Protein 5FGB (pdb70)

Organism: Hepatitis C virus genotype 1a (isolate H77) (NCBI:txid63746)

B-factor: mean 29.36, std 13.68, range [13.71, 126.88]

InterPro domains:
  IPR000745 Hepatitis C virus, Non-structural protein NS4a [PF01006] (1658-1711)
  IPR001490 Hepatitis C virus, Non-structural protein NS4b [PF01001] (1728-1921)
  IPR001650 Helicase, C-terminal domain-like [PS51194] (1361-1538)
  IPR001650 Helicase, C-terminal domain-like [SM00490] (1401-1495)
  IPR002166 RNA dependent RNA polymerase, hepatitis C virus [PF00998] (2423-2932)
  IPR002518 Hepatitis C virus, Non-structural protein NS2 [PF01538] (811-1005)
  IPR002518 Hepatitis C virus, Non-structural protein NS2 [PS51693] (899-1026)
  IPR002519 Hepatitis C virus, Envelope glycoprotein E1 [PF01539] (193-382)
  IPR002521 Hepatitis C virus, Core protein, C-terminal [PF01542] (116-190)
  IPR002522 Hepatitis C virus, Core protein, N-terminal [PF01543] (2-115)
  IPR002531 Hepatitis C virus, Non-structural protein E2/NS1 [PF01560] (386-729)
  IPR002868 Hepatitis C virus, Non-structural 5a protein [PF01506] (1974-1996)
  IPR004109 Hepatitis C virus, NS3 protease [PF02907] (1056-1203)
  IPR004109 Hepatitis C virus, NS3 protease [PS51822] (1027-1208)
  IPR007094 RNA-directed RNA polymerase, catalytic domain [PS50507] (2634-2752)
  IPR009003 Peptidase S1, PA clan [SSF50494] (1027-1212)
  IPR011492 Non-structural protein NS3-like, DEAD-box helicase, flavivirus [PF07652] (1294-1355)
  IPR013192 Hepatitis C virus, Non-structural 5a protein, domain 1a [PF08300] (2006-2067)
  IPR013193 Hepatitis C virus non-structural 5a, 1B domain [PF08301] (2068-2168)
  IPR014001 Helicase superfamily 1/2, ATP-binding domain [PS51192] (1217-1369)

GO terms:
  GO:0044164 host cell cytosol (C, IDA)
  GO:0044165 host cell endoplasmic reticulum (C, IDA)
  GO:0039502 symbiont-mediated suppression of host type I interferon-mediated signaling pathway (P, IDA)
  GO:1900102 negative regulation of endoplasmic reticulum unfolded protein response (P, IDA)
  GO:0005515 protein binding (F, IPI)
  GO:0042025 host cell nucleus (C, IDA)
  GO:0008233 peptidase activity (F, IDA)
  GO:0008236 serine-type peptidase activity (F, IDA)
  GO:0044220 host cell perinuclear region of cytoplasm (C, IDA)
  GO:0030430 host cell cytoplasm (C, IDA)
  GO:0008270 zinc ion binding (F, IDA)
  GO:0004252 serine-type endopeptidase activity (F, IDA)
  GO:0051047 positive regulation of secretion (P, IDA)
  GO:0039545 symbiont-mediated suppression of host cytoplasmic pattern recognition receptor signaling pathway via inhibition of MAVS activity (P, TAS)
  GO:0019082 viral protein processing (P, TAS)
  GO:0050689 negative regulation of defense response to virus by host (P, TAS)
  GO:0033644 host cell membrane (C, IMP)
  GO:0042025 host cell nucleus (C, IMP)
  GO:0044164 host cell cytosol (C, IMP)
  GO:0030430 host cell cytoplasm (C, IMP)

Nearest PDB structures (foldseek):
  5fgb-assembly2_B  TM=1.004E+00  e=1.137E-43  Homo sapiens
  5fgc-assembly1_B  TM=9.966E-01  e=1.529E-38  Homo sapiens
  6y1m-assembly1_L  TM=9.751E-01  e=1.215E-36  Homo sapiens
  7vyr-assembly2_B  TM=8.559E-01  e=3.034E-38  Homo sapiens
  7kzc-assembly2_D  TM=8.356E-01  e=2.134E-37  Homo sapiens

Radius of gyration: 28.82 Å; Cα contacts (8 Å, |Δi|>4): 2490; chains: 6; bounding box: 59×80×77 Å

CATH classification: 2.60.40.10 (+1 more: 2.60.40.10)

Sequence (862 aa):
SYELTQLPSLSVSLGQTASITCSGDNLGDKFVCCWYQQKPGQTPVLVMYEDTKRPSGIPERFAGSNSGNTATLTITGTQAMDEADYYCQTWDSSTDVVFGGGTKLTVLRTVAAPSVFIFPPSDEQLKSGTASVVCCLLNNFYPREAKVQWKVDNALQSGNSQESVTEQDSKDSTYSLSSTLTLSKADYEKHKVYACCEVTHQGLSSPVTKSFNRGESYELTQLPSLSVSSLGQTASITCSGDNLGDKFVCCWYQQKPGQTPVLVMYEDTKRPSGIPERFAGSNSGNTATLTITGTQAMDEADYYCQTWDSSTDVVFGGGTKLTVLRTVAAPSVFIFPPSDEQLKSGTASVVCCLLNNFYPREAKVQWKVDNALQSGNSQESVTEQDSKDSTYSLSSTLTLSKADYEKHKVYACCEVTHQGLSSPVTKSFNRGEVQLVQSGGGLVQPGGSLRLSCCAASGFTFSSYAMSSWWVRQAPGKGLEWVSAISGSGGSTYYADSVKGRFTISRDNSKNILYLQMNSLKAEDTATYYCCARAVVFYYSSKYFDYWSQGTLVTVSSASTKGPSVFPLAPGTAALGCCLVKDYFPEPVTVSWNSGALTSGVHTFPAVLQSSGLYSLSSVVTVPSSSSLGTQTYICCNVNHKPSNTKVDKKAEPKEVQLVQSGGGLVQPGGSLRRLSCCAASGFTFSSYAMSSWVRQAPGKGLEWVSAISGSGGSTYYADSVKGRFTISRDNSKNILYLQMNSLKAEDTATYYCCARAVVFSKYFDYWSQGTLVTVSSASTKGPSVFPLAPGGTAALGCCLVKDYFPEPVTVSWNSGALTSGVHTFPAVLQSSGLYSLSSVVTVPSSSSLGTQTYICCNVNHKPSNTKVDKKAEPNGSWHGSWH

Foldseek 3Di:
DWAKAWDAEDEEAAQAKDKTKIFGQCFLVWKKWKWWAAPPGDTDTQGTRFFDGDPPRDPQWGWHTDHGMIIIMGGNDALQRFTWMKMWTADPVPGIYIYPTYGYAYDDDFDFWDKDKDWADPVVLVVFKTKIKMKGPFGPDPDKDKWKAFQHHTDPPFKDKDKDQQDSHRRGIMMMMIGMDTSVVVVVTFKIWIWMDDPNDPHIDIDIGTPPD/DWAKAWDAEDEEAQQAKDKTKIFTDCFLVWKKWKWWAAPPGDTDTQGTRFFDGDPPRDPQWGWHRDDGMIIIMGGNDALLRFTWMKMWTADPVPGIYIYPTYGYAYDDDFDFWDKDKDWADPVVLVVFKTKIKMKTPFGPDPDKDKWKAFQHHTDPPFKDKDKDQQDSHRRGIMMMMIGMDTSVVVVVTFKIWIWMDDPNDPHIDIDIGTDD/DWAKAKDWAAEDAQQAKTKIKIAIDDDQQLQWKKFKWWAAVVGDIGTAKIAHSPSPDIDGDPVQPPFWDWGADSVRRMIMIIGGNDDQVPFTWMKMFTWDDPVVDIDTDDIYDTHTHGHHPDDFDAWDKAKAADCKGKIWIKTDFGDDDDKDKDKPVPPDDPQKDKDDWDQDPVRGTMTMIMGMDRPVCQVPDWIKMWMAGPNVRDIDIGTHHDD/DWAWAKDWAAEAAQQAKTKIKIAIDDDQQLQWKKFKWWAAVVGDIGTAKIAHSPFPDIGGDPVQPPFWDWGADSVRRMIMIIGGNDDQVPFTWMKMFTWDPVPIDTDDIYPTDTHGHHPDDFDAWDKAKAADQAKGKIWIKTDFGDDDDKDKDKPVPPDDPQKDKDDWDQDPVRGTMTMIMGMDGPVCQVPDWIKMWMAGVNVRDIDIGTHHD/DPDPD/DDPD

Structure (mmCIF, N/CA/C/O backbone):
data_5FGB
#
_entry.id   5FGB
#
_cell.length_a   49.810
_cell.length_b   149.430
_cell.length_c   67.950
_cell.angle_alpha   90.00
_cell.angle_beta   90.08
_cell.angle_gamma   90.00
#
_symmetry.space_group_name_H-M   'P 1 21 1'
#
loop_
_entity.id
_entity.type
_entity.pdbx_description
1 polymer 'Anti-HCV E2 Fab HC84-1 light chain'
2 polymer 'Anti-HCV E2 Fab HC84-1 heavy chain'
3 polymer 'Genome polyprotein'
4 non-polymer GLYCEROL
5 non-polymer 'SULFATE ION'
6 water water
#
loop_
_atom_site.group_PDB
_atom_site.id
_atom_site.type_symbol
_atom_site.label_atom_id
_atom_site.label_alt_id
_atom_site.label_comp_id
_atom_site.label_asym_id
_atom_site.label_entity_id
_atom_site.label_seq_id
_atom_site.pdbx_PDB_ins_code
_atom_site.Cartn_x
_atom_site.Cartn_y
_atom_site.Cartn_z
_atom_site.occupancy
_atom_site.B_iso_or_equiv
_atom_site.auth_seq_id
_atom_site.auth_comp_id
_atom_site.auth_asym_id
_atom_site.auth_atom_id
_atom_site.pdbx_PDB_model_num
ATOM 1 N N . SER A 1 3 ? -40.893 36.419 61.581 1.00 66.25 1 SER A N 1
ATOM 2 C CA . SER A 1 3 ? -40.610 35.638 60.388 1.00 62.58 1 SER A CA 1
ATOM 3 C C . SER A 1 3 ? -41.684 34.582 60.151 1.00 62.70 1 SER A C 1
ATOM 4 O O . SER A 1 3 ? -42.014 33.816 61.064 1.00 63.82 1 SER A O 1
ATOM 7 N N . TYR A 1 4 ? -42.227 34.546 58.921 1.00 54.21 2 TYR A N 1
ATOM 8 C CA . TYR A 1 4 ? -43.252 33.589 58.502 1.00 51.52 2 TYR A CA 1
ATOM 9 C C . TYR A 1 4 ? -42.681 32.170 58.480 1.00 53.92 2 TYR A C 1
ATOM 10 O O . TYR A 1 4 ? -41.578 31.948 57.967 1.00 52.75 2 TYR A O 1
ATOM 19 N N . GLU A 1 5 ? -43.447 31.212 59.010 1.00 49.61 3 GLU A N 1
ATOM 20 C CA . GLU A 1 5 ? -43.006 29.820 59.079 1.00 47.52 3 GLU A CA 1
ATOM 21 C C . GLU A 1 5 ? -43.987 28.836 58.456 1.00 45.70 3 GLU A C 1
ATOM 22 O O . GLU A 1 5 ? -45.200 28.984 58.617 1.00 45.24 3 GLU A O 1
ATOM 28 N N . LEU A 1 6 ? -43.445 27.826 57.751 1.00 38.67 4 LEU A N 1
ATOM 29 C CA . LEU A 1 6 ? -44.199 26.724 57.146 1.00 35.45 4 LEU A CA 1
ATOM 30 C C . LEU A 1 6 ? -43.942 25.479 57.977 1.00 38.99 4 LEU A C 1
ATOM 31 O O . LEU A 1 6 ? -42.787 25.172 58.280 1.00 38.65 4 LEU A O 1
ATOM 36 N N . THR A 1 7 ? -45.020 24.783 58.368 1.00 34.66 5 THR A N 1
ATOM 37 C CA . THR A 1 7 ? -44.946 23.603 59.211 1.00 34.37 5 THR A CA 1
ATOM 38 C C . THR A 1 7 ? -45.198 22.324 58.439 1.00 35.68 5 THR A C 1
ATOM 39 O O . THR A 1 7 ? -46.270 22.139 57.861 1.00 35.54 5 THR A O 1
ATOM 43 N N . GLN A 1 8 ? -44.218 21.423 58.472 1.00 30.31 6 GLN A N 1
ATOM 44 C CA . GLN A 1 8 ? -44.351 20.095 57.892 1.00 28.64 6 GLN A CA 1
ATOM 45 C C . GLN A 1 8 ? -43.988 19.092 58.978 1.00 30.71 6 GLN A C 1
ATOM 46 O O . GLN A 1 8 ? -43.064 19.351 59.755 1.00 29.62 6 GLN A O 1
ATOM 52 N N . LEU A 1 9 ? -44.646 17.927 58.990 1.00 27.89 7 LEU A N 1
ATOM 53 C CA . LEU A 1 9 ? -44.258 16.871 59.929 1.00 28.57 7 LEU A CA 1
ATOM 54 C C . LEU A 1 9 ? -42.957 16.272 59.397 1.00 30.96 7 LEU A C 1
ATOM 55 O O . LEU A 1 9 ? -42.809 16.147 58.177 1.00 28.12 7 LEU A O 1
ATOM 60 N N . PRO A 1 10 ? -41.969 15.963 60.255 1.00 29.57 8 PRO A N 1
ATOM 61 C CA . PRO A 1 10 ? -40.690 15.444 59.721 1.00 28.42 8 PRO A CA 1
ATOM 62 C C . PRO A 1 10 ? -40.788 14.077 59.043 1.00 28.53 8 PRO A C 1
ATOM 63 O O . PRO A 1 10 ? -39.947 13.762 58.194 1.00 26.74 8 PRO A O 1
ATOM 67 N N . SER A 1 11 ? -41.797 13.254 59.419 1.00 24.51 9 SER A N 1
ATOM 68 C CA . SER A 1 11 ? -41.898 11.928 58.833 1.00 24.17 9 SER A CA 1
ATOM 69 C C . SER A 1 11 ? -43.334 11.508 58.595 1.00 28.38 9 SER A C 1
ATOM 70 O O . SER A 1 11 ? -44.241 11.869 59.355 1.00 26.90 9 SER A O 1
ATOM 73 N N . LEU A 1 12 ? -43.523 10.704 57.547 1.00 23.60 10 LEU A N 1
ATOM 74 C CA . LEU A 1 12 ? -44.807 10.125 57.191 1.00 23.39 10 LEU A CA 1
ATOM 75 C C . LEU A 1 12 ? -44.531 8.739 56.645 1.00 25.79 10 LEU A C 1
ATOM 76 O O . LEU A 1 12 ? -43.647 8.589 55.787 1.00 23.40 10 LEU A O 1
ATOM 81 N N . SER A 1 13 ? -45.292 7.742 57.123 1.00 22.77 11 SER A N 1
ATOM 82 C CA . SER A 1 13 ? -45.200 6.352 56.683 1.00 23.58 11 SER A CA 1
ATOM 83 C C . SER A 1 13 ? -46.459 5.976 55.935 1.00 30.33 11 SER A C 1
ATOM 84 O O . SER A 1 13 ? -47.571 6.278 56.398 1.00 33.33 11 SER A O 1
ATOM 87 N N . VAL A 1 14 ? -46.301 5.291 54.797 1.00 24.14 12 VAL A N 1
ATOM 88 C CA . VAL A 1 14 ? -47.435 4.859 53.961 1.00 25.52 12 VAL A CA 1
ATOM 89 C C . VAL A 1 14 ? -47.207 3.426 53.480 1.00 26.35 12 VAL A C 1
ATOM 90 O O . VAL A 1 14 ? -46.087 3.078 53.128 1.00 24.38 12 VAL A O 1
ATOM 94 N N . SER A 1 15 ? -48.260 2.586 53.454 1.00 23.63 13 SER A N 1
ATOM 95 C CA . SER A 1 15 ? -48.102 1.230 52.904 1.00 21.60 13 SER A CA 1
ATOM 96 C C . SER A 1 15 ? -47.905 1.334 51.401 1.00 24.41 13 SER A C 1
ATOM 97 O O . SER A 1 15 ? -48.451 2.226 50.759 1.00 22.87 13 SER A O 1
ATOM 100 N N . LEU A 1 16 ? -47.132 0.414 50.836 1.00 25.23 14 LEU A N 1
ATOM 101 C CA . LEU A 1 16 ? -46.935 0.339 49.396 1.00 27.38 14 LEU A CA 1
ATOM 102 C C . LEU A 1 16 ? -48.334 0.226 48.730 1.00 30.90 14 LEU A C 1
ATOM 103 O O . LEU A 1 16 ? -49.200 -0.547 49.195 1.00 27.60 14 LEU A O 1
ATOM 108 N N . GLY A 1 17 ? -48.536 1.036 47.695 1.00 27.95 15 GLY A N 1
ATOM 109 C CA . GLY A 1 17 ? -49.772 1.083 46.931 1.00 29.67 15 GLY A CA 1
ATOM 110 C C . GLY A 1 17 ? -50.849 1.949 47.552 1.00 32.96 15 GLY A C 1
ATOM 111 O O . GLY A 1 17 ? -51.914 2.124 46.948 1.00 34.68 15 GLY A O 1
ATOM 112 N N . GLN A 1 18 ? -50.569 2.550 48.735 1.00 27.34 16 GLN A N 1
ATOM 113 C CA . GLN A 1 18 ? -51.544 3.405 49.405 1.00 25.88 16 GLN A CA 1
ATOM 114 C C . GLN A 1 18 ? -51.374 4.917 49.171 1.00 26.50 16 GLN A C 1
ATOM 115 O O . GLN A 1 18 ? -50.464 5.322 48.447 1.00 25.61 16 GLN A O 1
ATOM 121 N N . THR A 1 19 ? -52.290 5.748 49.741 1.00 22.44 17 THR A N 1
ATOM 122 C CA . THR A 1 19 ? -52.258 7.195 49.519 1.00 21.08 17 THR A CA 1
ATOM 123 C C . THR A 1 19 ? -51.479 7.902 50.611 1.00 26.68 17 THR A C 1
ATOM 124 O O . THR A 1 19 ? -51.769 7.715 51.799 1.00 28.07 17 THR A O 1
ATOM 128 N N . ALA A 1 20 ? -50.542 8.756 50.207 1.00 22.01 18 ALA A N 1
ATOM 129 C CA . ALA A 1 20 ? -49.787 9.565 51.147 1.00 21.55 18 ALA A CA 1
ATOM 130 C C . ALA A 1 20 ? -50.357 10.958 51.041 1.00 25.95 18 ALA A C 1
ATOM 131 O O . ALA A 1 20 ? -50.543 11.423 49.925 1.00 25.58 18 ALA A O 1
ATOM 133 N N . SER A 1 21 ? -50.631 11.631 52.174 1.00 22.89 19 SER A N 1
ATOM 134 C CA . SER A 1 21 ? -51.092 13.019 52.172 1.00 22.90 19 SER A CA 1
ATOM 135 C C . SER A 1 21 ? -50.075 13.833 52.962 1.00 28.02 19 SER A C 1
ATOM 136 O O . SER A 1 21 ? -50.049 13.766 54.195 1.00 27.83 19 SER A O 1
ATOM 139 N N . ILE A 1 22 ? -49.205 14.536 52.250 1.00 24.11 20 ILE A N 1
ATOM 140 C CA . ILE A 1 22 ? -48.149 15.331 52.872 1.00 24.27 20 ILE A CA 1
ATOM 141 C C . ILE A 1 22 ? -48.681 16.725 53.059 1.00 26.80 20 ILE A C 1
ATOM 142 O O . ILE A 1 22 ? -49.039 17.387 52.085 1.00 25.04 20 ILE A O 1
ATOM 147 N N . THR A 1 23 ? -48.705 17.183 54.306 1.00 23.77 21 THR A N 1
ATOM 148 C CA . THR A 1 23 ? -49.264 18.489 54.633 1.00 25.10 21 THR A CA 1
ATOM 149 C C . THR A 1 23 ? -48.208 19.542 54.902 1.00 30.45 21 THR A C 1
ATOM 150 O O . THR A 1 23 ? -47.089 19.247 55.334 1.00 30.11 21 THR A O 1
ATOM 154 N N . CYS A 1 24 ? -48.597 20.765 54.637 1.00 27.43 22 CYS A N 1
ATOM 155 C CA . CYS A 1 24 ? -47.797 21.957 54.815 1.00 28.63 22 CYS A CA 1
ATOM 156 C C . CYS A 1 24 ? -48.759 22.994 55.356 1.00 33.87 22 CYS A C 1
ATOM 157 O O . CYS A 1 24 ? -49.719 23.346 54.678 1.00 34.95 22 CYS A O 1
ATOM 160 N N . SER A 1 25 ? -48.528 23.462 56.572 1.00 32.39 23 SER A N 1
ATOM 161 C CA . SER A 1 25 ? -49.420 24.457 57.155 1.00 35.72 23 SER A CA 1
ATOM 162 C C . SER A 1 25 ? -48.763 25.792 57.402 1.00 42.36 23 SER A C 1
ATOM 163 O O . SER A 1 25 ? -47.562 25.890 57.644 1.00 40.98 23 SER A O 1
ATOM 166 N N . GLY A 1 26 ? -49.584 26.819 57.321 1.00 42.62 24 GLY A N 1
ATOM 167 C CA . GLY A 1 26 ? -49.180 28.198 57.487 1.00 43.62 24 GLY A CA 1
ATOM 168 C C . GLY A 1 26 ? -50.441 29.015 57.621 1.00 52.37 24 GLY A C 1
ATOM 169 O O . GLY A 1 26 ? -51.489 28.630 57.094 1.00 51.64 24 GLY A O 1
ATOM 170 N N . ASP A 1 27 ? -50.353 30.118 58.348 1.00 54.17 25 ASP A N 1
ATOM 171 C CA . ASP A 1 27 ? -51.498 30.988 58.597 1.00 58.05 25 ASP A CA 1
ATOM 172 C C . ASP A 1 27 ? -52.265 31.389 57.329 1.00 63.78 25 ASP A C 1
ATOM 173 O O . ASP A 1 27 ? -53.406 30.957 57.145 1.00 64.04 25 ASP A O 1
ATOM 178 N N . ASN A 1 28 ? -51.609 32.126 56.441 1.00 61.13 26 ASN A N 1
ATOM 179 C CA . ASN A 1 28 ? -52.227 32.597 55.206 1.00 62.14 26 ASN A CA 1
ATOM 180 C C . ASN A 1 28 ? -52.071 31.631 54.046 1.00 63.64 26 ASN A C 1
ATOM 181 O O . ASN A 1 28 ? -52.206 32.044 52.893 1.00 65.02 26 ASN A O 1
ATOM 186 N N . LEU A 1 29 ? -51.779 30.334 54.327 1.00 56.57 27 LEU A N 1
ATOM 187 C CA . LEU A 1 29 ? -51.495 29.341 53.287 1.00 51.46 27 LEU A CA 1
ATOM 188 C C . LEU A 1 29 ? -52.422 29.248 52.091 1.00 53.86 27 LEU A C 1
ATOM 189 O O . LEU A 1 29 ? -51.944 29.369 50.958 1.00 50.86 27 LEU A O 1
ATOM 194 N N . GLY A 1 30 ? -53.723 29.111 52.338 1.00 50.50 28 GLY A N 1
ATOM 195 C CA . GLY A 1 30 ? -54.721 29.095 51.272 1.00 51.76 28 GLY A CA 1
ATOM 196 C C . GLY A 1 30 ? -54.739 30.359 50.421 1.00 56.54 28 GLY A C 1
ATOM 197 O O . GLY A 1 30 ? -55.180 30.309 49.271 1.00 58.64 28 GLY A O 1
ATOM 198 N N . ASP A 1 31 ? -54.253 31.496 50.969 1.00 52.12 29 ASP A N 1
ATOM 199 C CA . ASP A 1 31 ? -54.172 32.808 50.294 1.00 52.00 29 ASP A CA 1
ATOM 200 C C . ASP A 1 31 ? -52.872 32.991 49.473 1.00 52.94 29 ASP A C 1
ATOM 201 O O . ASP A 1 31 ? -52.738 33.989 48.749 1.00 53.23 29 ASP A O 1
ATOM 206 N N . LYS A 1 32 ? -51.927 32.034 49.596 1.00 43.56 30 LYS A N 1
ATOM 207 C CA . LYS A 1 32 ? -50.605 32.046 48.939 1.00 40.74 30 LYS A CA 1
ATOM 208 C C . LYS A 1 32 ? -50.491 30.934 47.903 1.00 41.72 30 LYS A C 1
ATOM 209 O O . LYS A 1 32 ? -51.294 30.001 47.919 1.00 41.54 30 LYS A O 1
ATOM 215 N N . PHE A 1 33 ? -49.462 30.996 47.031 1.00 36.33 31 PHE A N 1
ATOM 216 C CA . PHE A 1 33 ? -49.224 29.934 46.056 1.00 34.91 31 PHE A CA 1
ATOM 217 C C . PHE A 1 33 ? -48.131 29.033 46.609 1.00 34.01 31 PHE A C 1
ATOM 218 O O . PHE A 1 33 ? -47.069 29.519 47.025 1.00 33.08 31 PHE A O 1
ATOM 226 N N . VAL A 1 34 ? -48.388 27.719 46.606 1.00 29.24 32 VAL A N 1
ATOM 227 C CA . VAL A 1 34 ? -47.454 26.735 47.170 1.00 26.46 32 VAL A CA 1
ATOM 228 C C . VAL A 1 34 ? -46.909 25.816 46.098 1.00 27.70 32 VAL A C 1
ATOM 229 O O . VAL A 1 34 ? -47.635 25.420 45.195 1.00 26.96 32 VAL A O 1
ATOM 233 N N . CYS A 1 35 ? -45.629 25.470 46.208 1.00 24.38 33 CYS A N 1
ATOM 234 C CA A CYS A 1 35 ? -45.038 24.510 45.292 0.50 20.30 33 CYS A CA 1
ATOM 235 C CA B CYS A 1 35 ? -44.968 24.530 45.310 0.50 26.07 33 CYS A CA 1
ATOM 236 C C . CYS A 1 35 ? -44.376 23.412 46.111 0.50 23.21 33 CYS A C 1
ATOM 237 O O . CYS A 1 35 ? -44.188 23.578 47.309 1.00 21.82 33 CYS A O 1
ATOM 242 N N . TRP A 1 36 ? -44.083 22.280 45.472 1.00 19.88 34 TRP A N 1
ATOM 243 C CA . TRP A 1 36 ? -43.504 21.132 46.153 1.00 19.35 34 TRP A CA 1
ATOM 244 C C . TRP A 1 36 ? -42.292 20.616 45.430 1.00 21.02 34 TRP A C 1
ATOM 245 O O . TRP A 1 36 ? -42.293 20.513 44.197 1.00 21.05 34 TRP A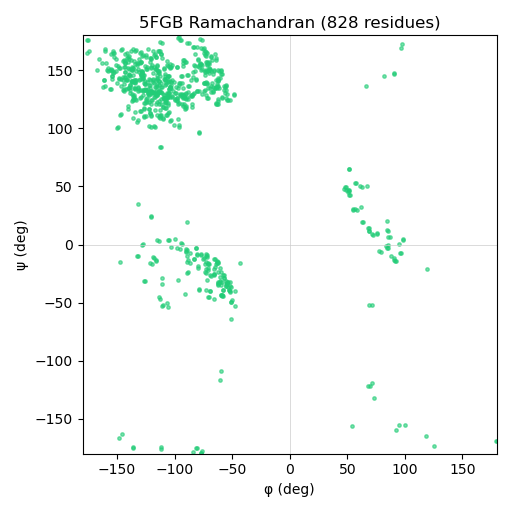 O 1
ATOM 256 N N . TYR A 1 37 ? -41.298 20.183 46.206 1.00 17.83 35 TYR A N 1
ATOM 257 C CA . TYR A 1 37 ? -40.087 19.575 45.664 1.00 17.23 35 TYR A CA 1
ATOM 258 C C . TYR A 1 37 ? -39.932 18.193 46.243 1.00 21.18 35 TYR A C 1
ATOM 259 O O . TYR A 1 37 ? -40.134 18.015 47.441 1.00 22.07 35 TYR A O 1
ATOM 268 N N . GLN A 1 38 ? -39.466 17.255 45.415 1.00 18.59 36 GLN A N 1
ATOM 269 C CA . GLN A 1 38 ? -39.108 15.902 45.837 1.00 17.12 36 GLN A CA 1
ATOM 270 C C . GLN A 1 38 ? -37.573 15.838 45.830 1.00 20.78 36 GLN A C 1
ATOM 271 O O . GLN A 1 38 ? -36.950 16.155 44.817 1.00 19.92 36 GLN A O 1
ATOM 277 N N . GLN A 1 39 ? -36.973 15.394 46.938 1.00 18.99 37 GLN A N 1
ATOM 278 C CA . GLN A 1 39 ? -35.522 15.241 46.993 1.00 18.54 37 GLN A CA 1
ATOM 279 C C . GLN A 1 39 ? -35.177 13.834 47.443 1.00 22.44 37 GLN A C 1
ATOM 280 O O . GLN A 1 39 ? -35.382 13.482 48.605 1.00 20.88 37 GLN A O 1
ATOM 286 N N . LYS A 1 40 ? -34.646 13.038 46.527 1.00 23.12 38 LYS A N 1
ATOM 287 C CA . LYS A 1 40 ? -34.175 11.694 46.847 1.00 24.43 38 LYS A CA 1
ATOM 288 C C . LYS A 1 40 ? -32.819 11.821 47.531 1.00 29.61 38 LYS A C 1
ATOM 289 O O . LYS A 1 40 ? -32.117 12.826 47.325 1.00 26.47 38 LYS A O 1
ATOM 295 N N . PRO A 1 41 ? -32.442 10.816 48.366 1.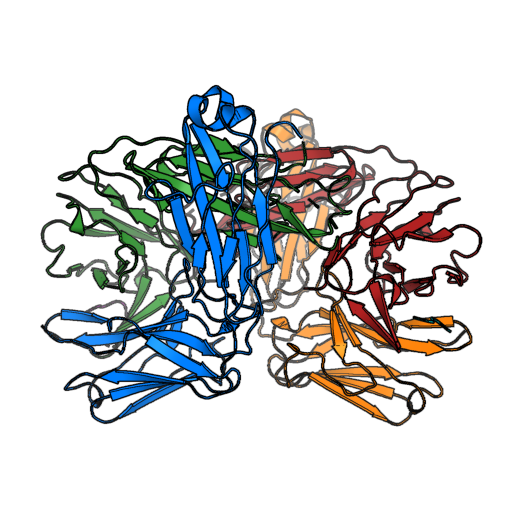00 30.23 39 PRO A N 1
ATOM 296 C CA . PRO A 1 41 ? -31.190 10.907 49.129 1.00 31.01 39 PRO A CA 1
ATOM 297 C C . PRO A 1 41 ? -29.948 11.169 48.281 1.00 34.24 39 PRO A C 1
ATOM 298 O O . PRO A 1 41 ? -29.708 10.471 47.292 1.00 34.34 39 PRO A O 1
ATOM 302 N N . GLY A 1 42 ? -29.235 12.237 48.622 1.00 31.38 40 GLY A N 1
ATOM 303 C CA . GLY A 1 42 ? -28.028 12.649 47.912 1.00 31.37 40 GLY A CA 1
ATOM 304 C C . GLY A 1 42 ? -28.264 13.173 46.504 1.00 34.59 40 GLY A C 1
ATOM 305 O O . GLY A 1 42 ? -27.307 13.317 45.736 1.00 37.24 40 GLY A O 1
ATOM 306 N N . GLN A 1 43 ? -29.530 13.493 46.153 1.00 26.57 41 GLN A N 1
ATOM 307 C CA . GLN A 1 43 ? -29.851 13.980 44.815 1.00 24.62 41 GLN A CA 1
ATOM 308 C C . GLN A 1 43 ? -30.343 15.436 44.834 1.00 25.38 41 GLN A C 1
ATOM 309 O O . GLN A 1 43 ? -30.688 15.981 45.881 1.00 23.84 41 GLN A O 1
ATOM 315 N N . THR A 1 44 ? -30.393 16.045 43.653 1.00 20.44 42 THR A N 1
ATOM 316 C CA . THR A 1 44 ? -30.880 17.407 43.469 1.00 19.65 42 THR A CA 1
ATOM 317 C C . THR A 1 44 ? -32.421 17.441 43.659 1.00 21.70 42 THR A C 1
ATOM 318 O O . THR A 1 44 ? -33.107 16.531 43.151 1.00 21.08 42 THR A O 1
ATOM 322 N N . PRO A 1 45 ? -32.996 18.468 44.330 1.00 18.15 43 PRO A N 1
ATOM 323 C CA . PRO A 1 45 ? -34.460 18.534 44.409 1.00 17.66 43 PRO A CA 1
ATOM 324 C C . PRO A 1 45 ? -35.097 18.681 43.029 1.00 18.88 43 PRO A C 1
ATOM 325 O O . PRO A 1 45 ? -34.498 19.251 42.110 1.00 19.79 43 PRO A O 1
ATOM 329 N N . VAL A 1 46 ? -36.319 18.142 42.889 1.00 17.24 44 VAL A N 1
ATOM 330 C CA . VAL A 1 46 ? -37.063 18.177 41.628 1.00 18.38 44 VAL A CA 1
ATOM 331 C C . VAL A 1 46 ? -38.429 18.814 41.921 1.00 19.96 44 VAL A C 1
ATOM 332 O O . VAL A 1 46 ? -39.103 18.403 42.864 1.00 19.59 44 VAL A O 1
ATOM 336 N N . LEU A 1 47 ? -38.852 19.767 41.086 1.00 18.38 45 LEU A N 1
ATOM 337 C CA . LEU A 1 47 ? -40.171 20.374 41.239 1.00 18.38 45 LEU A CA 1
ATOM 338 C C . LEU A 1 47 ? -41.238 19.332 40.843 1.00 23.27 45 LEU A C 1
ATOM 339 O O . LEU A 1 47 ? -41.200 18.786 39.737 1.00 22.54 45 LEU A O 1
ATOM 344 N N . VAL A 1 48 ? -42.190 19.078 41.734 1.00 21.51 46 VAL A N 1
ATOM 345 C CA . VAL A 1 48 ? -43.242 18.099 41.410 1.00 20.23 46 VAL A CA 1
ATOM 346 C C . VAL A 1 48 ? -44.630 18.722 41.338 1.00 24.23 46 VAL A C 1
ATOM 347 O O . VAL A 1 48 ? -45.558 18.051 40.879 1.00 23.71 46 VAL A O 1
ATOM 351 N N . MET A 1 49 ? -44.798 19.969 41.844 1.00 20.02 47 MET A N 1
ATOM 352 C CA . MET A 1 49 ? -46.102 20.628 41.887 1.00 20.97 47 MET A CA 1
ATOM 353 C C . MET A 1 49 ? -45.858 22.115 42.049 1.00 25.15 47 MET A C 1
ATOM 354 O O . MET A 1 49 ? -44.972 22.496 42.821 1.00 24.15 47 MET A O 1
ATOM 359 N N . TYR A 1 50 ? -46.584 22.948 41.303 1.00 24.90 48 TYR A N 1
ATOM 360 C CA . TYR A 1 50 ? -46.435 24.400 41.433 1.00 25.30 48 TYR A CA 1
ATOM 361 C C . TYR A 1 50 ? -47.795 25.073 41.366 1.00 29.37 48 TYR A C 1
ATOM 362 O O . TYR A 1 50 ? -48.758 24.460 40.888 1.00 30.58 48 TYR A O 1
ATOM 371 N N . GLU A 1 51 ? -47.889 26.320 41.885 1.00 26.57 49 GLU A N 1
ATOM 372 C CA . GLU A 1 51 ? -49.125 27.104 41.905 1.00 29.00 49 GLU A CA 1
ATOM 373 C C . GLU A 1 51 ? -50.281 26.259 42.490 1.00 32.91 49 GLU A C 1
ATOM 374 O O . GLU A 1 51 ? -51.375 26.189 41.923 1.00 32.77 49 GLU A O 1
ATOM 380 N N . ASP A 1 52 ? -49.964 25.577 43.613 1.00 29.35 50 ASP A N 1
ATOM 381 C CA . ASP A 1 52 ? -50.825 24.678 44.391 1.00 30.05 50 ASP A CA 1
ATOM 382 C C . ASP A 1 52 ? -51.131 23.345 43.724 1.00 33.09 50 ASP A C 1
ATOM 383 O O . ASP A 1 52 ? -51.032 22.321 44.381 1.00 32.97 50 ASP A O 1
ATOM 388 N N . THR A 1 53 ? -51.610 23.364 42.457 1.00 29.96 51 THR A N 1
ATOM 389 C CA . THR A 1 53 ? -52.185 22.185 41.801 1.00 31.82 51 THR A CA 1
ATOM 390 C C . THR A 1 53 ? -51.623 21.797 40.439 1.00 35.89 51 THR A C 1
ATOM 391 O O . THR A 1 53 ? -52.106 20.825 39.848 1.00 35.80 51 THR A O 1
ATOM 395 N N . LYS A 1 54 ? -50.631 22.539 39.930 1.00 31.44 52 LYS A N 1
ATOM 396 C CA . LYS A 1 54 ? -50.119 22.267 38.590 1.00 31.48 52 LYS A CA 1
ATOM 397 C C . LYS A 1 54 ? -48.934 21.307 38.583 1.00 33.32 52 LYS A C 1
ATOM 398 O O . LYS A 1 54 ? -47.945 21.540 39.269 1.00 29.57 52 LYS A O 1
ATOM 404 N N . ARG A 1 55 ? -49.030 20.245 37.784 1.00 32.29 53 ARG A N 1
ATOM 405 C CA . ARG A 1 55 ? -47.944 19.279 37.661 1.00 31.33 53 ARG A CA 1
ATOM 406 C C . ARG A 1 55 ? -47.041 19.647 36.503 1.00 36.49 53 ARG A C 1
ATOM 407 O O . ARG A 1 55 ? -47.529 19.748 35.364 1.00 37.40 53 ARG A O 1
ATOM 415 N N . PRO A 1 56 ? -45.713 19.728 36.731 1.00 31.85 54 PRO A N 1
ATOM 416 C CA . PRO A 1 56 ? -44.789 19.899 35.609 1.00 32.63 54 PRO A CA 1
ATOM 417 C C . PRO A 1 56 ? -44.873 18.662 34.708 1.00 38.44 54 PRO A C 1
ATOM 418 O O . PRO A 1 56 ? -45.326 17.591 35.150 1.00 33.98 54 PRO A O 1
ATOM 422 N N . SER A 1 57 ? -44.454 18.805 33.441 1.00 39.83 55 SER A N 1
ATOM 423 C CA . SER A 1 57 ? -44.436 17.694 32.487 1.00 42.02 55 SER A CA 1
ATOM 424 C C . SER A 1 57 ? -43.478 16.617 33.000 1.00 43.95 55 SER A C 1
ATOM 425 O O . SER A 1 57 ? -42.456 16.938 33.605 1.00 42.37 55 SER A O 1
ATOM 428 N N . GLY A 1 58 ? -43.851 15.360 32.822 1.00 41.99 56 GLY A N 1
ATOM 429 C CA . GLY A 1 58 ? -43.037 14.246 33.291 1.00 41.28 56 GLY A CA 1
ATOM 430 C C . GLY A 1 58 ? -43.358 13.771 34.701 1.00 41.97 56 GLY A C 1
ATOM 431 O O . GLY A 1 58 ? -42.892 12.700 35.099 1.00 42.74 56 GLY A O 1
ATOM 432 N N . ILE A 1 59 ? -44.141 14.558 35.476 1.00 32.94 57 ILE A N 1
ATOM 433 C CA . ILE A 1 59 ? -44.530 14.160 36.839 1.00 29.57 57 ILE A CA 1
ATOM 434 C C . ILE A 1 59 ? -45.771 13.269 36.747 1.00 33.62 57 ILE A C 1
ATOM 435 O O . ILE A 1 59 ? -46.740 13.680 36.112 1.00 34.03 57 ILE A O 1
ATOM 440 N N . PRO A 1 60 ? -45.770 12.064 37.373 1.00 31.54 58 PRO A N 1
ATOM 441 C CA . PRO A 1 60 ? -46.945 11.164 37.245 1.00 32.99 58 PRO A CA 1
ATOM 442 C C . PRO A 1 60 ? -48.245 11.773 37.756 1.00 36.52 58 PRO A C 1
ATOM 443 O O . PRO A 1 60 ? -48.235 12.546 38.720 1.00 34.37 58 PRO A O 1
ATOM 447 N N . GLU A 1 61 ? -49.374 11.360 37.154 1.00 34.11 59 GLU A N 1
ATOM 448 C CA . GLU A 1 61 ? -50.714 11.786 37.550 1.00 34.25 59 GLU A CA 1
ATOM 449 C C . GLU A 1 61 ? -51.056 11.352 38.976 1.00 35.51 59 GLU A C 1
ATOM 450 O O . GLU A 1 61 ? -51.984 11.901 39.569 1.00 37.73 59 GLU A O 1
ATOM 456 N N . ARG A 1 62 ? -50.275 10.415 39.554 1.00 28.64 60 ARG A N 1
ATOM 457 C CA . ARG A 1 62 ? -50.475 9.941 40.928 1.00 26.43 60 ARG A CA 1
ATOM 458 C C . ARG A 1 62 ? -50.212 11.060 41.929 1.00 28.11 60 ARG A C 1
ATOM 459 O O . ARG A 1 62 ? -50.657 10.967 43.073 1.00 27.85 60 ARG A O 1
ATOM 467 N N . PHE A 1 63 ? -49.457 12.104 41.515 1.00 24.27 61 PHE A N 1
ATOM 468 C CA . PHE A 1 63 ? -49.193 13.267 42.346 1.00 22.24 61 PHE A CA 1
ATOM 469 C C . PHE A 1 63 ? -50.303 14.295 42.136 1.00 29.14 61 PHE A C 1
ATOM 470 O O . PHE A 1 63 ? -50.633 14.626 40.987 1.00 29.36 61 PHE A O 1
ATOM 478 N N . ALA A 1 64 ? -50.872 14.815 43.235 1.00 26.09 62 ALA A N 1
ATOM 479 C CA . ALA A 1 64 ? -51.925 15.843 43.136 1.00 26.86 62 ALA A CA 1
ATOM 480 C C . ALA A 1 64 ? -51.749 16.849 44.238 1.00 31.23 62 ALA A C 1
ATOM 481 O O . ALA A 1 64 ? -51.380 16.494 45.357 1.00 31.07 62 ALA A O 1
ATOM 483 N N . GLY A 1 65 ? -51.987 18.104 43.920 1.00 28.71 63 GLY A N 1
ATOM 484 C CA . GLY A 1 65 ? -51.853 19.158 44.909 1.00 28.58 63 GLY A CA 1
ATOM 485 C C . GLY A 1 65 ? -53.162 19.838 45.223 1.00 33.30 63 GLY A C 1
ATOM 486 O O . GLY A 1 65 ? -54.085 19.837 44.415 1.00 35.15 63 GLY A O 1
ATOM 487 N N . SER A 1 66 ? -53.267 20.379 46.412 1.00 29.85 64 SER A N 1
ATOM 488 C CA . SER A 1 66 ? -54.393 21.197 46.820 1.00 30.84 64 SER A CA 1
ATOM 489 C C . SER A 1 66 ? -53.906 22.221 47.831 1.00 36.06 64 SER A C 1
ATOM 490 O O . SER A 1 66 ? -52.863 22.031 48.461 1.00 33.97 64 SER A O 1
ATOM 493 N N . ASN A 1 67 ? -54.603 23.345 47.916 1.00 35.86 65 ASN A N 1
ATOM 494 C CA . ASN A 1 67 ? -54.271 24.382 48.878 1.00 37.39 65 ASN A CA 1
ATOM 495 C C . ASN A 1 67 ? -55.565 25.053 49.201 1.00 43.99 65 ASN A C 1
ATOM 496 O O . ASN A 1 67 ? -56.101 25.799 48.391 1.00 45.05 65 ASN A O 1
ATOM 501 N N . SER A 1 68 ? -56.129 24.675 50.333 1.00 41.29 66 SER A N 1
ATOM 502 C CA . SER A 1 68 ? -57.413 25.184 50.790 1.00 45.25 66 SER A CA 1
ATOM 503 C C . SER A 1 68 ? -57.276 25.430 52.271 1.00 54.51 66 SER A C 1
ATOM 504 O O . SER A 1 68 ? -56.671 24.618 52.973 1.00 54.39 66 SER A O 1
ATOM 507 N N . GLY A 1 69 ? -57.805 26.550 52.731 1.00 55.14 67 GLY A N 1
ATOM 508 C CA . GLY A 1 69 ? -57.759 26.919 54.139 1.00 56.76 67 GLY A CA 1
ATOM 509 C C . GLY A 1 69 ? -56.372 27.252 54.656 1.00 58.27 67 GLY A C 1
ATOM 510 O O . GLY A 1 69 ? -55.715 28.154 54.140 1.00 56.25 67 GLY A O 1
ATOM 511 N N . ASN A 1 70 ? -55.917 26.515 55.683 1.00 54.41 68 ASN A N 1
ATOM 512 C CA . ASN A 1 70 ? -54.638 26.771 56.361 1.00 53.05 68 ASN A CA 1
ATOM 513 C C . ASN A 1 70 ? -53.543 25.784 55.944 1.00 50.82 68 ASN A C 1
ATOM 514 O O . ASN A 1 70 ? -52.407 25.864 56.411 1.00 48.82 68 ASN A O 1
ATOM 519 N N . THR A 1 71 ? -53.895 24.833 55.094 1.00 44.40 69 THR A N 1
ATOM 520 C CA . THR A 1 71 ? -52.982 23.779 54.725 1.00 40.68 69 THR A CA 1
ATOM 521 C C . THR A 1 71 ? -52.925 23.525 53.227 1.00 41.46 69 THR A C 1
ATOM 522 O O . THR A 1 71 ? -53.941 23.543 52.524 1.00 43.40 69 THR A O 1
ATOM 526 N N . ALA A 1 72 ? -51.721 23.248 52.755 1.00 32.72 70 ALA A N 1
ATOM 527 C CA . ALA A 1 72 ? -51.459 22.824 51.402 1.00 31.23 70 ALA A CA 1
ATOM 528 C C . ALA A 1 72 ? -51.148 21.335 51.535 1.00 30.74 70 ALA A C 1
ATOM 529 O O . ALA A 1 72 ? -50.478 20.923 52.492 1.00 28.24 70 ALA A O 1
ATOM 531 N N . THR A 1 73 ? -51.644 20.519 50.608 1.00 25.50 71 THR A N 1
ATOM 532 C CA . THR A 1 73 ? -51.430 19.076 50.696 1.00 24.64 71 THR A CA 1
ATOM 533 C C . THR A 1 73 ? -50.953 18.523 49.375 1.00 26.61 71 THR A C 1
ATOM 534 O O . THR A 1 73 ? -51.522 18.847 48.335 1.00 28.43 71 THR A O 1
ATOM 538 N N . LEU A 1 74 ? -49.943 17.673 49.412 1.00 23.29 72 LEU A N 1
ATOM 539 C CA . LEU A 1 74 ? -49.495 16.954 48.243 1.00 21.34 72 LEU A CA 1
ATOM 540 C C . LEU A 1 74 ? -49.959 15.526 48.476 1.00 25.06 72 LEU A C 1
ATOM 541 O O . LEU A 1 74 ? -49.545 14.903 49.471 1.00 24.61 72 LEU A O 1
ATOM 546 N N . THR A 1 75 ? -50.832 15.011 47.605 1.00 23.11 73 THR A N 1
ATOM 547 C CA . THR A 1 75 ? -51.224 13.612 47.774 1.00 21.81 73 THR A CA 1
ATOM 548 C C . THR A 1 75 ? -50.537 12.771 46.724 1.00 26.68 73 THR A C 1
ATOM 549 O O . THR A 1 75 ? -50.345 13.227 45.595 1.00 26.63 73 THR A O 1
ATOM 553 N N . ILE A 1 76 ? -50.174 11.549 47.092 1.00 23.96 74 ILE A N 1
ATOM 554 C CA . ILE A 1 76 ? -49.552 10.585 46.190 1.00 21.82 74 ILE A CA 1
ATOM 555 C C . ILE A 1 76 ? -50.373 9.306 46.271 1.00 25.15 74 ILE A C 1
ATOM 556 O O . ILE A 1 76 ? -50.453 8.714 47.347 1.00 24.45 74 ILE A O 1
ATOM 561 N N . THR A 1 77 ? -50.996 8.882 45.163 1.00 23.35 75 THR A N 1
ATOM 562 C CA . THR A 1 77 ? -51.771 7.639 45.142 1.00 23.31 75 THR A CA 1
ATOM 563 C C . THR A 1 77 ? -50.874 6.485 44.691 1.00 28.39 75 THR A C 1
ATOM 564 O O . THR A 1 77 ? -49.885 6.724 43.984 1.00 28.49 75 THR A O 1
ATOM 568 N N . GLY A 1 78 ? -51.247 5.260 45.065 1.00 26.59 76 GLY A N 1
ATOM 569 C CA . GLY A 1 78 ? -50.498 4.057 44.701 1.00 25.10 76 GLY A CA 1
ATOM 570 C C . GLY A 1 78 ? -49.020 4.217 44.968 1.00 28.11 76 GLY A C 1
ATOM 571 O O . GLY A 1 78 ? -48.213 3.955 44.074 1.00 27.78 76 GLY A O 1
ATOM 572 N N . THR A 1 79 ? -48.658 4.675 46.205 1.00 24.27 77 THR A N 1
ATOM 573 C CA . THR A 1 79 ? -47.283 4.975 46.584 1.00 22.81 77 THR A CA 1
ATOM 574 C C . THR A 1 79 ? -46.346 3.829 46.201 1.00 27.76 77 THR A C 1
ATOM 575 O O . THR A 1 79 ? -46.631 2.658 46.487 1.00 26.79 77 THR A O 1
ATOM 579 N N . GLN A 1 80 ? -45.254 4.190 45.502 1.00 23.93 78 GLN A N 1
ATOM 580 C CA . GLN A 1 80 ? -44.280 3.213 45.028 1.00 23.68 78 GLN A CA 1
ATOM 581 C C . GLN A 1 80 ? -42.957 3.401 45.784 1.00 24.73 78 GLN A C 1
ATOM 582 O O . GLN A 1 80 ? -42.699 4.456 46.378 1.00 23.32 78 GLN A O 1
ATOM 588 N N . ALA A 1 81 ? -42.084 2.391 45.709 1.00 22.41 79 ALA A N 1
ATOM 589 C CA . ALA A 1 81 ? -40.747 2.536 46.320 1.00 22.32 79 ALA A CA 1
ATOM 590 C C . ALA A 1 81 ? -40.016 3.744 45.681 1.00 22.67 79 ALA A C 1
ATOM 591 O O . ALA A 1 81 ? -39.237 4.441 46.350 1.00 21.54 79 ALA A O 1
ATOM 593 N N . MET A 1 82 ? -40.283 4.010 44.380 1.00 22.72 80 MET A N 1
ATOM 594 C CA . MET A 1 82 ? -39.666 5.146 43.675 1.00 25.52 80 MET A CA 1
ATOM 595 C C . MET A 1 82 ? -40.085 6.532 44.220 1.00 25.94 80 MET A C 1
ATOM 596 O O . MET A 1 82 ? -39.474 7.540 43.860 1.00 24.83 80 MET A O 1
ATOM 601 N N . ASP A 1 83 ? -41.133 6.576 45.068 1.00 21.54 81 ASP A N 1
ATOM 602 C CA . ASP A 1 83 ? -41.616 7.819 45.681 1.00 20.87 81 ASP A CA 1
ATOM 603 C C . ASP A 1 83 ? -40.924 8.102 47.031 1.00 23.11 81 ASP A C 1
ATOM 604 O O . ASP A 1 83 ? -41.194 9.130 47.655 1.00 22.37 81 ASP A O 1
ATOM 609 N N . GLU A 1 84 ? -40.088 7.155 47.507 1.00 20.19 82 GLU A N 1
ATOM 610 C CA . GLU A 1 84 ? -39.391 7.362 48.776 1.00 19.44 82 GLU A CA 1
ATOM 611 C C . GLU A 1 84 ? -38.469 8.544 48.591 1.00 22.36 82 GLU A C 1
ATOM 612 O O . GLU A 1 84 ? -37.609 8.530 47.701 1.00 22.48 82 GLU A O 1
ATOM 618 N N . ALA A 1 85 ? -38.673 9.584 49.407 1.00 19.02 83 ALA A N 1
ATOM 619 C CA . ALA A 1 85 ? -37.897 10.820 49.297 1.00 18.53 83 ALA A CA 1
ATOM 620 C C . ALA A 1 85 ? -38.256 11.761 50.416 1.00 22.06 83 ALA A C 1
ATOM 621 O O . ALA A 1 85 ? -39.191 11.504 51.182 1.00 21.91 83 ALA A O 1
ATOM 623 N N . ASP A 1 86 ? -37.551 12.897 50.479 1.00 18.72 84 ASP A N 1
ATOM 624 C CA . ASP A 1 86 ? -37.946 13.994 51.353 1.00 18.46 84 ASP A CA 1
ATOM 625 C C . ASP A 1 86 ? -38.726 14.973 50.471 1.00 23.45 84 ASP A C 1
ATOM 626 O O . ASP A 1 86 ? -38.314 15.245 49.334 1.00 23.29 84 ASP A O 1
ATOM 631 N N . TYR A 1 87 ? -39.867 15.454 50.969 1.00 17.61 85 TYR A N 1
ATOM 632 C CA . TYR A 1 87 ? -40.736 16.390 50.244 1.00 17.51 85 TYR A CA 1
ATOM 633 C C . TYR A 1 87 ? -40.767 17.711 50.965 1.00 21.22 85 TYR A C 1
ATOM 634 O O . TYR A 1 87 ? -41.049 17.752 52.165 1.00 21.40 85 TYR A O 1
ATOM 643 N N . TYR A 1 88 ? -40.542 18.799 50.225 1.00 17.78 86 TYR A N 1
ATOM 644 C CA . TYR A 1 88 ? -40.530 20.138 50.785 1.00 18.00 86 TYR A CA 1
ATOM 645 C C . TYR A 1 88 ? -41.589 21.002 50.127 1.00 21.89 86 TYR A C 1
ATOM 646 O O . TYR A 1 88 ? -41.641 21.054 48.905 1.00 20.21 86 TYR A O 1
ATOM 655 N N . CYS A 1 89 ? -42.382 21.707 50.931 1.00 20.48 87 CYS A N 1
ATOM 656 C CA . CYS A 1 89 ? -43.301 22.712 50.393 1.00 21.69 87 CYS A CA 1
ATOM 657 C C . CYS A 1 89 ? -42.555 24.043 50.407 1.00 24.47 87 CYS A C 1
ATOM 658 O O . CYS A 1 89 ? -41.601 24.222 51.177 1.00 22.41 87 CYS A O 1
ATOM 661 N N . GLN A 1 90 ? -43.004 24.995 49.582 1.00 22.01 88 GLN A N 1
ATOM 662 C CA . GLN A 1 90 ? -42.333 26.276 49.528 1.00 20.11 88 GLN A CA 1
ATOM 663 C C . GLN A 1 90 ? -43.309 27.347 49.072 1.00 25.73 88 GLN A C 1
ATOM 664 O O . GLN A 1 90 ? -44.148 27.097 48.208 1.00 25.04 88 GLN A O 1
ATOM 670 N N . THR A 1 91 ? -43.189 28.533 49.643 1.00 23.42 89 THR A N 1
ATOM 671 C CA . THR A 1 91 ? -44.030 29.659 49.240 1.00 23.62 89 THR A CA 1
ATOM 672 C C . THR A 1 91 ? -43.227 30.958 49.352 1.00 27.55 89 THR A C 1
ATOM 673 O O . THR A 1 91 ? -41.983 30.928 49.387 1.00 26.03 89 THR A O 1
ATOM 677 N N . TRP A 1 92 ? -43.941 32.091 49.361 1.00 28.10 90 TRP A N 1
ATOM 678 C CA . TRP A 1 92 ? -43.328 33.392 49.509 1.00 30.98 90 TRP A CA 1
ATOM 679 C C . TRP A 1 92 ? -44.084 34.172 50.592 1.00 35.88 90 TRP A C 1
ATOM 680 O O . TRP A 1 92 ? -45.302 34.063 50.702 1.00 36.37 90 TRP A O 1
ATOM 691 N N . ASP A 1 93 ? -43.366 35.037 51.321 1.00 35.37 91 ASP A N 1
ATOM 692 C CA . ASP A 1 93 ? -43.965 35.965 52.288 1.00 37.15 91 ASP A CA 1
ATOM 693 C C . ASP A 1 93 ? -43.071 37.189 52.362 1.00 41.22 91 ASP A C 1
ATOM 694 O O . ASP A 1 93 ? -41.866 37.076 52.156 1.00 40.61 91 ASP A O 1
ATOM 699 N N . SER A 1 94 ? -43.644 38.358 52.635 1.00 39.95 92 SER A N 1
ATOM 700 C CA . SER A 1 94 ? -42.882 39.603 52.722 1.00 40.88 92 SER A CA 1
ATOM 701 C C . SER A 1 94 ? -41.805 39.567 53.810 1.00 45.89 92 SER A C 1
ATOM 702 O O . SER A 1 94 ? -40.755 40.172 53.634 1.00 45.88 92 SER A O 1
ATOM 705 N N . SER A 1 95 ? -42.054 38.831 54.920 1.00 44.38 93 SER A N 1
ATOM 706 C CA . SER A 1 95 ? -41.127 38.764 56.057 1.00 45.52 93 SER A CA 1
ATOM 707 C C . SER A 1 95 ? -39.852 37.932 55.834 1.00 47.91 93 SER A C 1
ATOM 708 O O . SER A 1 95 ? -38.857 38.150 56.530 1.00 49.48 93 SER A O 1
ATOM 711 N N . THR A 1 96 ? -39.879 36.977 54.897 1.00 41.45 94 THR A N 1
ATOM 712 C CA . THR A 1 96 ? -38.729 36.089 54.662 1.00 39.73 94 THR A CA 1
ATOM 713 C C . THR A 1 96 ? -38.322 35.941 53.188 1.00 39.45 94 THR A C 1
ATOM 714 O O . THR A 1 96 ? -37.289 35.322 52.912 1.00 37.98 94 THR A O 1
ATOM 718 N N . ASP A 1 97 ? -39.155 36.453 52.252 1.00 34.16 95 ASP A N 1
ATOM 719 C CA . ASP A 1 97 ? -39.040 36.260 50.798 1.00 31.65 95 ASP A CA 1
ATOM 720 C C . ASP A 1 97 ? -39.390 34.749 50.569 1.00 33.48 95 ASP A C 1
ATOM 721 O O . ASP A 1 97 ? -40.461 34.310 51.023 1.00 35.12 95 ASP A O 1
ATOM 726 N N . VAL A 1 98 ? -38.491 33.933 49.981 1.00 25.96 96 VAL A N 1
ATOM 727 C CA . VAL A 1 98 ? -38.788 32.508 49.783 1.00 24.26 96 VAL A CA 1
ATOM 728 C C . VAL A 1 98 ? -38.641 31.765 51.113 1.00 28.48 96 VAL A C 1
ATOM 729 O O . VAL A 1 98 ? -37.606 31.884 51.775 1.00 27.96 96 VAL A O 1
ATOM 733 N N . VAL A 1 99 ? -39.677 30.982 51.475 1.00 24.60 97 VAL A N 1
ATOM 734 C CA . VAL A 1 99 ? -39.711 30.193 52.699 1.00 25.47 97 VAL A CA 1
ATOM 735 C C . VAL A 1 99 ? -40.034 28.749 52.360 1.00 25.67 97 VAL A C 1
ATOM 736 O O . VAL A 1 99 ? -40.946 28.494 51.572 1.00 24.28 97 VAL A O 1
ATOM 740 N N . PHE A 1 100 ? -39.268 27.809 52.940 1.00 21.83 98 PHE A N 1
ATOM 741 C CA . PHE A 1 100 ? -39.481 26.382 52.771 1.00 19.77 98 PHE A CA 1
ATOM 742 C C . PHE A 1 100 ? -40.004 25.795 54.062 1.00 23.88 98 PHE A C 1
ATOM 743 O O . PHE A 1 100 ? -39.632 26.254 55.144 1.00 25.03 98 PHE A O 1
ATOM 751 N N . GLY A 1 101 ? -40.770 24.715 53.945 1.00 22.46 99 GLY A N 1
ATOM 752 C CA . GLY A 1 101 ? -41.163 23.910 55.091 1.00 21.92 99 GLY A CA 1
ATOM 753 C C . GLY A 1 101 ? -39.935 23.098 55.483 1.00 24.14 99 GLY A C 1
ATOM 754 O O . GLY A 1 101 ? -38.961 23.040 54.719 1.00 23.33 99 GLY A O 1
ATOM 755 N N . GLY A 1 102 ? -39.977 22.457 56.651 1.00 23.32 100 GLY A N 1
ATOM 756 C CA . GLY A 1 102 ? -38.839 21.681 57.148 1.00 23.04 100 GLY A CA 1
ATOM 757 C C . GLY A 1 102 ? -38.566 20.374 56.428 1.00 25.51 100 GLY A C 1
ATOM 758 O O . GLY A 1 102 ? -37.537 19.736 56.685 1.00 25.37 100 GLY A O 1
ATOM 759 N N . GLY A 1 103 ? -39.503 19.957 55.570 1.00 20.75 101 GLY A N 1
ATOM 760 C CA . GLY A 1 103 ? -39.419 18.711 54.816 1.00 20.49 101 GLY A CA 1
ATOM 761 C C . GLY A 1 103 ? -40.057 17.543 55.546 1.00 25.82 101 GLY A C 1
ATOM 762 O O . GLY A 1 103 ? -40.096 17.520 56.778 1.00 26.37 101 GLY A O 1
ATOM 763 N N . THR A 1 104 ? -40.634 16.621 54.780 1.00 21.06 102 THR A N 1
ATOM 764 C CA . THR A 1 104 ? -41.254 15.395 55.303 1.00 21.43 102 THR A CA 1
ATOM 765 C C . THR A 1 104 ? -40.606 14.215 54.587 1.00 23.36 102 THR A C 1
ATOM 766 O O . THR A 1 104 ? -40.651 14.143 53.351 1.00 21.28 102 THR A O 1
ATOM 770 N N . LYS A 1 105 ? -40.032 13.291 55.360 1.00 20.17 103 LYS A N 1
ATOM 771 C CA . LYS A 1 105 ? -39.447 12.069 54.813 1.00 19.80 103 LYS A CA 1
ATOM 772 C C . LYS A 1 105 ? -40.557 11.035 54.646 1.00 23.44 103 LYS A C 1
ATOM 773 O O . LYS A 1 105 ? -41.201 10.646 55.637 1.00 22.82 103 LYS A O 1
ATOM 779 N N . LEU A 1 106 ? -40.791 10.604 53.407 1.00 20.09 104 LEU A N 1
ATOM 780 C CA . LEU A 1 106 ? -41.799 9.587 53.130 1.00 20.32 104 LEU A CA 1
ATOM 781 C C . LEU A 1 106 ? -41.145 8.206 53.209 1.00 23.41 104 LEU A C 1
ATOM 782 O O . LEU A 1 106 ? -40.280 7.893 52.383 1.00 22.53 104 LEU A O 1
ATOM 787 N N . THR A 1 107 ? -41.611 7.378 54.163 1.00 18.63 105 THR A N 1
ATOM 788 C CA . THR A 1 107 ? -41.177 5.983 54.328 1.00 18.64 105 THR A CA 1
ATOM 789 C C . THR A 1 107 ? -42.269 5.077 53.785 1.00 21.81 105 THR A C 1
ATOM 790 O O . THR A 1 107 ? -43.456 5.287 54.086 1.00 22.04 105 THR A O 1
ATOM 794 N N . VAL A 1 108 ? -41.873 4.051 53.003 1.00 21.06 106 VAL A N 1
ATOM 795 C CA . VAL A 1 108 ? -42.832 3.087 52.458 1.00 23.30 106 VAL A CA 1
ATOM 796 C C . VAL A 1 108 ? -42.796 1.838 53.338 1.00 27.05 106 VAL A C 1
ATOM 797 O O . VAL A 1 108 ? -41.730 1.250 53.570 1.00 26.11 106 VAL A O 1
ATOM 801 N N . LEU A 1 109 ? -43.963 1.445 53.858 1.00 25.02 107 LEU A N 1
ATOM 802 C CA . LEU A 1 109 ? -44.106 0.271 54.715 1.00 24.83 107 LEU A CA 1
ATOM 803 C C . LEU A 1 109 ? -44.272 -0.971 53.838 1.00 28.61 107 LEU A C 1
ATOM 804 O O . LEU A 1 109 ? -45.116 -0.994 52.932 1.00 28.86 107 LEU A O 1
ATOM 809 N N . ARG A 1 110 ? -43.459 -2.000 54.111 1.00 27.63 108 ARG A N 1
ATOM 810 C CA . ARG A 1 110 ? -43.482 -3.258 53.374 1.00 27.33 108 ARG A CA 1
ATOM 811 C C . ARG A 1 110 ? -43.397 -4.447 54.349 1.00 29.08 108 ARG A C 1
ATOM 812 O O . ARG A 1 110 ? -43.408 -4.250 55.565 1.00 27.71 108 ARG A O 1
ATOM 820 N N . THR A 1 111 ? -43.293 -5.669 53.820 1.00 25.69 109 THR A N 1
ATOM 821 C CA . THR A 1 111 ? -43.189 -6.853 54.668 1.00 25.17 109 THR A CA 1
ATOM 822 C C . THR A 1 111 ? -41.820 -6.936 55.324 1.00 26.93 109 THR A C 1
ATOM 823 O O . THR A 1 111 ? -40.839 -6.376 54.811 1.00 25.09 109 THR A O 1
ATOM 827 N N . VAL A 1 112 ? -41.735 -7.655 56.442 1.00 24.45 110 VAL A N 1
ATOM 828 C CA . VAL A 1 112 ? -40.450 -7.864 57.144 1.00 24.02 110 VAL A CA 1
ATOM 829 C C . VAL A 1 112 ? -39.490 -8.637 56.218 1.00 25.94 110 VAL A C 1
ATOM 830 O O . VAL A 1 112 ? -39.919 -9.573 55.531 1.00 25.51 110 VAL A O 1
ATOM 834 N N . ALA A 1 113 ? -38.209 -8.210 56.163 1.00 22.55 111 ALA A N 1
ATOM 835 C CA . ALA A 1 113 ? -37.206 -8.912 55.374 1.00 23.40 111 ALA A CA 1
ATOM 836 C C . ALA A 1 113 ? -35.973 -9.023 56.264 1.00 24.91 111 ALA A C 1
ATOM 837 O O . ALA A 1 113 ? -35.503 -8.009 56.803 1.00 21.26 111 ALA A O 1
ATOM 839 N N . ALA A 1 114 ? -35.468 -10.251 56.455 1.00 22.24 112 ALA A N 1
ATOM 840 C CA . ALA A 1 114 ? -34.280 -10.454 57.271 1.00 21.49 112 ALA A CA 1
ATOM 841 C C . ALA A 1 114 ? -33.042 -9.972 56.519 1.00 23.82 112 ALA A C 1
ATOM 842 O O . ALA A 1 114 ? -32.989 -10.085 55.299 1.00 23.75 112 ALA A O 1
ATOM 844 N N . PRO A 1 115 ? -32.019 -9.495 57.235 1.00 20.83 113 PRO A N 1
ATOM 845 C CA . PRO A 1 115 ? -30.783 -9.107 56.539 1.00 20.42 113 PRO A CA 1
ATOM 846 C C . PRO A 1 115 ? -29.952 -10.317 56.119 1.00 23.48 113 PRO A C 1
ATOM 847 O O . PRO A 1 115 ? -29.980 -11.377 56.771 1.00 23.86 113 PRO A O 1
ATOM 851 N N . SER A 1 116 ? -29.206 -10.145 55.028 1.00 19.79 114 SER A N 1
ATOM 852 C CA . SER A 1 116 ? -28.134 -11.071 54.627 1.00 18.46 114 SER A CA 1
ATOM 853 C C . SER A 1 116 ? -26.890 -10.449 55.272 1.00 21.56 114 SER A C 1
ATOM 854 O O . SER A 1 116 ? -26.626 -9.254 55.058 1.00 21.34 114 SER A O 1
ATOM 857 N N . VAL A 1 117 ? -26.136 -11.242 56.072 1.00 16.84 115 VAL A N 1
ATOM 858 C CA . VAL A 1 117 ? -25.007 -10.707 56.834 1.00 15.93 115 VAL A CA 1
ATOM 859 C C . VAL A 1 117 ? -23.683 -11.164 56.229 1.00 20.02 115 VAL A C 1
ATOM 860 O O . VAL A 1 117 ? -23.526 -12.338 55.865 1.00 19.62 115 VAL A O 1
ATOM 864 N N . PHE A 1 118 ? -22.713 -10.233 56.155 1.00 16.79 116 PHE A N 1
ATOM 865 C CA . PHE A 1 118 ? -21.396 -10.524 55.602 1.00 17.21 116 PHE A CA 1
ATOM 866 C C . PHE A 1 118 ? -20.352 -9.865 56.483 1.00 18.38 116 PHE A C 1
ATOM 867 O O . PHE A 1 118 ? -20.552 -8.728 56.942 1.00 18.49 116 PHE A O 1
ATOM 875 N N . ILE A 1 119 ? -19.237 -10.565 56.707 1.00 16.61 117 ILE A N 1
ATOM 876 C CA . ILE A 1 119 ? -18.154 -9.998 57.487 1.00 16.02 117 ILE A CA 1
ATOM 877 C C . ILE A 1 119 ? -16.903 -9.906 56.607 1.00 17.89 117 ILE A C 1
ATOM 878 O O . ILE A 1 119 ? -16.631 -10.817 55.799 1.00 18.54 117 ILE A O 1
ATOM 883 N N . PHE A 1 120 ? -16.142 -8.828 56.780 1.00 16.37 118 PHE A N 1
ATOM 884 C CA . PHE A 1 120 ? -14.944 -8.613 55.991 1.00 16.46 118 PHE A CA 1
ATOM 885 C C . PHE A 1 120 ? -13.736 -8.402 56.893 1.00 18.50 118 PHE A C 1
ATOM 886 O O . PHE A 1 120 ? -13.729 -7.480 57.707 1.00 17.60 118 PHE A O 1
ATOM 894 N N . PRO A 1 121 ? -12.661 -9.201 56.717 1.00 17.93 119 PRO A N 1
ATOM 895 C CA . PRO A 1 121 ? -11.460 -8.952 57.503 1.00 16.92 119 PRO A CA 1
ATOM 896 C C . PRO A 1 121 ? -10.750 -7.672 57.019 1.00 18.59 119 PRO A C 1
ATOM 897 O O . PRO A 1 121 ? -10.986 -7.210 55.878 1.00 18.87 119 PRO A O 1
ATOM 901 N N . PRO A 1 122 ? -9.815 -7.148 57.826 1.00 17.98 120 PRO A N 1
ATOM 902 C CA . PRO A 1 122 ? -8.995 -6.013 57.347 1.00 17.99 120 PRO A CA 1
ATOM 903 C C . PRO A 1 122 ? -8.042 -6.493 56.255 1.00 21.50 120 PRO A C 1
ATOM 904 O O . PRO A 1 122 ? -7.611 -7.663 56.245 1.00 21.32 120 PRO A O 1
ATOM 908 N N . SER A 1 123 ? -7.695 -5.586 55.346 1.00 18.98 121 SER A N 1
ATOM 909 C CA . SER A 1 123 ? -6.747 -5.909 54.284 1.00 18.72 121 SER A CA 1
ATOM 910 C C . SER A 1 123 ? -5.288 -5.859 54.814 1.00 23.95 121 SER A C 1
ATOM 911 O O . SER A 1 123 ? -4.985 -5.113 55.757 1.00 22.00 121 SER A O 1
ATOM 914 N N . ASP A 1 124 ? -4.389 -6.619 54.182 1.00 23.36 122 ASP A N 1
ATOM 915 C CA . ASP A 1 124 ? -2.980 -6.592 54.547 1.00 25.10 122 ASP A CA 1
ATOM 916 C C . ASP A 1 124 ? -2.385 -5.187 54.314 1.00 27.64 122 ASP A C 1
ATOM 917 O O . ASP A 1 124 ? -1.571 -4.728 55.111 1.00 27.76 122 ASP A O 1
ATOM 922 N N . GLU A 1 125 ? -2.855 -4.490 53.266 1.00 25.37 123 GLU A N 1
ATOM 923 C CA . GLU A 1 125 ? -2.425 -3.107 52.950 1.00 25.92 123 GLU A CA 1
ATOM 924 C C . GLU A 1 125 ? -2.719 -2.176 54.140 1.00 26.01 123 GLU A C 1
ATOM 925 O O . GLU A 1 125 ? -1.878 -1.366 54.505 1.00 27.63 123 GLU A O 1
ATOM 931 N N . GLN A 1 126 ? -3.912 -2.294 54.740 1.00 21.30 124 GLN A N 1
ATOM 932 C CA . GLN A 1 126 ? -4.238 -1.466 55.899 1.00 19.69 124 GLN A CA 1
ATOM 933 C C . GLN A 1 126 ? -3.425 -1.889 57.130 1.00 23.49 124 GLN A C 1
ATOM 934 O O . GLN A 1 126 ? -2.917 -1.030 57.847 1.00 24.31 124 GLN A O 1
ATOM 940 N N . LEU A 1 127 ? -3.339 -3.196 57.388 1.00 21.22 125 LEU A N 1
ATOM 941 C CA . LEU A 1 127 ? -2.629 -3.695 58.578 1.00 22.81 125 LEU A CA 1
ATOM 942 C C . LEU A 1 127 ? -1.223 -3.150 58.707 1.00 25.96 125 LEU A C 1
ATOM 943 O O . LEU A 1 127 ? -0.815 -2.793 59.816 1.00 25.64 125 LEU A O 1
ATOM 948 N N . LYS A 1 128 ? -0.501 -3.035 57.581 1.00 23.19 126 LYS A N 1
ATOM 949 C CA . LYS A 1 128 ? 0.869 -2.504 57.633 1.00 25.90 126 LYS A CA 1
ATOM 950 C C . LYS A 1 128 ? 0.973 -1.098 58.266 1.00 31.87 126 LYS A C 1
ATOM 951 O O . LYS A 1 128 ? 1.995 -0.800 58.892 1.00 32.44 126 LYS A O 1
ATOM 957 N N . SER A 1 129 ? -0.098 -0.265 58.151 1.00 28.17 127 SER A N 1
ATOM 958 C CA . SER A 1 129 ? -0.139 1.094 58.704 1.00 29.81 127 SER A CA 1
ATOM 959 C C . SER A 1 129 ? -0.474 1.194 60.198 1.00 33.42 127 SER A C 1
ATOM 960 O O . SER A 1 129 ? -0.469 2.298 60.736 1.00 34.84 127 SER A O 1
ATOM 963 N N . GLY A 1 130 ? -0.750 0.057 60.846 1.00 27.34 128 GLY A N 1
ATOM 964 C CA . GLY A 1 130 ? -0.967 -0.003 62.289 1.00 27.83 128 GLY A CA 1
ATOM 965 C C . GLY A 1 130 ? -2.405 -0.014 62.774 1.00 28.79 128 GLY A C 1
ATOM 966 O O . GLY A 1 130 ? -2.641 0.011 63.989 1.00 27.47 128 GLY A O 1
ATOM 967 N N . THR A 1 131 ? -3.371 -0.063 61.848 1.00 23.55 129 THR A N 1
ATOM 968 C CA . THR A 1 131 ? -4.808 -0.086 62.178 1.00 22.10 129 THR A CA 1
ATOM 969 C C . THR A 1 131 ? -5.509 -1.230 61.460 1.00 25.07 129 THR A C 1
ATOM 970 O O . THR A 1 131 ? -5.137 -1.573 60.327 1.00 25.17 129 THR A O 1
ATOM 974 N N . ALA A 1 132 ? -6.525 -1.826 62.114 1.00 20.60 130 ALA A N 1
ATOM 975 C CA . ALA A 1 132 ? -7.341 -2.859 61.497 1.00 20.62 130 ALA A CA 1
ATOM 976 C C . ALA A 1 132 ? -8.787 -2.364 61.479 1.00 22.99 130 ALA A C 1
ATOM 977 O O . ALA A 1 132 ? -9.319 -2.061 62.539 1.00 23.48 130 ALA A O 1
ATOM 979 N N . SER A 1 133 ? -9.428 -2.331 60.297 1.00 17.73 131 SER A N 1
ATOM 980 C CA . SER A 1 133 ? -10.855 -2.045 60.227 1.00 15.71 131 SER A CA 1
ATOM 981 C C . SER A 1 133 ? -11.515 -3.382 59.855 1.00 18.03 131 SER A C 1
ATOM 982 O O . SER A 1 133 ? -11.196 -3.977 58.806 1.00 18.50 131 SER A O 1
ATOM 985 N N . VAL A 1 134 ? -12.462 -3.821 60.676 1.00 15.40 132 VAL A N 1
ATOM 986 C CA . VAL A 1 134 ? -13.231 -5.047 60.422 1.00 15.06 132 VAL A CA 1
ATOM 987 C C . VAL A 1 134 ? -14.643 -4.551 60.084 1.00 18.82 132 VAL A C 1
ATOM 988 O O . VAL A 1 134 ? -15.177 -3.720 60.811 1.00 17.93 132 VAL A O 1
ATOM 992 N N . VAL A 1 135 ? -15.236 -5.024 58.961 1.00 15.47 133 VAL A N 1
ATOM 993 C CA . VAL A 1 135 ? -16.530 -4.488 58.540 1.00 14.45 133 VAL A CA 1
ATOM 994 C C . VAL A 1 135 ? -17.596 -5.566 58.519 1.00 17.65 133 VAL A C 1
ATOM 995 O O . VAL A 1 135 ? -17.321 -6.693 58.095 1.00 17.09 133 VAL A O 1
ATOM 999 N N . CYS A 1 136 ? -18.801 -5.206 58.971 1.00 15.19 134 CYS A N 1
ATOM 1000 C CA A CYS A 1 136 ? -19.963 -6.102 58.988 0.50 15.89 134 CYS A CA 1
ATOM 1001 C CA B CYS A 1 136 ? -19.949 -6.089 58.927 0.49 17.09 134 CYS A CA 1
ATOM 1002 C C . CYS A 1 136 ? -21.029 -5.404 58.135 1.00 20.82 134 CYS A C 1
ATOM 1003 O O . CYS A 1 136 ? -21.345 -4.214 58.397 1.00 19.54 134 CYS A O 1
ATOM 1008 N N . LEU A 1 137 ? -21.569 -6.119 57.131 1.00 16.72 135 LEU A N 1
ATOM 1009 C CA . LEU A 1 137 ? -22.628 -5.592 56.268 1.00 15.29 135 LEU A CA 1
ATOM 1010 C C . LEU A 1 137 ? -23.912 -6.367 56.560 1.00 18.35 135 LEU A C 1
ATOM 1011 O O . LEU A 1 137 ? -23.898 -7.601 56.560 1.00 17.24 135 LEU A O 1
ATOM 1016 N N . LEU A 1 138 ? -25.014 -5.642 56.772 1.00 15.72 136 LEU A N 1
ATOM 1017 C CA . LEU A 1 138 ? -26.367 -6.208 56.941 1.00 16.61 136 LEU A CA 1
ATOM 1018 C C . LEU A 1 138 ? -27.078 -5.716 55.698 1.00 18.75 136 LEU A C 1
ATOM 1019 O O . LEU A 1 138 ? -27.302 -4.506 55.542 1.00 17.40 136 LEU A O 1
ATOM 1024 N N . ASN A 1 139 ? -27.372 -6.632 54.763 1.00 17.26 137 ASN A N 1
ATOM 1025 C CA . ASN A 1 139 ? -27.912 -6.214 53.477 1.00 17.05 137 ASN A CA 1
ATOM 1026 C C . ASN A 1 139 ? -29.387 -6.451 53.287 1.00 20.94 137 ASN A C 1
ATOM 1027 O O . ASN A 1 139 ? -29.878 -7.541 53.578 1.00 19.26 137 ASN A O 1
ATOM 1032 N N . ASN A 1 140 ? -30.090 -5.426 52.758 1.00 19.43 138 ASN A N 1
ATOM 1033 C CA . ASN A 1 140 ? -31.486 -5.479 52.333 1.00 18.92 138 ASN A CA 1
ATOM 1034 C C . ASN A 1 140 ? -32.465 -6.037 53.350 1.00 22.25 138 ASN A C 1
ATOM 1035 O O . ASN A 1 140 ? -33.047 -7.101 53.109 1.00 21.26 138 ASN A O 1
ATOM 1040 N N . PHE A 1 141 ? -32.630 -5.324 54.479 1.00 18.87 139 PHE A N 1
ATOM 1041 C CA . PHE A 1 141 ? -33.554 -5.746 55.540 1.00 18.03 139 PHE A CA 1
ATOM 1042 C C . PHE A 1 141 ? -34.664 -4.731 55.776 1.00 19.77 139 PHE A C 1
ATOM 1043 O O . PHE A 1 141 ? -34.576 -3.577 55.357 1.00 19.85 139 PHE A O 1
ATOM 1051 N N . TYR A 1 142 ? -35.720 -5.174 56.448 1.00 18.55 140 TYR A N 1
ATOM 1052 C CA . TYR A 1 142 ? -36.840 -4.288 56.765 1.00 19.42 140 TYR A CA 1
ATOM 1053 C C . TYR A 1 142 ? -37.540 -4.873 58.001 1.00 22.42 140 TYR A C 1
ATOM 1054 O O . TYR A 1 142 ? -37.790 -6.079 57.989 1.00 23.05 140 TYR A O 1
ATOM 1063 N N . PRO A 1 143 ? -37.894 -4.074 59.053 1.00 22.30 141 PRO A N 1
ATOM 1064 C CA . PRO A 1 143 ? -37.757 -2.611 59.179 1.00 22.99 141 PRO A CA 1
ATOM 1065 C C . PRO A 1 143 ? -36.321 -2.174 59.489 1.00 25.21 141 PRO A C 1
ATOM 1066 O O . PRO A 1 143 ? -35.432 -3.011 59.586 1.00 23.98 141 PRO A O 1
ATOM 1070 N N . ARG A 1 144 ? -36.109 -0.879 59.630 1.00 22.27 142 ARG A N 1
ATOM 1071 C CA . ARG A 1 144 ? -34.789 -0.280 59.865 1.00 20.94 142 ARG A CA 1
ATOM 1072 C C . ARG A 1 144 ? -34.115 -0.725 61.177 1.00 24.56 142 ARG A C 1
ATOM 1073 O O . ARG A 1 144 ? -32.880 -0.768 61.224 1.00 23.85 142 ARG A O 1
ATOM 1081 N N . GLU A 1 145 ? -34.902 -0.990 62.244 1.00 26.12 143 GLU A N 1
ATOM 1082 C CA . GLU A 1 145 ? -34.302 -1.361 63.540 1.00 25.93 143 GLU A CA 1
ATOM 1083 C C . GLU A 1 145 ? -33.508 -2.660 63.449 1.00 27.23 143 GLU A C 1
ATOM 1084 O O . GLU A 1 145 ? -34.024 -3.687 63.010 1.00 25.33 143 GLU A O 1
ATOM 1090 N N . ALA A 1 146 ? -32.238 -2.592 63.830 1.00 24.67 144 ALA A N 1
ATOM 1091 C CA . ALA A 1 146 ? -31.347 -3.742 63.809 1.00 24.84 144 ALA A CA 1
ATOM 1092 C C . ALA A 1 146 ? -30.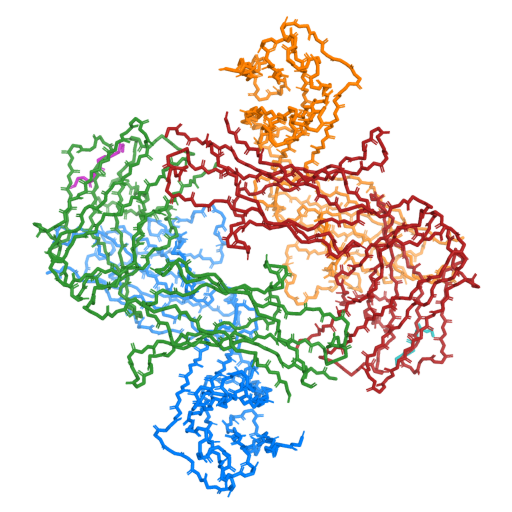257 -3.512 64.839 1.00 28.92 144 ALA A C 1
ATOM 1093 O O . ALA A 1 146 ? -29.903 -2.366 65.134 1.00 29.29 144 ALA A O 1
ATOM 1095 N N . LYS A 1 147 ? -29.746 -4.587 65.400 1.00 26.27 145 LYS A N 1
ATOM 1096 C CA . LYS A 1 147 ? -28.684 -4.459 66.389 1.00 25.28 145 LYS A CA 1
ATOM 1097 C C . LYS A 1 147 ? -27.472 -5.254 65.936 1.00 27.77 145 LYS A C 1
ATOM 1098 O O . LYS A 1 147 ? -27.602 -6.414 65.554 1.00 26.00 145 LYS A O 1
ATOM 1104 N N . VAL A 1 148 ? -26.296 -4.604 65.958 1.00 22.49 146 VAL A N 1
ATOM 1105 C CA . VAL A 1 148 ? -25.038 -5.248 65.613 1.00 23.11 146 VAL A CA 1
ATOM 1106 C C . VAL A 1 148 ? -24.177 -5.273 66.868 1.00 25.22 146 VAL A C 1
ATOM 1107 O O . VAL A 1 148 ? -23.986 -4.221 67.490 1.00 24.71 146 VAL A O 1
ATOM 1111 N N . GLN A 1 149 ? -23.648 -6.453 67.224 1.00 21.59 147 GLN A N 1
ATOM 1112 C CA . GLN A 1 149 ? -22.724 -6.593 68.356 1.00 21.77 147 GLN A CA 1
ATOM 1113 C C . GLN A 1 149 ? -21.419 -7.208 67.843 1.00 23.39 147 GLN A C 1
ATOM 1114 O O . GLN A 1 149 ? -21.467 -8.201 67.122 1.00 24.19 147 GLN A O 1
ATOM 1120 N N . TRP A 1 150 ? -20.273 -6.590 68.156 1.00 18.73 148 TRP A N 1
ATOM 1121 C CA . TRP A 1 150 ? -18.976 -7.115 67.753 1.00 18.28 148 TRP A CA 1
ATOM 1122 C C . TRP A 1 150 ? -18.426 -7.925 68.901 1.00 21.52 148 TRP A C 1
ATOM 1123 O O . TRP A 1 150 ? -18.498 -7.492 70.050 1.00 20.63 148 TRP A O 1
ATOM 1134 N N . LYS A 1 151 ? -17.829 -9.068 68.583 1.00 18.19 149 LYS A N 1
ATOM 1135 C CA . LYS A 1 151 ? -17.187 -9.954 69.573 1.00 19.48 149 LYS A CA 1
ATOM 1136 C C . LYS A 1 151 ? -15.805 -10.305 69.048 1.00 24.02 149 LYS A C 1
ATOM 1137 O O . LYS A 1 151 ? -15.664 -10.633 67.863 1.00 23.55 149 LYS A O 1
ATOM 1143 N N . VAL A 1 152 ? -14.784 -10.195 69.910 1.00 21.06 150 VAL A N 1
ATOM 1144 C CA . VAL A 1 152 ? -13.395 -10.526 69.555 1.00 21.29 150 VAL A CA 1
ATOM 1145 C C . VAL A 1 152 ? -12.993 -11.608 70.554 1.00 26.37 150 VAL A C 1
ATOM 1146 O O . VAL A 1 152 ? -12.978 -11.327 71.759 1.00 23.88 150 VAL A O 1
ATOM 1150 N N . ASP A 1 153 ? -12.758 -12.863 70.077 1.00 25.32 151 ASP A N 1
ATOM 1151 C CA . ASP A 1 153 ? -12.512 -14.030 70.944 1.00 25.88 151 ASP A CA 1
ATOM 1152 C C . ASP A 1 153 ? -13.632 -14.145 71.995 1.00 29.84 151 ASP A C 1
ATOM 1153 O O . ASP A 1 153 ? -13.379 -14.377 73.184 1.00 30.26 151 ASP A O 1
ATOM 1158 N N . ASN A 1 154 ? -14.877 -13.929 71.539 1.00 25.81 152 ASN A N 1
ATOM 1159 C CA . ASN A 1 154 ? -16.101 -13.994 72.337 1.00 26.29 152 ASN A CA 1
ATOM 1160 C C . ASN A 1 154 ? -16.253 -12.870 73.385 1.00 30.12 152 ASN A C 1
ATOM 1161 O O . ASN A 1 154 ? -17.123 -12.966 74.249 1.00 30.27 152 ASN A O 1
ATOM 1166 N N . ALA A 1 155 ? -15.406 -11.807 73.316 1.00 26.21 153 ALA A N 1
ATOM 1167 C CA . ALA A 1 155 ? -15.526 -10.683 74.247 1.00 25.48 153 ALA A CA 1
ATOM 1168 C C . ALA A 1 155 ? -16.298 -9.569 73.553 1.00 26.52 153 ALA A C 1
ATOM 1169 O O . ALA A 1 155 ? -15.903 -9.131 72.462 1.00 23.26 153 ALA A O 1
ATOM 1171 N N . LEU A 1 156 ? -17.411 -9.137 74.162 1.00 25.00 154 LEU A N 1
ATOM 1172 C CA . LEU A 1 156 ? -18.224 -8.059 73.594 1.00 24.80 154 LEU A CA 1
ATOM 1173 C C . LEU A 1 156 ? -17.402 -6.765 73.509 1.00 25.79 154 LEU A C 1
ATOM 1174 O O . LEU A 1 156 ? -16.644 -6.449 74.428 1.00 25.63 154 LEU A O 1
ATOM 1179 N N . GLN A 1 157 ? -17.491 -6.077 72.359 1.00 21.51 155 GLN A N 1
ATOM 1180 C CA . 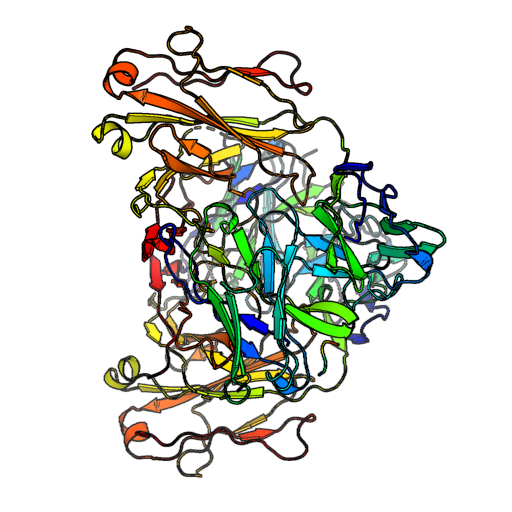GLN A 1 157 ? -16.757 -4.824 72.145 1.00 19.94 155 GLN A CA 1
ATOM 1181 C C . GLN A 1 157 ? -17.670 -3.638 72.415 1.00 22.72 155 GLN A C 1
ATOM 1182 O O . GLN A 1 157 ? -18.875 -3.714 72.190 1.00 21.04 155 GLN A O 1
ATOM 1188 N N . SER A 1 158 ? -17.076 -2.503 72.811 1.00 19.48 156 SER A N 1
ATOM 1189 C CA . SER A 1 158 ? -17.824 -1.252 72.994 1.00 18.72 156 SER A CA 1
ATOM 1190 C C . SER A 1 158 ? -16.875 -0.076 72.782 1.00 21.20 156 SER A C 1
ATOM 1191 O O . SER A 1 158 ? -15.679 -0.197 73.064 1.00 20.90 156 SER A O 1
ATOM 1194 N N . GLY A 1 159 ? -17.403 1.023 72.250 1.00 18.87 157 GLY A N 1
ATOM 1195 C CA . GLY A 1 159 ? -16.625 2.243 72.050 1.00 19.82 157 GLY A CA 1
ATOM 1196 C C . GLY A 1 159 ? -15.713 2.284 70.841 1.00 23.17 157 GLY A C 1
ATOM 1197 O O . GLY A 1 159 ? -15.141 3.338 70.539 1.00 21.71 157 GLY A O 1
ATOM 1198 N N . ASN A 1 160 ? -15.584 1.156 70.128 1.00 19.10 158 ASN A N 1
ATOM 1199 C CA . ASN A 1 160 ? -14.687 1.070 68.965 1.00 17.51 158 ASN A CA 1
ATOM 1200 C C . ASN A 1 160 ? -15.409 0.720 67.699 1.00 19.93 158 ASN A C 1
ATOM 1201 O O . ASN A 1 160 ? -14.771 0.219 66.783 1.00 17.28 158 ASN A O 1
ATOM 1206 N N . SER A 1 161 ? -16.743 1.010 67.604 1.00 17.93 159 SER A N 1
ATOM 1207 C CA . SER A 1 161 ? -17.454 0.729 66.361 1.00 16.35 159 SER A CA 1
ATOM 1208 C C . SER A 1 161 ? -18.301 1.926 65.966 1.00 18.77 159 SER A C 1
ATOM 1209 O O . SER A 1 161 ? -18.739 2.710 66.828 1.00 19.90 159 SER A O 1
ATOM 1212 N N . GLN A 1 162 ? -18.490 2.102 64.640 1.00 15.20 160 GLN A N 1
ATOM 1213 C CA . GLN A 1 162 ? -19.392 3.117 64.138 1.00 15.42 160 GLN A CA 1
ATOM 1214 C C . GLN A 1 162 ? -20.205 2.504 63.032 1.00 18.40 160 GLN A C 1
ATOM 1215 O O . GLN A 1 162 ? -19.743 1.562 62.400 1.00 18.11 160 GLN A O 1
ATOM 1221 N N . GLU A 1 163 ? -21.418 3.007 62.821 1.00 17.59 161 GLU A N 1
ATOM 1222 C CA . GLU A 1 163 ? -22.212 2.432 61.740 1.00 16.55 161 GLU A CA 1
ATOM 1223 C C . GLU A 1 163 ? -22.965 3.492 61.004 1.00 19.24 161 GLU A C 1
ATOM 1224 O O . GLU A 1 163 ? -23.160 4.596 61.514 1.00 18.74 161 GLU A O 1
ATOM 1230 N N . SER A 1 164 ? -23.392 3.147 59.798 1.00 15.72 162 SER A N 1
ATOM 1231 C CA . SER A 1 164 ? -24.315 3.986 59.053 1.00 16.07 162 SER A CA 1
ATOM 1232 C C . SER A 1 164 ? -25.286 3.126 58.284 1.00 17.61 162 SER A C 1
ATOM 1233 O O . SER A 1 164 ? -25.026 1.939 58.014 1.00 16.01 162 SER A O 1
ATOM 1236 N N . VAL A 1 165 ? -26.438 3.724 57.986 1.00 17.62 163 VAL A N 1
ATOM 1237 C CA . VAL A 1 165 ? -27.554 3.012 57.353 1.00 16.17 163 VAL A CA 1
ATOM 1238 C C . VAL A 1 165 ? -27.945 3.762 56.106 1.00 19.69 163 VAL A C 1
ATOM 1239 O O . VAL A 1 165 ? -28.015 5.001 56.127 1.00 20.13 163 VAL A O 1
ATOM 1243 N N . THR A 1 166 ? -28.230 3.029 55.006 1.00 16.78 164 THR A N 1
ATOM 1244 C CA . THR A 1 166 ? -28.691 3.714 53.795 1.00 17.37 164 THR A CA 1
ATOM 1245 C C . THR A 1 166 ? -30.124 4.167 53.989 1.00 22.05 164 THR A C 1
ATOM 1246 O O . THR A 1 166 ? -30.834 3.705 54.897 1.00 19.43 164 THR A O 1
ATOM 1250 N N . GLU A 1 167 ? -30.584 5.038 53.092 1.00 19.53 165 GLU A N 1
ATOM 1251 C CA . GLU A 1 167 ? -31.977 5.391 53.114 1.00 20.26 165 GLU A CA 1
ATOM 1252 C C . GLU A 1 167 ? -32.704 4.229 52.393 1.00 20.76 165 GLU A C 1
ATOM 1253 O O . GLU A 1 167 ? -32.053 3.341 51.827 1.00 19.63 165 GLU A O 1
ATOM 1259 N N . GLN A 1 168 ? -34.029 4.199 52.439 1.00 20.09 166 GLN A N 1
ATOM 1260 C CA . GLN A 1 168 ? -34.771 3.122 51.837 1.00 19.04 166 GLN A CA 1
ATOM 1261 C C . GLN A 1 168 ? -34.455 2.913 50.377 1.00 22.42 166 GLN A C 1
ATOM 1262 O O . GLN A 1 168 ? -34.387 3.887 49.623 1.00 21.36 166 GLN A O 1
ATOM 1268 N N . ASP A 1 169 ? -34.288 1.661 49.971 1.00 19.62 167 ASP A N 1
ATOM 1269 C CA . ASP A 1 169 ? -33.992 1.317 48.582 1.00 20.91 167 ASP A CA 1
ATOM 1270 C C . ASP A 1 169 ? -35.126 1.727 47.652 1.00 25.94 167 ASP A C 1
ATOM 1271 O O . ASP A 1 169 ? -36.291 1.477 47.951 1.00 23.23 167 ASP A O 1
ATOM 1276 N N . SER A 1 170 ? -34.778 2.319 46.496 1.00 25.37 168 SER A N 1
ATOM 1277 C CA . SER A 1 170 ? -35.750 2.838 45.523 1.00 26.19 168 SER A CA 1
ATOM 1278 C C . SER A 1 170 ? -36.500 1.749 44.738 1.00 30.63 168 SER A C 1
ATOM 1279 O O . SER A 1 170 ? -37.451 2.060 44.007 1.00 30.81 168 SER A O 1
ATOM 1282 N N . LYS A 1 171 ? -36.076 0.477 44.887 1.00 28.08 169 LYS A N 1
ATOM 1283 C CA . LYS A 1 171 ? -36.714 -0.641 44.192 1.00 28.94 169 LYS A CA 1
ATOM 1284 C C . LYS A 1 171 ? -37.431 -1.587 45.147 1.00 29.09 169 LYS A C 1
ATOM 1285 O O . LYS A 1 171 ? -38.558 -1.961 44.869 1.00 28.32 169 LYS A O 1
ATOM 1291 N N . ASP A 1 172 ? -36.777 -1.986 46.261 1.00 25.40 170 ASP A N 1
ATOM 1292 C CA . ASP A 1 172 ? -37.377 -2.963 47.189 1.00 23.74 170 ASP A CA 1
ATOM 1293 C C . ASP A 1 172 ? -37.741 -2.444 48.603 1.00 23.71 170 ASP A C 1
ATOM 1294 O O . ASP A 1 172 ? -38.133 -3.239 49.458 1.00 22.94 170 ASP A O 1
ATOM 1299 N N . SER A 1 173 ? -37.539 -1.139 48.861 1.00 20.38 171 SER A N 1
ATOM 1300 C CA . SER A 1 173 ? -37.907 -0.502 50.126 1.00 20.00 171 SER A CA 1
ATOM 1301 C C . SER A 1 173 ? -37.172 -1.026 51.352 1.00 21.94 171 SER A C 1
ATOM 1302 O O . SER A 1 173 ? -37.639 -0.817 52.477 1.00 22.72 171 SER A O 1
ATOM 1305 N N . THR A 1 174 ? -36.026 -1.695 51.157 1.00 17.72 172 THR A N 1
ATOM 1306 C CA . THR A 1 174 ? -35.266 -2.186 52.293 1.00 17.76 172 THR A CA 1
ATOM 1307 C C . THR A 1 174 ? -34.180 -1.181 52.696 1.00 20.23 172 THR A C 1
ATOM 1308 O O . THR A 1 174 ? -33.923 -0.197 51.999 1.00 20.96 172 THR A O 1
ATOM 1312 N N . TYR A 1 175 ? -33.476 -1.499 53.772 1.00 17.66 173 TYR A N 1
ATOM 1313 C CA . TYR A 1 175 ? -32.338 -0.715 54.259 1.00 16.72 173 TYR A CA 1
ATOM 1314 C C . TYR A 1 175 ? -31.119 -1.631 54.268 1.00 19.66 173 TYR A C 1
ATOM 1315 O O . TYR A 1 175 ? -31.256 -2.870 54.267 1.00 18.74 173 TYR A O 1
ATOM 1324 N N . SER A 1 176 ? -29.923 -1.030 54.278 1.00 16.07 174 SER A N 1
ATOM 1325 C CA . SER A 1 176 ? -28.693 -1.795 54.483 1.00 15.61 174 SER A CA 1
ATOM 1326 C C . SER A 1 176 ? -27.890 -1.046 55.543 1.00 17.82 174 SER A C 1
ATOM 1327 O O . SER A 1 176 ? -28.078 0.170 55.713 1.00 16.11 174 SER A O 1
ATOM 1330 N N . LEU A 1 177 ? -27.009 -1.749 56.245 1.00 15.89 175 LEU A N 1
ATOM 1331 C CA . LEU A 1 177 ? -26.238 -1.156 57.344 1.00 15.75 175 LEU A CA 1
ATOM 1332 C C . LEU A 1 177 ? -24.816 -1.649 57.272 1.00 17.11 175 LEU A C 1
ATOM 1333 O O . LEU A 1 177 ? -24.592 -2.821 56.971 1.00 16.01 175 LEU A O 1
ATOM 1338 N N . SER A 1 178 ? -23.865 -0.733 57.449 1.00 14.04 176 SER A N 1
ATOM 1339 C CA . SER A 1 178 ? -22.449 -1.090 57.475 1.00 13.72 176 SER A CA 1
ATOM 1340 C C . SER A 1 178 ? -21.927 -0.664 58.845 1.00 18.87 176 SER A C 1
ATOM 1341 O O . SER A 1 178 ? -22.147 0.489 59.261 1.00 17.78 176 SER A O 1
ATOM 1344 N N . SER A 1 179 ? -21.219 -1.573 59.527 1.00 16.08 177 SER A N 1
ATOM 1345 C CA . SER A 1 179 ? -20.609 -1.299 60.845 1.00 15.62 177 SER A CA 1
ATOM 1346 C C . SER A 1 179 ? -19.116 -1.566 60.724 1.00 17.85 177 SER A C 1
ATOM 1347 O O . SER A 1 179 ? -18.719 -2.596 60.147 1.00 18.44 177 SER A O 1
ATOM 1350 N N . THR A 1 180 ? -18.303 -0.648 61.239 1.00 14.87 178 THR A N 1
ATOM 1351 C CA . THR A 1 180 ? -16.845 -0.833 61.209 1.00 13.71 178 THR A CA 1
ATOM 1352 C C . THR A 1 180 ? -16.333 -0.911 62.642 1.00 17.43 178 THR A C 1
ATOM 1353 O O . THR A 1 180 ? -16.566 0.001 63.424 1.00 16.48 178 THR A O 1
ATOM 1357 N N . LEU A 1 181 ? -15.594 -1.963 62.947 1.00 14.81 179 LEU A N 1
ATOM 1358 C CA . LEU A 1 181 ? -14.903 -2.134 64.225 1.00 15.52 179 LEU A CA 1
ATOM 1359 C C . LEU A 1 181 ? -13.466 -1.703 63.968 1.00 20.44 179 LEU A C 1
ATOM 1360 O O . LEU A 1 181 ? -12.839 -2.202 63.020 1.00 18.64 179 LEU A O 1
ATOM 1365 N N . THR A 1 182 ? -12.934 -0.759 64.780 1.00 17.68 180 THR A N 1
ATOM 1366 C CA . THR A 1 182 ? -11.558 -0.308 64.592 1.00 17.50 180 THR A CA 1
ATOM 1367 C C . THR A 1 182 ? -10.692 -0.811 65.709 1.00 22.21 180 THR A C 1
ATOM 1368 O O . THR A 1 182 ? -11.015 -0.578 66.876 1.00 21.06 180 THR A O 1
ATOM 1372 N N . LEU A 1 183 ? -9.576 -1.512 65.367 1.00 21.12 181 LEU A N 1
ATOM 1373 C CA . LEU A 1 183 ? -8.621 -2.000 66.366 1.00 21.48 181 LEU A CA 1
ATOM 1374 C C . LEU A 1 183 ? -7.237 -1.580 65.959 1.00 22.86 181 LEU A C 1
ATOM 1375 O O . LEU A 1 183 ? -6.986 -1.389 64.777 1.00 20.89 181 LEU A O 1
ATOM 1380 N N . SER A 1 184 ? -6.306 -1.500 66.908 1.00 22.12 182 SER A N 1
ATOM 1381 C CA . SER A 1 184 ? -4.907 -1.278 66.530 1.00 22.78 182 SER A CA 1
ATOM 1382 C C . SER A 1 184 ? -4.431 -2.605 65.896 1.00 24.51 182 SER A C 1
ATOM 1383 O O . SER A 1 184 ? -5.009 -3.654 66.189 1.00 22.32 182 SER A O 1
ATOM 1386 N N . LYS A 1 185 ? -3.404 -2.567 65.017 1.00 24.19 183 LYS A N 1
ATOM 1387 C CA . LYS A 1 185 ? -2.856 -3.806 64.452 1.00 24.47 183 LYS A CA 1
ATOM 1388 C C . LYS A 1 185 ? -2.373 -4.711 65.617 1.00 28.44 183 LYS A C 1
ATOM 1389 O O . LYS A 1 185 ? -2.571 -5.923 65.547 1.00 27.60 183 LYS A O 1
ATOM 1395 N N . ALA A 1 186 ? -1.758 -4.135 66.678 1.00 28.42 184 ALA A N 1
ATOM 1396 C CA . ALA A 1 186 ? -1.263 -4.942 67.807 1.00 29.56 184 ALA A CA 1
ATOM 1397 C C . ALA A 1 186 ? -2.400 -5.718 68.477 1.00 31.71 184 ALA A C 1
ATOM 1398 O O . ALA A 1 186 ? -2.244 -6.907 68.736 1.00 32.22 184 ALA A O 1
ATOM 1400 N N . ASP A 1 187 ? -3.562 -5.064 68.691 1.00 27.99 185 ASP A N 1
ATOM 1401 C CA . ASP A 1 187 ? -4.711 -5.735 69.297 1.00 27.12 185 ASP A CA 1
ATOM 1402 C C . ASP A 1 187 ? -5.287 -6.765 68.335 1.00 28.92 185 ASP A C 1
ATOM 1403 O O . ASP A 1 187 ? -5.613 -7.869 68.751 1.00 29.15 185 ASP A O 1
ATOM 1408 N N . TYR A 1 188 ? -5.351 -6.439 67.031 1.00 25.59 186 TYR A N 1
ATOM 1409 C CA . TYR A 1 188 ? -5.870 -7.374 66.031 1.00 24.70 186 TYR A CA 1
ATOM 1410 C C . TYR A 1 188 ? -5.048 -8.678 66.017 1.00 29.43 186 TYR A C 1
ATOM 1411 O O . TYR A 1 188 ? -5.606 -9.777 65.987 1.00 27.73 186 TYR A O 1
ATOM 1420 N N . GLU A 1 189 ? -3.717 -8.537 66.061 1.00 26.92 187 GLU A N 1
ATOM 1421 C CA . GLU A 1 189 ? -2.801 -9.678 66.035 1.00 27.84 187 GLU A CA 1
ATOM 1422 C C . GLU A 1 189 ? -2.815 -10.532 67.318 1.00 32.81 187 GLU A C 1
ATOM 1423 O O . GLU A 1 189 ? -2.363 -11.678 67.289 1.00 32.85 187 GLU A O 1
ATOM 1429 N N . LYS A 1 190 ? -3.356 -9.990 68.425 1.00 30.69 188 LYS A N 1
ATOM 1430 C CA . LYS A 1 190 ? -3.442 -10.668 69.735 1.00 33.36 188 LYS A CA 1
ATOM 1431 C C . LYS A 1 190 ? -4.661 -11.593 69.839 1.00 35.23 188 LYS A C 1
ATOM 1432 O O . LYS A 1 190 ? -4.778 -12.352 70.813 1.00 35.29 188 LYS A O 1
ATOM 1438 N N . HIS A 1 191 ? -5.601 -11.490 68.883 1.00 29.06 189 HIS A N 1
ATOM 1439 C CA . HIS A 1 191 ? -6.824 -12.283 68.947 1.00 27.39 189 HIS A CA 1
ATOM 1440 C C . HIS A 1 191 ? -7.061 -13.119 67.690 1.00 30.43 189 HIS A C 1
ATOM 1441 O O . HIS A 1 191 ? -6.477 -12.840 66.640 1.00 28.74 189 HIS A O 1
ATOM 1448 N N . LYS A 1 192 ? -7.935 -14.123 67.792 1.00 26.35 190 LYS A N 1
ATOM 1449 C CA . LYS A 1 192 ? -8.180 -15.047 66.695 1.00 26.55 190 LYS A CA 1
ATOM 1450 C C . LYS A 1 192 ? -9.549 -14.932 66.036 1.00 28.27 190 LYS A C 1
ATOM 1451 O O . LYS A 1 192 ? -9.625 -14.825 64.806 1.00 27.56 190 LYS A O 1
ATOM 1457 N N . VAL A 1 193 ? -10.625 -14.987 66.836 1.00 22.79 191 VAL A N 1
ATOM 1458 C CA . VAL A 1 193 ? -11.993 -15.037 66.315 1.00 21.16 191 VAL A CA 1
ATOM 1459 C C . VAL A 1 193 ? -12.650 -13.670 66.274 1.00 24.92 191 VAL A C 1
ATOM 1460 O O . VAL A 1 193 ? -12.788 -13.030 67.311 1.00 25.00 191 VAL A O 1
ATOM 1464 N N . TYR A 1 194 ? -13.080 -13.249 65.070 1.00 19.40 192 TYR A N 1
ATOM 1465 C CA . TYR A 1 194 ? -13.727 -11.958 64.852 1.00 19.71 192 TYR A CA 1
ATOM 1466 C C . TYR A 1 194 ? -15.139 -12.216 64.421 1.00 22.04 192 TYR A C 1
ATOM 1467 O O . TYR A 1 194 ? -15.361 -12.902 63.427 1.00 21.62 192 TYR A O 1
ATOM 1476 N N . ALA A 1 195 ? -16.101 -11.674 65.153 1.00 18.67 193 ALA A N 1
ATOM 1477 C CA . ALA A 1 195 ? -17.484 -11.977 64.840 1.00 19.17 193 ALA A CA 1
ATOM 1478 C C . ALA A 1 195 ? -18.404 -10.784 64.949 1.00 22.29 193 ALA A C 1
ATOM 1479 O O . ALA A 1 195 ? -18.228 -9.957 65.845 1.00 21.21 193 ALA A O 1
ATOM 1481 N N . CYS A 1 196 ? -19.415 -10.754 64.068 1.00 18.98 194 CYS A N 1
ATOM 1482 C CA A CYS A 1 196 ? -20.477 -9.776 64.222 0.50 18.84 194 CYS A CA 1
ATOM 1483 C CA B CYS A 1 196 ? -20.481 -9.767 64.014 0.49 17.97 194 CYS A CA 1
ATOM 1484 C C . CYS A 1 196 ? -21.786 -10.521 64.359 1.00 22.48 194 CYS A C 1
ATOM 1485 O O . CYS A 1 196 ? -22.081 -11.459 63.628 1.00 22.95 194 CYS A O 1
ATOM 1490 N N . GLU A 1 197 ? -22.511 -10.169 65.430 1.00 19.02 195 GLU A N 1
ATOM 1491 C CA . GLU A 1 197 ? -23.779 -10.834 65.806 1.00 19.61 195 GLU A CA 1
ATOM 1492 C C . GLU A 1 197 ? -24.922 -9.868 65.530 1.00 22.07 195 GLU A C 1
ATOM 1493 O O . GLU A 1 197 ? -24.897 -8.720 65.985 1.00 21.39 195 GLU A O 1
ATOM 1499 N N . VAL A 1 198 ? -25.895 -10.333 64.761 1.00 18.95 196 VAL A N 1
ATOM 1500 C CA . VAL A 1 198 ? -26.987 -9.482 64.280 1.00 19.02 196 VAL A CA 1
ATOM 1501 C C . VAL A 1 198 ? -28.326 -9.958 64.833 1.00 24.10 196 VAL A C 1
ATOM 1502 O O . VAL A 1 198 ? -28.638 -11.142 64.730 1.00 23.20 196 VAL A O 1
ATOM 1506 N N . THR A 1 199 ? -29.113 -9.016 65.381 1.00 22.34 197 THR A N 1
ATOM 1507 C CA . THR A 1 199 ? -30.472 -9.201 65.897 1.00 23.58 197 THR A CA 1
ATOM 1508 C C . THR A 1 199 ? -31.409 -8.345 65.034 1.00 26.34 197 THR A C 1
ATOM 1509 O O . THR A 1 199 ? -31.128 -7.170 64.773 1.00 25.44 197 THR A O 1
ATOM 1513 N N . HIS A 1 200 ? -32.485 -8.949 64.543 1.00 24.12 198 HIS A N 1
ATOM 1514 C CA . HIS A 1 200 ? -33.458 -8.246 63.693 1.00 22.84 198 HIS A CA 1
ATOM 1515 C C . HIS A 1 200 ? -34.768 -9.011 63.765 1.00 28.58 198 HIS A C 1
ATOM 1516 O O . HIS A 1 200 ? -34.750 -10.237 63.912 1.00 29.52 198 HIS A O 1
ATOM 1523 N N . GLN A 1 201 ? -35.898 -8.301 63.630 1.00 26.63 199 GLN A N 1
ATOM 1524 C CA . GLN A 1 201 ? -37.238 -8.899 63.666 1.00 28.98 199 GLN A CA 1
ATOM 1525 C C . GLN A 1 201 ? -37.410 -10.083 62.693 1.00 33.90 199 GLN A C 1
ATOM 1526 O O . GLN A 1 201 ? -38.189 -10.990 62.975 1.00 36.42 199 GLN A O 1
ATOM 1532 N N . GLY A 1 202 ? -36.721 -10.035 61.545 1.00 30.22 200 GLY A N 1
ATOM 1533 C CA . GLY A 1 202 ? -36.832 -11.065 60.511 1.00 30.68 200 GLY A CA 1
ATOM 1534 C C . GLY A 1 202 ? -36.085 -12.344 60.812 1.00 33.15 200 GLY A C 1
ATOM 1535 O O . GLY A 1 202 ? -36.256 -13.331 60.096 1.00 33.81 200 GLY A O 1
ATOM 1536 N N . LEU A 1 203 ? -35.270 -12.333 61.890 1.00 27.38 201 LEU A N 1
ATOM 1537 C CA . LEU A 1 203 ? -34.463 -13.472 62.343 1.00 29.16 201 LEU A CA 1
ATOM 1538 C C . LEU A 1 203 ? -35.078 -14.059 63.613 1.00 36.97 201 LEU A C 1
ATOM 1539 O O . LEU A 1 203 ? -35.304 -13.331 64.583 1.00 38.38 201 LEU A O 1
ATOM 1544 N N . SER A 1 204 ? -35.342 -15.369 63.614 1.00 36.73 202 SER A N 1
ATOM 1545 C CA . SER A 1 204 ? -35.921 -16.043 64.782 1.00 38.64 202 SER A CA 1
ATOM 1546 C C . SER A 1 204 ? -34.916 -16.112 65.953 1.00 41.55 202 SER A C 1
ATOM 1547 O O . SER A 1 204 ? -35.317 -16.150 67.116 1.00 42.41 202 SER A O 1
ATOM 1550 N N . SER A 1 205 ? -33.614 -16.098 65.630 1.00 35.41 203 SER A N 1
ATOM 1551 C CA . SER A 1 205 ? -32.492 -16.121 66.578 1.00 34.69 203 SER A CA 1
ATOM 1552 C C . SER A 1 205 ? -31.390 -15.223 66.000 1.00 34.83 203 SER A C 1
ATOM 1553 O O . SER A 1 205 ? -31.295 -15.131 64.776 1.00 31.31 203 SER A O 1
ATOM 1556 N N . PRO A 1 206 ? -30.508 -14.600 66.819 1.00 33.22 204 PRO A N 1
ATOM 1557 C CA . PRO A 1 206 ? -29.431 -13.775 66.230 1.00 30.43 204 PRO A CA 1
ATOM 1558 C C . PRO A 1 206 ? -28.517 -14.569 65.294 1.00 33.24 204 PRO A C 1
ATOM 1559 O O . PRO A 1 206 ? -28.299 -15.769 65.496 1.00 33.89 204 PRO A O 1
ATOM 1563 N N . VAL A 1 207 ? -28.021 -13.907 64.248 1.00 27.99 205 VAL A N 1
ATOM 1564 C CA . VAL A 1 207 ? -27.143 -14.535 63.266 1.00 26.79 205 VAL A CA 1
ATOM 1565 C C . VAL A 1 207 ? -25.725 -14.036 63.535 1.00 27.49 205 VAL A C 1
ATOM 1566 O O . VAL A 1 207 ? -25.527 -12.819 63.634 1.00 25.50 205 VAL A O 1
ATOM 1570 N N . THR A 1 208 ? -24.752 -14.955 63.627 1.00 23.95 206 THR A N 1
ATOM 1571 C CA . THR A 1 208 ? -23.343 -14.553 63.797 1.00 22.40 206 THR A CA 1
ATOM 1572 C C . THR A 1 208 ? -22.551 -14.947 62.552 1.00 26.11 206 THR A C 1
ATOM 1573 O O . THR A 1 208 ? -22.650 -16.100 62.112 1.00 26.41 206 THR A O 1
ATOM 1577 N N . LYS A 1 209 ? -21.763 -14.006 62.004 1.00 21.87 207 LYS A N 1
ATOM 1578 C CA . LYS A 1 209 ? -20.831 -14.275 60.918 1.00 20.88 207 LYS A CA 1
ATOM 1579 C C . LYS A 1 209 ? -19.458 -14.000 61.479 1.00 23.82 207 LYS A C 1
ATOM 1580 O O . LYS A 1 209 ? -19.242 -13.018 62.187 1.00 22.55 207 LYS A O 1
ATOM 1586 N N . SER A 1 210 ? -18.530 -14.884 61.197 1.00 21.73 208 SER A N 1
ATOM 1587 C CA . SER A 1 210 ? -17.202 -14.727 61.762 1.00 21.96 208 SER A CA 1
ATOM 1588 C C . SER A 1 210 ? -16.122 -15.212 60.839 1.00 24.39 208 SER A C 1
ATOM 1589 O O . SER A 1 210 ? -16.397 -15.930 59.875 1.00 24.28 208 SER A O 1
ATOM 1592 N N . PHE A 1 211 ? -14.881 -14.857 61.170 1.00 22.08 209 PHE A N 1
ATOM 1593 C CA . PHE A 1 211 ? -13.691 -15.385 60.524 1.00 22.40 209 PHE A CA 1
ATOM 1594 C C . PHE A 1 211 ? -12.609 -15.535 61.595 1.00 24.82 209 PHE A C 1
ATOM 1595 O O . PHE A 1 211 ? -12.669 -14.891 62.648 1.00 23.14 209 PHE A O 1
ATOM 1603 N N . ASN A 1 212 ? -11.623 -16.381 61.311 1.00 23.19 210 ASN A N 1
ATOM 1604 C CA . ASN A 1 212 ? -10.468 -16.567 62.184 1.00 24.07 210 ASN A CA 1
ATOM 1605 C C . ASN A 1 212 ? -9.294 -15.868 61.504 1.00 29.25 210 ASN A C 1
ATOM 1606 O O . ASN A 1 212 ? -9.024 -16.131 60.322 1.00 30.48 210 ASN A O 1
ATOM 1611 N N . ARG A 1 213 ? -8.602 -14.973 62.228 1.00 24.83 211 ARG A N 1
ATOM 1612 C CA . ARG A 1 213 ? -7.442 -14.271 61.679 1.00 27.30 211 ARG A CA 1
ATOM 1613 C C . ARG A 1 213 ? -6.397 -15.316 61.259 1.00 35.90 211 ARG A C 1
ATOM 1614 O O . ARG A 1 213 ? -6.090 -16.195 62.050 1.00 34.79 211 ARG A O 1
ATOM 1622 N N . GLY A 1 214 ? -5.945 -15.248 60.007 1.00 38.77 212 GLY A N 1
ATOM 1623 C CA . GLY A 1 214 ? -4.936 -16.162 59.470 1.00 42.53 212 GLY A CA 1
ATOM 1624 C C . GLY A 1 214 ? -5.453 -17.488 58.948 1.00 50.17 212 GLY A C 1
ATOM 1625 O O . GLY A 1 214 ? -4.665 -18.434 58.789 1.00 53.10 212 GLY A O 1
ATOM 1626 N N . GLU A 1 215 ? -6.759 -17.565 58.620 1.00 45.28 213 GLU A N 1
ATOM 1627 C CA . GLU A 1 215 ? -7.384 -18.776 58.081 1.00 63.58 213 GLU A CA 1
ATOM 1628 C C . GLU A 1 215 ? -8.152 -18.478 56.799 1.00 106.29 213 GLU A C 1
ATOM 1629 O O . GLU A 1 215 ? -7.546 -18.107 55.795 1.00 76.33 213 GLU A O 1
ATOM 1635 N N . SER B 1 3 ? -41.088 -26.025 9.971 1.00 74.65 1 SER B N 1
ATOM 1636 C CA . SER B 1 3 ? -40.706 -25.265 11.160 1.00 71.10 1 SER B CA 1
ATOM 1637 C C . SER B 1 3 ? -41.738 -24.172 11.456 1.00 71.24 1 SER B C 1
ATOM 1638 O O . SER B 1 3 ? -42.099 -23.403 10.559 1.00 71.63 1 SER B O 1
ATOM 1641 N N . TYR B 1 4 ? -42.211 -24.114 12.713 1.00 63.35 2 TYR B N 1
ATOM 1642 C CA . TYR B 1 4 ? -43.211 -23.156 13.182 1.00 60.00 2 TYR B CA 1
ATOM 1643 C C . TYR B 1 4 ? -42.648 -21.725 13.206 1.00 61.28 2 TYR B C 1
ATOM 1644 O O . TYR B 1 4 ? -41.563 -21.500 13.750 1.00 60.04 2 TYR B O 1
ATOM 1653 N N . GLU B 1 5 ? -43.399 -20.768 12.628 1.00 55.63 3 GLU B N 1
ATOM 1654 C CA . GLU B 1 5 ? -42.977 -19.373 12.528 1.00 52.85 3 GLU B CA 1
ATOM 1655 C C . GLU B 1 5 ? -43.964 -18.384 13.134 1.00 48.84 3 GLU B C 1
ATOM 1656 O O . GLU B 1 5 ? -45.185 -18.526 12.955 1.00 47.41 3 GLU B O 1
ATOM 1662 N N . LEU B 1 6 ? -43.417 -17.364 13.834 1.00 38.71 4 LEU B N 1
ATOM 1663 C CA . LEU B 1 6 ? -44.169 -16.260 14.427 1.00 35.33 4 LEU B CA 1
ATOM 1664 C C . LEU B 1 6 ? -43.928 -15.018 13.586 1.00 38.24 4 LEU B C 1
ATOM 1665 O O . LEU B 1 6 ? -42.774 -14.707 13.270 1.00 37.27 4 LEU B O 1
ATOM 1670 N N . THR B 1 7 ? -45.013 -14.322 13.212 1.00 32.67 5 THR B N 1
ATOM 1671 C CA . THR B 1 7 ? -44.935 -13.148 12.355 1.00 31.89 5 THR B CA 1
ATOM 1672 C C . THR B 1 7 ? -45.185 -11.854 13.100 1.00 32.88 5 THR B C 1
ATOM 1673 O O . THR B 1 7 ? -46.254 -11.659 13.679 1.00 32.89 5 THR B O 1
ATOM 1677 N N . GLN B 1 8 ? -44.215 -10.947 13.042 1.00 27.44 6 GLN B N 1
ATOM 1678 C CA . GLN B 1 8 ? -44.358 -9.615 13.620 1.00 25.59 6 GLN B CA 1
ATOM 1679 C C . GLN B 1 8 ? -44.006 -8.609 12.531 1.00 29.93 6 GLN B C 1
ATOM 1680 O O . GLN B 1 8 ? -43.090 -8.866 11.751 1.00 29.31 6 GLN B O 1
ATOM 1686 N N . LEU B 1 9 ? -44.663 -7.445 12.522 1.00 27.75 7 LEU B N 1
ATOM 1687 C CA . LEU B 1 9 ? -44.294 -6.385 11.577 1.00 27.79 7 LEU B CA 1
ATOM 1688 C C . LEU B 1 9 ? -42.991 -5.780 12.102 1.00 29.33 7 LEU B C 1
ATOM 1689 O O . LEU B 1 9 ? -42.841 -5.646 13.317 1.00 26.48 7 LEU B O 1
ATOM 1694 N N . PRO B 1 10 ? -42.017 -5.465 11.234 1.00 28.76 8 PRO B N 1
ATOM 1695 C CA . PRO B 1 10 ? -40.734 -4.950 11.756 1.00 28.26 8 PRO B CA 1
ATOM 1696 C C . PRO B 1 10 ? -40.822 -3.584 12.433 1.00 28.36 8 PRO B C 1
ATOM 1697 O O . PRO B 1 10 ? -39.987 -3.282 13.293 1.00 26.35 8 PRO B O 1
ATOM 1701 N N . SER B 1 11 ? -41.817 -2.766 12.061 1.00 25.49 9 SER B N 1
ATOM 1702 C CA . SER B 1 11 ? -41.925 -1.434 12.649 1.00 24.73 9 SER B CA 1
ATOM 1703 C C . SER B 1 11 ? -43.347 -1.009 12.887 1.00 28.58 9 SER B C 1
ATOM 1704 O O . SER B 1 11 ? -44.256 -1.347 12.115 1.00 28.36 9 SER B O 1
ATOM 1707 N N . LEU B 1 12 ? -43.524 -0.204 13.940 1.00 23.09 10 LEU B N 1
ATOM 1708 C CA . LEU B 1 12 ? -44.798 0.388 14.291 1.00 23.13 10 LEU B CA 1
ATOM 1709 C C . LEU B 1 12 ? -44.509 1.779 14.828 1.00 26.12 10 LEU B C 1
ATOM 1710 O O . LEU B 1 12 ? -43.641 1.924 15.696 1.00 24.26 10 LEU B O 1
ATOM 1715 N N . SER B 1 13 ? -45.264 2.783 14.331 1.00 23.84 11 SER B N 1
ATOM 1716 C CA . SER B 1 13 ? -45.166 4.167 14.770 1.00 23.06 11 SER B CA 1
ATOM 1717 C C . SER B 1 13 ? -46.433 4.551 15.525 1.00 28.82 11 SER B C 1
ATOM 1718 O O . SER B 1 13 ? -47.545 4.225 15.080 1.00 30.31 11 SER B O 1
ATOM 1721 N N . VAL B 1 14 ? -46.269 5.228 16.666 1.00 21.96 12 VAL B N 1
ATOM 1722 C CA . VAL B 1 14 ? -47.410 5.662 17.500 1.00 23.80 12 VAL B CA 1
ATOM 1723 C C . VAL B 1 14 ? -47.181 7.097 17.980 1.00 24.73 12 VAL B C 1
ATOM 1724 O O . VAL B 1 14 ? -46.066 7.437 18.333 1.00 23.45 12 VAL B O 1
ATOM 1728 N N . SER B 1 15 ? -48.232 7.928 18.013 1.00 22.44 13 SER B N 1
ATOM 1729 C CA A SER B 1 15 ? -48.056 9.288 18.538 0.50 21.84 13 SER B CA 1
ATOM 1730 C CA B SER B 1 15 ? -48.133 9.283 18.527 0.50 21.80 13 SER B CA 1
ATOM 1731 C C . SER B 1 15 ? -47.887 9.219 20.040 1.00 25.06 13 SER B C 1
ATOM 1732 O O . SER B 1 15 ? -48.431 8.332 20.707 1.00 22.72 13 SER B O 1
ATOM 1737 N N . LEU B 1 16 ? -47.115 10.153 20.590 1.00 25.20 14 LEU B N 1
ATOM 1738 C CA . LEU B 1 16 ? -46.893 10.218 22.030 1.00 26.81 14 LEU B CA 1
ATOM 1739 C C . LEU B 1 16 ? -48.274 10.343 22.721 1.00 30.36 14 LEU B C 1
ATOM 1740 O O . LEU B 1 16 ? -49.143 11.110 22.258 1.00 29.42 14 LEU B O 1
ATOM 1745 N N . GLY B 1 17 ? -48.473 9.528 23.757 1.00 26.09 15 GLY B N 1
ATOM 1746 C CA . GLY B 1 17 ? -49.708 9.501 24.530 1.00 27.64 15 GLY B CA 1
ATOM 1747 C C . GLY B 1 17 ? -50.796 8.634 23.931 1.00 29.63 15 GLY B C 1
ATOM 1748 O O . GLY B 1 17 ? -51.851 8.461 24.554 1.00 32.08 15 GLY B O 1
ATOM 1749 N N . GLN B 1 18 ? -50.542 8.038 22.741 1.00 23.76 16 GLN B N 1
ATOM 1750 C CA . GLN B 1 18 ? -51.507 7.167 22.075 1.00 23.38 16 GLN B CA 1
ATOM 1751 C C . GLN B 1 18 ? -51.342 5.658 22.310 1.00 25.09 16 GLN B C 1
ATOM 1752 O O . GLN B 1 18 ? -50.437 5.256 23.039 1.00 22.75 16 GLN B O 1
ATOM 1758 N N . THR B 1 19 ? -52.243 4.829 21.735 1.00 22.11 17 THR B N 1
ATOM 1759 C CA . THR B 1 19 ? -52.223 3.375 21.964 1.00 20.63 17 THR B CA 1
ATOM 1760 C C . THR B 1 19 ? -51.459 2.649 20.875 1.00 24.38 17 THR B C 1
ATOM 1761 O O . THR B 1 19 ? -51.762 2.822 19.681 1.00 23.20 17 THR B O 1
ATOM 1765 N N . ALA B 1 20 ? -50.508 1.808 21.281 1.00 21.75 18 ALA B N 1
ATOM 1766 C CA . ALA B 1 20 ? -49.759 0.989 20.341 1.00 22.39 18 ALA B CA 1
ATOM 1767 C C . ALA B 1 20 ? -50.323 -0.407 20.452 1.00 24.13 18 ALA B C 1
ATOM 1768 O O . ALA B 1 20 ? -50.519 -0.866 21.566 1.00 24.48 18 ALA B O 1
ATOM 1770 N N . SER B 1 21 ? -50.575 -1.081 19.325 1.00 20.64 19 SER B N 1
ATOM 1771 C CA . SER B 1 21 ? -51.049 -2.473 19.338 1.00 20.37 19 SER B CA 1
ATOM 1772 C C . SER B 1 21 ? -50.043 -3.296 18.536 1.00 25.24 19 SER B C 1
ATOM 1773 O O . SER B 1 21 ? -50.032 -3.238 17.304 1.00 24.88 19 SER B O 1
ATOM 1776 N N . ILE B 1 22 ? -49.180 -4.009 19.246 1.00 22.33 20 ILE B N 1
ATOM 1777 C CA . ILE B 1 22 ? -48.131 -4.809 18.620 1.00 21.24 20 ILE B CA 1
ATOM 1778 C C . ILE B 1 22 ? -48.664 -6.214 18.447 1.00 25.25 20 ILE B C 1
ATOM 1779 O O . ILE B 1 22 ? -49.020 -6.859 19.423 1.00 23.91 20 ILE B O 1
ATOM 1784 N N . THR B 1 23 ? -48.704 -6.682 17.207 1.00 22.82 21 THR B N 1
ATOM 1785 C CA . THR B 1 23 ? -49.268 -7.987 16.890 1.00 23.41 21 THR B CA 1
ATOM 1786 C C . THR B 1 23 ? -48.210 -9.050 16.622 1.00 27.73 21 THR B C 1
ATOM 1787 O O . THR B 1 23 ? -47.102 -8.758 16.181 1.00 25.71 21 THR B O 1
ATOM 1791 N N . CYS B 1 24 ? -48.591 -10.283 16.895 1.00 25.93 22 CYS B N 1
ATOM 1792 C CA . CYS B 1 24 ? -47.781 -11.468 16.708 1.00 27.75 22 CYS B CA 1
ATOM 1793 C C . CYS B 1 24 ? -48.746 -12.543 16.180 1.00 32.82 22 CYS B C 1
ATOM 1794 O O . CYS B 1 24 ? -49.736 -12.840 16.851 1.00 33.66 22 CYS B O 1
ATOM 1797 N N . SER B 1 25 ? -48.503 -13.079 14.971 1.00 30.97 23 SER B N 1
ATOM 1798 C CA . SER B 1 25 ? -49.394 -14.097 14.407 1.00 33.58 23 SER B CA 1
ATOM 1799 C C . SER B 1 25 ? -48.694 -15.418 14.156 1.00 38.68 23 SER B C 1
ATOM 1800 O O . SER B 1 25 ? -47.505 -15.449 13.853 1.00 36.82 23 SER B O 1
ATOM 1803 N N . GLY B 1 26 ? -49.446 -16.501 14.301 1.00 38.99 24 GLY B N 1
ATOM 1804 C CA . GLY B 1 26 ? -48.951 -17.851 14.102 1.00 40.62 24 GLY B CA 1
ATOM 1805 C C . GLY B 1 26 ? -50.104 -18.828 14.004 1.00 48.77 24 GLY B C 1
ATOM 1806 O O . GLY B 1 26 ? -51.215 -18.523 14.444 1.00 46.64 24 GLY B O 1
ATOM 1807 N N . ASP B 1 27 ? -49.841 -19.998 13.423 1.00 51.83 25 ASP B N 1
ATOM 1808 C CA . ASP B 1 27 ? -50.839 -21.064 13.263 1.00 56.22 25 ASP B CA 1
ATOM 1809 C C . ASP B 1 27 ? -51.101 -21.711 14.628 1.00 63.32 25 ASP B C 1
ATOM 1810 O O . ASP B 1 27 ? -50.145 -22.045 15.325 1.00 60.30 25 ASP B O 1
ATOM 1815 N N . ASN B 1 28 ? -52.379 -21.822 15.023 1.00 65.55 26 ASN B N 1
ATOM 1816 C CA . ASN B 1 28 ? -52.780 -22.426 16.300 1.00 67.00 26 ASN B CA 1
ATOM 1817 C C . ASN B 1 28 ? -52.208 -21.657 17.496 1.00 68.01 26 ASN B C 1
ATOM 1818 O O . ASN B 1 28 ? -51.897 -22.236 18.543 1.00 68.25 26 ASN B O 1
ATOM 1823 N N . LEU B 1 29 ? -52.066 -20.316 17.337 1.00 61.29 27 LEU B N 1
ATOM 1824 C CA . LEU B 1 29 ? -51.489 -19.403 18.343 1.00 57.43 27 LEU B CA 1
ATOM 1825 C C . LEU B 1 29 ? -52.386 -19.145 19.542 1.00 61.56 27 LEU B C 1
ATOM 1826 O O . LEU B 1 29 ? -51.898 -19.080 20.671 1.00 59.01 27 LEU B O 1
ATOM 1831 N N . GLY B 1 30 ? -53.687 -19.009 19.290 1.00 60.17 28 GLY B N 1
ATOM 1832 C CA . GLY B 1 30 ? -54.683 -18.826 20.342 1.00 60.03 28 GLY B CA 1
ATOM 1833 C C . GLY B 1 30 ? -54.719 -20.002 21.301 1.00 61.54 28 GLY B C 1
ATOM 1834 O O . GLY B 1 30 ? -55.184 -19.858 22.434 1.00 62.10 28 GLY B O 1
ATOM 1835 N N . ASP B 1 31 ? -54.191 -21.162 20.854 1.00 56.11 29 ASP B N 1
ATOM 1836 C CA . ASP B 1 31 ? -54.088 -22.419 21.600 1.00 55.80 29 ASP B CA 1
ATOM 1837 C C . ASP B 1 31 ? -52.766 -22.536 22.404 1.00 55.83 29 ASP B C 1
ATOM 1838 O O . ASP B 1 31 ? -52.616 -23.461 23.205 1.00 56.37 29 ASP B O 1
ATOM 1843 N N . LYS B 1 32 ? -51.812 -21.613 22.168 1.00 46.93 30 LYS B N 1
ATOM 1844 C CA . LYS B 1 32 ? -50.502 -21.598 22.846 1.00 44.30 30 LYS B CA 1
ATOM 1845 C C . LYS B 1 32 ? -50.428 -20.396 23.779 1.00 44.61 30 LYS B C 1
ATOM 1846 O O . LYS B 1 32 ? -51.167 -19.426 23.589 1.00 45.42 30 LYS B O 1
ATOM 1852 N N . PHE B 1 33 ? -49.513 -20.431 24.758 1.00 37.16 31 PHE B N 1
ATOM 1853 C CA . PHE B 1 33 ? -49.294 -19.285 25.633 1.00 33.94 31 PHE B CA 1
ATOM 1854 C C . PHE B 1 33 ? -48.183 -18.451 25.014 1.00 33.89 31 PHE B C 1
ATOM 1855 O O . PHE B 1 33 ? -47.173 -18.989 24.557 1.00 34.03 31 PHE B O 1
ATOM 1863 N N . VAL B 1 34 ? -48.396 -17.141 24.966 1.00 27.64 32 VAL B N 1
ATOM 1864 C CA . VAL B 1 34 ? -47.433 -16.205 24.373 1.00 25.36 32 VAL B CA 1
ATOM 1865 C C . VAL B 1 34 ? -46.893 -15.275 25.436 1.00 27.49 32 VAL B C 1
ATOM 1866 O O . VAL B 1 34 ? -47.620 -14.852 26.331 1.00 27.48 32 VAL B O 1
ATOM 1870 N N . CYS B 1 35 ? -45.611 -14.944 25.328 1.00 23.84 33 CYS B N 1
ATOM 1871 C CA A CYS B 1 35 ? -45.021 -13.978 26.235 0.50 20.76 33 CYS B CA 1
ATOM 1872 C CA B CYS B 1 35 ? -44.951 -13.998 26.216 0.50 24.76 33 CYS B CA 1
ATOM 1873 C C . CYS B 1 35 ? -44.351 -12.887 25.407 1.00 25.38 33 CYS B C 1
ATOM 1874 O O . CYS B 1 35 ? -44.144 -13.061 24.205 1.00 24.62 33 CYS B O 1
ATOM 1879 N N . TRP B 1 36 ? -44.075 -11.750 26.041 1.00 20.90 34 TRP B N 1
ATOM 1880 C CA . TRP B 1 36 ? -43.489 -10.607 25.356 1.00 19.80 34 TRP B CA 1
ATOM 1881 C C . TRP B 1 36 ? -42.277 -10.096 26.077 1.00 21.60 34 TRP B C 1
ATOM 1882 O O . TRP B 1 36 ? -42.272 -9.991 27.311 1.00 20.60 34 TRP B O 1
ATOM 1893 N N . TYR B 1 37 ? -41.281 -9.676 25.290 1.00 18.37 35 TYR B N 1
ATOM 1894 C CA . TYR B 1 37 ? -40.073 -9.069 25.834 1.00 17.66 35 TYR B CA 1
ATOM 1895 C C . TYR B 1 37 ? -39.911 -7.680 25.247 1.00 21.37 35 TYR B C 1
ATOM 1896 O O . TYR B 1 37 ? -40.120 -7.500 24.040 1.00 21.19 35 TYR B O 1
ATOM 1905 N N . GLN B 1 38 ? -39.452 -6.744 26.068 1.00 17.68 36 GLN B N 1
ATOM 1906 C CA . GLN B 1 38 ? -39.092 -5.390 25.646 1.00 17.22 36 GLN B CA 1
ATOM 1907 C C . GLN B 1 38 ? -37.558 -5.322 25.652 1.00 20.86 36 GLN B C 1
ATOM 1908 O O . GLN B 1 38 ? -36.928 -5.660 26.660 1.00 19.66 36 GLN B O 1
ATOM 1914 N N . GLN B 1 39 ? -36.960 -4.885 24.539 1.00 18.01 37 GLN B N 1
ATOM 1915 C CA . GLN B 1 39 ? -35.512 -4.743 24.488 1.00 18.47 37 GLN B CA 1
ATOM 1916 C C . GLN B 1 39 ? -35.168 -3.322 24.033 1.00 20.75 37 GLN B C 1
ATOM 1917 O O . GLN B 1 39 ? -35.387 -2.970 22.876 1.00 20.09 37 GLN B O 1
ATOM 1923 N N . LYS B 1 40 ? -34.636 -2.535 24.947 1.00 21.31 38 LYS B N 1
ATOM 1924 C CA . LYS B 1 40 ? -34.159 -1.195 24.624 1.00 23.08 38 LYS B CA 1
ATOM 1925 C C . LYS B 1 40 ? -32.813 -1.317 23.934 1.00 28.55 38 LYS B C 1
ATOM 1926 O O . LYS B 1 40 ? -32.103 -2.324 24.129 1.00 25.32 38 LYS B O 1
ATOM 1932 N N . PRO B 1 41 ? -32.434 -0.304 23.109 1.00 29.42 39 PRO B N 1
ATOM 1933 C CA . PRO B 1 41 ? -31.169 -0.390 22.355 1.00 30.27 39 PRO B CA 1
ATOM 1934 C C . PRO B 1 41 ? -29.932 -0.635 23.212 1.00 33.90 39 PRO B C 1
ATOM 1935 O O . PRO B 1 41 ? -29.715 0.058 24.204 1.00 32.91 39 PRO B O 1
ATOM 1939 N N . GLY B 1 42 ? -29.192 -1.679 22.862 1.00 30.93 40 GLY B N 1
ATOM 1940 C CA . GLY B 1 42 ? -27.998 -2.116 23.577 1.00 30.42 40 GLY B CA 1
ATOM 1941 C C . GLY B 1 42 ? -28.255 -2.670 24.972 1.00 33.19 40 GLY B C 1
ATOM 1942 O O . GLY B 1 42 ? -27.315 -2.818 25.757 1.00 35.55 40 GLY B O 1
ATOM 1943 N N . GLN B 1 43 ? -29.525 -2.977 25.308 1.00 26.33 41 GLN B N 1
ATOM 1944 C CA . GLN B 1 43 ? -29.852 -3.482 26.641 1.00 24.20 41 GLN B CA 1
ATOM 1945 C C . GLN B 1 43 ? -30.339 -4.942 26.611 1.00 26.07 41 GLN B C 1
ATOM 1946 O O . GLN B 1 43 ? -30.646 -5.497 25.559 1.00 24.28 41 GLN B O 1
ATOM 1952 N N . THR B 1 44 ? -30.388 -5.555 27.783 1.00 22.34 42 THR B N 1
ATOM 1953 C CA . THR B 1 44 ? -30.868 -6.916 27.980 1.00 20.39 42 THR B CA 1
ATOM 1954 C C . THR B 1 44 ? -32.405 -6.953 27.793 1.00 22.39 42 THR B C 1
ATOM 1955 O O . THR B 1 44 ? -33.093 -6.058 28.299 1.00 22.26 42 THR B O 1
ATOM 1959 N N . PRO B 1 45 ? -32.978 -7.973 27.119 1.00 20.84 43 PRO B N 1
ATOM 1960 C CA . PRO B 1 45 ? -34.443 -8.044 27.046 1.00 20.17 43 PRO B CA 1
ATOM 1961 C C . PRO B 1 45 ? -35.071 -8.187 28.435 1.00 22.11 43 PRO B C 1
ATOM 1962 O O . PRO B 1 45 ? -34.469 -8.783 29.347 1.00 22.34 43 PRO B O 1
ATOM 1966 N N . VAL B 1 46 ? -36.297 -7.637 28.579 1.00 19.90 44 VAL B N 1
ATOM 1967 C CA . VAL B 1 46 ? -37.028 -7.659 29.839 1.00 20.98 44 VAL B CA 1
ATOM 1968 C C . VAL B 1 46 ? -38.394 -8.295 29.564 1.00 19.91 44 VAL B C 1
ATOM 1969 O O . VAL B 1 46 ? -39.069 -7.891 28.624 1.00 21.07 44 VAL B O 1
ATOM 1973 N N . LEU B 1 47 ? -38.811 -9.242 30.417 1.00 17.54 45 LEU B N 1
ATOM 1974 C CA . LEU B 1 47 ? -40.125 -9.851 30.258 1.00 18.27 45 LEU B CA 1
ATOM 1975 C C . LEU B 1 47 ? -41.189 -8.810 30.659 1.00 23.05 45 LEU B C 1
ATOM 1976 O O . LEU B 1 47 ? -41.135 -8.271 31.768 1.00 23.56 45 LEU B O 1
ATOM 1981 N N . VAL B 1 48 ? -42.151 -8.545 29.770 1.00 21.03 46 VAL B N 1
ATOM 1982 C CA . VAL B 1 48 ? -43.202 -7.568 30.095 1.00 20.37 46 VAL B CA 1
ATOM 1983 C C . VAL B 1 48 ? -44.591 -8.175 30.170 1.00 24.23 46 VAL B C 1
ATOM 1984 O O . VAL B 1 48 ? -45.518 -7.495 30.634 1.00 23.73 46 VAL B O 1
ATOM 1988 N N . MET B 1 49 ? -44.758 -9.437 29.679 1.00 20.78 47 MET B N 1
ATOM 1989 C CA . MET B 1 49 ? -46.069 -10.092 29.632 1.00 20.84 47 MET B CA 1
ATOM 1990 C C . MET B 1 49 ? -45.836 -11.567 29.469 1.00 24.30 47 MET B C 1
ATOM 1991 O O . MET B 1 49 ? -44.950 -11.950 28.707 1.00 23.30 47 MET B O 1
ATOM 1996 N N . TYR B 1 50 ? -46.557 -12.395 30.221 1.00 22.77 48 TYR B N 1
ATOM 1997 C CA . TYR B 1 50 ? -46.412 -13.848 30.100 1.00 23.26 48 TYR B CA 1
ATOM 1998 C C . TYR B 1 50 ? -47.775 -14.516 30.181 1.00 27.53 48 TYR B C 1
ATOM 1999 O O . TYR B 1 50 ? -48.733 -13.892 30.655 1.00 28.98 48 TYR B O 1
ATOM 2008 N N . GLU B 1 51 ? -47.878 -15.784 29.723 1.00 24.68 49 GLU B N 1
ATOM 2009 C CA . GLU B 1 51 ? -49.147 -16.520 29.707 1.00 26.35 49 GLU B CA 1
ATOM 2010 C C . GLU B 1 51 ? -50.267 -15.640 29.114 1.00 31.30 49 GLU B C 1
ATOM 2011 O O . GLU B 1 51 ? -51.352 -15.493 29.691 1.00 31.05 49 GLU B O 1
ATOM 2017 N N . ASP B 1 52 ? -49.953 -15.018 27.955 1.00 28.32 50 ASP B N 1
ATOM 2018 C CA . ASP B 1 52 ? -50.820 -14.116 27.183 1.00 28.57 50 ASP B CA 1
ATOM 2019 C C . ASP B 1 52 ? -51.114 -12.762 27.825 1.00 30.79 50 ASP B C 1
ATOM 2020 O O . ASP B 1 52 ? -51.009 -11.746 27.145 1.00 30.36 50 ASP B O 1
ATOM 2025 N N . THR B 1 53 ? -51.571 -12.762 29.092 1.00 27.47 51 THR B N 1
ATOM 2026 C CA . THR B 1 53 ? -52.140 -11.579 29.740 1.00 28.34 51 THR B CA 1
ATOM 2027 C C . THR B 1 53 ? -51.570 -11.194 31.100 1.00 32.50 51 THR B C 1
ATOM 2028 O O . THR B 1 53 ? -52.056 -10.223 31.693 1.00 31.62 51 THR B O 1
ATOM 2032 N N . LYS B 1 54 ? -50.593 -11.953 31.621 1.00 29.64 52 LYS B N 1
ATOM 2033 C CA . LYS B 1 54 ? -50.071 -11.680 32.960 1.00 29.59 52 LYS B CA 1
ATOM 2034 C C . LYS B 1 54 ? -48.885 -10.729 32.961 1.00 30.90 52 LYS B C 1
ATOM 2035 O O . LYS B 1 54 ? -47.901 -10.967 32.267 1.00 27.79 52 LYS B O 1
ATOM 2041 N N . ARG B 1 55 ? -48.982 -9.654 33.750 1.00 29.08 53 ARG B N 1
ATOM 2042 C CA . ARG B 1 55 ? -47.901 -8.688 33.869 1.00 29.67 53 ARG B CA 1
ATOM 2043 C C . ARG B 1 55 ? -46.988 -9.054 35.019 1.00 36.40 53 ARG B C 1
ATOM 2044 O O . ARG B 1 55 ? -47.462 -9.137 36.156 1.00 38.77 53 ARG B O 1
ATOM 2052 N N . PRO B 1 56 ? -45.658 -9.141 34.781 1.00 31.79 54 PRO B N 1
ATOM 2053 C CA . PRO B 1 56 ? -44.727 -9.317 35.900 1.00 32.33 54 PRO B CA 1
ATOM 2054 C C . PRO B 1 56 ? -44.794 -8.075 36.793 1.00 37.98 54 PRO B C 1
ATOM 2055 O O . PRO B 1 56 ? -45.254 -7.009 36.351 1.00 33.73 54 PRO B O 1
ATOM 2059 N N . SER B 1 57 ? -44.337 -8.214 38.054 1.00 38.77 55 SER B N 1
ATOM 2060 C CA . SER B 1 57 ? -44.291 -7.098 38.998 1.00 40.05 55 SER B CA 1
ATOM 2061 C C . SER B 1 57 ? -43.350 -6.025 38.452 1.00 42.45 55 SER B C 1
ATOM 2062 O O . SER B 1 57 ? -42.336 -6.355 37.834 1.00 40.15 55 SER B O 1
ATOM 2065 N N . GLY B 1 58 ? -43.723 -4.764 38.630 1.00 39.77 56 GLY B N 1
ATOM 2066 C CA . GLY B 1 58 ? -42.932 -3.640 38.146 1.00 38.63 56 GLY B CA 1
ATOM 2067 C C . GLY B 1 58 ? -43.276 -3.182 36.740 1.00 38.98 56 GLY B C 1
ATOM 2068 O O . GLY B 1 58 ? -42.811 -2.121 36.315 1.00 39.43 56 GLY B O 1
ATOM 2069 N N . ILE B 1 59 ? -44.075 -3.968 35.997 1.00 31.25 57 ILE B N 1
ATOM 2070 C CA . ILE B 1 59 ? -44.481 -3.584 34.635 1.00 28.46 57 ILE B CA 1
ATOM 2071 C C . ILE B 1 59 ? -45.715 -2.686 34.731 1.00 33.54 57 ILE B C 1
ATOM 2072 O O . ILE B 1 59 ? -46.682 -3.087 35.374 1.00 33.50 57 ILE B O 1
ATOM 2077 N N . PRO B 1 60 ? -45.715 -1.483 34.100 1.00 31.57 58 PRO B N 1
ATOM 2078 C CA . PRO B 1 60 ? -46.884 -0.582 34.225 1.00 32.36 58 PRO B CA 1
ATOM 2079 C C . PRO B 1 60 ? -48.194 -1.180 33.730 1.00 34.17 58 PRO B C 1
ATOM 2080 O O . PRO B 1 60 ? -48.198 -1.955 32.774 1.00 31.73 58 PRO B O 1
ATOM 2084 N N . GLU B 1 61 ? -49.314 -0.758 34.337 1.00 31.93 59 GLU B N 1
ATOM 2085 C CA . GLU B 1 61 ? -50.663 -1.178 33.952 1.00 31.88 59 GLU B CA 1
ATOM 2086 C C . GLU B 1 61 ? -51.017 -0.739 32.524 1.00 32.51 59 GLU B C 1
ATOM 2087 O O . GLU B 1 61 ? -51.947 -1.275 31.934 1.00 34.65 59 GLU B O 1
ATOM 2093 N N . ARG B 1 62 ? -50.239 0.189 31.946 1.00 27.23 60 ARG B N 1
ATOM 2094 C CA . ARG B 1 62 ? -50.430 0.648 30.560 1.00 25.23 60 ARG B CA 1
ATOM 2095 C C . ARG B 1 62 ? -50.166 -0.474 29.563 1.00 26.00 60 ARG B C 1
ATOM 2096 O O . ARG B 1 62 ? -50.604 -0.385 28.413 1.00 24.49 60 ARG B O 1
ATOM 2104 N N . PHE B 1 63 ? -49.439 -1.526 29.994 1.00 23.47 61 PHE B N 1
ATOM 2105 C CA . PHE B 1 63 ? -49.170 -2.692 29.163 1.00 22.56 61 PHE B CA 1
ATOM 2106 C C . PHE B 1 63 ? -50.278 -3.714 29.376 1.00 27.05 61 PHE B C 1
ATOM 2107 O O . PHE B 1 63 ? -50.600 -4.055 30.527 1.00 27.85 61 PHE B O 1
ATOM 2115 N N . ALA B 1 64 ? -50.847 -4.230 28.284 1.00 22.85 62 ALA B N 1
ATOM 2116 C CA . ALA B 1 64 ? -51.887 -5.264 28.391 1.00 24.06 62 ALA B CA 1
ATOM 2117 C C . ALA B 1 64 ? -51.709 -6.281 27.292 1.00 28.48 62 ALA B C 1
ATOM 2118 O O . ALA B 1 64 ? -51.341 -5.942 26.170 1.00 29.04 62 ALA B O 1
ATOM 2120 N N . GLY B 1 65 ? -51.959 -7.528 27.622 1.00 26.23 63 GLY B N 1
ATOM 2121 C CA . GLY B 1 65 ? -51.837 -8.581 26.632 1.00 26.16 63 GLY B CA 1
ATOM 2122 C C . GLY B 1 65 ? -53.148 -9.253 26.321 1.00 30.46 63 GLY B C 1
ATOM 2123 O O . GLY B 1 65 ? -54.084 -9.239 27.127 1.00 32.32 63 GLY B O 1
ATOM 2124 N N . SER B 1 66 ? -53.245 -9.812 25.135 1.00 27.28 64 SER B N 1
ATOM 2125 C CA . SER B 1 66 ? -54.397 -10.610 24.734 1.00 29.12 64 SER B CA 1
ATOM 2126 C C . SER B 1 66 ? -53.909 -11.631 23.725 1.00 33.56 64 SER B C 1
ATOM 2127 O O . SER B 1 66 ? -52.846 -11.454 23.114 1.00 30.51 64 SER B O 1
ATOM 2130 N N . ASN B 1 67 ? -54.618 -12.739 23.639 1.00 32.34 65 ASN B N 1
ATOM 2131 C CA . ASN B 1 67 ? -54.316 -13.803 22.695 1.00 33.50 65 ASN B CA 1
ATOM 2132 C C . ASN B 1 67 ? -55.637 -14.422 22.379 1.00 39.53 65 ASN B C 1
ATOM 2133 O O . ASN B 1 67 ? -56.243 -15.090 23.213 1.00 39.55 65 ASN B O 1
ATOM 2138 N N . SER B 1 68 ? -56.157 -14.053 21.222 1.00 38.03 66 SER B N 1
ATOM 2139 C CA . SER B 1 68 ? -57.472 -14.465 20.760 1.00 42.87 66 SER B CA 1
ATOM 2140 C C . SER B 1 68 ? -57.373 -14.667 19.268 1.00 50.80 66 SER B C 1
ATOM 2141 O O . SER B 1 68 ? -56.745 -13.860 18.577 1.00 50.84 66 SER B O 1
ATOM 2144 N N . GLY B 1 69 ? -57.920 -15.773 18.792 1.00 50.46 67 GLY B N 1
ATOM 2145 C CA . GLY B 1 69 ? -57.843 -16.111 17.383 1.00 51.53 67 GLY B CA 1
ATOM 2146 C C . GLY B 1 69 ? -56.458 -16.568 16.967 1.00 54.17 67 GLY B C 1
ATOM 2147 O O . GLY B 1 69 ? -55.849 -17.417 17.626 1.00 52.50 67 GLY B O 1
ATOM 2148 N N . ASN B 1 70 ? -55.957 -16.008 15.861 1.00 50.87 68 ASN B N 1
ATOM 2149 C CA . ASN B 1 70 ? -54.667 -16.387 15.273 1.00 50.75 68 ASN B CA 1
ATOM 2150 C C . ASN B 1 70 ? -53.558 -15.380 15.656 1.00 49.08 68 ASN B C 1
ATOM 2151 O O . ASN B 1 70 ? -52.436 -15.486 15.172 1.00 47.53 68 ASN B O 1
ATOM 2156 N N . THR B 1 71 ? -53.879 -14.396 16.514 1.00 42.50 69 THR B N 1
ATOM 2157 C CA . THR B 1 71 ? -52.952 -13.333 16.861 1.00 38.28 69 THR B CA 1
ATOM 2158 C C . THR B 1 71 ? -52.909 -13.034 18.352 1.00 38.82 69 THR B C 1
ATOM 2159 O O . THR B 1 71 ? -53.936 -12.993 19.035 1.00 40.66 69 THR B O 1
ATOM 2163 N N . ALA B 1 72 ? -51.714 -12.756 18.830 1.00 29.93 70 ALA B N 1
ATOM 2164 C CA . ALA B 1 72 ? -51.461 -12.308 20.176 1.00 27.97 70 ALA B CA 1
ATOM 2165 C C . ALA B 1 72 ? -51.150 -10.812 20.015 1.00 28.29 70 ALA B C 1
ATOM 2166 O O . ALA B 1 72 ? -50.474 -10.414 19.055 1.00 26.28 70 ALA B O 1
ATOM 2168 N N . THR B 1 73 ? -51.639 -9.980 20.935 1.00 24.66 71 THR B N 1
ATOM 2169 C CA . THR B 1 73 ? -51.418 -8.537 20.838 1.00 22.44 71 THR B CA 1
ATOM 2170 C C . THR B 1 73 ? -50.936 -7.981 22.147 1.00 25.28 71 THR B C 1
ATOM 2171 O O . THR B 1 73 ? -51.501 -8.292 23.193 1.00 27.75 71 THR B O 1
ATOM 2175 N N . LEU B 1 74 ? -49.923 -7.120 22.092 1.00 20.44 72 LEU B N 1
ATOM 2176 C CA . LEU B 1 74 ? -49.475 -6.402 23.266 1.00 18.98 72 LEU B CA 1
ATOM 2177 C C . LEU B 1 74 ? -49.928 -4.974 23.036 1.00 23.17 72 LEU B C 1
ATOM 2178 O O . LEU B 1 74 ? -49.517 -4.366 22.035 1.00 22.82 72 LEU B O 1
ATOM 2183 N N . THR B 1 75 ? -50.805 -4.449 23.905 1.00 20.57 73 THR B N 1
ATOM 2184 C CA . THR B 1 75 ? -51.184 -3.046 23.730 1.00 19.34 73 THR B CA 1
ATOM 2185 C C . THR B 1 75 ? -50.510 -2.205 24.779 1.00 23.82 73 THR B C 1
ATOM 2186 O O . THR B 1 75 ? -50.299 -2.662 25.908 1.00 24.16 73 THR B O 1
ATOM 2190 N N . ILE B 1 76 ? -50.142 -0.985 24.401 1.00 20.68 74 ILE B N 1
ATOM 2191 C CA . ILE B 1 76 ? -49.524 -0.027 25.296 1.00 19.47 74 ILE B CA 1
ATOM 2192 C C . ILE B 1 76 ? -50.328 1.261 25.218 1.00 22.26 74 ILE B C 1
ATOM 2193 O O . ILE B 1 76 ? -50.391 1.860 24.140 1.00 21.59 74 ILE B O 1
ATOM 2198 N N . THR B 1 77 ? -50.964 1.681 26.328 1.00 20.77 75 THR B N 1
ATOM 2199 C CA . THR B 1 77 ? -51.724 2.936 26.343 1.00 20.82 75 THR B CA 1
ATOM 2200 C C . THR B 1 77 ? -50.828 4.094 26.790 1.00 25.60 75 THR B C 1
ATOM 2201 O O . THR B 1 77 ? -49.839 3.855 27.495 1.00 26.20 75 THR B O 1
ATOM 2205 N N . GLY B 1 78 ? -51.201 5.323 26.422 1.00 22.42 76 GLY B N 1
ATOM 2206 C CA . GLY B 1 78 ? -50.452 6.522 26.788 1.00 21.78 76 GLY B CA 1
ATOM 2207 C C . GLY B 1 78 ? -48.974 6.364 26.506 1.00 26.33 76 GLY B C 1
ATOM 2208 O O . GLY B 1 78 ? -48.155 6.613 27.392 1.00 27.27 76 GLY B O 1
ATOM 2209 N N . THR B 1 79 ? -48.631 5.902 25.276 1.00 22.92 77 THR B N 1
ATOM 2210 C CA . THR B 1 79 ? -47.244 5.599 24.887 1.00 22.30 77 THR B CA 1
ATOM 2211 C C . THR B 1 79 ? -46.303 6.736 25.256 1.00 26.22 77 THR B C 1
ATOM 2212 O O . THR B 1 79 ? -46.581 7.900 24.952 1.00 24.33 77 THR B O 1
ATOM 2216 N N . GLN B 1 80 ? -45.212 6.382 25.953 1.00 24.37 78 GLN B N 1
ATOM 2217 C CA . GLN B 1 80 ? -44.227 7.345 26.418 1.00 24.76 78 GLN B CA 1
ATOM 2218 C C . GLN B 1 80 ? -42.909 7.143 25.660 1.00 23.81 78 GLN B C 1
ATOM 2219 O O . GLN B 1 80 ? -42.660 6.075 25.091 1.00 21.43 78 GLN B O 1
ATOM 2225 N N . ALA B 1 81 ? -42.025 8.137 25.735 1.00 22.68 79 ALA B N 1
ATOM 2226 C CA . ALA B 1 81 ? -40.707 7.987 25.121 1.00 21.73 79 ALA B CA 1
ATOM 2227 C C . ALA B 1 81 ? -39.971 6.785 25.766 1.00 23.13 79 ALA B C 1
ATOM 2228 O O . ALA B 1 81 ? -39.192 6.092 25.101 1.00 22.84 79 ALA B O 1
ATOM 2230 N N . MET B 1 82 ? -40.236 6.513 27.061 1.00 21.62 80 MET B N 1
ATOM 2231 C CA . MET B 1 82 ? -39.618 5.383 27.768 1.00 24.25 80 MET B CA 1
ATOM 2232 C C . MET B 1 82 ? -40.045 3.996 27.233 1.00 25.71 80 MET B C 1
ATOM 2233 O O . MET B 1 82 ? -39.427 2.987 27.585 1.00 24.42 80 MET B O 1
ATOM 2238 N N . ASP B 1 83 ? -41.099 3.951 26.382 1.00 20.45 81 ASP B N 1
ATOM 2239 C CA . ASP B 1 83 ? -41.590 2.717 25.760 1.00 19.93 81 ASP B CA 1
ATOM 2240 C C . ASP B 1 83 ? -40.910 2.429 24.419 1.00 23.25 81 ASP B C 1
ATOM 2241 O O . ASP B 1 83 ? -41.171 1.386 23.806 1.00 21.56 81 ASP B O 1
ATOM 2246 N N . GLU B 1 84 ? -40.071 3.377 23.932 1.00 21.47 82 GLU B N 1
ATOM 2247 C CA . GLU B 1 84 ? -39.369 3.164 22.671 1.00 20.49 82 GLU B CA 1
ATOM 2248 C C . GLU B 1 84 ? -38.449 1.977 22.871 1.00 22.15 82 GLU B C 1
ATOM 2249 O O . GLU B 1 84 ? -37.593 2.001 23.766 1.00 22.62 82 GLU B O 1
ATOM 2255 N N . ALA B 1 85 ? -38.646 0.940 22.055 1.00 18.98 83 ALA B N 1
ATOM 2256 C CA . ALA B 1 85 ? -37.880 -0.303 22.170 1.00 18.78 83 ALA B CA 1
ATOM 2257 C C . ALA B 1 85 ? -38.251 -1.249 21.048 1.00 21.36 83 ALA B C 1
ATOM 2258 O O . ALA B 1 85 ? -39.192 -0.993 20.290 1.00 22.37 83 ALA B O 1
ATOM 2260 N N . ASP B 1 86 ? -37.560 -2.394 20.993 1.00 18.82 84 ASP B N 1
ATOM 2261 C CA . ASP B 1 86 ? -37.951 -3.483 20.106 1.00 18.40 84 ASP B CA 1
ATOM 2262 C C . ASP B 1 86 ? -38.731 -4.458 21.009 1.00 22.14 84 ASP B C 1
ATOM 2263 O O . ASP B 1 86 ? -38.305 -4.736 22.146 1.00 22.13 84 ASP B O 1
ATOM 2268 N N . TYR B 1 87 ? -39.869 -4.950 20.516 1.00 17.90 85 TYR B N 1
ATOM 2269 C CA . TYR B 1 87 ? -40.728 -5.885 21.246 1.00 17.51 85 TYR B CA 1
ATOM 2270 C C . TYR B 1 87 ? -40.757 -7.207 20.526 1.00 20.85 85 TYR B C 1
ATOM 2271 O O . TYR B 1 87 ? -41.039 -7.250 19.328 1.00 21.43 85 TYR B O 1
ATOM 2280 N N . TYR B 1 88 ? -40.520 -8.296 21.266 1.00 19.76 86 TYR B N 1
ATOM 2281 C CA . TYR B 1 88 ? -40.509 -9.643 20.711 1.00 19.13 86 TYR B CA 1
ATOM 2282 C C . TYR B 1 88 ? -41.563 -10.492 21.377 1.00 23.41 86 TYR B C 1
ATOM 2283 O O . TYR B 1 88 ? -41.618 -10.532 22.602 1.00 22.02 86 TYR B O 1
ATOM 2292 N N . CYS B 1 89 ? -42.361 -11.208 20.573 1.00 21.39 87 CYS B N 1
ATOM 2293 C CA . CYS B 1 89 ? -43.275 -12.198 21.122 1.00 21.42 87 CYS B CA 1
ATOM 2294 C C . CYS B 1 89 ? -42.532 -13.540 21.106 1.00 24.71 87 CYS B C 1
ATOM 2295 O O . CYS B 1 89 ? -41.566 -13.720 20.347 1.00 22.41 87 CYS B O 1
ATOM 2298 N N . GLN B 1 90 ? -42.976 -14.482 21.939 1.00 22.35 88 GLN B N 1
ATOM 2299 C CA . GLN B 1 90 ? -42.313 -15.771 21.993 1.00 20.89 88 GLN B CA 1
ATOM 2300 C C . GLN B 1 90 ? -43.281 -16.833 22.468 1.00 25.47 88 GLN B C 1
ATOM 2301 O O . GLN B 1 90 ? -44.124 -16.563 23.316 1.00 25.35 88 GLN B O 1
ATOM 2307 N N . THR B 1 91 ? -43.134 -18.046 21.927 1.00 23.44 89 THR B N 1
ATOM 2308 C CA . THR B 1 91 ? -43.939 -19.192 22.330 1.00 24.32 89 THR B CA 1
ATOM 2309 C C . THR B 1 91 ? -43.101 -20.465 22.194 1.00 28.07 89 THR B C 1
ATOM 2310 O O . THR B 1 91 ? -41.871 -20.403 22.051 1.00 26.82 89 THR B O 1
ATOM 2314 N N . TRP B 1 92 ? -43.767 -21.616 22.248 1.00 31.59 90 TRP B N 1
ATOM 2315 C CA . TRP B 1 92 ? -43.113 -22.903 22.110 1.00 34.60 90 TRP B CA 1
ATOM 2316 C C . TRP B 1 92 ? -43.830 -23.663 20.988 1.00 40.16 90 TRP B C 1
ATOM 2317 O O . TRP B 1 92 ? -45.023 -23.451 20.784 1.00 40.86 90 TRP B O 1
ATOM 2328 N N . ASP B 1 93 ? -43.122 -24.586 20.312 1.00 44.36 91 ASP B N 1
ATOM 2329 C CA . ASP B 1 93 ? -43.708 -25.532 19.348 1.00 46.43 91 ASP B CA 1
ATOM 2330 C C . ASP B 1 93 ? -42.841 -26.786 19.263 1.00 51.94 91 ASP B C 1
ATOM 2331 O O . ASP B 1 93 ? -41.639 -26.711 19.488 1.00 48.68 91 ASP B O 1
ATOM 2336 N N . SER B 1 94 ? -43.448 -27.941 18.983 1.00 54.19 92 SER B N 1
ATOM 2337 C CA . SER B 1 94 ? -42.726 -29.211 18.877 1.00 57.56 92 SER B CA 1
ATOM 2338 C C . SER B 1 94 ? -41.647 -29.199 17.777 1.00 64.89 92 SER B C 1
ATOM 2339 O O . SER B 1 94 ? -40.586 -29.779 17.973 1.00 65.94 92 SER B O 1
ATOM 2342 N N . SER B 1 95 ? -41.898 -28.493 16.655 1.00 63.38 93 SER B N 1
ATOM 2343 C CA . SER B 1 95 ? -40.994 -28.416 15.502 1.00 63.88 93 SER B CA 1
ATOM 2344 C C . SER B 1 95 ? -39.731 -27.567 15.702 1.00 66.51 93 SER B C 1
ATOM 2345 O O . SER B 1 95 ? -38.746 -27.786 14.994 1.00 68.37 93 SER B O 1
ATOM 2348 N N . THR B 1 96 ? -39.757 -26.590 16.629 1.00 58.95 94 THR B N 1
ATOM 2349 C CA . THR B 1 96 ? -38.619 -25.682 16.844 1.00 56.02 94 THR B CA 1
ATOM 2350 C C . THR B 1 96 ? -38.215 -25.489 18.310 1.00 56.02 94 THR B C 1
ATOM 2351 O O . THR B 1 96 ? -37.188 -24.848 18.572 1.00 55.41 94 THR B O 1
ATOM 2355 N N . ASP B 1 97 ? -39.034 -25.991 19.257 1.00 49.69 95 ASP B N 1
ATOM 2356 C CA . ASP B 1 97 ? -38.905 -25.779 20.706 1.00 47.21 95 ASP B CA 1
ATOM 2357 C C . ASP B 1 97 ? -39.303 -24.312 20.957 1.00 45.72 95 ASP B C 1
ATOM 2358 O O . ASP B 1 97 ? -40.401 -23.944 20.551 1.00 47.91 95 ASP B O 1
ATOM 2363 N N . VAL B 1 98 ? -38.414 -23.449 21.491 1.00 36.86 96 VAL B N 1
ATOM 2364 C CA . VAL B 1 98 ? -38.757 -22.027 21.685 1.00 32.64 96 VAL B CA 1
ATOM 2365 C C . VAL B 1 98 ? -38.642 -21.278 20.355 1.00 34.31 96 VAL B C 1
ATOM 2366 O O . VAL B 1 98 ? -37.624 -21.391 19.671 1.00 33.84 96 VAL B O 1
ATOM 2370 N N . VAL B 1 99 ? -39.673 -20.486 20.022 1.00 29.07 97 VAL B N 1
ATOM 2371 C CA . VAL B 1 99 ? -39.705 -19.652 18.820 1.00 28.66 97 VAL B CA 1
ATOM 2372 C C . VAL B 1 99 ? -39.987 -18.198 19.172 1.00 29.14 97 VAL B C 1
ATOM 2373 O O . VAL B 1 99 ? -40.887 -17.912 19.963 1.00 27.25 97 VAL B O 1
ATOM 2377 N N . PHE B 1 100 ? -39.215 -17.282 18.587 1.00 23.54 98 PHE B N 1
ATOM 2378 C CA . PHE B 1 100 ? -39.429 -15.857 18.764 1.00 20.95 98 PHE B CA 1
ATOM 2379 C C . PHE B 1 100 ? -39.958 -15.272 17.464 1.00 24.88 98 PHE B C 1
ATOM 2380 O O . PHE B 1 100 ? -39.586 -15.741 16.374 1.00 26.28 98 PHE B O 1
ATOM 2388 N N . GLY B 1 101 ? -40.735 -14.206 17.581 1.00 23.35 99 GLY B N 1
ATOM 2389 C CA . GLY B 1 101 ? -41.138 -13.405 16.433 1.00 23.91 99 GLY B CA 1
ATOM 2390 C C . GLY B 1 101 ? -39.911 -12.595 16.022 1.00 26.09 99 GLY B C 1
ATOM 2391 O O . GLY B 1 101 ? -38.927 -12.539 16.765 1.00 24.28 99 GLY B O 1
ATOM 2392 N N . GLY B 1 102 ? -39.960 -11.952 14.861 1.00 23.82 100 GLY B N 1
ATOM 2393 C CA . GLY B 1 102 ? -38.840 -11.180 14.340 1.00 22.68 100 GLY B CA 1
ATOM 2394 C C . GLY B 1 102 ? -38.574 -9.857 15.047 1.00 25.62 100 GLY B C 1
ATOM 2395 O O . GLY B 1 102 ? -37.556 -9.225 14.791 1.00 25.50 100 GLY B O 1
ATOM 2396 N N . GLY B 1 103 ? -39.500 -9.444 15.915 1.00 21.58 101 GLY B N 1
ATOM 2397 C CA . GLY B 1 103 ? -39.424 -8.198 16.669 1.00 20.06 101 GLY B CA 1
ATOM 2398 C C . GLY B 1 103 ? -40.080 -7.041 15.943 1.00 24.76 101 GLY B C 1
ATOM 2399 O O . GLY B 1 103 ? -40.135 -7.023 14.703 1.00 24.65 101 GLY B O 1
ATOM 2400 N N . THR B 1 104 ? -40.651 -6.126 16.715 1.00 19.69 102 THR B N 1
ATOM 2401 C CA . THR B 1 104 ? -41.265 -4.897 16.189 1.00 19.79 102 THR B CA 1
ATOM 2402 C C . THR B 1 104 ? -40.595 -3.717 16.887 1.00 22.38 102 THR B C 1
ATOM 2403 O O . THR B 1 104 ? -40.621 -3.643 18.123 1.00 20.29 102 THR B O 1
ATOM 2407 N N . LYS B 1 105 ? -39.998 -2.785 16.090 1.00 20.29 103 LYS B N 1
ATOM 2408 C CA . LYS B 1 105 ? -39.398 -1.587 16.661 1.00 19.68 103 LYS B CA 1
ATOM 2409 C C . LYS B 1 105 ? -40.522 -0.565 16.821 1.00 22.29 103 LYS B C 1
ATOM 2410 O O . LYS B 1 105 ? -41.145 -0.196 15.814 1.00 22.70 103 LYS B O 1
ATOM 2416 N N . LEU B 1 106 ? -40.768 -0.098 18.060 1.00 18.17 104 LEU B N 1
ATOM 2417 C CA . LEU B 1 106 ? -41.780 0.931 18.332 1.00 18.93 104 LEU B CA 1
ATOM 2418 C C . LEU B 1 106 ? -41.137 2.314 18.266 1.00 22.75 104 LEU B C 1
ATOM 2419 O O . LEU B 1 106 ? -40.250 2.614 19.075 1.00 22.74 104 LEU B O 1
ATOM 2424 N N . THR B 1 107 ? -41.588 3.147 17.303 1.00 18.48 105 THR B N 1
ATOM 2425 C CA . THR B 1 107 ? -41.138 4.527 17.133 1.00 18.96 105 THR B CA 1
ATOM 2426 C C . THR B 1 107 ? -42.240 5.443 17.671 1.00 21.65 105 THR B C 1
ATOM 2427 O O . THR B 1 107 ? -43.429 5.234 17.360 1.00 21.94 105 THR B O 1
ATOM 2431 N N . VAL B 1 108 ? -41.854 6.475 18.445 1.00 19.56 106 VAL B N 1
ATOM 2432 C CA . VAL B 1 108 ? -42.809 7.438 18.979 1.00 22.46 106 VAL B CA 1
ATOM 2433 C C . VAL B 1 108 ? -42.764 8.688 18.095 1.00 26.87 106 VAL B C 1
ATOM 2434 O O . VAL B 1 108 ? -41.699 9.278 17.865 1.00 27.24 106 VAL B O 1
ATOM 2438 N N . LEU B 1 109 ? -43.931 9.084 17.573 1.00 25.28 107 LEU B N 1
ATOM 2439 C CA . LEU B 1 109 ? -44.081 10.242 16.713 1.00 24.14 107 LEU B CA 1
ATOM 2440 C C . LEU B 1 109 ? -44.260 11.493 17.576 1.00 27.48 107 LEU B C 1
ATOM 2441 O O . LEU B 1 109 ? -45.119 11.520 18.466 1.00 26.94 107 LEU B O 1
ATOM 2446 N N . ARG B 1 110 ? -43.446 12.526 17.305 1.00 26.35 108 ARG B N 1
ATOM 2447 C CA . ARG B 1 110 ? -43.464 13.781 18.040 1.00 26.92 108 ARG B CA 1
ATOM 2448 C C . ARG B 1 110 ? -43.373 14.968 17.068 1.00 29.50 108 ARG B C 1
ATOM 2449 O O . ARG B 1 110 ? -43.393 14.769 15.848 1.00 26.73 108 ARG B O 1
ATOM 2457 N N . THR B 1 111 ? -43.275 16.194 17.606 1.00 27.11 109 THR B N 1
ATOM 2458 C CA . THR B 1 111 ? -43.174 17.386 16.762 1.00 27.25 109 THR B CA 1
ATOM 2459 C C . THR B 1 111 ? -41.810 17.464 16.100 1.00 29.22 109 THR B C 1
ATOM 2460 O O . THR B 1 111 ? -40.837 16.906 16.615 1.00 27.26 109 THR B O 1
ATOM 2464 N N . VAL B 1 112 ? -41.729 18.196 14.979 1.00 25.50 110 VAL B N 1
ATOM 2465 C CA . VAL B 1 112 ? -40.441 18.400 14.289 1.00 24.78 110 VAL B CA 1
ATOM 2466 C C . VAL B 1 112 ? -39.485 19.172 15.226 1.00 26.54 110 VAL B C 1
ATOM 2467 O O . VAL B 1 112 ? -39.909 20.124 15.899 1.00 25.68 110 VAL B O 1
ATOM 2471 N N . ALA B 1 113 ? -38.204 18.760 15.264 1.00 23.71 111 ALA B N 1
ATOM 2472 C CA . ALA B 1 113 ? -37.197 19.462 16.065 1.00 24.10 111 ALA B CA 1
ATOM 2473 C C . ALA B 1 113 ? -35.963 19.581 15.194 1.00 24.83 111 ALA B C 1
ATOM 2474 O O . ALA B 1 113 ? -35.483 18.569 14.659 1.00 21.52 111 ALA B O 1
ATOM 2476 N N . ALA B 1 114 ? -35.470 20.814 15.006 1.00 22.85 112 ALA B N 1
ATOM 2477 C CA . ALA B 1 114 ? -34.270 21.014 14.191 1.00 21.85 112 ALA B CA 1
ATOM 2478 C C . ALA B 1 114 ? -33.038 20.534 14.940 1.00 23.80 112 ALA B C 1
ATOM 2479 O O . ALA B 1 114 ? -32.985 20.653 16.172 1.00 23.65 112 ALA B O 1
ATOM 2481 N N . PRO B 1 115 ? -32.010 20.063 14.218 1.00 21.64 113 PRO B N 1
ATOM 2482 C CA . PRO B 1 115 ? -30.765 19.674 14.918 1.00 20.66 113 PRO B CA 1
ATOM 2483 C C . PRO B 1 115 ? -29.935 20.878 15.324 1.00 23.95 113 PRO B C 1
ATOM 2484 O O . PRO B 1 115 ? -29.973 21.932 14.661 1.00 23.52 113 PRO B O 1
ATOM 2488 N N . SER B 1 116 ? -29.190 20.722 16.417 1.00 20.97 114 SER B N 1
ATOM 2489 C CA . SER B 1 116 ? -28.126 21.644 16.821 1.00 19.64 114 SER B CA 1
ATOM 2490 C C . SER B 1 116 ? -26.881 21.013 16.178 1.00 22.36 114 SER B C 1
ATOM 2491 O O . SER B 1 116 ? -26.621 19.816 16.383 1.00 21.58 114 SER B O 1
ATOM 2494 N N . VAL B 1 117 ? -26.111 21.811 15.389 1.00 18.41 115 VAL B N 1
ATOM 2495 C CA . VAL B 1 117 ? -24.988 21.282 14.624 1.00 17.12 115 VAL B CA 1
ATOM 2496 C C . VAL B 1 117 ? -23.660 21.745 15.224 1.00 18.61 115 VAL B C 1
ATOM 2497 O O . VAL B 1 117 ? -23.508 22.917 15.597 1.00 19.86 115 VAL B O 1
ATOM 2501 N N . PHE B 1 118 ? -22.689 20.816 15.306 1.00 16.33 116 PHE B N 1
ATOM 2502 C CA . PHE B 1 118 ? -21.378 21.119 15.857 1.00 15.93 116 PHE B CA 1
ATOM 2503 C C . PHE B 1 118 ? -20.337 20.473 14.963 1.00 17.82 116 PHE B C 1
ATOM 2504 O O . PHE B 1 118 ? -20.525 19.322 14.523 1.00 18.22 116 PHE B O 1
ATOM 2512 N N . ILE B 1 119 ? -19.222 21.173 14.741 1.00 17.05 117 ILE B N 1
ATOM 2513 C CA . ILE B 1 119 ? -18.132 20.610 13.967 1.00 15.87 117 ILE B CA 1
ATOM 2514 C C . ILE B 1 119 ? -16.881 20.521 14.853 1.00 18.75 117 ILE B C 1
ATOM 2515 O O . ILE B 1 119 ? -16.606 21.430 15.654 1.00 18.62 117 ILE B O 1
ATOM 2520 N N . PHE B 1 120 ? -16.112 19.431 14.687 1.00 17.04 118 PHE B N 1
ATOM 2521 C CA . PHE B 1 120 ? -14.912 19.232 15.464 1.00 16.85 118 PHE B CA 1
ATOM 2522 C C . PHE B 1 120 ? -13.707 19.031 14.567 1.00 19.10 118 PHE B C 1
ATOM 2523 O O . PHE B 1 120 ? -13.704 18.098 13.752 1.00 17.89 118 PHE B O 1
ATOM 2531 N N . PRO B 1 121 ? -12.632 19.825 14.752 1.00 16.58 119 PRO B N 1
ATOM 2532 C CA . PRO B 1 121 ? -11.416 19.578 13.962 1.00 16.24 119 PRO B CA 1
ATOM 2533 C C . PRO B 1 121 ? -10.714 18.308 14.453 1.00 18.95 119 PRO B C 1
ATOM 2534 O O . PRO B 1 121 ? -10.949 17.860 15.593 1.00 18.80 119 PRO B O 1
ATOM 2538 N N . PRO B 1 122 ? -9.769 17.783 13.653 1.00 17.10 120 PRO B N 1
ATOM 2539 C CA . PRO B 1 122 ? -8.949 16.664 14.137 1.00 17.99 120 PRO B CA 1
ATOM 2540 C C . PRO B 1 122 ? -7.995 17.143 15.230 1.00 22.11 120 PRO B C 1
ATOM 2541 O O . PRO B 1 122 ? -7.566 18.316 15.257 1.00 22.18 120 PRO B O 1
ATOM 2545 N N . SER B 1 123 ? -7.650 16.233 16.124 1.00 19.26 121 SER B N 1
ATOM 2546 C CA . SER B 1 123 ? -6.699 16.541 17.192 1.00 19.39 121 SER B CA 1
ATOM 2547 C C . SER B 1 123 ? -5.251 16.496 16.661 1.00 22.34 121 SER B C 1
ATOM 2548 O O . SER B 1 123 ? -4.946 15.743 15.732 1.00 20.46 121 SER B O 1
ATOM 2551 N N . ASP B 1 124 ? -4.343 17.259 17.299 1.00 22.68 122 ASP B N 1
ATOM 2552 C CA . ASP B 1 124 ? -2.931 17.220 16.934 1.00 23.84 122 ASP B CA 1
ATOM 2553 C C . ASP B 1 124 ? -2.351 15.812 17.177 1.00 27.43 122 ASP B C 1
ATOM 2554 O O . ASP B 1 124 ? -1.527 15.338 16.390 1.00 28.14 122 ASP B O 1
ATOM 2559 N N . GLU B 1 125 ? -2.834 15.120 18.226 1.00 24.71 123 GLU B N 1
ATOM 2560 C CA . GLU B 1 125 ? -2.394 13.735 18.549 1.00 24.48 123 GLU B CA 1
ATOM 2561 C C . GLU B 1 125 ? -2.690 12.795 17.357 1.00 23.82 123 GLU B C 1
ATOM 2562 O O . GLU B 1 125 ? -1.848 11.971 16.990 1.00 25.27 123 GLU B O 1
ATOM 2568 N N . GLN B 1 126 ? -3.867 12.920 16.756 1.00 20.06 124 GLN B N 1
ATOM 2569 C CA . GLN B 1 126 ? -4.194 12.092 15.601 1.00 18.32 124 GLN B CA 1
ATOM 2570 C C . GLN B 1 126 ? -3.373 12.512 14.369 1.00 23.34 124 GLN B C 1
ATOM 2571 O O . GLN B 1 126 ? -2.869 11.650 13.651 1.00 23.48 124 GLN B O 1
ATOM 2577 N N . LEU B 1 127 ? -3.280 13.824 14.107 1.00 21.67 125 LEU B N 1
ATOM 2578 C CA . LEU B 1 127 ? -2.572 14.325 12.920 1.00 22.88 125 LEU B CA 1
ATOM 2579 C C . LEU B 1 127 ? -1.169 13.784 12.792 1.00 26.45 125 LEU B C 1
ATOM 2580 O O . LEU B 1 127 ? -0.768 13.429 11.686 1.00 25.71 125 LEU B O 1
ATOM 2585 N N . LYS B 1 128 ? -0.440 13.657 13.918 1.00 24.45 126 LYS B N 1
ATOM 2586 C CA . LYS B 1 128 ? 0.925 13.129 13.867 1.00 26.06 126 LYS B CA 1
ATOM 2587 C C . LYS B 1 128 ? 1.023 11.721 13.232 1.00 31.31 126 LYS B C 1
ATOM 2588 O O . LYS B 1 128 ? 2.052 11.409 12.622 1.00 30.89 126 LYS B O 1
ATOM 2594 N N . SER B 1 129 ? -0.055 10.897 13.338 1.00 27.06 127 SER B N 1
ATOM 2595 C CA . SER B 1 129 ? -0.102 9.536 12.778 1.00 28.22 127 SER B CA 1
ATOM 2596 C C . SER B 1 129 ? -0.422 9.443 11.278 1.00 33.91 127 SER B C 1
ATOM 2597 O O . SER B 1 129 ? -0.407 8.344 10.718 1.00 33.86 127 SER B O 1
ATOM 2600 N N . GLY B 1 130 ? -0.689 10.586 10.644 1.00 28.93 128 GLY B N 1
ATOM 2601 C CA . GLY B 1 130 ? -0.906 10.654 9.200 1.00 28.79 128 GLY B CA 1
ATOM 2602 C C . GLY B 1 130 ? -2.341 10.672 8.713 1.00 28.21 128 GLY B C 1
ATOM 2603 O O . GLY B 1 130 ? -2.571 10.648 7.500 1.00 26.56 128 GLY B O 1
ATOM 2604 N N . THR B 1 131 ? -3.316 10.708 9.645 1.00 24.04 129 THR B N 1
ATOM 2605 C CA . THR B 1 131 ? -4.745 10.737 9.305 1.00 23.13 129 THR B CA 1
ATOM 2606 C C . THR B 1 131 ? -5.455 11.874 10.023 1.00 25.39 129 THR B C 1
ATOM 2607 O O . THR B 1 131 ? -5.090 12.225 11.153 1.00 24.80 129 THR B O 1
ATOM 2611 N N . ALA B 1 132 ? -6.481 12.454 9.367 1.00 20.46 130 ALA B N 1
ATOM 2612 C CA . ALA B 1 132 ? -7.304 13.492 9.979 1.00 20.00 130 ALA B CA 1
ATOM 2613 C C . ALA B 1 132 ? -8.736 12.992 10.000 1.00 22.01 130 ALA B C 1
ATOM 2614 O O . ALA B 1 132 ? -9.261 12.683 8.937 1.00 24.06 130 ALA B O 1
ATOM 2616 N N . SER B 1 133 ? -9.374 12.958 11.175 1.00 16.66 131 SER B N 1
ATOM 2617 C CA . SER B 1 133 ? -10.812 12.685 11.262 1.00 16.26 131 SER B CA 1
ATOM 2618 C C . SER B 1 133 ? -11.481 14.015 11.635 1.00 19.41 131 SER B C 1
ATOM 2619 O O . SER B 1 133 ? -11.167 14.610 12.673 1.00 18.48 131 SER B O 1
ATOM 2622 N N . VAL B 1 134 ? -12.415 14.458 10.800 1.00 15.83 132 VAL B N 1
ATOM 2623 C CA . VAL B 1 134 ? -13.193 15.677 11.047 1.00 14.70 132 VAL B CA 1
ATOM 2624 C C . VAL B 1 134 ? -14.604 15.175 11.382 1.00 19.12 132 VAL B C 1
ATOM 2625 O O . VAL B 1 134 ? -15.128 14.336 10.651 1.00 17.11 132 VAL B O 1
ATOM 2629 N N . VAL B 1 135 ? -15.195 15.626 12.507 1.00 15.27 133 VAL B N 1
ATOM 2630 C CA . VAL B 1 135 ? -16.502 15.086 12.926 1.00 13.82 133 VAL B CA 1
ATOM 2631 C C . VAL B 1 135 ? -17.568 16.169 12.954 1.00 18.26 133 VAL B C 1
ATOM 2632 O O . VAL B 1 135 ? -17.309 17.299 13.379 1.00 18.57 133 VAL B O 1
ATOM 2636 N N . CYS B 1 136 ? -18.772 15.807 12.483 1.00 16.53 134 CYS B N 1
ATOM 2637 C CA A CYS B 1 136 ? -19.928 16.708 12.473 0.49 16.79 134 CYS B CA 1
ATOM 2638 C CA B CYS B 1 136 ? -19.916 16.697 12.536 0.50 17.13 134 CYS B CA 1
ATOM 2639 C C . CYS B 1 136 ? -20.998 16.003 13.330 1.00 21.53 134 CYS B C 1
ATOM 2640 O O . CYS B 1 136 ? -21.299 14.818 13.073 1.00 20.20 134 CYS B O 1
ATOM 2645 N N . LEU B 1 137 ? -21.542 16.707 14.326 1.00 17.76 135 LEU B N 1
ATOM 2646 C CA . LEU B 1 137 ? -22.598 16.185 15.186 1.00 16.93 135 LEU B CA 1
ATOM 2647 C C . LEU B 1 137 ? -23.885 16.949 14.905 1.00 18.83 135 LEU B C 1
ATOM 2648 O O . LEU B 1 137 ? -23.883 18.176 14.906 1.00 17.89 135 LEU B O 1
ATOM 2653 N N . LEU B 1 138 ? -24.989 16.214 14.693 1.00 16.38 136 LEU B N 1
ATOM 2654 C CA . LEU B 1 138 ? -26.345 16.782 14.534 1.00 17.16 136 LEU B CA 1
ATOM 2655 C C . LEU B 1 138 ? -27.056 16.285 15.781 1.00 20.49 136 LEU B C 1
ATOM 2656 O O . LEU B 1 138 ? -27.270 15.076 15.935 1.00 18.94 136 LEU B O 1
ATOM 2661 N N . ASN B 1 139 ? -27.364 17.190 16.703 1.00 17.97 137 ASN B N 1
ATOM 2662 C CA . ASN B 1 139 ? -27.902 16.783 17.987 1.00 17.51 137 ASN B CA 1
ATOM 2663 C C . ASN B 1 139 ? -29.372 17.022 18.171 1.00 20.34 137 ASN B C 1
ATOM 2664 O O . ASN B 1 139 ? -29.853 18.125 17.897 1.00 18.84 137 ASN B O 1
ATOM 2669 N N . ASN B 1 140 ? -30.080 15.981 18.691 1.00 18.43 138 ASN B N 1
ATOM 2670 C CA . ASN B 1 140 ? -31.478 16.035 19.113 1.00 18.44 138 ASN B CA 1
ATOM 2671 C C . ASN B 1 140 ? -32.455 16.591 18.091 1.00 20.56 138 ASN B C 1
ATOM 2672 O O . ASN B 1 140 ? -33.054 17.640 18.324 1.00 21.94 138 ASN B O 1
ATOM 2677 N N . PHE B 1 141 ? -32.614 15.880 16.960 1.00 18.54 139 PHE B N 1
ATOM 2678 C CA . PHE B 1 141 ? -33.535 16.295 15.904 1.00 18.29 139 PHE B CA 1
ATOM 2679 C C . PHE B 1 141 ? -34.648 15.287 15.674 1.00 21.09 139 PHE B C 1
ATOM 2680 O O . PHE B 1 141 ? -34.560 14.143 16.089 1.00 20.25 139 PHE B O 1
ATOM 2688 N N . TYR B 1 142 ? -35.702 15.725 14.981 1.00 20.36 140 TYR B N 1
ATOM 2689 C CA . TYR B 1 142 ? -36.817 14.837 14.664 1.00 19.96 140 TYR B CA 1
ATOM 2690 C C . TYR B 1 142 ? -37.514 15.425 13.427 1.00 23.28 140 TYR B C 1
ATOM 2691 O O . TYR B 1 142 ? -37.763 16.631 13.436 1.00 21.69 140 TYR B O 1
ATOM 2700 N N . PRO B 1 143 ? -37.861 14.625 12.376 1.00 23.94 141 PRO B N 1
ATOM 2701 C CA . PRO B 1 143 ? -37.719 13.160 12.252 1.00 23.58 141 PRO B CA 1
ATOM 2702 C C . PRO B 1 143 ? -36.285 12.720 11.953 1.00 24.38 141 PRO B C 1
ATOM 2703 O O . PRO B 1 143 ? -35.392 13.548 11.862 1.00 22.87 141 PRO B O 1
ATOM 2707 N N . ARG B 1 144 ? -36.079 11.416 11.812 1.00 22.39 142 ARG B N 1
ATOM 2708 C CA . ARG B 1 144 ? -34.746 10.828 11.580 1.00 21.86 142 ARG B CA 1
ATOM 2709 C C . ARG B 1 144 ? -34.068 11.270 10.273 1.00 25.51 142 ARG B C 1
ATOM 2710 O O . ARG B 1 144 ? -32.831 11.303 10.220 1.00 25.16 142 ARG B O 1
ATOM 2718 N N . GLU B 1 145 ? -34.850 11.533 9.202 1.00 25.70 143 GLU B N 1
ATOM 2719 C CA . GLU B 1 145 ? -34.240 11.906 7.920 1.00 26.50 143 GLU B CA 1
ATOM 2720 C C . GLU B 1 145 ? -33.449 13.211 8.019 1.00 26.93 143 GLU B C 1
ATOM 2721 O O . GLU B 1 145 ? -33.972 14.241 8.449 1.00 24.95 143 GLU B O 1
ATOM 2727 N N . ALA B 1 146 ? -32.185 13.147 7.623 1.00 24.47 144 ALA B N 1
ATOM 2728 C CA . ALA B 1 146 ? -31.292 14.305 7.654 1.00 24.66 144 ALA B CA 1
ATOM 2729 C C . ALA B 1 146 ? -30.201 14.078 6.633 1.00 30.17 144 ALA B C 1
ATOM 2730 O O . ALA B 1 146 ? -29.828 12.931 6.351 1.00 31.07 144 ALA B O 1
ATOM 2732 N N . LYS B 1 147 ? -29.687 15.161 6.071 1.00 25.73 145 LYS B N 1
ATOM 2733 C CA . LYS B 1 147 ? -28.633 15.034 5.078 1.00 24.78 145 LYS B CA 1
ATOM 2734 C C . LYS B 1 147 ? -27.423 15.834 5.534 1.00 26.67 145 LYS B C 1
ATOM 2735 O O . LYS B 1 147 ? -27.569 16.997 5.919 1.00 25.83 145 LYS B O 1
ATOM 2741 N N . VAL B 1 148 ? -26.246 15.206 5.495 1.00 22.75 146 VAL B N 1
ATOM 2742 C CA . VAL B 1 148 ? -24.986 15.856 5.844 1.00 23.05 146 VAL B CA 1
ATOM 2743 C C . VAL B 1 148 ? -24.130 15.880 4.596 1.00 26.93 146 VAL B C 1
ATOM 2744 O O . VAL B 1 148 ? -23.924 14.824 3.997 1.00 27.30 146 VAL B O 1
ATOM 2748 N N . GLN B 1 149 ? -23.595 17.053 4.234 1.00 23.04 147 GLN B N 1
ATOM 2749 C CA . GLN B 1 149 ? -22.658 17.192 3.098 1.00 22.97 147 GLN B CA 1
ATOM 2750 C C . GLN B 1 149 ? -21.362 17.815 3.609 1.00 25.88 147 GLN B C 1
ATOM 2751 O O . GLN B 1 149 ? -21.413 18.799 4.335 1.00 24.38 147 GLN B O 1
ATOM 2757 N N . TRP B 1 150 ? -20.209 17.200 3.298 1.00 19.66 148 TRP B N 1
ATOM 2758 C CA . TRP B 1 150 ? -18.917 17.725 3.714 1.00 19.15 148 TRP B CA 1
ATOM 2759 C C . TRP B 1 150 ? -18.359 18.530 2.564 1.00 20.63 148 TRP B C 1
ATOM 2760 O O . TRP B 1 150 ? -18.433 18.089 1.419 1.00 20.27 148 TRP B O 1
ATOM 2771 N N . LYS B 1 151 ? -17.761 19.685 2.881 1.00 18.00 149 LYS B N 1
ATOM 2772 C CA . LYS B 1 151 ? -17.125 20.574 1.889 1.00 18.62 149 LYS B CA 1
ATOM 2773 C C . LYS B 1 151 ? -15.754 20.940 2.408 1.00 23.07 149 LYS B C 1
ATOM 2774 O O . LYS B 1 151 ? -15.615 21.271 3.597 1.00 24.96 149 LYS B O 1
ATOM 2780 N N . VAL B 1 152 ? -14.741 20.824 1.555 1.00 19.48 150 VAL B N 1
ATOM 2781 C CA . VAL B 1 152 ? -13.343 21.161 1.902 1.00 20.41 150 VAL B CA 1
ATOM 2782 C C . VAL B 1 152 ? -12.940 22.244 0.903 1.00 24.82 150 VAL B C 1
ATOM 2783 O O . VAL B 1 152 ? -12.926 21.970 -0.295 1.00 24.68 150 VAL B O 1
ATOM 2787 N N . ASP B 1 153 ? -12.703 23.495 1.377 1.00 23.90 151 ASP B N 1
ATOM 2788 C CA . ASP B 1 153 ? -12.456 24.665 0.516 1.00 24.93 151 ASP B CA 1
ATOM 2789 C C . ASP B 1 153 ? -13.578 24.780 -0.536 1.00 28.93 151 ASP B C 1
ATOM 2790 O O . ASP B 1 153 ? -13.319 25.003 -1.724 1.00 29.89 151 ASP B O 1
ATOM 2795 N N . ASN B 1 154 ? -14.828 24.565 -0.081 1.00 25.24 152 ASN B N 1
ATOM 2796 C CA . ASN B 1 154 ? -16.053 24.629 -0.877 1.00 25.59 152 ASN B CA 1
ATOM 2797 C C . ASN B 1 154 ? -16.203 23.502 -1.924 1.00 29.74 152 ASN B C 1
ATOM 2798 O O . ASN B 1 154 ? -17.083 23.602 -2.790 1.00 30.35 152 ASN B O 1
ATOM 2803 N N . ALA B 1 155 ? -15.348 22.445 -1.864 1.00 24.44 153 ALA B N 1
ATOM 2804 C CA . ALA B 1 155 ? -15.470 21.316 -2.795 1.00 25.17 153 ALA B CA 1
ATOM 2805 C C . ALA B 1 155 ? -16.230 20.193 -2.093 1.00 26.52 153 ALA B C 1
ATOM 2806 O O . ALA B 1 155 ? -15.835 19.757 -0.998 1.00 22.23 153 ALA B O 1
ATOM 2808 N N . LEU B 1 156 ? -17.338 19.740 -2.705 1.00 25.35 154 LEU B N 1
ATOM 2809 C CA . LEU B 1 156 ? -18.144 18.671 -2.130 1.00 25.55 154 LEU B CA 1
ATOM 2810 C C . LEU B 1 156 ? -17.316 17.380 -2.043 1.00 25.94 154 LEU B C 1
ATOM 2811 O O . LEU B 1 156 ? -16.546 17.066 -2.960 1.00 24.55 154 LEU B O 1
ATOM 2816 N N . GLN B 1 157 ? -17.401 16.699 -0.891 1.00 20.47 155 GLN B N 1
ATOM 2817 C CA . GLN B 1 157 ? -16.665 15.452 -0.678 1.00 19.26 155 GLN B CA 1
ATOM 2818 C C . GLN B 1 157 ? -17.581 14.259 -0.936 1.00 22.94 155 GLN B C 1
ATOM 2819 O O . GLN B 1 157 ? -18.790 14.339 -0.728 1.00 22.30 155 GLN B O 1
ATOM 2825 N N . SER B 1 158 ? -16.988 13.132 -1.341 1.00 19.40 156 SER B N 1
ATOM 2826 C CA . SER B 1 158 ? -17.723 11.876 -1.528 1.00 18.98 156 SER B CA 1
ATOM 2827 C C . SER B 1 158 ? -16.768 10.712 -1.319 1.00 21.74 156 SER B C 1
ATOM 2828 O O . SER B 1 158 ? -15.562 10.840 -1.608 1.00 20.54 156 SER B O 1
ATOM 2831 N N . GLY B 1 159 ? -17.311 9.595 -0.808 1.00 18.67 157 GLY B N 1
ATOM 2832 C CA . GLY B 1 159 ? -16.550 8.371 -0.586 1.00 18.97 157 GLY B CA 1
ATOM 2833 C C . GLY B 1 159 ? -15.642 8.344 0.629 1.00 21.83 157 GLY B C 1
ATOM 2834 O O . GLY B 1 159 ? -15.072 7.293 0.931 1.00 21.15 157 GLY B O 1
ATOM 2835 N N . ASN B 1 160 ? -15.511 9.467 1.336 1.00 18.64 158 ASN B N 1
ATOM 2836 C CA . ASN B 1 160 ? -14.609 9.545 2.501 1.00 17.34 158 ASN B CA 1
ATOM 2837 C C . ASN B 1 160 ? -15.331 9.900 3.774 1.00 19.58 158 ASN B C 1
ATOM 2838 O O . ASN B 1 160 ? -14.682 10.368 4.706 1.00 19.26 158 ASN B O 1
ATOM 2843 N N . SER B 1 161 ? -16.662 9.633 3.860 1.00 16.95 159 SER B N 1
ATOM 2844 C CA . SER B 1 161 ? -17.380 9.898 5.111 1.00 16.75 159 SER B CA 1
ATOM 2845 C C . SER B 1 161 ? -18.221 8.690 5.505 1.00 19.29 159 SER B C 1
ATOM 2846 O O . SER B 1 161 ? -18.651 7.916 4.641 1.00 18.91 159 SER B O 1
ATOM 2849 N N . GLN B 1 162 ? -18.434 8.519 6.813 1.00 16.20 160 GLN B N 1
ATOM 2850 C CA . GLN B 1 162 ? -19.335 7.498 7.328 1.00 15.10 160 GLN B CA 1
ATOM 2851 C C . GLN B 1 162 ? -20.139 8.109 8.434 1.00 20.15 160 GLN B C 1
ATOM 2852 O O . GLN B 1 162 ? -19.680 9.047 9.076 1.00 19.39 160 GLN B O 1
ATOM 2858 N N . GLU B 1 163 ? -21.340 7.595 8.662 1.00 17.85 161 GLU B N 1
ATOM 2859 C CA . GLU B 1 163 ? -22.153 8.159 9.717 1.00 18.07 161 GLU B CA 1
ATOM 2860 C C . GLU B 1 163 ? -22.900 7.104 10.451 1.00 19.31 161 GLU B C 1
ATOM 2861 O O . GLU B 1 163 ? -23.094 6.002 9.935 1.00 19.13 161 GLU B O 1
ATOM 2867 N N . SER B 1 164 ? -23.336 7.451 11.657 1.00 17.35 162 SER B N 1
ATOM 2868 C CA . SER B 1 164 ? -24.251 6.604 12.398 1.00 17.38 162 SER B CA 1
ATOM 2869 C C . SER B 1 164 ? -25.243 7.467 13.162 1.00 18.65 162 SER B C 1
ATOM 2870 O O . SER B 1 164 ? -25.007 8.654 13.427 1.00 16.47 162 SER B O 1
ATOM 2873 N N . VAL B 1 165 ? -26.385 6.862 13.455 1.00 17.78 163 VAL B N 1
ATOM 2874 C CA . VAL B 1 165 ? -27.511 7.562 14.089 1.00 17.54 163 VAL B CA 1
ATOM 2875 C C . VAL B 1 165 ? -27.907 6.808 15.329 1.00 20.49 163 VAL B C 1
ATOM 2876 O O . VAL B 1 165 ? -27.952 5.567 15.302 1.00 20.68 163 VAL B O 1
ATOM 2880 N N . THR B 1 166 ? -28.198 7.542 16.430 1.00 18.32 164 THR B N 1
ATOM 2881 C CA . THR B 1 166 ? -28.639 6.866 17.657 1.00 17.99 164 THR B CA 1
ATOM 2882 C C . THR B 1 166 ? -30.066 6.402 17.463 1.00 22.12 164 THR B C 1
ATOM 2883 O O . THR B 1 166 ? -30.779 6.837 16.541 1.00 20.99 164 THR B O 1
ATOM 2887 N N . GLU B 1 167 ? -30.501 5.511 18.354 1.00 20.37 165 GLU B N 1
ATOM 2888 C CA . GLU B 1 167 ? -31.903 5.148 18.368 1.00 19.41 165 GLU B CA 1
ATOM 2889 C C . GLU B 1 167 ? -32.643 6.312 19.053 1.00 21.47 165 GLU B C 1
ATOM 2890 O O . GLU B 1 167 ? -32.000 7.216 19.614 1.00 19.99 165 GLU B O 1
ATOM 2896 N N . GLN B 1 168 ? -33.977 6.319 18.995 1.00 20.10 166 GLN B N 1
ATOM 2897 C CA . GLN B 1 168 ? -34.734 7.402 19.597 1.00 18.93 166 GLN B CA 1
ATOM 2898 C C . GLN B 1 168 ? -34.425 7.623 21.050 1.00 21.75 166 GLN B C 1
ATOM 2899 O O . GLN B 1 168 ? -34.348 6.652 21.813 1.00 21.94 166 GLN B O 1
ATOM 2905 N N . ASP B 1 169 ? -34.292 8.877 21.451 1.00 19.22 167 ASP B N 1
ATOM 2906 C CA . ASP B 1 169 ? -33.983 9.230 22.837 1.00 20.64 167 ASP B CA 1
ATOM 2907 C C . ASP B 1 169 ? -35.102 8.809 23.771 1.00 24.92 167 ASP B C 1
ATOM 2908 O O . ASP B 1 169 ? -36.272 9.065 23.474 1.00 23.15 167 ASP B O 1
ATOM 2913 N N . SER B 1 170 ? -34.740 8.210 24.922 1.00 23.85 168 SER B N 1
ATOM 2914 C CA . SER B 1 170 ? -35.705 7.693 25.909 1.00 24.91 168 SER B CA 1
ATOM 2915 C C . SER B 1 170 ? -36.466 8.786 26.697 1.00 28.94 168 SER B C 1
ATOM 2916 O O . SER B 1 170 ? -37.418 8.474 27.421 1.00 29.43 168 SER B O 1
ATOM 2919 N N . LYS B 1 171 ? -36.052 10.055 26.547 1.00 26.67 169 LYS B N 1
ATOM 2920 C CA . LYS B 1 171 ? -36.693 11.168 27.241 1.00 28.07 169 LYS B CA 1
ATOM 2921 C C . LYS B 1 171 ? -37.410 12.117 26.289 1.00 29.18 169 LYS B C 1
ATOM 2922 O O . LYS B 1 171 ? -38.533 12.498 26.581 1.00 29.80 169 LYS B O 1
ATOM 2928 N N . ASP B 1 172 ? -36.772 12.502 25.167 1.00 25.60 170 ASP B N 1
ATOM 2929 C CA . ASP B 1 172 ? -37.379 13.483 24.238 1.00 24.46 170 ASP B CA 1
ATOM 2930 C C . ASP B 1 172 ? -37.739 12.973 22.832 1.00 24.22 170 ASP B C 1
ATOM 2931 O O . ASP B 1 172 ? -38.137 13.771 21.980 1.00 22.60 170 ASP B O 1
ATOM 2936 N N . SER B 1 173 ? -37.545 11.668 22.576 1.00 20.44 171 SER B N 1
ATOM 2937 C CA . SER B 1 173 ? -37.903 11.029 21.305 1.00 20.07 171 SER B CA 1
ATOM 2938 C C . SER B 1 173 ? -37.159 11.554 20.078 1.00 21.78 171 SER B C 1
ATOM 2939 O O . SER B 1 173 ? -37.624 11.349 18.955 1.00 22.87 171 SER B O 1
ATOM 2942 N N . THR B 1 174 ? -36.010 12.217 20.276 1.00 18.63 172 THR B N 1
ATOM 2943 C CA . THR B 1 174 ? -35.249 12.717 19.144 1.00 18.88 172 THR B CA 1
ATOM 2944 C C . THR B 1 174 ? -34.160 11.725 18.736 1.00 20.90 172 THR B C 1
ATOM 2945 O O . THR B 1 174 ? -33.894 10.744 19.432 1.00 19.98 172 THR B O 1
ATOM 2949 N N . TYR B 1 175 ? -33.464 12.052 17.656 1.00 18.47 173 TYR B N 1
ATOM 2950 C CA . TYR B 1 175 ? -32.331 11.273 17.161 1.00 17.91 173 TYR B CA 1
ATOM 2951 C C . TYR B 1 175 ? -31.112 12.191 17.148 1.00 18.73 173 TYR B C 1
ATOM 2952 O O . TYR B 1 175 ? -31.247 13.429 17.139 1.00 18.78 173 TYR B O 1
ATOM 2961 N N . SER B 1 176 ? -29.910 11.587 17.127 1.00 16.06 174 SER B N 1
ATOM 2962 C CA . SER B 1 176 ? -28.682 12.365 16.938 1.00 16.33 174 SER B CA 1
ATOM 2963 C C . SER B 1 176 ? -27.878 11.625 15.889 1.00 18.15 174 SER B C 1
ATOM 2964 O O . SER B 1 176 ? -28.065 10.417 15.720 1.00 17.13 174 SER B O 1
ATOM 2967 N N . LEU B 1 177 ? -26.977 12.328 15.189 1.00 15.09 175 LEU B N 1
ATOM 2968 C CA . LEU B 1 177 ? -26.201 11.733 14.105 1.00 14.86 175 LEU B CA 1
ATOM 2969 C C . LEU B 1 177 ? -24.778 12.238 14.191 1.00 18.02 175 LEU B C 1
ATOM 2970 O O . LEU B 1 177 ? -24.550 13.408 14.481 1.00 17.33 175 LEU B O 1
ATOM 2975 N N . SER B 1 178 ? -23.819 11.329 13.991 1.00 15.18 176 SER B N 1
ATOM 2976 C CA . SER B 1 178 ? -22.403 11.685 13.989 1.00 14.64 176 SER B CA 1
ATOM 2977 C C . SER B 1 178 ? -21.875 11.262 12.623 1.00 19.64 176 SER B C 1
ATOM 2978 O O . SER B 1 178 ? -22.120 10.128 12.198 1.00 18.58 176 SER B O 1
ATOM 2981 N N . SER B 1 179 ? -21.181 12.176 11.935 1.00 16.02 177 SER B N 1
ATOM 2982 C CA . SER B 1 179 ? -20.554 11.907 10.633 1.00 15.45 177 SER B CA 1
ATOM 2983 C C . SER B 1 179 ? -19.067 12.173 10.749 1.00 17.29 177 SER B C 1
ATOM 2984 O O . SER B 1 179 ? -18.674 13.191 11.321 1.00 16.85 177 SER B O 1
ATOM 2987 N N . THR B 1 180 ? -18.244 11.265 10.222 1.00 14.18 178 THR B N 1
ATOM 2988 C CA . THR B 1 180 ? -16.795 11.452 10.256 1.00 14.84 178 THR B CA 1
ATOM 2989 C C . THR B 1 180 ? -16.280 11.533 8.826 1.00 19.04 178 THR B C 1
ATOM 2990 O O . THR B 1 180 ? -16.507 10.615 8.044 1.00 17.65 178 THR B O 1
ATOM 2994 N N . LEU B 1 181 ? -15.539 12.586 8.525 1.00 15.66 179 LEU B N 1
ATOM 2995 C CA . LEU B 1 181 ? -14.841 12.762 7.245 1.00 15.32 179 LEU B CA 1
ATOM 2996 C C . LEU B 1 181 ? -13.402 12.330 7.498 1.00 20.14 179 LEU B C 1
ATOM 2997 O O . LEU B 1 181 ? -12.784 12.823 8.453 1.00 18.90 179 LEU B O 1
ATOM 3002 N N . THR B 1 182 ? -12.867 11.387 6.685 1.00 18.83 180 THR B N 1
ATOM 3003 C CA . THR B 1 182 ? -11.488 10.939 6.894 1.00 19.18 180 THR B CA 1
ATOM 3004 C C . THR B 1 182 ? -10.615 11.436 5.768 1.00 23.20 180 THR B C 1
ATOM 3005 O O . THR B 1 182 ? -10.932 11.191 4.603 1.00 21.90 180 THR B O 1
ATOM 3009 N N . LEU B 1 183 ? -9.507 12.140 6.103 1.00 20.95 181 LEU B N 1
ATOM 3010 C CA . LEU B 1 183 ? -8.554 12.637 5.102 1.00 21.89 181 LEU B CA 1
ATOM 3011 C C . LEU B 1 183 ? -7.172 12.234 5.515 1.00 24.24 181 LEU B C 1
ATOM 3012 O O . LEU B 1 183 ? -6.924 12.039 6.706 1.00 22.78 181 LEU B O 1
ATOM 3017 N N . SER B 1 184 ? -6.235 12.148 4.558 1.00 22.63 182 SER B N 1
ATOM 3018 C CA . SER B 1 184 ? -4.839 11.938 4.952 1.00 23.04 182 SER B CA 1
ATOM 3019 C C . SER B 1 184 ? -4.370 13.264 5.596 1.00 23.64 182 SER B C 1
ATOM 3020 O O . SER B 1 184 ? -4.957 14.314 5.312 1.00 23.76 182 SER B O 1
ATOM 3023 N N . LYS B 1 185 ? -3.338 13.229 6.471 1.00 23.45 183 LYS B N 1
ATOM 3024 C CA . LYS B 1 185 ? -2.797 14.466 7.043 1.00 23.85 183 LYS B CA 1
ATOM 3025 C C . LYS B 1 185 ? -2.317 15.385 5.887 1.00 27.36 183 LYS B C 1
ATOM 3026 O O . LYS B 1 185 ? -2.519 16.587 5.966 1.00 25.56 183 LYS B O 1
ATOM 3032 N N . ALA B 1 186 ? -1.692 14.815 4.820 1.00 28.00 184 ALA B N 1
ATOM 3033 C CA . ALA B 1 186 ? -1.194 15.618 3.689 1.00 29.45 184 ALA B CA 1
ATOM 3034 C C . ALA B 1 186 ? -2.326 16.386 3.018 1.00 30.87 184 ALA B C 1
ATOM 3035 O O . ALA B 1 186 ? -2.177 17.578 2.750 1.00 29.20 184 ALA B O 1
ATOM 3037 N N . ASP B 1 187 ? -3.484 15.726 2.797 1.00 27.54 185 ASP B N 1
ATOM 3038 C CA . ASP B 1 187 ? -4.635 16.392 2.187 1.00 26.98 185 ASP B CA 1
ATOM 3039 C C . ASP B 1 187 ? -5.213 17.419 3.147 1.00 28.94 185 ASP B C 1
ATOM 3040 O O . ASP B 1 187 ? -5.549 18.519 2.725 1.00 28.44 185 ASP B O 1
ATOM 3045 N N . TYR B 1 188 ? -5.284 17.089 4.453 1.00 25.52 186 TYR B N 1
ATOM 3046 C CA . TYR B 1 188 ? -5.813 18.027 5.452 1.00 24.16 186 TYR B CA 1
ATOM 3047 C C . TYR B 1 188 ? -4.996 19.333 5.469 1.00 27.31 186 TYR B C 1
ATOM 3048 O O . TYR B 1 188 ? -5.561 20.427 5.495 1.00 26.95 186 TYR B O 1
ATOM 3057 N N . GLU B 1 189 ? -3.671 19.200 5.421 1.00 23.24 187 GLU B N 1
ATOM 3058 C CA . GLU B 1 189 ? -2.762 20.345 5.452 1.00 24.75 187 GLU B CA 1
ATOM 3059 C C . GLU B 1 189 ? -2.770 21.195 4.172 1.00 31.29 187 GLU B C 1
ATOM 3060 O O . GLU B 1 189 ? -2.303 22.339 4.205 1.00 32.83 187 GLU B O 1
ATOM 3066 N N . LYS B 1 190 ? -3.300 20.653 3.062 1.00 29.10 188 LYS B N 1
ATOM 3067 C CA . LYS B 1 190 ? -3.381 21.327 1.753 1.00 31.05 188 LYS B CA 1
ATOM 3068 C C . LYS B 1 190 ? -4.597 22.252 1.647 1.00 34.04 188 LYS B C 1
ATOM 3069 O O . LYS B 1 190 ? -4.715 22.992 0.663 1.00 33.88 188 LYS B O 1
ATOM 3075 N N . HIS B 1 191 ? -5.544 22.147 2.596 1.00 28.49 189 HIS B N 1
ATOM 3076 C CA . HIS B 1 191 ? -6.778 22.926 2.531 1.00 27.34 189 HIS B CA 1
ATOM 3077 C C . HIS B 1 191 ? -7.022 23.757 3.783 1.00 30.88 189 HIS B C 1
ATOM 3078 O O . HIS B 1 191 ? -6.441 23.487 4.835 1.00 29.53 189 HIS B O 1
ATOM 3085 N N . LYS B 1 192 ? -7.898 24.769 3.675 1.00 27.59 190 LYS B N 1
ATOM 3086 C CA . LYS B 1 192 ? -8.146 25.688 4.772 1.00 27.19 190 LYS B CA 1
ATOM 3087 C C . LYS B 1 192 ? -9.516 25.560 5.425 1.00 28.01 190 LYS B C 1
ATOM 3088 O O . LYS B 1 192 ? -9.593 25.452 6.643 1.00 28.00 190 LYS B O 1
ATOM 3094 N N . VAL B 1 193 ? -10.592 25.604 4.626 1.00 23.42 191 VAL B N 1
ATOM 3095 C CA . VAL B 1 193 ? -11.955 25.670 5.142 1.00 21.95 191 VAL B CA 1
ATOM 3096 C C . VAL B 1 193 ? -12.620 24.305 5.184 1.00 23.63 191 VAL B C 1
ATOM 3097 O O . VAL B 1 193 ? -12.768 23.674 4.136 1.00 22.51 191 VAL B O 1
ATOM 3101 N N . TYR B 1 194 ? -13.034 23.879 6.390 1.00 19.51 192 TYR B N 1
ATOM 3102 C CA . TYR B 1 194 ? -13.689 22.593 6.606 1.00 19.05 192 TYR B CA 1
ATOM 3103 C C . TYR B 1 194 ? -15.104 22.844 7.037 1.00 21.73 192 TYR B C 1
ATOM 3104 O O . TYR B 1 194 ? -15.325 23.525 8.035 1.00 19.88 192 TYR B O 1
ATOM 3113 N N . ALA B 1 195 ? -16.060 22.297 6.303 1.00 18.22 193 ALA B N 1
ATOM 3114 C CA . ALA B 1 195 ? -17.459 22.592 6.619 1.00 17.71 193 ALA B CA 1
ATOM 3115 C C . ALA B 1 195 ? -18.370 21.396 6.504 1.00 22.04 193 ALA B C 1
ATOM 3116 O O . ALA B 1 195 ? -18.189 20.568 5.614 1.00 21.03 193 ALA B O 1
ATOM 3118 N N . CYS B 1 196 ? -19.381 21.357 7.383 1.00 19.95 194 CYS B N 1
ATOM 3119 C CA A CYS B 1 196 ? -20.444 20.378 7.233 0.49 19.37 194 CYS B CA 1
ATOM 3120 C CA B CYS B 1 196 ? -20.448 20.370 7.440 0.50 19.55 194 CYS B CA 1
ATOM 3121 C C . CYS B 1 196 ? -21.748 21.120 7.096 1.00 23.89 194 CYS B C 1
ATOM 3122 O O . CYS B 1 196 ? -22.041 22.066 7.821 1.00 24.42 194 CYS B O 1
ATOM 3127 N N . GLU B 1 197 ? -22.473 20.765 6.017 1.00 19.14 195 GLU B N 1
ATOM 3128 C CA . GLU B 1 197 ? -23.736 21.428 5.643 1.00 20.79 195 GLU B CA 1
ATOM 3129 C C . GLU B 1 197 ? -24.880 20.460 5.928 1.00 24.88 195 GLU B C 1
ATOM 3130 O O . GLU B 1 197 ? -24.864 19.315 5.467 1.00 23.52 195 GLU B O 1
ATOM 3136 N N . VAL B 1 198 ? -25.854 20.923 6.703 1.00 20.32 196 VAL B N 1
ATOM 3137 C CA . VAL B 1 198 ? -26.946 20.069 7.175 1.00 19.58 196 VAL B CA 1
ATOM 3138 C C . VAL B 1 198 ? -28.285 20.537 6.625 1.00 22.37 196 VAL B C 1
ATOM 3139 O O . VAL B 1 198 ? -28.614 21.716 6.746 1.00 23.86 196 VAL B O 1
ATOM 3143 N N . THR B 1 199 ? -29.076 19.586 6.090 1.00 21.77 197 THR B N 1
ATOM 3144 C CA . THR B 1 199 ? -30.433 19.772 5.567 1.00 23.18 197 THR B CA 1
ATOM 3145 C C . THR B 1 199 ? -31.370 18.903 6.432 1.00 24.82 197 THR B C 1
ATOM 3146 O O . THR B 1 199 ? -31.091 17.732 6.688 1.00 26.31 197 THR B O 1
ATOM 3150 N N . HIS B 1 200 ? -32.449 19.501 6.913 1.00 22.55 198 HIS B N 1
ATOM 3151 C CA . HIS B 1 200 ? -33.428 18.796 7.759 1.00 22.45 198 HIS B CA 1
ATOM 3152 C C . HIS B 1 200 ? -34.732 19.557 7.680 1.00 27.42 198 HIS B C 1
ATOM 3153 O O . HIS B 1 200 ? -34.719 20.787 7.528 1.00 27.85 198 HIS B O 1
ATOM 3160 N N . GLN B 1 201 ? -35.859 18.842 7.831 1.00 26.16 199 GLN B N 1
ATOM 3161 C CA . GLN B 1 201 ? -37.202 19.432 7.780 1.00 28.13 199 GLN B CA 1
ATOM 3162 C C . GLN B 1 201 ? -37.380 20.622 8.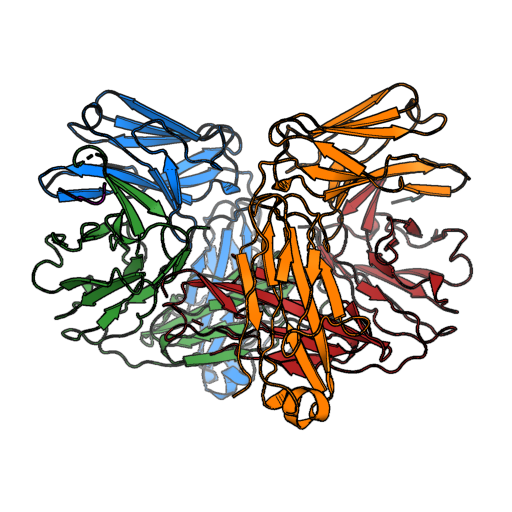750 1.00 32.90 199 GLN B C 1
ATOM 3163 O O . GLN B 1 201 ? -38.151 21.534 8.447 1.00 33.31 199 GLN B O 1
ATOM 3169 N N . GLY B 1 202 ? -36.696 20.578 9.900 1.00 28.34 200 GLY B N 1
ATOM 3170 C CA . GLY B 1 202 ? -36.810 21.605 10.934 1.00 29.53 200 GLY B CA 1
ATOM 3171 C C . GLY B 1 202 ? -36.068 22.889 10.637 1.00 31.44 200 GLY B C 1
ATOM 3172 O O . GLY B 1 202 ? -36.254 23.880 11.350 1.00 31.04 200 GLY B O 1
ATOM 3173 N N . LEU B 1 203 ? -35.245 22.877 9.567 1.00 27.26 201 LEU B N 1
ATOM 3174 C CA . LEU B 1 203 ? -34.444 24.024 9.115 1.00 28.39 201 LEU B CA 1
ATOM 3175 C C . LEU B 1 203 ? -35.051 24.608 7.845 1.00 37.06 201 LEU B C 1
ATOM 3176 O O . LEU B 1 203 ? -35.262 23.876 6.871 1.00 37.33 201 LEU B O 1
ATOM 3181 N N . SER B 1 204 ? -35.327 25.922 7.843 1.00 37.44 202 SER B N 1
ATOM 3182 C CA . SER B 1 204 ? -35.894 26.594 6.669 1.00 39.20 202 SER B CA 1
ATOM 3183 C C . SER B 1 204 ? -34.899 26.655 5.506 1.00 42.08 202 SER B C 1
ATOM 3184 O O . SER B 1 204 ? -35.311 26.671 4.345 1.00 43.23 202 SER B O 1
ATOM 3187 N N . SER B 1 205 ? -33.588 26.648 5.829 1.00 36.01 203 SER B N 1
ATOM 3188 C CA . SER B 1 205 ? -32.479 26.669 4.873 1.00 34.83 203 SER B CA 1
ATOM 3189 C C . SER B 1 205 ? -31.362 25.786 5.454 1.00 34.63 203 SER B C 1
ATOM 3190 O O . SER B 1 205 ? -31.271 25.692 6.675 1.00 31.74 203 SER B O 1
ATOM 3193 N N . PRO B 1 206 ? -30.480 25.167 4.636 1.00 32.18 204 PRO B N 1
ATOM 3194 C CA . PRO B 1 206 ? -29.396 24.349 5.224 1.00 28.70 204 PRO B CA 1
ATOM 3195 C C . PRO B 1 206 ? -28.492 25.149 6.163 1.00 31.97 204 PRO B C 1
ATOM 3196 O O . PRO B 1 206 ? -28.280 26.363 5.962 1.00 32.68 204 PRO B O 1
ATOM 3200 N N . VAL B 1 207 ? -27.987 24.487 7.203 1.00 26.76 205 VAL B N 1
ATOM 3201 C CA . VAL B 1 207 ? -27.108 25.109 8.190 1.00 26.45 205 VAL B CA 1
ATOM 3202 C C . VAL B 1 207 ? -25.694 24.627 7.918 1.00 27.79 205 VAL B C 1
ATOM 3203 O O . VAL B 1 207 ? -25.485 23.414 7.811 1.00 24.24 205 VAL B O 1
ATOM 3207 N N . THR B 1 208 ? -24.721 25.567 7.831 1.00 22.48 206 THR B N 1
ATOM 3208 C CA . THR B 1 208 ? -23.317 25.163 7.657 1.00 20.38 206 THR B CA 1
ATOM 3209 C C . THR B 1 208 ? -22.524 25.550 8.905 1.00 24.87 206 THR B C 1
ATOM 3210 O O . THR B 1 208 ? -22.610 26.700 9.339 1.00 25.98 206 THR B O 1
ATOM 3214 N N . LYS B 1 209 ? -21.741 24.601 9.450 1.00 20.48 207 LYS B N 1
ATOM 3215 C CA . LYS B 1 209 ? -20.806 24.875 10.539 1.00 20.81 207 LYS B CA 1
ATOM 3216 C C . LYS B 1 209 ? -19.434 24.611 9.980 1.00 23.24 207 LYS B C 1
ATOM 3217 O O . LYS B 1 209 ? -19.225 23.624 9.278 1.00 22.66 207 LYS B O 1
ATOM 3223 N N . SER B 1 210 ? -18.501 25.501 10.248 1.00 21.04 208 SER B N 1
ATOM 3224 C CA . SER B 1 210 ? -17.182 25.342 9.692 1.00 19.84 208 SER B CA 1
ATOM 3225 C C . SER B 1 210 ? -16.091 25.830 10.622 1.00 23.99 208 SER B C 1
ATOM 3226 O O . SER B 1 210 ? -16.355 26.543 11.584 1.00 25.57 208 SER B O 1
ATOM 3229 N N . PHE B 1 211 ? -14.850 25.488 10.274 1.00 20.42 209 PHE B N 1
ATOM 3230 C CA . PHE B 1 211 ? -13.661 26.023 10.921 1.00 21.29 209 PHE B CA 1
ATOM 3231 C C . PHE B 1 211 ? -12.584 26.169 9.853 1.00 25.67 209 PHE B C 1
ATOM 3232 O O . PHE B 1 211 ? -12.659 25.522 8.794 1.00 23.63 209 PHE B O 1
ATOM 3240 N N . ASN B 1 212 ? -11.602 27.036 10.121 1.00 22.81 210 ASN B N 1
ATOM 3241 C CA . ASN B 1 212 ? -10.445 27.212 9.257 1.00 23.57 210 ASN B CA 1
ATOM 3242 C C . ASN B 1 212 ? -9.273 26.506 9.941 1.00 29.18 210 ASN B C 1
ATOM 3243 O O . ASN B 1 212 ? -9.003 26.775 11.117 1.00 30.17 210 ASN B O 1
ATOM 3248 N N . ARG B 1 213 ? -8.581 25.609 9.230 1.00 25.53 211 ARG B N 1
ATOM 3249 C CA . ARG B 1 213 ? -7.417 24.915 9.791 1.00 26.42 211 ARG B CA 1
ATOM 3250 C C . ARG B 1 213 ? -6.374 25.970 10.214 1.00 33.99 211 ARG B C 1
ATOM 3251 O O . ARG B 1 213 ? -6.057 26.843 9.427 1.00 33.47 211 ARG B O 1
ATOM 3259 N N . GLY B 1 214 ? -5.932 25.903 11.465 1.00 35.23 212 GLY B N 1
ATOM 3260 C CA . GLY B 1 214 ? -4.939 26.822 12.016 1.00 64.97 212 GLY B CA 1
ATOM 3261 C C . GLY B 1 214 ? -5.505 28.146 12.486 1.00 99.09 212 GLY B C 1
ATOM 3262 O O . GLY B 1 214 ? -4.877 28.846 13.275 1.00 67.30 212 GLY B O 1
ATOM 3263 N N . GLU C 2 1 ? -32.264 21.280 25.756 1.00 36.55 1 GLU C N 1
ATOM 3264 C CA . GLU C 2 1 ? -32.587 20.959 27.148 1.00 36.29 1 GLU C CA 1
ATOM 3265 C C . GLU C 2 1 ? -31.999 22.005 28.097 1.00 33.69 1 GLU C C 1
ATOM 3266 O O . GLU C 2 1 ? -30.906 22.529 27.828 1.00 34.03 1 GLU C O 1
ATOM 3272 N N . VAL C 2 2 ? -32.704 22.296 29.203 1.00 27.18 2 VAL C N 1
ATOM 3273 C CA . VAL C 2 2 ? -32.207 23.275 30.200 1.00 25.24 2 VAL C CA 1
ATOM 3274 C C . VAL C 2 2 ? -31.074 22.619 30.994 1.00 28.14 2 VAL C C 1
ATOM 3275 O O . VAL C 2 2 ? -31.211 21.469 31.446 1.00 29.13 2 VAL C O 1
ATOM 3279 N N . GLN C 2 3 ? -29.950 23.339 31.150 1.00 23.39 3 GLN C N 1
ATOM 3280 C CA . GLN C 2 3 ? -28.819 22.838 31.927 1.00 21.90 3 GLN C CA 1
ATOM 3281 C C . GLN C 2 3 ? -28.302 23.917 32.825 1.00 25.04 3 GLN C C 1
ATOM 3282 O O . GLN C 2 3 ? -28.221 25.077 32.425 1.00 22.52 3 GLN C O 1
ATOM 3288 N N . LEU C 2 4 ? -27.950 23.540 34.047 1.00 21.38 4 LEU C N 1
ATOM 3289 C CA . LEU C 2 4 ? -27.333 24.454 35.007 1.00 19.57 4 LEU C CA 1
ATOM 3290 C C . LEU C 2 4 ? -26.184 23.648 35.589 1.00 23.82 4 LEU C C 1
ATOM 3291 O O . LEU C 2 4 ? -26.417 22.594 36.183 1.00 24.06 4 LEU C O 1
ATOM 3296 N N . VAL C 2 5 ? -24.945 24.083 35.327 1.00 19.28 5 VAL C N 1
ATOM 3297 C CA . VAL C 2 5 ? -23.773 23.362 35.790 1.00 19.95 5 VAL C CA 1
ATOM 3298 C C . VAL C 2 5 ? -23.000 24.256 36.748 1.00 23.84 5 VAL C C 1
ATOM 3299 O O . VAL C 2 5 ? -22.480 25.298 36.345 1.00 22.46 5 VAL C O 1
ATOM 3303 N N . GLN C 2 6 ? -22.915 23.827 38.005 1.00 20.19 6 GLN C N 1
ATOM 3304 C CA . GLN C 2 6 ? -22.241 24.573 39.070 1.00 20.92 6 GLN C CA 1
ATOM 3305 C C . GLN C 2 6 ? -20.752 24.236 39.165 1.00 24.60 6 GLN C C 1
ATOM 3306 O O . GLN C 2 6 ? -20.353 23.090 38.956 1.00 23.95 6 GLN C O 1
ATOM 3312 N N . SER C 2 7 ? -19.938 25.236 39.530 1.00 20.70 7 SER C N 1
ATOM 3313 C CA . SER C 2 7 ? -18.498 25.095 39.750 1.00 20.93 7 SER C CA 1
ATOM 3314 C C . SER C 2 7 ? -18.144 25.779 41.076 1.00 24.23 7 SER C C 1
ATOM 3315 O O . SER C 2 7 ? -18.834 26.710 41.517 1.00 23.42 7 SER C O 1
ATOM 3318 N N . GLY C 2 8 ? -17.065 25.338 41.687 1.00 23.83 8 GLY C N 1
ATOM 3319 C CA . GLY C 2 8 ? -16.609 25.914 42.943 1.00 25.18 8 GLY C CA 1
ATOM 3320 C C . GLY C 2 8 ? -17.101 25.081 44.103 1.00 30.81 8 GLY C C 1
ATOM 3321 O O . GLY C 2 8 ? -17.922 24.177 43.925 1.00 31.93 8 GLY C O 1
ATOM 3322 N N . GLY C 2 9 ? -16.581 25.350 45.279 1.00 29.12 9 GLY C N 1
ATOM 3323 C CA . GLY C 2 9 ? -16.960 24.559 46.447 1.00 28.48 9 GLY C CA 1
ATOM 3324 C C . GLY C 2 9 ? -15.734 23.985 47.124 1.00 28.78 9 GLY C C 1
ATOM 3325 O O . GLY C 2 9 ? -14.610 24.357 46.796 1.00 30.43 9 GLY C O 1
ATOM 3326 N N . GLY C 2 10 ? -15.951 23.140 48.115 1.00 23.00 10 GLY C N 1
ATOM 3327 C CA . GLY C 2 10 ? -14.855 22.513 48.856 1.00 21.13 10 GLY C CA 1
ATOM 3328 C C . GLY C 2 10 ? -14.600 23.196 50.178 1.00 23.53 10 GLY C C 1
ATOM 3329 O O . GLY C 2 10 ? -15.480 23.865 50.732 1.00 20.97 10 GLY C O 1
ATOM 3330 N N . LEU C 2 11 ? -13.379 23.067 50.665 1.00 20.40 11 LEU C N 1
ATOM 3331 C CA . LEU C 2 11 ? -12.996 23.565 51.970 1.00 19.46 11 LEU C CA 1
ATOM 3332 C C . LEU C 2 11 ? -12.576 25.021 51.955 1.00 22.23 11 LEU C C 1
ATOM 3333 O O . LEU C 2 11 ? -11.906 25.476 51.030 1.00 23.01 11 LEU C O 1
ATOM 3338 N N . VAL C 2 12 ? -12.959 25.743 53.007 1.00 18.72 12 VAL C N 1
ATOM 3339 C CA . VAL C 2 12 ? -12.571 27.145 53.200 1.00 19.47 12 VAL C CA 1
ATOM 3340 C C . VAL C 2 12 ? -12.461 27.374 54.718 1.00 24.13 12 VAL C C 1
ATOM 3341 O O . VAL C 2 12 ? -13.233 26.778 55.479 1.00 22.88 12 VAL C O 1
ATOM 3345 N N . GLN C 2 13 ? -11.487 28.185 55.160 1.00 22.52 13 GLN C N 1
ATOM 3346 C CA . GLN C 2 13 ? -11.324 28.405 56.596 1.00 22.96 13 GLN C CA 1
ATOM 3347 C C . GLN C 2 13 ? -12.380 29.400 57.127 1.00 25.38 13 GLN C C 1
ATOM 3348 O O . GLN C 2 13 ? -12.858 30.234 56.355 1.00 22.79 13 GLN C O 1
ATOM 3354 N N . PRO C 2 14 ? -12.728 29.371 58.437 1.00 25.34 14 PRO C N 1
ATOM 3355 C CA . PRO C 2 14 ? -13.631 30.418 58.975 1.00 25.77 14 PRO C CA 1
ATOM 3356 C C . PRO C 2 14 ? -13.037 31.806 58.708 1.00 28.47 14 PRO C C 1
ATOM 3357 O O . PRO C 2 14 ? -11.810 32.005 58.849 1.00 28.61 14 PRO C O 1
ATOM 3361 N N . GLY C 2 15 ? -13.885 32.725 58.258 1.00 24.64 15 GLY C N 1
ATOM 3362 C CA . GLY C 2 15 ? -13.488 34.091 57.918 1.00 25.39 15 GLY C CA 1
ATOM 3363 C C . GLY C 2 15 ? -13.029 34.228 56.480 1.00 28.11 15 GLY C C 1
ATOM 3364 O O . GLY C 2 15 ? -12.830 35.341 55.981 1.00 27.55 15 GLY C O 1
ATOM 3365 N N . GLY C 2 16 ? -12.852 33.082 55.812 1.00 24.78 16 GLY C N 1
ATOM 3366 C CA . GLY C 2 16 ? -12.400 33.033 54.432 1.00 24.32 16 GLY C CA 1
ATOM 3367 C C . GLY C 2 16 ? -13.471 33.394 53.422 1.00 28.25 16 GLY C C 1
ATOM 3368 O O . GLY C 2 16 ? -14.618 33.701 53.781 1.00 26.35 16 GLY C O 1
ATOM 3369 N N . SER C 2 17 ? -13.083 33.312 52.144 1.00 25.09 17 SER C N 1
ATOM 3370 C CA . SER C 2 17 ? -13.870 33.645 50.968 1.00 23.96 17 SER C CA 1
ATOM 3371 C C . SER C 2 17 ? -13.869 32.508 49.961 1.00 26.21 17 SER C C 1
ATOM 3372 O O . SER C 2 17 ? -12.864 31.810 49.807 1.00 25.29 17 SER C O 1
ATOM 3375 N N . LEU C 2 18 ? -15.006 32.317 49.281 1.00 22.52 18 LEU C N 1
ATOM 3376 C CA . LEU C 2 18 ? -15.154 31.270 48.269 1.00 21.86 18 LEU C CA 1
ATOM 3377 C C . LEU C 2 18 ? -16.168 31.782 47.240 1.00 24.77 18 LEU C C 1
ATOM 3378 O O . LEU C 2 18 ? -17.185 32.341 47.635 1.00 25.02 18 LEU C O 1
ATOM 3383 N N . ARG C 2 19 ? -15.915 31.552 45.949 1.00 20.37 19 ARG C N 1
ATOM 3384 C CA . ARG C 2 19 ? -16.841 31.964 44.911 1.00 20.19 19 ARG C CA 1
ATOM 3385 C C . ARG C 2 19 ? -17.402 30.730 44.196 1.00 22.37 19 ARG C C 1
ATOM 3386 O O . ARG C 2 19 ? -16.649 29.823 43.792 1.00 23.69 19 ARG C O 1
ATOM 3394 N N . LEU C 2 20 ? -18.727 30.674 44.089 1.00 17.19 20 LEU C N 1
ATOM 3395 C CA . LEU C 2 20 ? -19.396 29.624 43.323 1.00 16.34 20 LEU C CA 1
ATOM 3396 C C . LEU C 2 20 ? -19.820 30.238 41.998 1.00 19.33 20 LEU C C 1
ATOM 3397 O O . LEU C 2 20 ? -20.104 31.441 41.932 1.00 18.21 20 LEU C O 1
ATOM 3402 N N . SER C 2 21 ? -19.963 29.399 40.967 1.00 19.13 21 SER C N 1
ATOM 3403 C CA . SER C 2 21 ? -20.491 29.875 39.702 1.00 19.97 21 SER C CA 1
ATOM 3404 C C . SER C 2 21 ? -21.463 28.864 39.159 1.00 21.84 21 SER C C 1
ATOM 3405 O O . SER C 2 21 ? -21.446 27.682 39.554 1.00 20.71 21 SER C O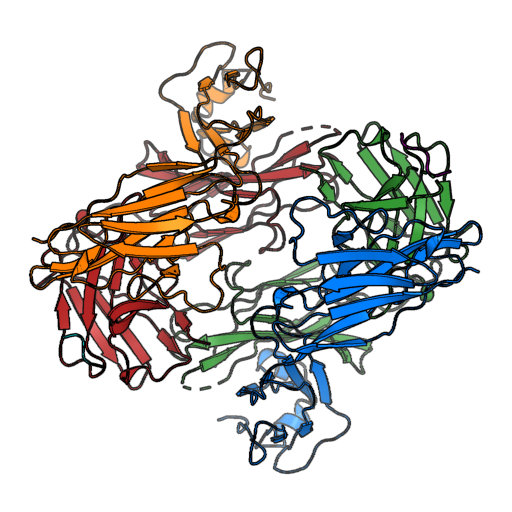 1
ATOM 3408 N N . CYS C 2 22 ? -22.329 29.325 38.280 1.00 19.32 22 CYS C N 1
ATOM 3409 C CA A CYS C 2 22 ? -23.384 28.490 37.712 0.53 18.90 22 CYS C CA 1
ATOM 3410 C CA B CYS C 2 22 ? -23.257 28.406 37.623 0.47 21.05 22 CYS C CA 1
ATOM 3411 C C . CYS C 2 22 ? -23.465 28.807 36.203 1.00 22.58 22 CYS C C 1
ATOM 3412 O O . CYS C 2 22 ? -23.806 29.951 35.893 1.00 20.28 22 CYS C O 1
ATOM 3417 N N . ALA C 2 23 ? -23.131 27.858 35.317 1.00 19.75 23 ALA C N 1
ATOM 3418 C CA . ALA C 2 23 ? -23.179 28.046 33.870 1.00 20.97 23 ALA C CA 1
ATOM 3419 C C . ALA C 2 23 ? -24.515 27.508 33.360 1.00 23.51 23 ALA C C 1
ATOM 3420 O O . ALA C 2 23 ? -24.917 26.386 33.685 1.00 21.99 23 ALA C O 1
ATOM 3422 N N . ALA C 2 24 ? -25.213 28.315 32.576 1.00 20.33 24 ALA C N 1
ATOM 3423 C CA . ALA C 2 24 ? -26.544 27.974 32.097 1.00 21.09 24 ALA C CA 1
ATOM 3424 C C . ALA C 2 24 ? -26.579 27.796 30.595 1.00 23.65 24 ALA C C 1
ATOM 3425 O O . ALA C 2 24 ? -25.847 28.488 29.881 1.00 22.41 24 ALA C O 1
ATOM 3427 N N . SER C 2 25 ? -27.472 26.923 30.110 1.00 20.97 25 SER C N 1
ATOM 3428 C CA . SER C 2 25 ? -27.735 26.756 28.677 1.00 21.93 25 SER C CA 1
ATOM 3429 C C . SER C 2 25 ? -29.126 26.194 28.429 1.00 25.18 25 SER C C 1
ATOM 3430 O O . SER C 2 25 ? -29.749 25.670 29.352 1.00 23.67 25 SER C O 1
ATOM 3433 N N . GLY C 2 26 ? -29.598 26.303 27.189 1.00 24.75 26 GLY C N 1
ATOM 3434 C CA . GLY C 2 26 ? -30.883 25.741 26.775 1.00 25.83 26 GLY C CA 1
ATOM 3435 C C . GLY C 2 26 ? -32.105 26.601 27.034 1.00 29.50 26 GLY C C 1
ATOM 3436 O O . GLY C 2 26 ? -33.238 26.119 26.906 1.00 28.92 26 GLY C O 1
ATOM 3437 N N . PHE C 2 27 ? -31.896 27.881 27.371 1.00 24.23 27 PHE C N 1
ATOM 3438 C CA . PHE C 2 27 ? -32.986 28.842 27.574 1.00 23.18 27 PHE C CA 1
ATOM 3439 C C . PHE C 2 27 ? -32.424 30.266 27.455 1.00 25.27 27 PHE C C 1
ATOM 3440 O O . PHE C 2 27 ? -31.207 30.429 27.436 1.00 23.68 27 PHE C O 1
ATOM 3448 N N . THR C 2 28 ? -33.296 31.279 27.364 1.00 22.76 28 THR C N 1
ATOM 3449 C CA . THR C 2 28 ? -32.885 32.685 27.286 1.00 22.04 28 THR C CA 1
ATOM 3450 C C . THR C 2 28 ? -32.549 33.089 28.724 1.00 25.03 28 THR C C 1
ATOM 3451 O O . THR C 2 28 ? -33.441 33.406 29.506 1.00 23.52 28 THR C O 1
ATOM 3455 N N . PHE C 2 29 ? -31.267 33.030 29.072 1.00 22.32 29 PHE C N 1
ATOM 3456 C CA . PHE C 2 29 ? -30.788 33.270 30.435 1.00 20.91 29 PHE C CA 1
ATOM 3457 C C . PHE C 2 29 ? -31.314 34.580 31.054 1.00 23.22 29 PHE C C 1
ATOM 3458 O O . PHE C 2 29 ? -31.842 34.551 32.169 1.00 21.94 29 PHE C O 1
ATOM 3466 N N . SER C 2 30 ? -31.207 35.710 30.309 1.00 22.11 30 SER C N 1
ATOM 3467 C CA . SER C 2 30 ? -31.626 37.037 30.783 1.00 21.14 30 SER C CA 1
ATOM 3468 C C . SER C 2 30 ? -33.130 37.178 31.087 1.00 23.63 30 SER C C 1
ATOM 3469 O O . SER C 2 30 ? -33.522 38.170 31.717 1.00 24.93 30 SER C O 1
ATOM 3472 N N . SER C 2 31 ? -33.963 36.243 30.610 1.00 20.58 31 SER C N 1
ATOM 3473 C CA . SER C 2 31 ? -35.406 36.268 30.854 1.00 22.28 31 SER C CA 1
ATOM 3474 C C . SER C 2 31 ? -35.800 35.727 32.240 1.00 25.29 31 SER C C 1
ATOM 3475 O O . SER C 2 31 ? -36.971 35.850 32.634 1.00 23.94 31 SER C O 1
ATOM 3478 N N . TYR C 2 32 ? -34.834 35.131 32.975 1.00 20.03 32 TYR C N 1
ATOM 3479 C CA . TYR C 2 32 ? -35.143 34.501 34.253 1.00 18.84 32 TYR C CA 1
ATOM 3480 C C . TYR C 2 32 ? -34.367 35.037 35.409 1.00 21.02 32 TYR C C 1
ATOM 3481 O O . TYR C 2 32 ? -33.141 35.190 35.322 1.00 19.67 32 TYR C O 1
ATOM 3490 N N . ALA C 2 33 ? -35.065 35.228 36.529 1.00 18.89 33 ALA C N 1
ATOM 3491 C CA . ALA C 2 33 ? -34.414 35.506 37.815 1.00 18.65 33 ALA C CA 1
ATOM 3492 C C . ALA C 2 33 ? -33.728 34.197 38.189 1.00 21.39 33 ALA C C 1
ATOM 3493 O O . ALA C 2 33 ? -34.187 33.107 37.798 1.00 18.41 33 ALA C O 1
ATOM 3495 N N . MET C 2 34 ? -32.637 34.290 38.927 1.00 18.16 34 MET C N 1
ATOM 3496 C CA . MET C 2 34 ? -31.880 33.081 39.310 1.00 17.18 34 MET C CA 1
ATOM 3497 C C . MET C 2 34 ? -31.658 33.114 40.791 1.00 22.09 34 MET C C 1
ATOM 3498 O O . MET C 2 34 ? -31.662 34.190 41.381 1.00 21.68 34 MET C O 1
ATOM 3503 N N . SER C 2 35 ? -31.425 31.950 41.423 1.00 18.36 35 SER C N 1
ATOM 3504 C CA A SER C 2 35 ? -31.254 31.936 42.861 0.50 17.02 35 SER C CA 1
ATOM 3505 C CA B SER C 2 35 ? -31.262 31.919 42.873 0.50 16.65 35 SER C CA 1
ATOM 3506 C C . SER C 2 35 ? -30.267 30.889 43.321 1.00 21.08 35 SER C C 1
ATOM 3507 O O . SER C 2 35 ? -29.975 29.935 42.573 1.00 21.41 35 SER C O 1
ATOM 3512 N N . TRP C 2 36 ? -29.771 31.065 44.557 1.00 17.75 36 TRP C N 1
ATOM 3513 C CA A TRP C 2 36 ? -28.936 30.098 45.248 0.50 17.94 36 TRP C CA 1
ATOM 3514 C CA B TRP C 2 36 ? -28.973 30.039 45.216 0.50 17.55 36 TRP C CA 1
ATOM 3515 C C . TRP C 2 36 ? -29.779 29.576 46.415 1.00 20.81 36 TRP C C 1
ATOM 3516 O O . TRP C 2 36 ? -30.422 30.380 47.110 1.00 19.43 36 TRP C O 1
ATOM 3537 N N . VAL C 2 37 ? -29.783 28.281 46.630 1.00 16.34 37 VAL C N 1
ATOM 3538 C CA . VAL C 2 37 ? -30.500 27.641 47.727 1.00 16.39 37 VAL C CA 1
ATOM 3539 C C . VAL C 2 37 ? -29.461 26.742 48.409 1.00 19.67 37 VAL C C 1
ATOM 3540 O O . VAL C 2 37 ? -28.605 26.201 47.716 1.00 19.23 37 VAL C O 1
ATOM 3544 N N . ARG C 2 38 ? -29.519 26.566 49.749 1.00 16.63 38 ARG C N 1
ATOM 3545 C CA . ARG C 2 38 ? -28.526 25.672 50.369 1.00 17.41 38 ARG C CA 1
ATOM 3546 C C . ARG C 2 38 ? -29.177 24.715 51.341 1.00 19.42 38 ARG C C 1
ATOM 3547 O O . ARG C 2 38 ? -30.335 24.902 51.735 1.00 18.24 38 ARG C O 1
ATOM 3555 N N . GLN C 2 39 ? -28.419 23.705 51.754 1.00 17.96 39 GLN C N 1
ATOM 3556 C CA . GLN C 2 39 ? -28.927 22.702 52.667 1.00 18.31 39 GLN C CA 1
ATOM 3557 C C . GLN C 2 39 ? -27.795 22.236 53.531 1.00 20.86 39 GLN C C 1
ATOM 3558 O O . GLN C 2 39 ? -26.862 21.583 53.038 1.00 19.43 39 GLN C O 1
ATOM 3564 N N . ALA C 2 40 ? -27.863 22.571 54.825 1.00 20.17 40 ALA C N 1
ATOM 3565 C CA . ALA C 2 40 ? -26.834 22.108 55.765 1.00 20.13 40 ALA C CA 1
ATOM 3566 C C . ALA C 2 40 ? -26.921 20.572 55.873 1.00 26.07 40 ALA C C 1
ATOM 3567 O O . ALA C 2 40 ? -27.998 20.005 55.647 1.00 24.74 40 ALA C O 1
ATOM 3569 N N . PRO C 2 41 ? -25.788 19.869 56.134 1.00 26.45 41 PRO C N 1
ATOM 3570 C CA . PRO C 2 41 ? -25.832 18.391 56.171 1.00 27.58 41 PRO C CA 1
ATOM 3571 C C . PRO C 2 41 ? -26.927 17.839 57.091 1.00 32.17 41 PRO C C 1
ATOM 3572 O O . PRO C 2 41 ? -27.021 18.242 58.249 1.00 31.51 41 PRO C O 1
ATOM 3576 N N . GLY C 2 42 ? -27.792 17.007 56.517 1.00 28.28 42 GLY C N 1
ATOM 3577 C CA . GLY C 2 42 ? -28.936 16.405 57.199 1.00 29.35 42 GLY C CA 1
ATOM 3578 C C . GLY C 2 42 ? -30.083 17.342 57.535 1.00 33.19 42 GLY C C 1
ATOM 3579 O O . GLY C 2 42 ? -31.014 16.930 58.240 1.00 34.18 42 GLY C O 1
ATOM 3580 N N . LYS C 2 43 ? -30.053 18.596 57.022 1.00 26.46 43 LYS C N 1
ATOM 3581 C CA . LYS C 2 43 ? -31.067 19.614 57.316 1.00 25.81 43 LYS C CA 1
ATOM 3582 C C . LYS C 2 43 ? -31.919 19.960 56.087 1.00 26.91 43 LYS C C 1
ATOM 3583 O O . LYS C 2 43 ? -31.793 19.304 55.048 1.00 26.45 43 LYS C O 1
ATOM 3589 N N . GLY C 2 44 ? -32.811 20.938 56.229 1.00 24.65 44 GLY C N 1
ATOM 3590 C CA . GLY C 2 44 ? -33.726 21.326 55.168 1.00 23.04 44 GLY C CA 1
ATOM 3591 C C . GLY C 2 44 ? -33.182 22.356 54.196 1.00 26.06 44 GLY C C 1
ATOM 3592 O O . GLY C 2 44 ? -32.098 22.905 54.395 1.00 27.50 44 GLY C O 1
ATOM 3593 N N . LEU C 2 45 ? -33.942 22.623 53.134 1.00 21.01 45 LEU C N 1
ATOM 3594 C CA . LEU C 2 45 ? -33.609 23.619 52.122 1.00 20.82 45 LEU C CA 1
ATOM 3595 C C . LEU C 2 45 ? -33.807 25.026 52.679 1.00 23.19 45 LEU C C 1
ATOM 3596 O O . LEU C 2 45 ? -34.774 25.294 53.425 1.00 22.33 45 LEU C O 1
ATOM 3601 N N . GLU C 2 46 ? -32.876 25.924 52.323 1.00 19.07 46 GLU C N 1
ATOM 3602 C CA . GLU C 2 46 ? -32.916 27.321 52.762 1.00 18.63 46 GLU C CA 1
ATOM 3603 C C . GLU C 2 46 ? -32.560 28.209 51.579 1.00 20.18 46 GLU C C 1
ATOM 3604 O O . GLU C 2 46 ? -31.473 28.085 51.026 1.00 18.45 46 GLU C O 1
ATOM 3610 N N . TRP C 2 47 ? -33.455 29.151 51.235 1.00 18.90 47 TRP C N 1
ATOM 3611 C CA . TRP C 2 47 ? -33.162 30.105 50.182 1.00 18.95 47 TRP C CA 1
ATOM 3612 C C . TRP C 2 47 ? -32.042 31.064 50.677 1.00 22.25 47 TRP C C 1
ATOM 3613 O O . TRP C 2 47 ? -32.062 31.527 51.830 1.00 21.48 47 TRP C O 1
ATOM 3624 N N . VAL C 2 48 ? -31.038 31.313 49.806 1.00 18.30 48 VAL C N 1
ATOM 3625 C CA . VAL C 2 48 ? -29.867 32.143 50.149 1.00 18.39 48 VAL C CA 1
ATOM 3626 C C . VAL C 2 48 ? -29.918 33.520 49.493 1.00 19.44 48 VAL C C 1
ATOM 3627 O O . VAL C 2 48 ? -29.733 34.539 50.159 1.00 18.59 48 VAL C O 1
ATOM 3631 N N . SER C 2 49 ? -30.083 33.542 48.155 1.00 17.63 49 SER C N 1
ATOM 3632 C CA . SER C 2 49 ? -29.977 34.804 47.428 1.00 16.91 49 SER C CA 1
ATOM 3633 C C . SER C 2 49 ? -30.664 34.706 46.073 1.00 21.88 49 SER C C 1
ATOM 3634 O O . SER C 2 49 ? -30.787 33.603 45.516 1.00 19.10 49 SER C O 1
ATOM 3637 N N . ALA C 2 50 ? -31.079 35.855 45.515 1.00 18.75 50 ALA C N 1
ATOM 3638 C CA . ALA C 2 50 ? -31.659 35.901 44.167 1.00 18.72 50 ALA C CA 1
ATOM 3639 C C . ALA C 2 50 ? -31.181 37.136 43.416 1.00 20.17 50 ALA C C 1
ATOM 3640 O O . ALA C 2 50 ? -30.793 38.139 44.013 1.00 18.54 50 ALA C O 1
ATOM 3642 N N . ILE C 2 51 ? -31.241 37.045 42.102 1.00 16.92 51 ILE C N 1
ATOM 3643 C CA . ILE C 2 51 ? -30.901 38.153 41.225 1.00 16.27 51 ILE C CA 1
ATOM 3644 C C . ILE C 2 51 ? -31.902 38.201 40.081 1.00 19.99 51 ILE C C 1
ATOM 3645 O O . ILE C 2 51 ? -32.216 37.172 39.483 1.00 18.52 51 ILE C O 1
ATOM 3650 N N . SER C 2 52 ? -32.426 39.393 39.783 1.00 16.82 52 SER C N 1
ATOM 3651 C CA . SER C 2 52 ? -33.378 39.506 38.670 1.00 16.68 52 SER C CA 1
ATOM 3652 C C . SER C 2 52 ? -32.707 39.185 37.343 1.00 20.28 52 SER C C 1
ATOM 3653 O O . SER C 2 52 ? -31.474 39.185 37.253 1.00 20.93 52 SER C O 1
ATOM 3656 N N . GLY C 2 53 ? -33.527 38.926 36.314 1.00 20.87 53 GLY C N 1
ATOM 3657 C CA . GLY C 2 53 ? -33.037 38.606 34.979 1.00 18.74 53 GLY C CA 1
ATOM 3658 C C . GLY C 2 53 ? -32.001 39.585 34.446 1.00 21.73 53 GLY C C 1
ATOM 3659 O O . GLY C 2 53 ? -30.971 39.167 33.909 1.00 21.15 53 GLY C O 1
ATOM 3660 N N . SER C 2 54 ? -32.286 40.880 34.568 1.00 19.41 54 SER C N 1
ATOM 3661 C CA . SER C 2 54 ? -31.412 41.954 34.066 1.00 20.03 54 SER C CA 1
ATOM 3662 C C . SER C 2 54 ? -30.161 42.134 34.932 1.00 23.85 54 SER C C 1
ATOM 3663 O O . SER C 2 54 ? -29.248 42.865 34.532 1.00 24.72 54 SER C O 1
ATOM 3666 N N . GLY C 2 55 ? -30.186 41.593 36.146 1.00 20.48 55 GLY C N 1
ATOM 3667 C CA . GLY C 2 55 ? -29.129 41.829 37.126 1.00 20.37 55 GLY C CA 1
ATOM 3668 C C . GLY C 2 55 ? -29.343 43.105 37.932 1.00 22.70 55 GLY C C 1
ATOM 3669 O O . GLY C 2 55 ? -28.557 43.415 38.828 1.00 20.19 55 GLY C O 1
ATOM 3670 N N . GLY C 2 56 ? -30.430 43.830 37.640 1.00 19.91 56 GLY C N 1
ATOM 3671 C CA . GLY C 2 56 ? -30.743 45.113 38.265 1.00 20.92 56 GLY C CA 1
ATOM 3672 C C . GLY C 2 56 ? -31.067 45.103 39.747 1.00 22.03 56 GLY C C 1
ATOM 3673 O O . GLY C 2 56 ? -30.885 46.128 40.422 1.00 21.35 56 GLY C O 1
ATOM 3674 N N . SER C 2 57 ? -31.576 43.947 40.262 1.00 18.59 57 SER C N 1
ATOM 3675 C CA . SER C 2 57 ? -31.956 43.817 41.661 1.00 18.33 57 SER C CA 1
ATOM 3676 C C . SER C 2 57 ? -31.441 42.506 42.255 1.00 21.14 57 SER C C 1
ATOM 3677 O O . SER C 2 57 ? -31.530 41.461 41.603 1.00 19.06 57 SER C O 1
ATOM 3680 N N . THR C 2 58 ? -30.862 42.577 43.458 1.00 19.03 58 THR C N 1
ATOM 3681 C CA . THR C 2 58 ? -30.348 41.419 44.210 1.00 18.15 58 THR C CA 1
ATOM 3682 C C . THR C 2 58 ? -31.015 41.371 45.592 1.00 21.04 58 THR C C 1
ATOM 3683 O O . THR C 2 58 ? -31.438 42.416 46.143 1.00 21.33 58 THR C O 1
ATOM 3687 N N . TYR C 2 59 ? -31.137 40.148 46.130 1.00 19.25 59 TYR C N 1
ATOM 3688 C CA . TYR C 2 59 ? -31.876 39.880 47.375 1.00 19.18 59 TYR C CA 1
ATOM 3689 C C . TYR C 2 59 ? -31.135 38.814 48.139 1.00 21.66 59 TYR C C 1
ATOM 3690 O O . TYR C 2 59 ? -30.533 37.923 47.532 1.00 19.91 59 TYR C O 1
ATOM 3699 N N . TYR C 2 60 ? -31.137 38.935 49.466 1.00 18.46 60 TYR C N 1
ATOM 3700 C CA . TYR C 2 60 ? -30.389 38.007 50.328 1.00 18.89 60 TYR C CA 1
ATOM 3701 C C . TYR C 2 60 ? -31.192 37.659 51.555 1.00 23.48 60 TYR C C 1
ATOM 3702 O O . TYR C 2 60 ? -31.885 38.517 52.105 1.00 23.58 60 TYR C O 1
ATOM 3711 N N . ALA C 2 61 ? -31.020 36.409 52.043 1.00 20.47 61 ALA C N 1
ATOM 3712 C CA . ALA C 2 61 ? -31.621 35.972 53.295 1.00 20.98 61 ALA C CA 1
ATOM 3713 C C . ALA C 2 61 ? -30.893 36.738 54.397 1.00 24.35 61 ALA C C 1
ATOM 3714 O O . ALA C 2 61 ? -29.708 37.053 54.224 1.00 22.66 61 ALA C O 1
ATOM 3716 N N . ASP C 2 62 ? -31.572 37.020 55.524 1.00 23.37 62 ASP C N 1
ATOM 3717 C CA . ASP C 2 62 ? -30.943 37.719 56.654 1.00 24.98 62 ASP C CA 1
ATOM 3718 C C . ASP C 2 62 ? -29.624 37.073 57.124 1.00 29.01 62 ASP C C 1
ATOM 3719 O O . ASP C 2 62 ? -28.692 37.799 57.475 1.00 30.28 62 ASP C O 1
ATOM 3724 N N . SER C 2 63 ? -29.545 35.729 57.074 1.00 26.24 63 SER C N 1
ATOM 3725 C CA . SER C 2 63 ? -28.394 34.935 57.509 1.00 26.88 63 SER C CA 1
ATOM 3726 C C . SER C 2 63 ? -27.095 35.251 56.742 1.00 29.67 63 SER C C 1
ATOM 3727 O O . SER C 2 63 ? -26.009 35.054 57.293 1.00 29.23 63 SER C O 1
ATOM 3730 N N . VAL C 2 64 ? -27.210 35.715 55.478 1.00 23.29 64 VAL C N 1
ATOM 3731 C CA . VAL C 2 64 ? -26.052 35.974 54.610 1.00 21.39 64 VAL C CA 1
ATOM 3732 C C . VAL C 2 64 ? -25.908 37.450 54.157 1.00 23.37 64 VAL C C 1
ATOM 3733 O O . VAL C 2 64 ? -24.886 37.811 53.568 1.00 22.43 64 VAL C O 1
ATOM 3737 N N . LYS C 2 65 ? -26.934 38.278 54.390 1.00 22.28 65 LYS C N 1
ATOM 3738 C CA . LYS C 2 65 ? -26.938 39.681 53.934 1.00 22.16 65 LYS C CA 1
ATOM 3739 C C . LYS C 2 65 ? -25.718 40.434 54.456 1.00 27.47 65 LYS C C 1
ATOM 3740 O O . LYS C 2 65 ? -25.413 40.373 55.665 1.00 26.77 65 LYS C O 1
ATOM 3746 N N . GLY C 2 66 ? -25.023 41.117 53.546 1.00 24.78 66 GLY C N 1
ATOM 3747 C CA . GLY C 2 66 ? -23.822 41.876 53.896 1.00 24.98 66 GLY C CA 1
ATOM 3748 C C . GLY C 2 66 ? -22.528 41.095 53.752 1.00 27.80 66 GLY C C 1
ATOM 3749 O O . GLY C 2 66 ? -21.453 41.705 53.787 1.00 29.19 66 GLY C O 1
ATOM 3750 N N . ARG C 2 67 ? -22.607 39.745 53.623 1.00 22.94 67 ARG C N 1
ATOM 3751 C CA . ARG C 2 67 ? -21.415 38.912 53.471 1.00 22.57 67 ARG C CA 1
ATOM 3752 C C . ARG C 2 67 ? -21.326 38.300 52.076 1.00 25.46 67 ARG C C 1
ATOM 3753 O O . ARG C 2 67 ? -20.221 38.002 51.608 1.00 25.33 67 ARG C O 1
ATOM 3761 N N . PHE C 2 68 ? -22.475 38.066 51.427 1.00 21.22 68 PHE C N 1
ATOM 3762 C CA . PHE C 2 68 ? -22.481 37.460 50.108 1.00 19.18 68 PHE C CA 1
ATOM 3763 C C . PHE C 2 68 ? -22.794 38.462 49.010 1.00 23.65 68 PHE C C 1
ATOM 3764 O O . PHE C 2 68 ? -23.468 39.488 49.239 1.00 24.15 68 PHE C O 1
ATOM 3772 N N . THR C 2 69 ? -22.305 38.172 47.802 1.00 19.91 69 THR C N 1
ATOM 3773 C CA . THR C 2 69 ? -22.635 39.017 46.651 1.00 19.09 69 THR C CA 1
ATOM 3774 C C . THR C 2 69 ? -23.035 38.121 45.491 1.00 21.17 69 THR C C 1
ATOM 3775 O O . THR C 2 69 ? -22.233 37.278 45.071 1.00 21.34 69 THR C O 1
ATOM 3779 N N . ILE C 2 70 ? -24.239 38.339 44.940 1.00 18.01 70 ILE C N 1
ATOM 3780 C CA . ILE C 2 70 ? -24.697 37.609 43.756 1.00 16.34 70 ILE C CA 1
ATOM 3781 C C . ILE C 2 70 ? -24.586 38.561 42.582 1.00 19.92 70 ILE C C 1
ATOM 3782 O O . ILE C 2 70 ? -24.847 39.778 42.732 1.00 18.96 70 ILE C O 1
ATOM 3787 N N . SER C 2 71 ? -24.150 38.027 41.424 1.00 16.22 71 SER C N 1
ATOM 3788 C CA . SER C 2 71 ? -23.993 38.829 40.198 1.00 17.51 71 SER C CA 1
ATOM 3789 C C . SER C 2 71 ? -24.164 37.866 39.023 1.00 19.00 71 SER C C 1
ATOM 3790 O O . SER C 2 71 ? -24.175 36.638 39.218 1.00 19.71 71 SER C O 1
ATOM 3793 N N . ARG C 2 72 ? -24.376 38.413 37.829 1.00 17.06 72 ARG C N 1
ATOM 3794 C CA . ARG C 2 72 ? -24.556 37.568 36.658 1.00 17.11 72 ARG C CA 1
ATOM 3795 C C . ARG C 2 72 ? -24.021 38.258 35.436 1.00 21.44 72 ARG C C 1
ATOM 3796 O O . ARG C 2 72 ? -24.002 39.494 35.365 1.00 22.72 72 ARG C O 1
ATOM 3804 N N . ASP C 2 73 ? -23.584 37.455 34.469 1.00 20.09 73 ASP C N 1
ATOM 3805 C CA . ASP C 2 73 ? -23.069 37.935 33.188 1.00 19.64 73 ASP C CA 1
ATOM 3806 C C . ASP C 2 73 ? -23.999 37.375 32.126 1.00 24.63 73 ASP C C 1
ATOM 3807 O O . ASP C 2 73 ? -23.937 36.178 31.800 1.00 22.93 73 ASP C O 1
ATOM 3812 N N . ASN C 2 74 ? -24.896 38.214 31.613 1.00 22.14 74 ASN C N 1
ATOM 3813 C CA . ASN C 2 74 ? -25.874 37.789 30.616 1.00 24.08 74 ASN C CA 1
ATOM 3814 C C . ASN C 2 74 ? -25.311 37.502 29.241 1.00 30.24 74 ASN C C 1
ATOM 3815 O O . ASN C 2 74 ? -25.966 36.828 28.455 1.00 33.76 74 ASN C O 1
ATOM 3820 N N . SER C 2 75 ? -24.096 37.961 28.958 1.00 26.88 75 SER C N 1
ATOM 3821 C CA . SER C 2 75 ? -23.466 37.645 27.674 1.00 27.49 75 SER C CA 1
ATOM 3822 C C . SER C 2 75 ? -22.885 36.218 27.718 1.00 30.85 75 SER C C 1
ATOM 3823 O O . SER C 2 75 ? -22.962 35.509 26.715 1.00 32.22 75 SER C O 1
ATOM 3826 N N . LYS C 2 76 ? -22.305 35.811 28.865 1.00 24.84 76 LYS C N 1
ATOM 3827 C CA . LYS C 2 76 ? -21.704 34.466 29.032 1.00 24.33 76 LYS C CA 1
ATOM 3828 C C . LYS C 2 76 ? -22.642 33.429 29.681 1.00 25.46 76 LYS C C 1
ATOM 3829 O O . LYS C 2 76 ? -22.265 32.252 29.794 1.00 23.65 76 LYS C O 1
ATOM 3835 N N . ASN C 2 77 ? -23.848 33.853 30.096 1.00 22.96 77 ASN C N 1
ATOM 3836 C CA . ASN C 2 77 ? -24.856 32.987 30.733 1.00 23.29 77 ASN C CA 1
ATOM 3837 C C . ASN C 2 77 ? -24.272 32.309 31.985 1.00 23.92 77 ASN C C 1
ATOM 3838 O O . ASN C 2 77 ? -24.272 31.079 32.098 1.00 23.31 77 ASN C O 1
ATOM 3843 N N . ILE C 2 78 ? -23.709 33.115 32.896 1.00 20.39 78 ILE C N 1
ATOM 3844 C CA . ILE C 2 78 ? -23.116 32.660 34.153 1.00 20.36 78 ILE C CA 1
ATOM 3845 C C . ILE C 2 78 ? -23.667 33.502 35.291 1.00 24.46 78 ILE C C 1
ATOM 3846 O O . ILE C 2 78 ? -23.821 34.722 35.125 1.00 23.37 78 ILE C O 1
ATOM 3851 N N . LEU C 2 79 ? -23.924 32.848 36.435 1.00 21.37 79 LEU C N 1
ATOM 3852 C CA . LEU C 2 79 ? -24.417 33.429 37.707 1.00 21.94 79 LEU C CA 1
ATOM 3853 C C . LEU C 2 79 ? -23.237 33.170 38.670 1.00 23.52 79 LEU C C 1
ATOM 3854 O O . LEU C 2 79 ? -22.566 32.126 38.559 1.00 22.08 79 LEU C O 1
ATOM 3859 N N . TYR C 2 80 ? -22.960 34.121 39.580 1.00 18.10 80 TYR C N 1
ATOM 3860 C CA . TYR C 2 80 ? -21.872 33.979 40.549 1.00 17.93 80 TYR C CA 1
ATOM 3861 C C . TYR C 2 80 ? -22.391 34.233 41.935 1.00 23.10 80 TYR C C 1
ATOM 3862 O O . TYR C 2 80 ? -23.299 35.057 42.108 1.00 23.06 80 TYR C O 1
ATOM 3871 N N . LEU C 2 81 ? -21.784 33.573 42.931 1.00 18.79 81 LEU C N 1
ATOM 3872 C CA . LEU C 2 81 ? -22.085 33.856 44.340 1.00 18.94 81 LEU C CA 1
ATOM 3873 C C . LEU C 2 81 ? -20.737 34.002 45.026 1.00 20.83 81 LEU C C 1
ATOM 3874 O O . LEU C 2 81 ? -20.046 32.991 45.223 1.00 19.81 81 LEU C O 1
ATOM 3879 N N . GLN C 2 82 ? -20.365 35.233 45.376 1.00 18.41 82 GLN C N 1
ATOM 3880 C CA . GLN C 2 82 ? -19.121 35.476 46.105 1.00 18.86 82 GLN C CA 1
ATOM 3881 C C . GLN C 2 82 ? -19.487 35.401 47.575 1.00 23.32 82 GLN C C 1
ATOM 3882 O O . GLN C 2 82 ? -20.319 36.178 48.038 1.00 23.41 82 GLN C O 1
ATOM 3888 N N . MET C 2 83 ? -18.889 34.456 48.303 1.00 19.95 83 MET C N 1
ATOM 3889 C CA . MET C 2 83 ? -19.155 34.331 49.731 1.00 20.24 83 MET C CA 1
ATOM 3890 C C . MET C 2 83 ? -17.955 34.774 50.529 1.00 26.24 83 MET C C 1
ATOM 3891 O O . MET C 2 83 ? -16.863 34.219 50.347 1.00 26.69 83 MET C O 1
ATOM 3896 N N . ASN C 2 84 ? -18.143 35.780 51.407 1.00 23.33 84 ASN C N 1
ATOM 3897 C CA . ASN C 2 84 ? -17.059 36.286 52.250 1.00 23.73 84 ASN C CA 1
ATOM 3898 C C . ASN C 2 84 ? -17.405 36.090 53.707 1.00 26.35 84 ASN C C 1
ATOM 3899 O O . ASN C 2 84 ? -18.569 35.793 54.016 1.00 24.28 84 ASN C O 1
ATOM 3904 N N . SER C 2 85 ? -16.391 36.247 54.617 1.00 23.33 85 SER C N 1
ATOM 3905 C CA . SER C 2 85 ? -16.555 36.161 56.074 1.00 24.22 85 SER C CA 1
ATOM 3906 C C . SER C 2 85 ? -17.331 34.890 56.420 1.00 26.20 85 SER C C 1
ATOM 3907 O O . SER C 2 85 ? -18.287 34.905 57.209 1.00 24.83 85 SER C O 1
ATOM 3910 N N . LEU C 2 86 ? -16.907 33.787 55.806 1.00 24.30 86 LEU C N 1
ATOM 3911 C CA . LEU C 2 86 ? -17.567 32.499 55.994 1.00 22.95 86 LEU C CA 1
ATOM 3912 C C . LEU C 2 86 ? -17.526 31.996 57.430 1.00 27.69 86 LEU C C 1
ATOM 3913 O O . LEU C 2 86 ? -16.568 32.236 58.157 1.00 27.86 86 LEU C O 1
ATOM 3918 N N . LYS C 2 87 ? -18.622 31.388 57.855 1.00 22.19 87 LYS C N 1
ATOM 3919 C CA . LYS C 2 87 ? -18.807 30.855 59.209 1.00 24.06 87 LYS C CA 1
ATOM 3920 C C . LYS C 2 87 ? -19.103 29.363 59.128 1.00 27.77 87 LYS C C 1
ATOM 3921 O O . LYS C 2 87 ? -19.594 28.878 58.103 1.00 25.59 87 LYS C O 1
ATOM 3927 N N . ALA C 2 88 ? -18.840 28.625 60.220 1.00 26.57 88 ALA C N 1
ATOM 3928 C CA . ALA C 2 88 ? -19.167 27.190 60.297 1.00 26.40 88 ALA C CA 1
ATOM 3929 C C . ALA C 2 88 ? -20.643 26.935 59.894 1.00 29.81 88 ALA C C 1
ATOM 3930 O O . ALA C 2 88 ? -20.913 25.973 59.182 1.00 27.86 88 ALA C O 1
ATOM 3932 N N . GLU C 2 89 ? -21.568 27.860 60.255 1.00 28.10 89 GLU C N 1
ATOM 3933 C CA . GLU C 2 89 ? -23.008 27.814 59.932 1.00 28.99 89 GLU C CA 1
ATOM 3934 C C . GLU C 2 89 ? -23.301 27.875 58.409 1.00 27.62 89 GLU C C 1
ATOM 3935 O O . GLU C 2 89 ? -24.426 27.588 57.986 1.00 28.14 89 GLU C O 1
ATOM 3941 N N . ASP C 2 90 ? -22.296 28.255 57.590 1.00 20.69 90 ASP C N 1
ATOM 3942 C CA . ASP C 2 90 ? -22.484 28.319 56.134 1.00 18.20 90 ASP C CA 1
ATOM 3943 C C . ASP C 2 90 ? -22.135 26.986 55.483 1.00 20.59 90 ASP C C 1
ATOM 3944 O O . ASP C 2 90 ? -22.294 26.837 54.266 1.00 21.34 90 ASP C O 1
ATOM 3949 N N . THR C 2 91 ? -21.645 26.004 56.280 1.00 18.48 91 THR C N 1
ATOM 3950 C CA . THR C 2 91 ? -21.318 24.676 55.732 1.00 17.62 91 THR C CA 1
ATOM 3951 C C . THR C 2 91 ? -22.614 24.074 55.206 1.00 20.58 91 THR C C 1
ATOM 3952 O O . THR C 2 91 ? -23.588 23.978 55.956 1.00 21.08 91 THR C O 1
ATOM 3956 N N . ALA C 2 92 ? -22.646 23.751 53.911 1.00 18.00 92 ALA C N 1
ATOM 3957 C CA . ALA C 2 92 ? -23.869 23.258 53.283 1.00 16.36 92 ALA C CA 1
ATOM 3958 C C . ALA C 2 92 ? -23.620 22.832 51.862 1.00 18.32 92 ALA C C 1
ATOM 3959 O O . ALA C 2 92 ? -22.598 23.212 51.269 1.00 17.96 92 ALA C O 1
ATOM 3961 N N . THR C 2 93 ? -24.606 22.113 51.287 1.00 15.98 93 THR C N 1
ATOM 3962 C CA . THR C 2 93 ? -24.620 21.818 49.864 1.00 15.59 93 THR C CA 1
ATOM 3963 C C . THR C 2 93 ? -25.368 23.005 49.244 1.00 20.21 93 THR C C 1
ATOM 3964 O O . THR C 2 93 ? -26.475 23.339 49.692 1.00 20.11 93 THR C O 1
ATOM 3968 N N . TYR C 2 94 ? -24.754 23.651 48.242 1.00 16.23 94 TYR C N 1
ATOM 3969 C CA . TYR C 2 94 ? -25.342 24.842 47.594 1.00 14.91 94 TYR C CA 1
ATOM 3970 C C . TYR C 2 94 ? -25.826 24.440 46.227 1.00 18.67 94 TYR C C 1
ATOM 3971 O O . TYR C 2 94 ? -25.154 23.646 45.542 1.00 19.95 94 TYR C O 1
ATOM 3980 N N . TYR C 2 95 ? -27.005 24.961 45.832 1.00 16.71 95 TYR C N 1
ATOM 3981 C CA . TYR C 2 95 ? -27.542 24.682 44.519 1.00 16.95 95 TYR C CA 1
ATOM 3982 C C . TYR C 2 95 ? -27.887 25.977 43.833 1.00 20.06 95 TYR C C 1
ATOM 3983 O O . TYR C 2 95 ? -28.410 26.873 44.490 1.00 20.68 95 TYR C O 1
ATOM 3992 N N . CYS C 2 96 ? -27.678 26.043 42.518 1.00 18.62 96 CYS C N 1
ATOM 3993 C CA A CYS C 2 96 ? -28.211 27.222 41.809 0.53 19.52 96 CYS C CA 1
ATOM 3994 C CA B CYS C 2 96 ? -28.094 27.153 41.652 0.47 17.93 96 CYS C CA 1
ATOM 3995 C C . CYS C 2 96 ? -29.486 26.751 41.134 1.00 21.63 96 CYS C C 1
ATOM 3996 O O . CYS C 2 96 ? -29.662 25.566 40.817 1.00 19.67 96 CYS C O 1
ATOM 4001 N N . ALA C 2 97 ? -30.444 27.659 41.033 1.00 18.96 97 ALA C N 1
ATOM 4002 C CA . ALA C 2 97 ? -31.760 27.320 40.513 1.00 18.33 97 ALA C CA 1
ATOM 4003 C C . ALA C 2 97 ? -32.361 28.421 39.672 1.00 19.21 97 ALA C C 1
ATOM 4004 O O . ALA C 2 97 ? -32.160 29.608 39.953 1.00 19.88 97 ALA C O 1
ATOM 4006 N N . ARG C 2 98 ? -33.081 28.026 38.624 1.00 15.80 98 ARG C N 1
ATOM 4007 C CA . ARG C 2 98 ? -33.821 28.946 37.768 1.00 16.88 98 ARG C CA 1
ATOM 4008 C C . ARG C 2 98 ? -35.151 29.229 38.457 1.00 21.65 98 ARG C C 1
ATOM 4009 O O . ARG C 2 98 ? -35.863 28.292 38.841 1.00 20.93 98 ARG C O 1
ATOM 4017 N N . ALA C 2 99 ? -35.511 30.506 38.587 1.00 19.41 99 ALA C N 1
ATOM 4018 C CA . ALA C 2 99 ? -36.741 30.878 39.268 1.00 21.59 99 ALA C CA 1
ATOM 4019 C C . ALA C 2 99 ? -37.784 31.371 38.291 1.00 25.25 99 ALA C C 1
ATOM 4020 O O . ALA C 2 99 ? -37.467 32.053 37.320 1.00 23.73 99 ALA C O 1
ATOM 4022 N N . VAL C 2 100 ? -39.035 31.005 38.548 1.00 22.48 100 VAL C N 1
ATOM 4023 C CA . VAL C 2 100 ? -40.181 31.487 37.787 1.00 23.50 100 VAL C CA 1
ATOM 4024 C C . VAL C 2 100 ? -40.937 32.367 38.794 1.00 27.06 100 VAL C C 1
ATOM 4025 O O . VAL C 2 100 ? -41.212 31.929 39.913 1.00 24.70 100 VAL C O 1
ATOM 4029 N N . VAL C 2 101 ? -41.188 33.627 38.430 1.00 26.44 101 VAL C N 1
ATOM 4030 C CA . VAL C 2 101 ? -41.843 34.587 39.318 1.00 28.17 101 VAL C CA 1
ATOM 4031 C C . VAL C 2 101 ? -43.014 35.201 38.575 1.00 37.04 101 VAL C C 1
ATOM 4032 O O . VAL C 2 101 ? -42.825 35.740 37.483 1.00 37.45 101 VAL C O 1
ATOM 4036 N N . PHE C 2 102 ? -44.203 35.181 39.218 1.00 37.74 102 PHE C N 1
ATOM 4037 C CA . PHE C 2 102 ? -45.460 35.804 38.739 1.00 41.00 102 PHE C CA 1
ATOM 4038 C C . PHE C 2 102 ? -46.116 36.633 39.853 1.00 46.14 102 PHE C C 1
ATOM 4039 O O . PHE C 2 102 ? -45.894 36.377 41.041 1.00 44.98 102 PHE C O 1
ATOM 4047 N N . TYR C 2 109 ? -44.511 38.610 42.503 1.00 69.52 104 TYR C N 1
ATOM 4048 C CA . TYR C 2 109 ? -43.967 38.178 43.788 1.00 68.79 104 TYR C CA 1
ATOM 4049 C C . TYR C 2 109 ? -44.860 37.167 44.519 1.00 69.63 104 TYR C C 1
ATOM 4050 O O . TYR C 2 109 ? -44.393 36.512 45.452 1.00 69.13 104 TYR C O 1
ATOM 4059 N N . TYR C 2 110 ? -46.139 37.045 44.100 1.00 63.78 105 TYR C N 1
ATOM 4060 C CA . TYR C 2 110 ? -47.097 36.120 44.707 1.00 62.22 105 TYR C CA 1
ATOM 4061 C C . TYR C 2 110 ? -46.694 34.663 44.489 1.00 55.23 105 TYR C C 1
ATOM 4062 O O . TYR C 2 110 ? -46.692 33.908 45.465 1.00 55.51 105 TYR C O 1
ATOM 4071 N N . SER C 2 111 ? -46.318 34.277 43.232 1.00 41.99 106 SER C N 1
ATOM 4072 C CA A SER C 2 111 ? -45.873 32.912 42.932 0.50 39.11 106 SER C CA 1
ATOM 4073 C CA B SER C 2 111 ? -45.874 32.912 42.931 0.50 39.11 106 SER C CA 1
ATOM 4074 C C . SER C 2 111 ? -44.386 32.886 42.558 1.00 37.53 106 SER C C 1
ATOM 4075 O O . SER C 2 111 ? -44.007 33.445 41.527 1.00 34.03 106 SER C O 1
ATOM 4080 N N . LYS C 2 112 ? -43.553 32.256 43.407 1.00 29.29 107 LYS C N 1
ATOM 4081 C CA . LYS C 2 112 ? -42.116 32.111 43.161 1.00 26.11 107 LYS C CA 1
ATOM 4082 C C . LYS C 2 112 ? -41.809 30.648 43.341 1.00 27.52 107 LYS C C 1
ATOM 4083 O O . LYS C 2 112 ? -42.157 30.069 44.385 1.00 26.63 107 LYS C O 1
ATOM 4089 N N . TYR C 2 113 ? -41.174 30.044 42.334 1.00 22.07 108 TYR C N 1
ATOM 4090 C CA . TYR C 2 113 ? -40.762 28.639 42.401 1.00 22.14 108 TYR C CA 1
ATOM 4091 C C . TYR C 2 113 ? -39.538 28.380 41.552 1.00 23.89 108 TYR C C 1
ATOM 4092 O O . TYR C 2 113 ? -39.234 29.168 40.658 1.00 23.86 108 TYR C O 1
ATOM 4101 N N . PHE C 2 114 ? -38.835 27.283 41.846 1.00 20.29 109 PHE C N 1
ATOM 4102 C CA . PHE C 2 114 ? -37.577 26.933 41.169 1.00 19.07 109 PHE C CA 1
ATOM 4103 C C . PHE C 2 114 ? -37.801 25.710 40.289 1.00 23.37 109 PHE C C 1
ATOM 4104 O O . PHE C 2 114 ? -37.974 24.619 40.819 1.00 21.77 109 PHE C O 1
ATOM 4112 N N . ASP C 2 115 ? -37.829 25.884 38.957 1.00 20.85 110 ASP C N 1
ATOM 4113 C CA . ASP C 2 115 ? -38.165 24.758 38.066 1.00 21.09 110 ASP C CA 1
ATOM 4114 C C . ASP C 2 115 ? -37.022 23.883 37.610 1.00 24.19 110 ASP C C 1
ATOM 4115 O O . ASP C 2 115 ? -37.249 22.730 37.241 1.00 25.37 110 ASP C O 1
ATOM 4120 N N . TYR C 2 116 ? -35.798 24.427 37.615 1.00 20.68 111 TYR C N 1
ATOM 4121 C CA . TYR C 2 116 ? -34.595 23.662 37.264 1.00 20.24 111 TYR C CA 1
ATOM 4122 C C . TYR C 2 116 ? -33.524 23.966 38.283 1.00 21.83 111 TYR C C 1
ATOM 4123 O O . TYR C 2 116 ? -33.353 25.124 38.661 1.00 19.59 111 TYR C O 1
ATOM 4132 N N . TRP C 2 117 ? -32.777 22.935 38.695 1.00 21.06 112 TRP C N 1
ATOM 4133 C CA . TRP C 2 117 ? -31.752 23.076 39.708 1.00 20.92 112 TRP C CA 1
ATOM 4134 C C . TRP C 2 117 ? -30.441 22.485 39.210 1.00 22.39 112 TRP C C 1
ATOM 4135 O O . TRP C 2 117 ? -30.434 21.446 38.514 1.00 21.72 112 TRP C O 1
ATOM 4146 N N . SER C 2 118 ? -29.327 23.068 39.670 1.00 18.06 113 SER C N 1
ATOM 4147 C CA . SER C 2 118 ? -28.017 22.465 39.344 1.00 17.78 113 SER C CA 1
ATOM 4148 C C . SER C 2 118 ? -27.754 21.238 40.252 1.00 21.48 113 SER C C 1
ATOM 4149 O O . SER C 2 118 ? -28.507 20.984 41.197 1.00 19.96 113 SER C O 1
ATOM 4152 N N . GLN C 2 119 ? -26.625 20.540 40.030 1.00 19.92 114 GLN C N 1
ATOM 4153 C CA . GLN C 2 119 ? -26.235 19.455 40.930 1.00 19.84 114 GLN C CA 1
ATOM 4154 C C . GLN C 2 119 ? -25.689 20.200 42.147 1.00 24.44 114 GLN C C 1
ATOM 4155 O O . GLN C 2 119 ? -25.302 21.338 41.992 1.00 24.51 114 GLN C O 1
ATOM 4161 N N . GLY C 2 120 ? -25.704 19.651 43.329 1.00 23.54 115 GLY C N 1
ATOM 4162 C CA . GLY C 2 120 ? -25.195 20.486 44.420 1.00 21.74 115 GLY C CA 1
ATOM 4163 C C . GLY C 2 120 ? -23.680 20.465 44.541 1.00 24.35 115 GLY C C 1
ATOM 4164 O O . GLY C 2 120 ? -23.025 19.624 43.926 1.00 24.44 115 GLY C O 1
ATOM 4165 N N . THR C 2 121 ? -23.121 21.426 45.269 1.00 19.73 116 THR C N 1
ATOM 4166 C CA . THR C 2 121 ? -21.675 21.434 45.581 1.00 19.20 116 THR C CA 1
ATOM 4167 C C . THR C 2 121 ? -21.549 21.628 47.076 1.00 19.69 116 THR C C 1
ATOM 4168 O O . THR C 2 121 ? -22.210 22.503 47.627 1.00 19.46 116 THR C O 1
ATOM 4172 N N . LEU C 2 122 ? -20.719 20.829 47.733 1.00 17.61 117 LEU C N 1
ATOM 4173 C CA . LEU C 2 122 ? -20.577 20.969 49.188 1.00 17.43 117 LEU C CA 1
ATOM 4174 C C . LEU C 2 122 ? -19.480 21.935 49.568 1.00 21.39 117 LEU C C 1
ATOM 4175 O O . LEU C 2 122 ? -18.314 21.720 49.201 1.00 21.76 117 LEU C O 1
ATOM 4180 N N . VAL C 2 123 ? -19.839 22.935 50.379 1.00 16.38 118 VAL C N 1
ATOM 4181 C CA . VAL C 2 123 ? -18.928 23.923 50.945 1.00 15.91 118 VAL C CA 1
ATOM 4182 C C . VAL C 2 123 ? -18.735 23.589 52.418 1.00 20.66 118 VAL C C 1
ATOM 4183 O O . VAL C 2 123 ? -19.711 23.555 53.163 1.00 19.03 118 VAL C O 1
ATOM 4187 N N . THR C 2 124 ? -17.495 23.321 52.831 1.00 17.60 119 THR C N 1
ATOM 4188 C CA . THR C 2 124 ? -17.198 22.976 54.229 1.00 17.25 119 THR C CA 1
ATOM 4189 C C . THR C 2 124 ? -16.356 24.100 54.796 1.00 22.21 119 THR C C 1
ATOM 4190 O O . THR C 2 124 ? -15.264 24.379 54.280 1.00 20.97 119 THR C O 1
ATOM 4194 N N . VAL C 2 125 ? -16.849 24.738 55.871 1.00 18.52 120 VAL C N 1
ATOM 4195 C CA . VAL C 2 125 ? -16.126 25.855 56.507 1.00 19.24 120 VAL C CA 1
ATOM 4196 C C . VAL C 2 125 ? -15.429 25.282 57.746 1.00 21.88 120 VAL C C 1
ATOM 4197 O O . VAL C 2 125 ? -16.070 24.974 58.740 1.00 21.25 120 VAL C O 1
ATOM 4201 N N . SER C 2 126 ? -14.108 25.062 57.645 1.00 21.36 121 SER C N 1
ATOM 4202 C CA . SER C 2 126 ? -13.333 24.387 58.685 1.00 20.04 121 SER C CA 1
ATOM 4203 C C . SER C 2 126 ? -11.875 24.794 58.620 1.00 22.97 121 SER C C 1
ATOM 4204 O O . SER C 2 126 ? -11.365 25.107 57.549 1.00 23.92 121 SER C O 1
ATOM 4207 N N . SER C 2 127 ? -11.198 24.772 59.763 1.00 22.53 122 SER C N 1
ATOM 4208 C CA . SER C 2 127 ? -9.772 25.096 59.814 1.00 23.14 122 SER C CA 1
ATOM 4209 C C . SER C 2 127 ? -8.906 23.813 59.722 1.00 27.32 122 SER C C 1
ATOM 4210 O O . SER C 2 127 ? -7.674 23.903 59.753 1.00 28.71 122 SER C O 1
ATOM 4213 N N . ALA C 2 128 ? -9.548 22.630 59.594 1.00 23.59 123 ALA C N 1
ATOM 4214 C CA . ALA C 2 128 ? -8.847 21.339 59.517 1.00 24.57 123 ALA C CA 1
ATOM 4215 C C . ALA C 2 128 ? -8.145 21.132 58.164 1.00 28.92 123 ALA C C 1
ATOM 4216 O O . ALA C 2 128 ? -8.442 21.829 57.203 1.00 30.15 123 ALA C O 1
ATOM 4218 N N . SER C 2 129 ? -7.189 20.200 58.105 1.00 24.88 124 SER C N 1
ATOM 4219 C CA . SER C 2 129 ? -6.412 19.947 56.892 1.00 24.83 124 SER C CA 1
ATOM 4220 C C . SER C 2 129 ? -7.127 19.052 55.888 1.00 24.38 124 SER C C 1
ATOM 4221 O O . SER C 2 129 ? -7.726 18.056 56.281 1.00 24.93 124 SER C O 1
ATOM 4224 N N . THR C 2 130 ? -6.967 19.336 54.584 1.00 20.27 125 THR C N 1
ATOM 4225 C CA . THR C 2 130 ? -7.436 18.457 53.523 1.00 19.24 125 THR C CA 1
ATOM 4226 C C . THR C 2 130 ? -6.582 17.183 53.539 1.00 22.41 125 THR C C 1
ATOM 4227 O O . THR C 2 130 ? -5.357 17.271 53.651 1.00 22.84 125 THR C O 1
ATOM 4231 N N . LYS C 2 131 ? -7.218 16.003 53.404 1.00 19.92 126 LYS C N 1
ATOM 4232 C CA . LYS C 2 131 ? -6.531 14.716 53.358 1.00 20.76 126 LYS C CA 1
ATOM 4233 C C . LYS C 2 131 ? -7.212 13.864 52.302 1.00 21.34 126 LYS C C 1
ATOM 4234 O O . LYS C 2 131 ? -8.432 13.838 52.250 1.00 20.45 126 LYS C O 1
ATOM 4240 N N . GLY C 2 132 ? -6.426 13.202 51.463 1.00 17.54 127 GLY C N 1
ATOM 4241 C CA . GLY C 2 132 ? -6.970 12.311 50.439 1.00 17.70 127 GLY C CA 1
ATOM 4242 C C . GLY C 2 132 ? -7.264 10.928 51.018 1.00 19.68 127 GLY C C 1
ATOM 4243 O O . GLY C 2 132 ? -6.622 10.490 51.980 1.00 21.09 127 GLY C O 1
ATOM 4244 N N . PRO C 2 133 ? -8.199 10.187 50.431 1.00 17.48 128 PRO C N 1
ATOM 4245 C CA . PRO C 2 133 ? -8.541 8.876 50.997 1.00 17.02 128 PRO C CA 1
ATOM 4246 C C . PRO C 2 133 ? -7.627 7.749 50.561 1.00 20.66 128 PRO C C 1
ATOM 4247 O O . PRO C 2 133 ? -7.101 7.781 49.436 1.00 19.29 128 PRO C O 1
ATOM 4251 N N . SER C 2 134 ? -7.447 6.760 51.456 1.00 17.63 129 SER C N 1
ATOM 4252 C CA . SER C 2 134 ? -6.854 5.477 51.174 1.00 18.32 129 SER C CA 1
ATOM 4253 C C . SER C 2 134 ? -8.093 4.592 50.856 1.00 23.07 129 SER C C 1
ATOM 4254 O O . SER C 2 134 ? -9.167 4.859 51.392 1.00 24.84 129 SER C O 1
ATOM 4257 N N . VAL C 2 135 ? -7.966 3.652 49.924 1.00 17.33 130 VAL C N 1
ATOM 4258 C CA . VAL C 2 135 ? -9.090 2.776 49.544 1.00 16.84 130 VAL C CA 1
ATOM 4259 C C . VAL C 2 135 ? -8.680 1.351 49.748 1.00 19.12 130 VAL C C 1
ATOM 4260 O O . VAL C 2 135 ? -7.712 0.891 49.127 1.00 19.43 130 VAL C O 1
ATOM 4264 N N . PHE C 2 136 ? -9.364 0.658 50.669 1.00 15.91 131 PHE C N 1
ATOM 4265 C CA . PHE C 2 136 ? -9.026 -0.735 51.000 1.00 16.15 131 PHE C CA 1
ATOM 4266 C C . PHE C 2 136 ? -10.093 -1.677 50.487 1.00 20.17 131 PHE C C 1
ATOM 4267 O O . PHE C 2 136 ? -11.277 -1.325 50.523 1.00 19.72 131 PHE C O 1
ATOM 4275 N N . PRO C 2 137 ? -9.711 -2.856 49.989 1.00 18.15 132 PRO C N 1
ATOM 4276 C CA . PRO C 2 137 ? -10.736 -3.790 49.524 1.00 17.94 132 PRO C CA 1
ATOM 4277 C C . PRO C 2 137 ? -11.516 -4.399 50.682 1.00 22.98 132 PRO C C 1
ATOM 4278 O O . PRO C 2 137 ? -10.973 -4.631 51.785 1.00 22.35 132 PRO C O 1
ATOM 4282 N N . LEU C 2 138 ? -12.776 -4.713 50.397 1.00 19.14 133 LEU C N 1
ATOM 4283 C CA . LEU C 2 138 ? -13.641 -5.475 51.301 1.00 18.53 133 LEU C CA 1
ATOM 4284 C C . LEU C 2 138 ? -13.923 -6.781 50.556 1.00 22.35 133 LEU C C 1
ATOM 4285 O O . LEU C 2 138 ? -14.560 -6.797 49.488 1.00 21.59 133 LEU C O 1
ATOM 4290 N N . ALA C 2 139 ? -13.380 -7.877 51.059 1.00 23.87 134 ALA C N 1
ATOM 4291 C CA . ALA C 2 139 ? -13.626 -9.147 50.362 1.00 26.35 134 ALA C CA 1
ATOM 4292 C C . ALA C 2 139 ? -13.851 -10.266 51.376 1.00 29.62 134 ALA C C 1
ATOM 4293 O O . ALA C 2 139 ? -13.372 -10.140 52.508 1.00 31.14 134 ALA C O 1
ATOM 4295 N N . PRO C 2 140 ? -14.620 -11.330 51.054 1.00 30.47 135 PRO C N 1
ATOM 4296 C CA . PRO C 2 140 ? -14.809 -12.420 52.036 1.00 32.20 135 PRO C CA 1
ATOM 4297 C C . PRO C 2 140 ? -13.487 -13.094 52.422 1.00 64.45 135 PRO C C 1
ATOM 4298 O O . PRO C 2 140 ? -13.347 -13.572 53.543 1.00 45.82 135 PRO C O 1
ATOM 4302 N N . GLY C 2 148 ? -24.021 -19.352 45.885 1.00 34.10 143 GLY C N 1
ATOM 4303 C CA . GLY C 2 148 ? -24.859 -18.316 46.470 1.00 31.29 143 GLY C CA 1
ATOM 4304 C C . GLY C 2 148 ? -24.399 -16.895 46.186 1.00 29.71 143 GLY C C 1
ATOM 4305 O O . GLY C 2 148 ? -23.714 -16.628 45.198 1.00 27.38 143 GLY C O 1
ATOM 4306 N N . THR C 2 149 ? -24.794 -15.972 47.051 1.00 25.08 144 THR C N 1
ATOM 4307 C CA . THR C 2 149 ? -24.470 -14.560 46.906 1.00 23.33 144 THR C CA 1
ATOM 4308 C C . THR C 2 149 ? -23.247 -14.208 47.727 1.00 26.41 144 THR C C 1
ATOM 4309 O O . THR C 2 149 ? -23.107 -14.646 48.882 1.00 26.00 144 THR C O 1
ATOM 4313 N N . ALA C 2 150 ? -22.362 -13.406 47.139 1.00 22.88 145 ALA C N 1
ATOM 4314 C CA . ALA C 2 150 ? -21.195 -12.877 47.839 1.00 22.67 145 ALA C CA 1
ATOM 4315 C C . ALA C 2 150 ? -21.290 -11.360 47.881 1.00 24.18 145 ALA C C 1
ATOM 4316 O O . ALA C 2 150 ? -21.919 -10.744 47.008 1.00 22.66 145 ALA C O 1
ATOM 4318 N N . ALA C 2 151 ? -20.683 -10.761 48.896 1.00 19.03 146 ALA C N 1
ATOM 4319 C CA . ALA C 2 151 ? -20.574 -9.311 48.932 1.00 18.75 146 ALA C CA 1
ATOM 4320 C C . ALA C 2 151 ? -19.110 -8.941 48.780 1.00 20.62 146 ALA C C 1
ATOM 4321 O O . ALA C 2 151 ? -18.222 -9.649 49.290 1.00 20.75 146 ALA C O 1
ATOM 4323 N N . LEU C 2 152 ? -18.866 -7.823 48.099 1.00 18.55 147 LEU C N 1
ATOM 4324 C CA . LEU C 2 152 ? -17.538 -7.240 47.918 1.00 20.18 147 LEU C CA 1
ATOM 4325 C C . LEU C 2 152 ? -17.691 -5.749 48.152 1.00 19.47 147 LEU C C 1
ATOM 4326 O O . LEU C 2 152 ? -18.799 -5.202 48.110 1.00 18.00 147 LEU C O 1
ATOM 4331 N N . GLY C 2 153 ? -16.578 -5.049 48.280 1.00 16.80 148 GLY C N 1
ATOM 4332 C CA . GLY C 2 153 ? -16.691 -3.613 48.401 1.00 17.12 148 GLY C CA 1
ATOM 4333 C C . GLY C 2 153 ? -15.367 -2.922 48.561 1.00 19.86 148 GLY C C 1
ATOM 4334 O O . GLY C 2 153 ? -14.307 -3.522 48.359 1.00 18.35 148 GLY C O 1
ATOM 4335 N N . CYS C 2 154 ? -15.450 -1.647 48.893 1.00 17.19 149 CYS C N 1
ATOM 4336 C CA A CYS C 2 154 ? -14.297 -0.776 49.142 0.65 17.43 149 CYS C CA 1
ATOM 4337 C CA B CYS C 2 154 ? -14.260 -0.873 49.203 0.34 17.22 149 CYS C CA 1
ATOM 4338 C C . CYS C 2 154 ? -14.512 0.041 50.389 1.00 19.85 149 CYS C C 1
ATOM 4339 O O . CYS C 2 154 ? -15.611 0.567 50.577 1.00 18.22 149 CYS C O 1
ATOM 4344 N N . LEU C 2 155 ? -13.499 0.179 51.204 1.00 16.35 150 LEU C N 1
ATOM 4345 C CA . LEU C 2 155 ? -13.540 0.999 52.400 1.00 16.68 150 LEU C CA 1
ATOM 4346 C C . LEU C 2 155 ? -12.698 2.236 52.084 1.00 17.23 150 LEU C C 1
ATOM 4347 O O . LEU C 2 155 ? -11.492 2.115 51.876 1.00 17.58 150 LEU C O 1
ATOM 4352 N N . VAL C 2 156 ? -13.350 3.388 51.976 1.00 15.62 151 VAL C N 1
ATOM 4353 C CA . VAL C 2 156 ? -12.751 4.674 51.585 1.00 14.79 151 VAL C CA 1
ATOM 4354 C C . VAL C 2 156 ? -12.448 5.396 52.871 1.00 20.83 151 VAL C C 1
ATOM 4355 O O . VAL C 2 156 ? -13.350 5.906 53.535 1.00 19.88 151 VAL C O 1
ATOM 4359 N N . LYS C 2 157 ? -11.186 5.391 53.261 1.00 17.98 152 LYS C N 1
ATOM 4360 C CA . LYS C 2 157 ? -10.820 5.804 54.600 1.00 18.37 152 LYS C CA 1
ATOM 4361 C C . LYS C 2 157 ? -9.974 7.058 54.720 1.00 20.80 152 LYS C C 1
ATOM 4362 O O . LYS C 2 157 ? -9.074 7.266 53.902 1.00 19.09 152 LYS C O 1
ATOM 4368 N N . ASP C 2 158 ? -10.175 7.804 55.843 1.00 16.96 153 ASP C N 1
ATOM 4369 C CA . ASP C 2 158 ? -9.302 8.890 56.287 1.00 15.67 153 ASP C CA 1
ATOM 4370 C C . ASP C 2 158 ? -9.162 10.074 55.338 1.00 20.65 153 ASP C C 1
ATOM 4371 O O . ASP C 2 158 ? -8.052 10.548 55.083 1.00 22.21 153 ASP C O 1
ATOM 4376 N N . TYR C 2 159 ? -10.294 10.600 54.891 1.00 17.57 154 TYR C N 1
ATOM 4377 C CA . TYR C 2 159 ? -10.271 11.765 54.032 1.00 16.43 154 TYR C CA 1
ATOM 4378 C C . TYR C 2 159 ? -10.949 12.943 54.710 1.00 18.48 154 TYR C C 1
ATOM 4379 O O . TYR C 2 159 ? -11.707 12.775 55.664 1.00 18.92 154 TYR C O 1
ATOM 4388 N N . PHE C 2 160 ? -10.676 14.136 54.217 1.00 16.84 155 PHE C N 1
ATOM 4389 C CA . PHE C 2 160 ? -11.320 15.334 54.750 1.00 15.64 155 PHE C CA 1
ATOM 4390 C C . PHE C 2 160 ? -11.154 16.439 53.693 1.00 18.98 155 PHE C C 1
ATOM 4391 O O . PHE C 2 160 ? -10.088 16.545 53.111 1.00 18.66 155 PHE C O 1
ATOM 4399 N N . PRO C 2 161 ? -12.148 17.287 53.473 1.00 16.98 156 PRO C N 1
ATOM 4400 C CA . PRO C 2 161 ? -13.522 17.229 54.014 1.00 16.75 156 PRO C CA 1
ATOM 4401 C C . PRO C 2 161 ? -14.360 16.239 53.190 1.00 17.78 156 PRO C C 1
ATOM 4402 O O . PRO C 2 161 ? -13.845 15.589 52.272 1.00 16.95 156 PRO C O 1
ATOM 4406 N N . GLU C 2 162 ? -15.667 16.150 53.483 1.00 16.64 157 GLU C N 1
ATOM 4407 C CA . GLU C 2 162 ? -16.551 15.457 52.563 1.00 15.81 157 GLU C CA 1
ATOM 4408 C C . GLU C 2 162 ? -16.628 16.329 51.256 1.00 17.82 157 GLU C C 1
ATOM 4409 O O . GLU C 2 162 ? -16.297 17.521 51.312 1.00 17.42 157 GLU C O 1
ATOM 4415 N N . PRO C 2 163 ? -17.058 15.785 50.110 1.00 15.96 158 PRO C N 1
ATOM 4416 C CA . PRO C 2 163 ? -17.548 14.409 49.896 1.00 16.85 158 PRO C CA 1
ATOM 4417 C C . PRO C 2 163 ? -16.594 13.617 49.018 1.00 19.69 158 PRO C C 1
ATOM 4418 O O . PRO C 2 163 ? -15.607 14.143 48.481 1.00 17.02 158 PRO C O 1
ATOM 4422 N N . VAL C 2 164 ? -16.906 12.322 48.870 1.00 18.97 159 VAL C N 1
ATOM 4423 C CA . VAL C 2 164 ? -16.251 11.470 47.878 1.00 18.73 159 VAL C CA 1
ATOM 4424 C C . VAL C 2 164 ? -17.380 10.956 46.969 1.00 23.60 159 VAL C C 1
ATOM 4425 O O . VAL C 2 164 ? -18.534 10.815 47.419 1.00 22.49 159 VAL C O 1
ATOM 4429 N N . THR C 2 165 ? -17.051 10.650 45.714 1.00 20.11 160 THR C N 1
ATOM 4430 C CA . THR C 2 165 ? -18.025 9.977 44.845 1.00 20.32 160 THR C CA 1
ATOM 4431 C C . THR C 2 165 ? -17.427 8.606 44.589 1.00 21.60 160 THR C C 1
ATOM 4432 O O . THR C 2 165 ? -16.201 8.493 44.453 1.00 21.75 160 THR C O 1
ATOM 4436 N N . VAL C 2 166 ? -18.271 7.569 44.564 1.00 18.08 161 VAL C N 1
ATOM 4437 C CA . VAL C 2 166 ? -17.833 6.202 44.315 1.00 18.26 161 VAL C CA 1
ATOM 4438 C C . VAL C 2 166 ? -18.689 5.630 43.185 1.00 21.58 161 VAL C C 1
ATOM 4439 O O . VAL C 2 166 ? -19.922 5.752 43.201 1.00 20.86 161 VAL C O 1
ATOM 4443 N N . SER C 2 167 ? -18.033 5.003 42.217 1.00 17.42 162 SER C N 1
ATOM 4444 C CA . SER C 2 167 ? -18.728 4.277 41.167 1.00 17.37 162 SER C CA 1
ATOM 4445 C C . SER C 2 167 ? -18.074 2.891 41.105 1.00 19.24 162 SER C C 1
ATOM 4446 O O . SER C 2 167 ? -17.000 2.683 41.682 1.00 18.89 162 SER C O 1
ATOM 4449 N N . TRP C 2 168 ? -18.737 1.952 40.442 1.00 18.28 163 TRP C N 1
ATOM 4450 C CA . TRP C 2 168 ? -18.223 0.598 40.251 1.00 18.28 163 TRP C CA 1
ATOM 4451 C C . TRP C 2 168 ? -18.084 0.347 38.782 1.00 20.96 163 TRP C C 1
ATOM 4452 O O . TRP C 2 168 ? -19.017 0.630 38.030 1.00 21.74 163 TRP C O 1
ATOM 4463 N N . ASN C 2 169 ? -16.903 -0.151 38.364 1.00 18.16 164 ASN C N 1
ATOM 4464 C CA . ASN C 2 169 ? -16.630 -0.460 36.953 1.00 19.33 164 ASN C CA 1
ATOM 4465 C C . ASN C 2 169 ? -16.966 0.732 36.049 1.00 24.39 164 ASN C C 1
ATOM 4466 O O . ASN C 2 169 ? -17.617 0.572 35.001 1.00 23.64 164 ASN C O 1
ATOM 4471 N N . SER C 2 170 ? -16.501 1.934 36.462 1.00 22.66 165 SER C N 1
ATOM 4472 C CA . SER C 2 170 ? -16.707 3.197 35.734 1.00 25.27 165 SER C CA 1
ATOM 4473 C C . SER C 2 170 ? -18.184 3.497 35.451 1.00 29.55 165 SER C C 1
ATOM 4474 O O . SER C 2 170 ? -18.511 4.141 34.451 1.00 30.25 165 SER C O 1
ATOM 4477 N N . GLY C 2 171 ? -19.064 3.030 36.334 1.00 24.27 166 GLY C N 1
ATOM 4478 C CA . GLY C 2 171 ? -20.496 3.271 36.191 1.00 25.01 166 GLY C CA 1
ATOM 4479 C C . GLY C 2 171 ? -21.276 2.158 35.520 1.00 27.93 166 GLY C C 1
ATOM 4480 O O . GLY C 2 171 ? -22.509 2.212 35.509 1.00 27.87 166 GLY C O 1
ATOM 4481 N N . ALA C 2 172 ? -20.582 1.124 34.972 1.00 25.56 167 ALA C N 1
ATOM 4482 C CA . ALA C 2 172 ? -21.242 -0.022 34.321 1.00 27.10 167 ALA C CA 1
ATOM 4483 C C . ALA C 2 172 ? -21.945 -0.923 35.319 1.00 29.71 167 ALA C C 1
ATOM 4484 O O . ALA C 2 172 ? -22.806 -1.707 34.917 1.00 31.09 167 ALA C O 1
ATOM 4486 N N . LEU C 2 173 ? -21.537 -0.871 36.610 1.00 24.22 168 LEU C N 1
ATOM 4487 C CA . LEU C 2 173 ? -22.152 -1.701 37.629 1.00 23.96 168 LEU C CA 1
ATOM 4488 C C . LEU C 2 173 ? -22.936 -0.841 38.611 1.00 26.19 168 LEU C C 1
ATOM 4489 O O . LEU C 2 173 ? -22.333 -0.061 39.361 1.00 25.54 168 LEU C O 1
ATOM 4494 N N . THR C 2 174 ? -24.289 -0.959 38.588 1.00 24.33 169 THR C N 1
ATOM 4495 C CA . THR C 2 174 ? -25.155 -0.169 39.480 1.00 25.47 169 THR C CA 1
ATOM 4496 C C . THR C 2 174 ? -26.114 -1.020 40.305 1.00 30.52 169 THR C C 1
ATOM 4497 O O . THR C 2 174 ? -26.471 -0.642 41.432 1.00 30.55 169 THR C O 1
ATOM 4501 N N . SER C 2 175 ? -26.548 -2.154 39.743 1.00 27.82 170 SER C N 1
ATOM 4502 C CA . SER C 2 175 ? -27.466 -3.059 40.419 1.00 28.78 170 SER C CA 1
ATOM 4503 C C . SER C 2 175 ? -26.788 -3.691 41.640 1.00 29.75 170 SER C C 1
ATOM 4504 O O . SER C 2 175 ? -25.649 -4.159 41.541 1.00 27.55 170 SER C O 1
ATOM 4507 N N . GLY C 2 176 ? -27.489 -3.664 42.778 1.00 27.23 171 GLY C N 1
ATOM 4508 C CA . GLY C 2 176 ? -27.001 -4.264 44.021 1.00 26.37 171 GLY C CA 1
ATOM 4509 C C . GLY C 2 176 ? -25.911 -3.481 44.749 1.00 27.54 171 GLY C C 1
ATOM 4510 O O . GLY C 2 176 ? -25.343 -3.982 45.724 1.00 25.96 171 GLY C O 1
ATOM 4511 N N . VAL C 2 177 ? -25.640 -2.249 44.315 1.00 21.94 172 VAL C N 1
ATOM 4512 C CA . VAL C 2 177 ? -24.625 -1.390 44.944 1.00 20.05 172 VAL C CA 1
ATOM 4513 C C . VAL C 2 177 ? -25.257 -0.608 46.086 1.00 22.36 172 VAL C C 1
ATOM 4514 O O . VAL C 2 177 ? -26.355 -0.051 45.923 1.00 22.57 172 VAL C O 1
ATOM 4518 N N . HIS C 2 178 ? -24.561 -0.523 47.228 1.00 18.48 173 HIS C N 1
ATOM 4519 C CA . HIS C 2 178 ? -24.962 0.334 48.332 1.00 18.53 173 HIS C CA 1
ATOM 4520 C C . HIS C 2 178 ? -23.746 1.152 48.749 1.00 21.31 173 HIS C C 1
ATOM 4521 O O . HIS C 2 178 ? -22.749 0.579 49.220 1.00 19.25 173 HIS C O 1
ATOM 4528 N N . THR C 2 179 ? -23.831 2.479 48.558 1.00 18.38 174 THR C N 1
ATOM 4529 C CA . THR C 2 179 ? -22.763 3.381 48.998 1.00 17.70 174 THR C CA 1
ATOM 4530 C C . THR C 2 179 ? -23.285 4.073 50.224 1.00 19.91 174 THR C C 1
ATOM 4531 O O . THR C 2 179 ? -24.299 4.782 50.163 1.00 21.34 174 THR C O 1
ATOM 4535 N N . PHE C 2 180 ? -22.668 3.785 51.366 1.00 16.56 175 PHE C N 1
ATOM 4536 C CA . PHE C 2 180 ? -23.185 4.247 52.631 1.00 16.27 175 PHE C CA 1
ATOM 4537 C C . PHE C 2 180 ? -22.871 5.695 52.953 1.00 18.44 175 PHE C C 1
ATOM 4538 O O . PHE C 2 180 ? -21.834 6.213 52.509 1.00 18.80 175 PHE C O 1
ATOM 4546 N N . PRO C 2 181 ? -23.648 6.316 53.876 1.00 18.78 176 PRO C N 1
ATOM 4547 C CA . PRO C 2 181 ? -23.243 7.639 54.375 1.00 18.38 176 PRO C CA 1
ATOM 4548 C C . PRO C 2 181 ? -21.889 7.504 55.101 1.00 18.87 176 PRO C C 1
ATOM 4549 O O . PRO C 2 181 ? -21.638 6.496 55.793 1.00 18.02 176 PRO C O 1
ATOM 4553 N N . ALA C 2 182 ? -21.026 8.516 54.970 1.00 18.14 177 ALA C N 1
ATOM 4554 C CA . ALA C 2 182 ? -19.744 8.453 55.670 1.00 17.84 177 ALA C CA 1
ATOM 4555 C C . ALA C 2 182 ? -19.978 8.607 57.161 1.00 20.17 177 ALA C C 1
ATOM 4556 O O . ALA C 2 182 ? -20.988 9.200 57.587 1.00 21.57 177 ALA C O 1
ATOM 4558 N N . VAL C 2 183 ? -19.043 8.080 57.948 1.00 17.38 178 VAL C N 1
ATOM 4559 C CA . VAL C 2 183 ? -19.003 8.349 59.374 1.00 16.79 178 VAL C CA 1
ATOM 4560 C C . VAL C 2 183 ? -17.794 9.263 59.615 1.00 19.11 178 VAL C C 1
ATOM 4561 O O . VAL C 2 183 ? -16.748 9.123 58.976 1.00 18.60 178 VAL C O 1
ATOM 4565 N N . LEU C 2 184 ? -17.927 10.144 60.579 1.00 16.94 179 LEU C N 1
ATOM 4566 C CA . LEU C 2 184 ? -16.835 11.002 61.000 1.00 16.78 179 LEU C CA 1
ATOM 4567 C C . LEU C 2 184 ? -16.150 10.247 62.152 1.00 19.42 179 LEU C C 1
ATOM 4568 O O . LEU C 2 184 ? -16.793 9.906 63.159 1.00 19.74 179 LEU C O 1
ATOM 4573 N N . GLN C 2 185 ? -14.873 9.927 61.974 1.00 16.82 180 GLN C N 1
ATOM 4574 C CA . GLN C 2 185 ? -14.141 9.106 62.936 1.00 15.67 180 GLN C CA 1
ATOM 4575 C C . GLN C 2 185 ? -13.576 9.896 64.098 1.00 18.23 180 GLN C C 1
ATOM 4576 O O . GLN C 2 185 ? -13.509 11.116 64.045 1.00 19.23 180 GLN C O 1
ATOM 4582 N N . SER C 2 186 ? -13.066 9.179 65.132 1.00 17.58 181 SER C N 1
ATOM 4583 C CA . SER C 2 186 ? -12.460 9.821 66.288 1.00 19.19 181 SER C CA 1
ATOM 4584 C C . SER C 2 186 ? -11.281 10.731 65.894 1.00 23.83 181 SER C C 1
ATOM 4585 O O . SER C 2 186 ? -10.997 11.698 66.597 1.00 26.48 181 SER C O 1
ATOM 4588 N N . SER C 2 187 ? -10.622 10.427 64.761 1.00 19.03 182 SER C N 1
ATOM 4589 C CA . SER C 2 187 ? -9.475 11.209 64.226 1.00 19.50 182 SER C CA 1
ATOM 4590 C C . SER C 2 187 ? -9.893 12.550 63.593 1.00 23.95 182 SER C C 1
ATOM 4591 O O . SER C 2 187 ? -9.022 13.358 63.241 1.00 25.80 182 SER C O 1
ATOM 4594 N N . GLY C 2 188 ? -11.197 12.747 63.383 1.00 19.01 183 GLY C N 1
ATOM 4595 C CA . GLY C 2 188 ? -11.704 13.935 62.712 1.00 19.04 183 GLY C CA 1
ATOM 4596 C C . GLY C 2 188 ? -11.695 13.786 61.202 1.00 22.77 183 GLY C C 1
ATOM 4597 O O . GLY C 2 188 ? -11.990 14.758 60.474 1.00 21.50 183 GLY C O 1
ATOM 4598 N N . LEU C 2 189 ? -11.364 12.541 60.725 1.00 18.13 184 LEU C N 1
ATOM 4599 C CA . LEU C 2 189 ? -11.397 12.205 59.293 1.00 15.80 184 LEU C CA 1
ATOM 4600 C C . LEU C 2 189 ? -12.599 11.314 58.984 1.00 17.96 184 LEU C C 1
ATOM 4601 O O . LEU C 2 189 ? -13.058 10.577 59.858 1.00 18.80 184 LEU C O 1
ATOM 4606 N N . TYR C 2 190 ? -13.074 11.346 57.731 1.00 16.08 185 TYR C N 1
ATOM 4607 C CA . TYR C 2 190 ? -14.243 10.544 57.333 1.00 15.48 185 TYR C CA 1
ATOM 4608 C C . TYR C 2 190 ? -13.865 9.158 56.828 1.00 18.28 185 TYR C C 1
ATOM 4609 O O . TYR C 2 190 ? -12.746 8.935 56.339 1.00 17.50 185 TYR C O 1
ATOM 4618 N N . SER C 2 191 ? -14.832 8.225 56.896 1.00 15.87 186 SER C N 1
ATOM 4619 C CA . SER C 2 191 ? -14.626 6.897 56.352 1.00 15.47 186 SER C CA 1
ATOM 4620 C C . SER C 2 191 ? -15.955 6.443 55.827 1.00 20.25 186 SER C C 1
ATOM 4621 O O . SER C 2 191 ? -16.999 6.651 56.472 1.00 19.65 186 SER C O 1
ATOM 4624 N N . LEU C 2 192 ? -15.922 5.851 54.642 1.00 17.94 187 LEU C N 1
ATOM 4625 C CA . LEU C 2 192 ? -17.148 5.351 54.040 1.00 19.75 187 LEU C CA 1
ATOM 4626 C C . LEU C 2 192 ? -16.981 4.027 53.363 1.00 19.52 187 LEU C C 1
ATOM 4627 O O . LEU C 2 192 ? -15.869 3.710 52.933 1.00 18.55 187 LEU C O 1
ATOM 4632 N N . SER C 2 193 ? -18.048 3.221 53.316 1.00 16.61 188 SER C N 1
ATOM 4633 C CA . SER C 2 193 ? -17.939 1.933 52.623 1.00 15.96 188 SER C CA 1
ATOM 4634 C C . SER C 2 193 ? -18.910 1.932 51.442 1.00 19.65 188 SER C C 1
ATOM 4635 O O . SER C 2 193 ? -19.952 2.591 51.479 1.00 16.42 188 SER C O 1
ATOM 4638 N N . SER C 2 194 ? -18.558 1.176 50.402 1.00 16.70 189 SER C N 1
ATOM 4639 C CA . SER C 2 194 ? -19.435 0.991 49.237 1.00 15.68 189 SER C CA 1
ATOM 4640 C C . SER C 2 194 ? -19.353 -0.488 48.947 1.00 18.17 189 SER C C 1
ATOM 4641 O O . SER C 2 194 ? -18.251 -1.036 48.898 1.00 16.33 189 SER C O 1
ATOM 4644 N N . VAL C 2 195 ? -20.512 -1.146 48.842 1.00 16.05 190 VAL C N 1
ATOM 4645 C CA . VAL C 2 195 ? -20.551 -2.595 48.660 1.00 16.08 190 VAL C CA 1
ATOM 4646 C C . VAL C 2 195 ? -21.399 -2.956 47.471 1.00 18.66 190 VAL C C 1
ATOM 4647 O O . VAL C 2 195 ? -22.246 -2.173 47.047 1.00 18.13 190 VAL C O 1
ATOM 4651 N N . VAL C 2 196 ? -21.228 -4.180 46.997 1.00 17.08 191 VAL C N 1
ATOM 4652 C CA . VAL C 2 196 ? -22.057 -4.709 45.913 1.00 18.06 191 VAL C CA 1
ATOM 4653 C C . VAL C 2 196 ? -22.225 -6.207 46.173 1.00 22.14 191 VAL C C 1
ATOM 4654 O O . VAL C 2 196 ? -21.295 -6.846 46.677 1.00 20.84 191 VAL C O 1
ATOM 4658 N N . THR C 2 197 ? -23.415 -6.751 45.891 1.00 19.25 192 THR C N 1
ATOM 4659 C CA . THR C 2 197 ? -23.616 -8.189 46.009 1.00 18.72 192 THR C CA 1
ATOM 4660 C C . THR C 2 197 ? -23.628 -8.769 44.598 1.00 21.32 192 THR C C 1
ATOM 4661 O O . THR C 2 197 ? -24.217 -8.190 43.670 1.00 22.17 192 THR C O 1
ATOM 4665 N N . VAL C 2 198 ? -22.926 -9.890 44.436 1.00 18.81 193 VAL C N 1
ATOM 4666 C CA . VAL C 2 198 ? -22.740 -10.560 43.154 1.00 18.95 193 VAL C CA 1
ATOM 4667 C C . VAL C 2 198 ? -22.812 -12.082 43.377 1.00 21.29 193 VAL C C 1
ATOM 4668 O O . VAL C 2 198 ? -22.660 -12.551 44.513 1.00 20.48 193 VAL C O 1
ATOM 4672 N N . PRO C 2 199 ? -22.982 -12.884 42.309 1.00 20.71 194 PRO C N 1
ATOM 4673 C CA . PRO C 2 199 ? -22.931 -14.339 42.497 1.00 20.91 194 PRO C CA 1
ATOM 4674 C C . PRO C 2 199 ? -21.511 -14.737 42.953 1.00 25.07 194 PRO C C 1
ATOM 4675 O O . PRO C 2 199 ? -20.518 -14.246 42.384 1.00 23.58 194 PRO C O 1
ATOM 4679 N N . SER C 2 200 ? -21.398 -15.609 43.981 1.00 23.81 195 SER C N 1
ATOM 4680 C CA . SER C 2 200 ? -20.084 -16.048 44.482 1.00 24.98 195 SER C CA 1
ATOM 4681 C C . SER C 2 200 ? -19.235 -16.645 43.355 1.00 28.47 195 SER C C 1
ATOM 4682 O O . SER C 2 200 ? -18.020 -16.441 43.338 1.00 28.17 195 SER C O 1
ATOM 4685 N N . SER C 2 201 ? -19.879 -17.357 42.417 1.00 24.66 196 SER C N 1
ATOM 4686 C CA A SER C 2 201 ? -19.181 -18.003 41.305 0.50 25.71 196 SER C CA 1
ATOM 4687 C CA B SER C 2 201 ? -19.171 -17.996 41.312 0.50 25.28 196 SER C CA 1
ATOM 4688 C C . SER C 2 201 ? -18.694 -17.041 40.211 1.00 30.60 196 SER C C 1
ATOM 4689 O O . SER C 2 201 ? -18.002 -17.469 39.296 1.00 32.94 196 SER C O 1
ATOM 4694 N N . SER C 2 202 ? -19.033 -15.726 40.307 1.00 24.55 197 SER C N 1
ATOM 4695 C CA . SER C 2 202 ? -18.522 -14.758 39.321 1.00 24.07 197 SER C CA 1
ATOM 4696 C C . SER C 2 202 ? -17.157 -14.215 39.821 1.00 29.78 197 SER C C 1
ATOM 4697 O O . SER C 2 202 ? -16.454 -13.565 39.057 1.00 28.99 197 SER C O 1
ATOM 4700 N N . LEU C 2 203 ? -16.807 -14.457 41.101 1.00 29.08 198 LEU C N 1
ATOM 4701 C CA . LEU C 2 203 ? -15.561 -13.941 41.709 1.00 30.51 198 LEU C CA 1
ATOM 4702 C C . LEU C 2 203 ? -14.250 -14.300 40.966 1.00 36.59 198 LEU C C 1
ATOM 4703 O O . LEU C 2 203 ? -13.331 -13.488 40.911 1.00 34.64 198 LEU C O 1
ATOM 4708 N N . GLY C 2 204 ? -14.203 -15.477 40.358 1.00 36.22 199 GLY C N 1
ATOM 4709 C CA . GLY C 2 204 ? -13.015 -15.877 39.613 1.00 37.67 199 GLY C CA 1
ATOM 4710 C C . GLY C 2 204 ? -12.871 -15.299 38.217 1.00 42.97 199 GLY C C 1
ATOM 4711 O O . GLY C 2 204 ? -11.761 -15.296 37.675 1.00 44.40 199 GLY C O 1
ATOM 4712 N N . THR C 2 205 ? -13.978 -14.825 37.601 1.00 36.30 200 THR C N 1
ATOM 4713 C CA . THR C 2 205 ? -13.953 -14.391 36.205 1.00 34.64 200 THR C CA 1
ATOM 4714 C C . THR C 2 205 ? -14.324 -12.951 35.932 1.00 35.67 200 THR C C 1
ATOM 4715 O O . THR C 2 205 ? -14.059 -12.467 34.829 1.00 38.66 200 THR C O 1
ATOM 4719 N N . GLN C 2 206 ? -14.969 -12.285 36.883 1.00 26.82 201 GLN C N 1
ATOM 4720 C CA . GLN C 2 206 ? -15.375 -10.900 36.691 1.00 26.01 201 GLN C CA 1
ATOM 4721 C C . GLN C 2 206 ? -14.489 -9.986 37.496 1.00 29.09 201 GLN C C 1
ATOM 4722 O O . GLN C 2 206 ? -14.090 -10.341 38.608 1.00 29.11 201 GLN C O 1
ATOM 4728 N N . THR C 2 207 ? -14.197 -8.801 36.964 1.00 25.58 202 THR C N 1
ATOM 4729 C CA . THR C 2 207 ? -13.382 -7.843 37.698 1.00 25.64 202 THR C CA 1
ATOM 4730 C C . THR C 2 207 ? -14.318 -6.806 38.302 1.00 26.56 202 THR C C 1
ATOM 4731 O O . THR C 2 207 ? -15.198 -6.296 37.608 1.00 27.85 202 THR C O 1
ATOM 4735 N N . TYR C 2 208 ? -14.127 -6.513 39.596 1.00 21.19 203 TYR C N 1
ATOM 4736 C CA . TYR C 2 208 ? -14.933 -5.531 40.307 1.00 19.21 203 TYR C CA 1
ATOM 4737 C C . TYR C 2 208 ? -14.007 -4.454 40.835 1.00 23.96 203 TYR C C 1
ATOM 4738 O O . TYR C 2 208 ? -13.195 -4.732 41.720 1.00 22.21 203 TYR C O 1
ATOM 4747 N N . ILE C 2 209 ? -14.108 -3.246 40.256 1.00 20.19 204 ILE C N 1
ATOM 4748 C CA . ILE C 2 209 ? -13.241 -2.131 40.635 1.00 19.89 204 ILE C CA 1
ATOM 4749 C C . ILE C 2 209 ? -14.077 -0.963 41.123 1.00 21.17 204 ILE C C 1
ATOM 4750 O O . ILE C 2 209 ? -15.024 -0.566 40.430 1.00 19.92 204 ILE C O 1
ATOM 4755 N N . CYS C 2 210 ? -13.725 -0.390 42.285 1.00 18.37 205 CYS C N 1
ATOM 4756 C CA A CYS C 2 210 ? -14.415 0.806 42.764 0.65 18.01 205 CYS C CA 1
ATOM 4757 C CA B CYS C 2 210 ? -14.445 0.796 42.691 0.34 18.86 205 CYS C CA 1
ATOM 4758 C C . CYS C 2 210 ? -13.605 2.024 42.326 1.00 22.07 205 CYS C C 1
ATOM 4759 O O . CYS C 2 210 ? -12.364 1.989 42.418 1.00 21.87 205 CYS C O 1
ATOM 4764 N N . ASN C 2 211 ? -14.272 3.061 41.801 1.00 17.78 206 ASN C N 1
ATOM 4765 C CA . ASN C 2 211 ? -13.611 4.290 41.342 1.00 18.45 206 ASN C CA 1
ATOM 4766 C C . ASN C 2 211 ? -14.000 5.368 42.319 1.00 22.96 206 ASN C C 1
ATOM 4767 O O . ASN C 2 211 ? -15.190 5.680 42.465 1.00 20.82 206 ASN C O 1
ATOM 4772 N N . VAL C 2 212 ? -13.006 5.926 42.995 1.00 19.17 207 VAL C N 1
ATOM 4773 C CA . VAL C 2 212 ? -13.223 6.919 44.046 1.00 18.29 207 VAL C CA 1
ATOM 4774 C C . VAL C 2 212 ? -12.679 8.252 43.609 1.00 20.88 207 VAL C C 1
ATOM 4775 O O . VAL C 2 212 ? -11.534 8.331 43.151 1.00 19.28 207 VAL C O 1
ATOM 4779 N N . ASN C 2 213 ? -13.475 9.309 43.794 1.00 18.08 208 ASN C N 1
ATOM 4780 C CA . ASN C 2 213 ? -12.994 10.659 43.489 1.00 18.72 208 ASN C CA 1
ATOM 4781 C C . ASN C 2 213 ? -13.208 11.530 44.719 1.00 21.99 208 ASN C C 1
ATOM 4782 O O . ASN C 2 213 ? -14.346 11.651 45.196 1.00 20.34 208 ASN C O 1
ATOM 4787 N N . HIS C 2 214 ? -12.134 12.111 45.245 1.00 18.67 209 HIS C N 1
ATOM 4788 C CA . HIS C 2 214 ? -12.229 13.058 46.356 1.00 17.62 209 HIS C CA 1
ATOM 4789 C C . HIS C 2 214 ? -11.840 14.433 45.781 1.00 20.63 209 HIS C C 1
ATOM 4790 O O . HIS C 2 214 ? -10.663 14.819 45.809 1.00 18.90 209 HIS C O 1
ATOM 4797 N N . LYS C 2 215 ? -12.818 15.131 45.164 1.00 17.57 210 LYS C N 1
ATOM 4798 C CA . LYS C 2 215 ? -12.541 16.417 44.521 1.00 18.03 210 LYS C CA 1
ATOM 4799 C C . LYS C 2 215 ? -11.830 17.455 45.419 1.00 20.64 210 LYS C C 1
ATOM 4800 O O . LYS C 2 215 ? -10.922 18.124 44.920 1.00 21.27 210 LYS C O 1
ATOM 4806 N N . PRO C 2 216 ? -12.154 17.589 46.733 1.00 18.50 211 PRO C N 1
ATOM 4807 C CA . PRO C 2 216 ? -11.439 18.583 47.558 1.00 19.49 211 PRO C CA 1
ATOM 4808 C C . PRO C 2 216 ? -9.913 18.455 47.575 1.00 23.42 211 PRO C C 1
ATOM 4809 O O . PRO C 2 216 ? -9.240 19.487 47.695 1.00 24.14 211 PRO C O 1
ATOM 4813 N N . SER C 2 217 ? -9.369 17.205 47.453 1.00 19.97 212 SER C N 1
ATOM 4814 C CA . SER C 2 217 ? -7.915 17.014 47.417 1.00 20.78 212 SER C CA 1
ATOM 4815 C C . SER C 2 217 ? -7.415 16.695 46.023 1.00 22.62 212 SER C C 1
ATOM 4816 O O . SER C 2 217 ? -6.218 16.445 45.854 1.00 21.25 212 SER C O 1
ATOM 4819 N N . ASN C 2 218 ? -8.312 16.714 45.001 1.00 19.85 213 ASN C N 1
ATOM 4820 C CA . ASN C 2 218 ? -7.963 16.360 43.623 1.00 19.10 213 ASN C CA 1
ATOM 4821 C C . ASN C 2 218 ? -7.397 14.927 43.546 1.00 23.24 213 ASN C C 1
ATOM 4822 O O . ASN C 2 218 ? -6.570 14.641 42.679 1.00 23.48 213 ASN C O 1
ATOM 4827 N N . THR C 2 219 ? -7.838 14.025 44.455 1.00 20.11 214 THR C N 1
ATOM 4828 C CA . THR C 2 219 ? -7.314 12.660 44.535 1.00 20.47 214 THR C CA 1
ATOM 4829 C C . THR C 2 219 ? -8.319 11.699 43.890 1.00 24.23 214 THR C C 1
ATOM 4830 O O . THR C 2 219 ? -9.477 11.682 44.312 1.00 23.04 214 THR C O 1
ATOM 4834 N N . LYS C 2 220 ? -7.847 10.867 42.942 1.00 21.58 215 LYS C N 1
ATOM 4835 C CA . LYS C 2 220 ? -8.636 9.809 42.292 1.00 21.85 215 LYS C CA 1
ATOM 4836 C C . LYS C 2 220 ? -7.956 8.469 42.567 1.00 23.22 215 LYS C C 1
ATOM 4837 O O . LYS C 2 220 ? -6.747 8.326 42.375 1.00 23.07 215 LYS C O 1
ATOM 4843 N N . VAL C 2 221 ? -8.733 7.485 43.006 1.00 20.12 216 VAL C N 1
ATOM 4844 C CA . VAL C 2 221 ? -8.224 6.153 43.326 1.00 19.51 216 VAL C CA 1
ATOM 4845 C C . VAL C 2 221 ? -9.129 5.100 42.729 1.00 23.87 216 VAL C C 1
ATOM 4846 O O . VAL C 2 221 ? -10.348 5.186 42.913 1.00 23.99 216 VAL C O 1
ATOM 4850 N N . ASP C 2 222 ? -8.548 4.083 42.064 1.00 20.04 217 ASP C N 1
ATOM 4851 C CA . ASP C 2 222 ? -9.311 2.910 41.624 1.00 21.52 217 ASP C CA 1
ATOM 4852 C C . ASP C 2 222 ? -8.787 1.724 42.426 1.00 25.23 217 ASP C C 1
ATOM 4853 O O . ASP C 2 222 ? -7.573 1.608 42.634 1.00 24.62 217 ASP C O 1
ATOM 4858 N N . LYS C 2 223 ? -9.689 0.859 42.905 1.00 20.92 218 LYS C N 1
ATOM 4859 C CA . LYS C 2 223 ? -9.232 -0.288 43.685 1.00 20.99 218 LYS C CA 1
ATOM 4860 C C . LYS C 2 223 ? -9.986 -1.531 43.275 1.00 24.03 218 LYS C C 1
ATOM 4861 O O . LYS C 2 223 ? -11.215 -1.528 43.276 1.00 21.57 218 LYS C O 1
ATOM 4867 N N . LYS C 2 224 ? -9.253 -2.614 42.988 1.00 22.36 219 LYS C N 1
ATOM 4868 C CA . LYS C 2 224 ? -9.915 -3.885 42.670 1.00 23.18 219 LYS C CA 1
ATOM 4869 C C . LYS C 2 224 ? -10.345 -4.571 43.999 1.00 27.06 219 LYS C C 1
ATOM 4870 O O . LYS C 2 224 ? -9.548 -4.655 44.944 1.00 27.36 219 LYS C O 1
ATOM 4876 N N . ALA C 2 225 ? -11.595 -5.047 44.078 1.00 24.19 220 ALA C N 1
ATOM 4877 C CA . ALA C 2 225 ? -12.067 -5.772 45.268 1.00 25.23 220 ALA C CA 1
ATOM 4878 C C . ALA C 2 225 ? -12.062 -7.256 44.885 1.00 32.56 220 ALA C C 1
ATOM 4879 O O . ALA C 2 225 ? -12.866 -7.698 44.055 1.00 32.36 220 ALA C O 1
ATOM 4881 N N . GLU C 2 226 ? -11.110 -7.999 45.416 1.00 32.52 221 GLU C N 1
ATOM 4882 C CA . GLU C 2 226 ? -10.994 -9.421 45.066 1.00 34.92 221 GLU C CA 1
ATOM 4883 C C . GLU C 2 226 ? -10.718 -10.320 46.281 1.00 41.42 221 GLU C C 1
ATOM 4884 O O . GLU C 2 226 ? -10.103 -9.845 47.232 1.00 38.68 221 GLU C O 1
ATOM 4890 N N . PRO C 2 227 ? -11.164 -11.604 46.278 1.00 42.69 222 PRO C N 1
ATOM 4891 C CA . PRO C 2 227 ? -10.862 -12.482 47.426 1.00 44.00 222 PRO C CA 1
ATOM 4892 C C . PRO C 2 227 ? -9.358 -12.778 47.512 1.00 48.03 222 PRO C C 1
ATOM 4893 O O . PRO C 2 227 ? -8.676 -12.780 46.484 1.00 46.28 222 PRO C O 1
ATOM 4897 N N . LYS C 2 228 ? -8.836 -12.933 48.739 1.00 46.19 223 LYS C N 1
ATOM 4898 C CA . LYS C 2 228 ? -7.423 -13.209 49.005 1.00 78.63 223 LYS C CA 1
ATOM 4899 C C . LYS C 2 228 ? -7.090 -14.664 48.671 1.00 99.79 223 LYS C C 1
ATOM 4900 O O . LYS C 2 228 ? -6.289 -14.921 47.775 1.00 62.34 223 LYS C O 1
ATOM 4906 N N . GLU D 2 1 ? -32.209 -10.916 45.567 1.00 39.28 1 GLU E N 1
ATOM 4907 C CA . GLU D 2 1 ? -32.524 -10.637 44.163 1.00 38.00 1 GLU E CA 1
ATOM 4908 C C . GLU D 2 1 ? -31.913 -11.676 43.225 1.00 35.38 1 GLU E C 1
ATOM 4909 O O . GLU D 2 1 ? -30.802 -12.154 43.482 1.00 33.72 1 GLU E O 1
ATOM 4915 N N . VAL D 2 2 ? -32.620 -12.002 42.119 1.00 29.65 2 VAL E N 1
ATOM 4916 C CA . VAL D 2 2 ? -32.094 -12.953 41.122 1.00 27.25 2 VAL E CA 1
ATOM 4917 C C . VAL D 2 2 ? -30.983 -12.266 40.331 1.00 27.20 2 VAL E C 1
ATOM 4918 O O . VAL D 2 2 ? -31.143 -11.126 39.907 1.00 26.01 2 VAL E O 1
ATOM 4922 N N . GLN D 2 3 ? -29.840 -12.942 40.159 1.00 22.64 3 GLN E N 1
ATOM 4923 C CA . GLN D 2 3 ? -28.749 -12.396 39.379 1.00 21.74 3 GLN E CA 1
ATOM 4924 C C . GLN D 2 3 ? -28.208 -13.464 38.456 1.00 24.21 3 GLN E C 1
ATOM 4925 O O . GLN D 2 3 ? -28.095 -14.622 38.855 1.00 22.69 3 GLN E O 1
ATOM 4931 N N . LEU D 2 4 ? -27.849 -13.067 37.241 1.00 20.77 4 LEU E N 1
ATOM 4932 C CA . LEU D 2 4 ? -27.222 -13.943 36.267 1.00 19.40 4 LEU E CA 1
ATOM 4933 C C . LEU D 2 4 ? -26.095 -13.121 35.677 1.00 24.15 4 LEU E C 1
ATOM 4934 O O . LEU D 2 4 ? -26.355 -12.119 35.011 1.00 24.30 4 LEU E O 1
ATOM 4939 N N . VAL D 2 5 ? -24.829 -13.481 36.013 1.00 19.75 5 VAL E N 1
ATOM 4940 C CA . VAL D 2 5 ? -23.661 -12.730 35.544 1.00 18.89 5 VAL E CA 1
ATOM 4941 C C . VAL D 2 5 ? -22.858 -13.585 34.584 1.00 22.89 5 VAL E C 1
ATOM 4942 O O . VAL D 2 5 ? -22.314 -14.630 34.969 1.00 22.41 5 VAL E O 1
ATOM 4946 N N . GLN D 2 6 ? -22.793 -13.140 33.324 1.00 19.69 6 GLN E N 1
ATOM 4947 C CA . GLN D 2 6 ? -22.123 -13.857 32.241 1.00 19.31 6 GLN E CA 1
ATOM 4948 C C . GLN D 2 6 ? -20.644 -13.481 32.126 1.00 24.37 6 GLN E C 1
ATOM 4949 O O . GLN D 2 6 ? -20.271 -12.321 32.349 1.00 23.09 6 GLN E O 1
ATOM 4955 N N . SER D 2 7 ? -19.816 -14.455 31.737 1.00 21.52 7 SER E N 1
ATOM 4956 C CA . SER D 2 7 ? -18.377 -14.298 31.503 1.00 22.08 7 SER E CA 1
ATOM 4957 C C . SER D 2 7 ? -18.035 -14.994 30.177 1.00 24.85 7 SER E C 1
ATOM 4958 O O . SER D 2 7 ? -18.714 -15.940 29.751 1.00 23.73 7 SER E O 1
ATOM 4961 N N . GLY D 2 8 ? -16.953 -14.553 29.562 1.00 22.54 8 GLY E N 1
ATOM 4962 C CA . GLY D 2 8 ? -16.477 -15.164 28.335 1.00 23.28 8 GLY E CA 1
ATOM 4963 C C . GLY D 2 8 ? -16.959 -14.382 27.143 1.00 28.86 8 GLY E C 1
ATOM 4964 O O . GLY D 2 8 ? -17.788 -13.480 27.282 1.00 30.65 8 GLY E O 1
ATOM 4965 N N . GLY D 2 9 ? -16.470 -14.750 25.973 1.00 27.26 9 GLY E N 1
ATOM 4966 C CA . GLY D 2 9 ? -16.839 -14.032 24.749 1.00 26.75 9 GLY E CA 1
ATOM 4967 C C . GLY D 2 9 ? -15.624 -13.403 24.106 1.00 26.67 9 GLY E C 1
ATOM 4968 O O . GLY D 2 9 ? -14.488 -13.806 24.391 1.00 27.29 9 GLY E O 1
ATOM 4969 N N . GLY D 2 10 ? -15.863 -12.486 23.190 1.00 22.61 10 GLY E N 1
ATOM 4970 C CA . GLY D 2 10 ? -14.795 -11.796 22.474 1.00 20.75 10 GLY E CA 1
ATOM 4971 C C . GLY D 2 10 ? -14.507 -12.477 21.149 1.00 23.49 10 GLY E C 1
ATOM 4972 O O . GLY D 2 10 ? -15.377 -13.147 20.575 1.00 22.20 10 GLY E O 1
ATOM 4973 N N . LEU D 2 11 ? -13.280 -12.291 20.657 1.00 19.81 11 LEU E N 1
ATOM 4974 C CA . LEU D 2 11 ? -12.862 -12.768 19.349 1.00 18.97 11 LEU E CA 1
ATOM 4975 C C . LEU D 2 11 ? -12.470 -14.250 19.349 1.00 23.12 11 LEU E C 1
ATOM 4976 O O . LEU D 2 11 ? -11.831 -14.713 20.287 1.00 21.70 11 LEU E O 1
ATOM 4981 N N . VAL D 2 12 ? -12.830 -14.966 18.287 1.00 18.54 12 VAL E N 1
ATOM 4982 C CA . VAL D 2 12 ? -12.445 -16.379 18.085 1.00 19.16 12 VAL E CA 1
ATOM 4983 C C . VAL D 2 12 ? -12.324 -16.586 16.558 1.00 23.71 12 VAL E C 1
ATOM 4984 O O . VAL D 2 12 ? -13.095 -15.982 15.811 1.00 22.63 12 VAL E O 1
ATOM 4988 N N . GLN D 2 13 ? -11.348 -17.383 16.108 1.00 21.32 13 GLN E N 1
ATOM 4989 C CA . GLN D 2 13 ? -11.186 -17.594 14.674 1.00 22.17 13 GLN E CA 1
ATOM 4990 C C . GLN D 2 13 ? -12.252 -18.584 14.126 1.00 25.00 13 GLN E C 1
ATOM 4991 O O . GLN D 2 13 ? -12.724 -19.426 14.890 1.00 24.45 13 GLN E O 1
ATOM 4997 N N . PRO D 2 14 ? -12.600 -18.533 12.814 1.00 25.04 14 PRO E N 1
ATOM 4998 C CA . PRO D 2 14 ? -13.503 -19.554 12.259 1.00 25.32 14 PRO E CA 1
ATOM 4999 C C . PRO D 2 14 ? -12.894 -20.937 12.495 1.00 26.72 14 PRO E C 1
ATOM 5000 O O . PRO D 2 14 ? -11.669 -21.144 12.350 1.00 24.81 14 PRO E O 1
ATOM 5004 N N . GLY D 2 15 ? -13.750 -21.848 12.921 1.00 22.55 15 GLY E N 1
ATOM 5005 C CA . GLY D 2 15 ? -13.338 -23.209 13.233 1.00 22.93 15 GLY E CA 1
ATOM 5006 C C . GLY D 2 15 ? -12.802 -23.378 14.642 1.00 28.36 15 GLY E C 1
ATOM 5007 O O . GLY D 2 15 ? -12.514 -24.502 15.048 1.00 29.10 15 GLY E O 1
ATOM 5008 N N . GLY D 2 16 ? -12.707 -22.268 15.388 1.00 23.95 16 GLY E N 1
ATOM 5009 C CA . GLY D 2 16 ? -12.202 -22.231 16.757 1.00 22.88 16 GLY E CA 1
ATOM 5010 C C . GLY D 2 16 ? -13.251 -22.575 17.796 1.00 26.22 16 GLY E C 1
ATOM 5011 O O . GLY D 2 16 ? -14.407 -22.847 17.451 1.00 25.52 16 GLY E O 1
ATOM 5012 N N . SER D 2 17 ? -12.852 -22.528 19.080 1.00 23.10 17 SER E N 1
ATOM 5013 C CA . SER D 2 17 ? -13.679 -22.881 20.239 1.00 22.59 17 SER E CA 1
ATOM 5014 C C . SER D 2 17 ? -13.646 -21.758 21.269 1.00 25.40 17 SER E C 1
ATOM 5015 O O . SER D 2 17 ? -12.633 -21.063 21.412 1.00 23.37 17 SER E O 1
ATOM 5018 N N . LEU D 2 18 ? -14.753 -21.600 22.006 1.00 23.09 18 LEU E N 1
ATOM 5019 C CA . LEU D 2 18 ? -14.889 -20.589 23.046 1.00 23.94 18 LEU E CA 1
ATOM 5020 C C . LEU D 2 18 ? -15.926 -21.104 24.038 1.00 25.38 18 LEU E C 1
ATOM 5021 O O . LEU D 2 18 ? -16.891 -21.760 23.620 1.00 24.59 18 LEU E O 1
ATOM 5026 N N . ARG D 2 19 ? -15.736 -20.796 25.328 1.00 20.46 19 ARG E N 1
ATOM 5027 C CA A ARG D 2 19 ? -16.699 -21.190 26.361 0.50 20.11 19 ARG E CA 1
ATOM 5028 C CA B ARG D 2 19 ? -16.673 -21.198 26.380 0.50 20.48 19 ARG E CA 1
ATOM 5029 C C . ARG D 2 19 ? -17.262 -19.965 27.073 1.00 22.89 19 ARG E C 1
ATOM 5030 O O . ARG D 2 19 ? -16.519 -19.073 27.476 1.00 20.73 19 ARG E O 1
ATOM 5045 N N . LEU D 2 20 ? -18.587 -19.919 27.211 1.00 18.80 20 LEU E N 1
ATOM 5046 C CA . LEU D 2 20 ? -19.269 -18.858 27.941 1.00 18.22 20 LEU E CA 1
ATOM 5047 C C . LEU D 2 20 ? -19.681 -19.479 29.264 1.00 19.91 20 LEU E C 1
ATOM 5048 O O . LEU D 2 20 ? -20.002 -20.679 29.331 1.00 19.49 20 LEU E O 1
ATOM 5053 N N . SER D 2 21 ? -19.776 -18.654 30.295 1.00 18.52 21 SER E N 1
ATOM 5054 C CA . SER D 2 21 ? -20.301 -19.140 31.556 1.00 19.18 21 SER E CA 1
ATOM 5055 C C . SER D 2 21 ? -21.285 -18.118 32.097 1.00 22.46 21 SER E C 1
ATOM 5056 O O . SER D 2 21 ? -21.252 -16.930 31.727 1.00 20.94 21 SER E O 1
ATOM 5059 N N . CYS D 2 22 ? -22.172 -18.599 32.964 1.00 19.65 22 CYS E N 1
ATOM 5060 C CA A CYS D 2 22 ? -23.236 -17.788 33.549 0.48 19.68 22 CYS E CA 1
ATOM 5061 C CA B CYS D 2 22 ? -23.103 -17.705 33.635 0.52 21.07 22 CYS E CA 1
ATOM 5062 C C . CYS D 2 22 ? -23.294 -18.137 35.055 1.00 21.98 22 CYS E C 1
ATOM 5063 O O . CYS D 2 22 ? -23.646 -19.269 35.349 1.00 20.29 22 CYS E O 1
ATOM 5068 N N . ALA D 2 23 ? -22.924 -17.213 35.963 1.00 19.19 23 ALA E N 1
ATOM 5069 C CA . ALA D 2 23 ? -22.972 -17.436 37.403 1.00 19.25 23 ALA E CA 1
ATOM 5070 C C . ALA D 2 23 ? -24.332 -16.941 37.918 1.00 23.20 23 ALA E C 1
ATOM 5071 O O . ALA D 2 23 ? -24.748 -15.808 37.633 1.00 23.69 23 ALA E O 1
ATOM 5073 N N . ALA D 2 24 ? -25.026 -17.793 38.671 1.00 20.00 24 ALA E N 1
ATOM 5074 C CA . ALA D 2 24 ? -26.371 -17.483 39.151 1.00 20.23 24 ALA E CA 1
ATOM 5075 C C . ALA D 2 24 ? -26.393 -17.337 40.662 1.00 23.60 24 ALA E C 1
ATOM 5076 O O . ALA D 2 24 ? -25.669 -18.055 41.360 1.00 22.82 24 ALA E O 1
ATOM 5078 N N . SER D 2 25 ? -27.266 -16.452 41.163 1.00 21.02 25 SER E N 1
ATOM 5079 C CA . SER D 2 25 ? -27.514 -16.300 42.598 1.00 22.75 25 SER E CA 1
ATOM 5080 C C . SER D 2 25 ? -28.920 -15.768 42.860 1.00 25.93 25 SER E C 1
ATOM 5081 O O . SER D 2 25 ? -29.573 -15.269 41.941 1.00 24.28 25 SER E O 1
ATOM 5084 N N . GLY D 2 26 ? -29.369 -15.882 44.103 1.00 25.10 26 GLY E N 1
ATOM 5085 C CA . GLY D 2 26 ? -30.664 -15.359 44.534 1.00 25.84 26 GLY E CA 1
ATOM 5086 C C . GLY D 2 26 ? -31.862 -16.261 44.306 1.00 29.47 26 GLY E C 1
ATOM 5087 O O . GLY D 2 26 ? -33.006 -15.825 44.471 1.00 29.53 26 GLY E O 1
ATOM 5088 N N . PHE D 2 27 ? -31.622 -17.529 43.955 1.00 26.49 27 PHE E N 1
ATOM 5089 C CA . PHE D 2 27 ? -32.689 -18.517 43.752 1.00 26.32 27 PHE E CA 1
ATOM 5090 C C . PHE D 2 27 ? -32.079 -19.918 43.841 1.00 29.47 27 PHE E C 1
ATOM 5091 O O . PHE D 2 27 ? -30.857 -20.048 43.828 1.00 28.55 27 PHE E O 1
ATOM 5099 N N . THR D 2 28 ? -32.924 -20.955 43.950 1.00 27.66 28 THR E N 1
ATOM 5100 C CA . THR D 2 28 ? -32.474 -22.354 43.991 1.00 27.73 28 THR E CA 1
ATOM 5101 C C . THR D 2 28 ? -32.178 -22.737 42.541 1.00 28.94 28 THR E C 1
ATOM 5102 O O . THR D 2 28 ? -33.080 -23.069 41.791 1.00 26.82 28 THR E O 1
ATOM 5106 N N . PHE D 2 29 ? -30.906 -22.656 42.157 1.00 25.49 29 PHE E N 1
ATOM 5107 C CA . PHE D 2 29 ? -30.452 -22.875 40.790 1.00 24.00 29 PHE E CA 1
ATOM 5108 C C . PHE D 2 29 ? -30.962 -24.194 40.163 1.00 26.75 29 PHE E C 1
ATOM 5109 O O . PHE D 2 29 ? -31.511 -24.164 39.054 1.00 23.97 29 PHE E O 1
ATOM 5117 N N . SER D 2 30 ? -30.807 -25.326 40.884 1.00 25.72 30 SER E N 1
ATOM 5118 C CA . SER D 2 30 ? -31.202 -26.665 40.421 1.00 25.03 30 SER E CA 1
ATOM 5119 C C . SER D 2 30 ? -32.701 -26.843 40.158 1.00 29.43 30 SER E C 1
ATOM 5120 O O . SER D 2 30 ? -33.084 -27.828 39.522 1.00 30.57 30 SER E O 1
ATOM 5123 N N . SER D 2 31 ? -33.553 -25.930 40.666 1.00 26.70 31 SER E N 1
ATOM 5124 C CA . SER D 2 31 ? -35.011 -25.985 40.465 1.00 27.12 31 SER E CA 1
ATOM 5125 C C . SER D 2 31 ? -35.452 -25.432 39.101 1.00 28.70 31 SER E C 1
ATOM 5126 O O . SER D 2 31 ? -36.639 -25.539 38.751 1.00 29.07 31 SER E O 1
ATOM 5129 N N . TYR D 2 32 ? -34.525 -24.819 38.349 1.00 23.27 32 TYR E N 1
ATOM 5130 C CA . TYR D 2 32 ? -34.863 -24.174 37.089 1.00 22.53 32 TYR E CA 1
ATOM 5131 C C . TYR D 2 32 ? -34.123 -24.703 35.910 1.00 25.90 32 TYR E C 1
ATOM 5132 O O . TYR D 2 32 ? -32.899 -24.856 35.954 1.00 23.41 32 TYR E O 1
ATOM 5141 N N . ALA D 2 33 ? -34.866 -24.878 34.803 1.00 22.47 33 ALA E N 1
ATOM 5142 C CA . ALA D 2 33 ? -34.261 -25.169 33.521 1.00 21.60 33 ALA E CA 1
ATOM 5143 C C . ALA D 2 33 ? -33.609 -23.823 33.127 1.00 23.09 33 ALA E C 1
ATOM 5144 O O . ALA D 2 33 ? -34.058 -22.738 33.550 1.00 22.01 33 ALA E O 1
ATOM 5146 N N . MET D 2 34 ? -32.584 -23.885 32.321 1.00 19.14 34 MET E N 1
ATOM 5147 C CA . MET D 2 34 ? -31.841 -22.680 31.929 1.00 18.97 34 MET E CA 1
ATOM 5148 C C . MET D 2 34 ? -31.676 -22.680 30.438 1.00 23.09 34 MET E C 1
ATOM 5149 O O . MET D 2 34 ? -31.772 -23.737 29.815 1.00 23.04 34 MET E O 1
ATOM 5154 N N . SER D 2 35 ? -31.414 -21.508 29.832 1.00 18.74 35 SER E N 1
ATOM 5155 C CA A SER D 2 35 ? -31.244 -21.464 28.390 0.50 18.10 35 SER E CA 1
ATOM 5156 C CA B SER D 2 35 ? -31.254 -21.446 28.379 0.50 17.46 35 SER E CA 1
ATOM 5157 C C . SER D 2 35 ? -30.238 -20.416 27.939 1.00 20.55 35 SER E C 1
ATOM 5158 O O . SER D 2 35 ? -29.935 -19.495 28.690 1.00 20.15 35 SER E O 1
ATOM 5163 N N . TRP D 2 36 ? -29.751 -20.564 26.696 1.00 17.97 36 TRP E N 1
ATOM 5164 C CA . TRP D 2 36 ? -28.884 -19.575 26.045 1.00 17.69 36 TRP E CA 1
ATOM 5165 C C . TRP D 2 36 ? -29.714 -19.076 24.873 1.00 19.64 36 TRP E C 1
ATOM 5166 O O . TRP D 2 36 ? -30.361 -19.865 24.161 1.00 20.65 36 TRP E O 1
ATOM 5177 N N . VAL D 2 37 ? -29.711 -17.765 24.678 1.00 17.06 37 VAL E N 1
ATOM 5178 C CA . VAL D 2 37 ? -30.428 -17.112 23.584 1.00 16.77 37 VAL E CA 1
ATOM 5179 C C . VAL D 2 37 ? -29.388 -16.215 22.914 1.00 20.47 37 VAL E C 1
ATOM 5180 O O . VAL D 2 37 ? -28.540 -15.675 23.618 1.00 22.81 37 VAL E O 1
ATOM 5184 N N . ARG D 2 38 ? -29.459 -16.013 21.588 1.00 17.10 38 ARG E N 1
ATOM 5185 C CA . ARG D 2 38 ? -28.469 -15.099 20.974 1.00 18.67 38 ARG E CA 1
ATOM 5186 C C . ARG D 2 38 ? -29.124 -14.134 20.013 1.00 21.10 38 ARG E C 1
ATOM 5187 O O . ARG D 2 38 ? -30.274 -14.325 19.613 1.00 19.37 38 ARG E O 1
ATOM 5195 N N . GLN D 2 39 ? -28.368 -13.106 19.621 1.00 18.59 39 GLN E N 1
ATOM 5196 C CA . GLN D 2 39 ? -28.885 -12.093 18.714 1.00 19.25 39 GLN E CA 1
ATOM 5197 C C . GLN D 2 39 ? -27.758 -11.615 17.853 1.00 21.22 39 GLN E C 1
ATOM 5198 O O . GLN D 2 39 ? -26.824 -10.980 18.352 1.00 20.97 39 GLN E O 1
ATOM 5204 N N . ALA D 2 40 ? -27.827 -11.928 16.555 1.00 20.17 40 ALA E N 1
ATOM 5205 C CA . ALA D 2 40 ? -26.804 -11.446 15.622 1.00 21.10 40 ALA E CA 1
ATOM 5206 C C . ALA D 2 40 ? -26.905 -9.909 15.530 1.00 25.55 40 ALA E C 1
ATOM 5207 O O . ALA D 2 40 ? -27.993 -9.361 15.748 1.00 24.64 40 ALA E O 1
ATOM 5209 N N . PRO D 2 41 ? -25.789 -9.190 15.274 1.00 25.81 41 PRO E N 1
ATOM 5210 C CA . PRO D 2 41 ? -25.854 -7.714 15.262 1.00 26.18 41 PRO E CA 1
ATOM 5211 C C . PRO D 2 41 ? -26.940 -7.161 14.338 1.00 32.74 41 PRO E C 1
ATOM 5212 O O . PRO D 2 41 ? -27.018 -7.534 13.161 1.00 32.85 41 PRO E O 1
ATOM 5216 N N . GLY D 2 42 ? -27.816 -6.347 14.922 1.00 29.50 42 GLY E N 1
ATOM 5217 C CA . GLY D 2 42 ? -28.957 -5.746 14.234 1.00 30.74 42 GLY E CA 1
ATOM 5218 C C . GLY D 2 42 ? -30.093 -6.698 13.897 1.00 33.15 42 GLY E C 1
ATOM 5219 O O . GLY D 2 42 ? -31.024 -6.303 13.186 1.00 34.85 42 GLY E O 1
ATOM 5220 N N . LYS D 2 43 ? -30.045 -7.955 14.401 1.00 26.42 43 LYS E N 1
ATOM 5221 C CA . LYS D 2 43 ? -31.059 -8.970 14.103 1.00 25.77 43 LYS E CA 1
ATOM 5222 C C . LYS D 2 43 ? -31.910 -9.338 15.334 1.00 27.91 43 LYS E C 1
ATOM 5223 O O . LYS D 2 43 ? -31.784 -8.705 16.384 1.00 26.88 43 LYS E O 1
ATOM 5229 N N . GLY D 2 44 ? -32.772 -10.341 15.189 1.00 24.75 44 GLY E N 1
ATOM 5230 C CA . GLY D 2 44 ? -33.689 -10.729 16.246 1.00 24.02 44 GLY E CA 1
ATOM 5231 C C . GLY D 2 44 ? -33.155 -11.763 17.207 1.00 27.20 44 GLY E C 1
ATOM 5232 O O . GLY D 2 44 ? -32.068 -12.296 16.999 1.00 27.34 44 GLY E O 1
ATOM 5233 N N . LEU D 2 45 ? -33.916 -12.042 18.269 1.00 22.43 45 LEU E N 1
ATOM 5234 C CA . LEU D 2 45 ? -33.573 -13.042 19.277 1.00 21.16 45 LEU E CA 1
ATOM 5235 C C . LEU D 2 45 ? -33.769 -14.450 18.693 1.00 24.60 45 LEU E C 1
ATOM 5236 O O . LEU D 2 45 ? -34.765 -14.718 17.978 1.00 22.37 45 LEU E O 1
ATOM 5241 N N . GLU D 2 46 ? -32.827 -15.348 19.012 1.00 20.95 46 GLU E N 1
ATOM 5242 C CA . GLU D 2 46 ? -32.859 -16.732 18.537 1.00 20.75 46 GLU E CA 1
ATOM 5243 C C . GLU D 2 46 ? -32.497 -17.643 19.717 1.00 23.55 46 GLU E C 1
ATOM 5244 O O . GLU D 2 46 ? -31.414 -17.512 20.298 1.00 22.87 46 GLU E O 1
ATOM 5250 N N . TRP D 2 47 ? -33.379 -18.596 20.026 1.00 20.82 47 TRP E N 1
ATOM 5251 C CA . TRP D 2 47 ? -33.097 -19.557 21.090 1.00 20.40 47 TRP E CA 1
ATOM 5252 C C . TRP D 2 47 ? -31.977 -20.511 20.582 1.00 24.69 47 TRP E C 1
ATOM 5253 O O . TRP D 2 47 ? -32.013 -20.961 19.422 1.00 23.54 47 TRP E O 1
ATOM 5264 N N . VAL D 2 48 ? -30.978 -20.773 21.440 1.00 19.46 48 VAL E N 1
ATOM 5265 C CA . VAL D 2 48 ? -29.800 -21.593 21.093 1.00 20.59 48 VAL E CA 1
ATOM 5266 C C . VAL D 2 48 ? -29.845 -22.981 21.743 1.00 22.80 48 VAL E C 1
ATOM 5267 O O . VAL D 2 48 ? -29.638 -23.999 21.069 1.00 22.14 48 VAL E O 1
ATOM 5271 N N . SER D 2 49 ? -30.077 -23.022 23.062 1.00 19.06 49 SER E N 1
ATOM 5272 C CA . SER D 2 49 ? -29.936 -24.275 23.786 1.00 18.43 49 SER E CA 1
ATOM 5273 C C . SER D 2 49 ? -30.620 -24.185 25.127 1.00 22.52 49 SER E C 1
ATOM 5274 O O . SER D 2 49 ? -30.783 -23.083 25.663 1.00 21.73 49 SER E O 1
ATOM 5277 N N . ALA D 2 50 ? -31.010 -25.327 25.681 1.00 20.83 50 ALA E N 1
ATOM 5278 C CA . ALA D 2 50 ? -31.634 -25.401 26.998 1.00 20.35 50 ALA E CA 1
ATOM 5279 C C . ALA D 2 50 ? -31.169 -26.640 27.714 1.00 22.55 50 ALA E C 1
ATOM 5280 O O . ALA D 2 50 ? -30.728 -27.604 27.084 1.00 19.95 50 ALA E O 1
ATOM 5282 N N . ILE D 2 51 ? -31.284 -26.606 29.040 1.00 19.47 51 ILE E N 1
ATOM 5283 C CA . ILE D 2 51 ? -30.875 -27.694 29.914 1.00 19.94 51 ILE E CA 1
ATOM 5284 C C . ILE D 2 51 ? -31.838 -27.804 31.078 1.00 24.36 51 ILE E C 1
ATOM 5285 O O . ILE D 2 51 ? -32.290 -26.783 31.622 1.00 23.21 51 ILE E O 1
ATOM 5290 N N . SER D 2 52 ? -32.192 -29.043 31.432 1.00 21.25 52 SER E N 1
ATOM 5291 C CA . SER D 2 52 ? -33.088 -29.279 32.556 1.00 23.12 52 SER E CA 1
ATOM 5292 C C . SER D 2 52 ? -32.379 -28.889 33.867 1.00 26.04 52 SER E C 1
ATOM 5293 O O . SER D 2 52 ? -31.146 -28.844 33.887 1.00 24.29 52 SER E O 1
ATOM 5296 N N . GLY D 2 53 ? -33.163 -28.629 34.934 1.00 27.39 53 GLY E N 1
ATOM 5297 C CA . GLY D 2 53 ? -32.660 -28.308 36.273 1.00 27.93 53 GLY E CA 1
ATOM 5298 C C . GLY D 2 53 ? -31.567 -29.271 36.750 1.00 32.21 53 GLY E C 1
ATOM 5299 O O . GLY D 2 53 ? -30.552 -28.835 37.304 1.00 31.84 53 GLY E O 1
ATOM 5300 N N . SER D 2 54 ? -31.726 -30.608 36.469 1.00 30.37 54 SER E N 1
ATOM 5301 C CA . SER D 2 54 ? -30.765 -31.659 36.850 1.00 31.20 54 SER E CA 1
ATOM 5302 C C . SER D 2 54 ? -29.455 -31.620 36.022 1.00 33.46 54 SER E C 1
ATOM 5303 O O . SER D 2 54 ? -28.401 -32.070 36.487 1.00 33.70 54 SER E O 1
ATOM 5306 N N . GLY D 2 55 ? -29.568 -31.172 34.786 1.00 27.82 55 GLY E N 1
ATOM 5307 C CA . GLY D 2 55 ? -28.470 -31.075 33.839 1.00 27.60 55 GLY E CA 1
ATOM 5308 C C . GLY D 2 55 ? -28.330 -32.274 32.914 1.00 30.75 55 GLY E C 1
ATOM 5309 O O . GLY D 2 55 ? -27.441 -32.293 32.067 1.00 31.10 55 GLY E O 1
ATOM 5310 N N . GLY D 2 56 ? -29.208 -33.254 33.065 1.00 27.99 56 GLY E N 1
ATOM 5311 C CA . GLY D 2 56 ? -29.167 -34.521 32.329 1.00 28.40 56 GLY E CA 1
ATOM 5312 C C . GLY D 2 56 ? -29.841 -34.562 30.973 1.00 31.20 56 GLY E C 1
ATOM 5313 O O . GLY D 2 56 ? -29.593 -35.488 30.181 1.00 31.14 56 GLY E O 1
ATOM 5314 N N . SER D 2 57 ? -30.693 -33.549 30.696 1.00 25.47 57 SER E N 1
ATOM 5315 C CA . SER D 2 57 ? -31.446 -33.419 29.457 1.00 24.63 57 SER E CA 1
ATOM 5316 C C . SER D 2 57 ? -31.041 -32.121 28.823 1.00 26.99 57 SER E C 1
ATOM 5317 O O . SER D 2 57 ? -31.169 -31.062 29.458 1.00 25.13 57 SER E O 1
ATOM 5320 N N . THR D 2 58 ? -30.512 -32.196 27.588 1.00 23.58 58 THR E N 1
ATOM 5321 C CA . THR D 2 58 ? -30.036 -30.990 26.872 1.00 22.93 58 THR E CA 1
ATOM 5322 C C . THR D 2 58 ? -30.728 -30.882 25.521 1.00 25.88 58 THR E C 1
ATOM 5323 O O . THR D 2 58 ? -31.115 -31.903 24.935 1.00 24.39 58 THR E O 1
ATOM 5327 N N . TYR D 2 59 ? -30.895 -29.646 25.034 1.00 22.30 59 TYR E N 1
ATOM 5328 C CA . TYR D 2 59 ? -31.669 -29.361 23.816 1.00 23.48 59 TYR E CA 1
ATOM 5329 C C . TYR D 2 59 ? -30.963 -28.278 23.040 1.00 24.67 59 TYR E C 1
ATOM 5330 O O . TYR D 2 59 ? -30.413 -27.359 23.642 1.00 23.47 59 TYR E O 1
ATOM 5339 N N . TYR D 2 60 ? -30.959 -28.398 21.716 1.00 21.42 60 TYR E N 1
ATOM 5340 C CA . TYR D 2 60 ? -30.214 -27.484 20.857 1.00 20.40 60 TYR E CA 1
ATOM 5341 C C . TYR D 2 60 ? -31.008 -27.113 19.612 1.00 25.59 60 TYR E C 1
ATOM 5342 O O . TYR D 2 60 ? -31.691 -27.962 19.036 1.00 26.00 60 TYR E O 1
ATOM 5351 N N . ALA D 2 61 ? -30.852 -25.869 19.157 1.00 23.81 61 ALA E N 1
ATOM 5352 C CA . ALA D 2 61 ? -31.439 -25.415 17.901 1.00 23.70 61 ALA E CA 1
ATOM 5353 C C . ALA D 2 61 ? -30.687 -26.169 16.794 1.00 26.75 61 ALA E C 1
ATOM 5354 O O . ALA D 2 61 ? -29.512 -26.503 16.972 1.00 23.97 61 ALA E O 1
ATOM 5356 N N . ASP D 2 62 ? -31.357 -26.452 15.657 1.00 28.04 62 ASP E N 1
ATOM 5357 C CA . ASP D 2 62 ? -30.724 -27.171 14.545 1.00 29.66 62 ASP E CA 1
ATOM 5358 C C . ASP D 2 62 ? -29.419 -26.528 14.065 1.00 34.24 62 ASP E C 1
ATOM 5359 O O . ASP D 2 62 ? -28.490 -27.258 13.715 1.00 35.33 62 ASP E O 1
ATOM 5364 N N . SER D 2 63 ? -29.350 -25.179 14.067 1.00 31.69 63 SER E N 1
ATOM 5365 C CA . SER D 2 63 ? -28.183 -24.397 13.628 1.00 31.07 63 SER E CA 1
ATOM 5366 C C . SER D 2 63 ? -26.915 -24.639 14.445 1.00 31.74 63 SER E C 1
ATOM 5367 O O . SER D 2 63 ? -25.816 -24.447 13.919 1.00 31.46 63 SER E O 1
ATOM 5370 N N . VAL D 2 64 ? -27.047 -25.095 15.697 1.00 26.35 64 VAL E N 1
ATOM 5371 C CA . VAL D 2 64 ? -25.883 -25.303 16.565 1.00 24.31 64 VAL E CA 1
ATOM 5372 C C . VAL D 2 64 ? -25.677 -26.773 16.999 1.00 25.78 64 VAL E C 1
ATOM 5373 O O . VAL D 2 64 ? -24.647 -27.087 17.592 1.00 24.20 64 VAL E O 1
ATOM 5377 N N . LYS D 2 65 ? -26.678 -27.648 16.766 1.00 26.15 65 LYS E N 1
ATOM 5378 C CA . LYS D 2 65 ? -26.615 -29.040 17.206 1.00 24.37 65 LYS E CA 1
ATOM 5379 C C . LYS D 2 65 ? -25.350 -29.745 16.685 1.00 27.53 65 LYS E C 1
ATOM 5380 O O . LYS D 2 65 ? -25.043 -29.660 15.496 1.00 26.81 65 LYS E O 1
ATOM 5386 N N . GLY D 2 66 ? -24.622 -30.396 17.596 1.00 24.24 66 GLY E N 1
ATOM 5387 C CA . GLY D 2 66 ? -23.389 -31.101 17.251 1.00 24.91 66 GLY E CA 1
ATOM 5388 C C . GLY D 2 66 ? -22.130 -30.257 17.390 1.00 28.29 66 GLY E C 1
ATOM 5389 O O . GLY D 2 66 ? -21.019 -30.802 17.352 1.00 29.71 66 GLY E O 1
ATOM 5390 N N . ARG D 2 67 ? -22.277 -28.930 17.520 1.00 22.23 67 ARG E N 1
ATOM 5391 C CA . ARG D 2 67 ? -21.128 -28.018 17.691 1.00 21.90 67 ARG E CA 1
ATOM 5392 C C . ARG D 2 67 ? -21.084 -27.398 19.082 1.00 24.22 67 ARG E C 1
ATOM 5393 O O . ARG D 2 67 ? -19.998 -27.084 19.562 1.00 23.65 67 ARG E O 1
ATOM 5401 N N . PHE D 2 68 ? -22.263 -27.125 19.688 1.00 20.87 68 PHE E N 1
ATOM 5402 C CA . PHE D 2 68 ? -22.327 -26.485 21.002 1.00 19.41 68 PHE E CA 1
ATOM 5403 C C . PHE D 2 68 ? -22.675 -27.497 22.071 1.00 22.76 68 PHE E C 1
ATOM 5404 O O . PHE D 2 68 ? -23.363 -28.469 21.772 1.00 23.91 68 PHE E O 1
ATOM 5412 N N . THR D 2 69 ? -22.289 -27.221 23.327 1.00 18.60 69 THR E N 1
ATOM 5413 C CA . THR D 2 69 ? -22.669 -28.081 24.446 1.00 18.00 69 THR E CA 1
ATOM 5414 C C . THR D 2 69 ? -23.121 -27.202 25.576 1.00 19.84 69 THR E C 1
ATOM 5415 O O . THR D 2 69 ? -22.352 -26.324 25.996 1.00 19.77 69 THR E O 1
ATOM 5419 N N . ILE D 2 70 ? -24.331 -27.460 26.107 1.00 18.58 70 ILE E N 1
ATOM 5420 C CA . ILE D 2 70 ? -24.816 -26.766 27.302 1.00 17.39 70 ILE E CA 1
ATOM 5421 C C . ILE D 2 70 ? -24.606 -27.707 28.485 1.00 20.31 70 ILE E C 1
ATOM 5422 O O . ILE D 2 70 ? -24.778 -28.932 28.369 1.00 19.30 70 ILE E O 1
ATOM 5427 N N . SER D 2 71 ? -24.174 -27.135 29.617 1.00 17.45 71 SER E N 1
ATOM 5428 C CA . SER D 2 71 ? -23.939 -27.915 30.833 1.00 17.95 71 SER E CA 1
ATOM 5429 C C . SER D 2 71 ? -24.103 -27.024 32.032 1.00 21.40 71 SER E C 1
ATOM 5430 O O . SER D 2 71 ? -24.166 -25.801 31.888 1.00 19.64 71 SER E O 1
ATOM 5433 N N . ARG D 2 72 ? -24.198 -27.636 33.210 1.00 20.16 72 ARG E N 1
ATOM 5434 C CA . ARG D 2 72 ? -24.337 -26.875 34.438 1.00 20.31 72 ARG E CA 1
ATOM 5435 C C . ARG D 2 72 ? -23.666 -27.581 35.578 1.00 23.68 72 ARG E C 1
ATOM 5436 O O . ARG D 2 72 ? -23.486 -28.807 35.549 1.00 23.49 72 ARG E O 1
ATOM 5444 N N . ASP D 2 73 ? -23.224 -26.787 36.556 1.00 19.57 73 ASP E N 1
ATOM 5445 C CA . ASP D 2 73 ? -22.627 -27.252 37.796 1.00 21.20 73 ASP E CA 1
ATOM 5446 C C . ASP D 2 73 ? -23.569 -26.776 38.901 1.00 25.46 73 ASP E C 1
ATOM 5447 O O . ASP D 2 73 ? -23.554 -25.593 39.263 1.00 25.19 73 ASP E O 1
ATOM 5452 N N . ASN D 2 74 ? -24.415 -27.676 39.419 1.00 22.34 74 ASN E N 1
ATOM 5453 C CA . ASN D 2 74 ? -25.379 -27.302 40.446 1.00 23.26 74 ASN E CA 1
ATOM 5454 C C . ASN D 2 74 ? -24.783 -27.042 41.811 1.00 31.11 74 ASN E C 1
ATOM 5455 O O . ASN D 2 74 ? -25.440 -26.413 42.641 1.00 34.97 74 ASN E O 1
ATOM 5460 N N . SER D 2 75 ? -23.533 -27.456 42.034 1.00 26.88 75 SER E N 1
ATOM 5461 C CA . SER D 2 75 ? -22.873 -27.166 43.307 1.00 27.99 75 SER E CA 1
ATOM 5462 C C . SER D 2 75 ? -22.367 -25.704 43.314 1.00 31.46 75 SER E C 1
ATOM 5463 O O . SER D 2 75 ? -22.455 -25.033 44.342 1.00 33.27 75 SER E O 1
ATOM 5466 N N . LYS D 2 76 ? -21.843 -25.223 42.172 1.00 25.25 76 LYS E N 1
ATOM 5467 C CA . LYS D 2 76 ? -21.305 -23.840 42.059 1.00 23.26 76 LYS E CA 1
ATOM 5468 C C . LYS D 2 76 ? -22.301 -22.841 41.450 1.00 25.16 76 LYS E C 1
ATOM 5469 O O . LYS D 2 76 ? -21.976 -21.648 41.353 1.00 23.66 76 LYS E O 1
ATOM 5475 N N . ASN D 2 77 ? -23.491 -23.313 41.031 1.00 21.97 77 ASN E N 1
ATOM 5476 C CA . ASN D 2 77 ? -24.538 -22.486 40.424 1.00 21.97 77 ASN E CA 1
ATOM 5477 C C . ASN D 2 77 ? -24.002 -21.769 39.168 1.00 24.46 77 ASN E C 1
ATOM 5478 O O . ASN D 2 77 ? -24.040 -20.541 39.081 1.00 23.97 77 ASN E O 1
ATOM 5483 N N . ILE D 2 78 ? -23.423 -22.545 38.256 1.00 21.10 78 ILE E N 1
ATOM 5484 C CA . ILE D 2 78 ? -22.886 -22.030 36.991 1.00 20.09 78 ILE E CA 1
ATOM 5485 C C . ILE D 2 78 ? -23.479 -22.801 35.821 1.00 23.08 78 ILE E C 1
ATOM 5486 O O . ILE D 2 78 ? -23.625 -24.026 35.890 1.00 22.12 78 ILE E O 1
ATOM 5491 N N . LEU D 2 79 ? -23.822 -22.071 34.764 1.00 20.25 79 LEU E N 1
ATOM 5492 C CA . LEU D 2 79 ? -24.348 -22.616 33.508 1.00 20.50 79 LEU E CA 1
ATOM 5493 C C . LEU D 2 79 ? -23.215 -22.352 32.496 1.00 23.80 79 LEU E C 1
ATOM 5494 O O . LEU D 2 79 ? -22.590 -21.273 32.549 1.00 23.01 79 LEU E O 1
ATOM 5499 N N . TYR D 2 80 ? -22.936 -23.324 31.596 1.00 19.82 80 TYR E N 1
ATOM 5500 C CA . TYR D 2 80 ? -21.889 -23.175 30.583 1.00 18.64 80 TYR E CA 1
ATOM 5501 C C . TYR D 2 80 ? -22.422 -23.369 29.171 1.00 23.50 80 TYR E C 1
ATOM 5502 O O . TYR D 2 80 ? -23.395 -24.119 28.951 1.00 23.09 80 TYR E O 1
ATOM 5511 N N . LEU D 2 81 ? -21.758 -22.727 28.211 1.00 19.19 81 LEU E N 1
ATOM 5512 C CA . LEU D 2 81 ? -22.023 -22.956 26.785 1.00 17.71 81 LEU E CA 1
ATOM 5513 C C . LEU D 2 81 ? -20.664 -23.141 26.099 1.00 19.74 81 LEU E C 1
ATOM 5514 O O . LEU D 2 81 ? -19.902 -22.166 25.937 1.00 19.57 81 LEU E O 1
ATOM 5519 N N . GLN D 2 82 ? -20.333 -24.397 25.747 1.00 17.87 82 GLN E N 1
ATOM 5520 C CA . GLN D 2 82 ? -19.081 -24.660 25.046 1.00 16.71 82 GLN E CA 1
ATOM 5521 C C . GLN D 2 82 ? -19.443 -24.568 23.560 1.00 22.74 82 GLN E C 1
ATOM 5522 O O . GLN D 2 82 ? -20.385 -25.215 23.139 1.00 22.77 82 GLN E O 1
ATOM 5528 N N . MET D 2 83 ? -18.698 -23.795 22.775 1.00 21.22 83 MET E N 1
ATOM 5529 C CA . MET D 2 83 ? -18.963 -23.647 21.344 1.00 22.45 83 MET E CA 1
ATOM 5530 C C . MET D 2 83 ? -17.751 -24.052 20.542 1.00 27.42 83 MET E C 1
ATOM 5531 O O . MET D 2 83 ? -16.700 -23.442 20.716 1.00 27.67 83 MET E O 1
ATOM 5536 N N . ASN D 2 84 ? -17.883 -25.029 19.638 1.00 24.13 84 ASN E N 1
ATOM 5537 C CA . ASN D 2 84 ? -16.760 -25.434 18.796 1.00 23.91 84 ASN E CA 1
ATOM 5538 C C . ASN D 2 84 ? -17.119 -25.305 17.343 1.00 25.94 84 ASN E C 1
ATOM 5539 O O . ASN D 2 84 ? -18.294 -25.070 17.035 1.00 25.63 84 ASN E O 1
ATOM 5544 N N . SER D 2 85 ? -16.111 -25.416 16.436 1.00 22.51 85 SER E N 1
ATOM 5545 C CA . SER D 2 85 ? -16.314 -25.325 14.973 1.00 23.08 85 SER E CA 1
ATOM 5546 C C . SER D 2 85 ? -17.112 -24.049 14.634 1.00 25.86 85 SER E C 1
ATOM 5547 O O . SER D 2 85 ? -18.069 -24.066 13.852 1.00 25.41 85 SER E O 1
ATOM 5550 N N . LEU D 2 86 ? -16.716 -22.950 15.239 1.00 22.54 86 LEU E N 1
ATOM 5551 C CA . LEU D 2 86 ? -17.412 -21.683 15.076 1.00 22.44 86 LEU E CA 1
ATOM 5552 C C . LEU D 2 86 ? -17.380 -21.131 13.656 1.00 26.51 86 LEU E C 1
ATOM 5553 O O . LEU D 2 86 ? -16.401 -21.307 12.915 1.00 26.19 86 LEU E O 1
ATOM 5558 N N . LYS D 2 87 ? -18.503 -20.551 13.265 1.00 24.24 87 LYS E N 1
ATOM 5559 C CA . LYS D 2 87 ? -18.740 -20.010 11.923 1.00 24.92 87 LYS E CA 1
ATOM 5560 C C . LYS D 2 87 ? -19.082 -18.519 12.027 1.00 28.96 87 LYS E C 1
ATOM 5561 O O . LYS D 2 87 ? -19.552 -18.063 13.076 1.00 25.97 87 LYS E O 1
ATOM 5567 N N . ALA D 2 88 ? -18.934 -17.773 10.914 1.00 28.99 88 ALA E N 1
ATOM 5568 C CA . ALA D 2 88 ? -19.286 -16.343 10.869 1.00 29.80 88 ALA E CA 1
ATOM 5569 C C . ALA D 2 88 ? -20.737 -16.116 11.324 1.00 31.78 88 ALA E C 1
ATOM 5570 O O . ALA D 2 88 ? -21.013 -15.144 12.021 1.00 30.70 88 ALA E O 1
ATOM 5572 N N . GLU D 2 89 ? -21.627 -17.071 11.017 1.00 29.58 89 GLU E N 1
ATOM 5573 C CA . GLU D 2 89 ? -23.047 -17.076 11.386 1.00 29.46 89 GLU E CA 1
ATOM 5574 C C . GLU D 2 89 ? -23.268 -17.139 12.905 1.00 28.35 89 GLU E C 1
ATOM 5575 O O . GLU D 2 89 ? -24.382 -16.874 13.360 1.00 28.41 89 GLU E O 1
ATOM 5581 N N . ASP D 2 90 ? -22.239 -17.517 13.691 1.00 22.97 90 ASP E N 1
ATOM 5582 C CA . ASP D 2 90 ? -22.388 -17.595 15.148 1.00 20.37 90 ASP E CA 1
ATOM 5583 C C . ASP D 2 90 ? -22.051 -16.262 15.811 1.00 21.42 90 ASP E C 1
ATOM 5584 O O . ASP D 2 90 ? -22.175 -16.146 17.036 1.00 21.59 90 ASP E O 1
ATOM 5589 N N . THR D 2 91 ? -21.588 -15.261 15.026 1.00 19.12 91 THR E N 1
ATOM 5590 C CA . THR D 2 91 ? -21.253 -13.946 15.586 1.00 18.41 91 THR E CA 1
ATOM 5591 C C . THR D 2 91 ? -22.558 -13.365 16.130 1.00 21.04 91 THR E C 1
ATOM 5592 O O . THR D 2 91 ? -23.533 -13.254 15.379 1.00 21.78 91 THR E O 1
ATOM 5596 N N . ALA D 2 92 ? -22.593 -13.049 17.427 1.00 16.96 92 ALA E N 1
ATOM 5597 C CA . ALA D 2 92 ? -23.829 -12.605 18.072 1.00 16.30 92 ALA E CA 1
ATOM 5598 C C . ALA D 2 92 ? -23.568 -12.218 19.505 1.00 19.14 92 ALA E C 1
ATOM 5599 O O . ALA D 2 92 ? -22.546 -12.634 20.097 1.00 18.77 92 ALA E O 1
ATOM 5601 N N . THR D 2 93 ? -24.561 -11.493 20.090 1.00 16.09 93 THR E N 1
ATOM 5602 C CA . THR D 2 93 ? -24.563 -11.228 21.516 1.00 16.21 93 THR E CA 1
ATOM 5603 C C . THR D 2 93 ? -25.317 -12.440 22.122 1.00 19.79 93 THR E C 1
ATOM 5604 O O . THR D 2 93 ? -26.435 -12.756 21.681 1.00 20.53 93 THR E O 1
ATOM 5608 N N . TYR D 2 94 ? -24.687 -13.131 23.080 1.00 15.51 94 TYR E N 1
ATOM 5609 C CA . TYR D 2 94 ? -25.280 -14.300 23.749 1.00 14.88 94 TYR E CA 1
ATOM 5610 C C . TYR D 2 94 ? -25.767 -13.901 25.120 1.00 20.04 94 TYR E C 1
ATOM 5611 O O . TYR D 2 94 ? -25.050 -13.176 25.819 1.00 22.11 94 TYR E O 1
ATOM 5620 N N . TYR D 2 95 ? -26.953 -14.415 25.528 1.00 16.73 95 TYR E N 1
ATOM 5621 C CA . TYR D 2 95 ? -27.509 -14.176 26.837 1.00 17.05 95 TYR E CA 1
ATOM 5622 C C . TYR D 2 95 ? -27.853 -15.486 27.499 1.00 20.28 95 TYR E C 1
ATOM 5623 O O . TYR D 2 95 ? -28.372 -16.375 26.834 1.00 19.16 95 TYR E O 1
ATOM 5632 N N . CYS D 2 96 ? -27.649 -15.563 28.812 1.00 18.47 96 CYS E N 1
ATOM 5633 C CA A CYS D 2 96 ? -28.157 -16.745 29.515 0.48 19.23 96 CYS E CA 1
ATOM 5634 C CA B CYS D 2 96 ? -28.046 -16.683 29.656 0.52 18.49 96 CYS E CA 1
ATOM 5635 C C . CYS D 2 96 ? -29.446 -16.289 30.172 1.00 22.42 96 CYS E C 1
ATOM 5636 O O . CYS D 2 96 ? -29.642 -15.103 30.460 1.00 21.71 96 CYS E O 1
ATOM 5641 N N . ALA D 2 97 ? -30.393 -17.216 30.292 1.00 18.51 97 ALA E N 1
ATOM 5642 C CA . ALA D 2 97 ? -31.697 -16.876 30.816 1.00 18.18 97 ALA E CA 1
ATOM 5643 C C . ALA D 2 97 ? -32.285 -17.995 31.651 1.00 21.24 97 ALA E C 1
ATOM 5644 O O . ALA D 2 97 ? -32.091 -19.187 31.360 1.00 20.76 97 ALA E O 1
ATOM 5646 N N . ARG D 2 98 ? -32.998 -17.599 32.704 1.00 18.51 98 ARG E N 1
ATOM 5647 C CA . ARG D 2 98 ? -33.708 -18.547 33.557 1.00 20.24 98 ARG E CA 1
ATOM 5648 C C . ARG D 2 98 ? -35.049 -18.834 32.891 1.00 23.53 98 ARG E C 1
ATOM 5649 O O . ARG D 2 98 ? -35.775 -17.895 32.540 1.00 22.73 98 ARG E O 1
ATOM 5657 N N . ALA D 2 99 ? -35.383 -20.136 32.737 1.00 21.69 99 ALA E N 1
ATOM 5658 C CA . ALA D 2 99 ? -36.649 -20.521 32.107 1.00 23.16 99 ALA E CA 1
ATOM 5659 C C . ALA D 2 99 ? -37.677 -20.934 33.136 1.00 26.36 99 ALA E C 1
ATOM 5660 O O . ALA D 2 99 ? -37.335 -21.559 34.142 1.00 24.23 99 ALA E O 1
ATOM 5662 N N . VAL D 2 100 ? -38.938 -20.556 32.894 1.00 24.22 100 VAL E N 1
ATOM 5663 C CA . VAL D 2 100 ? -40.087 -20.985 33.686 1.00 25.56 100 VAL E CA 1
ATOM 5664 C C . VAL D 2 100 ? -40.856 -21.881 32.729 1.00 30.53 100 VAL E C 1
ATOM 5665 O O . VAL D 2 100 ? -41.197 -21.452 31.626 1.00 28.07 100 VAL E O 1
ATOM 5669 N N . VAL D 2 101 ? -41.062 -23.147 33.110 1.00 30.32 101 VAL E N 1
ATOM 5670 C CA . VAL D 2 101 ? -41.768 -24.125 32.281 1.00 32.69 101 VAL E CA 1
ATOM 5671 C C . VAL D 2 101 ? -42.899 -24.660 33.169 1.00 41.22 101 VAL E C 1
ATOM 5672 O O . VAL D 2 101 ? -42.631 -25.250 34.214 1.00 42.54 101 VAL E O 1
ATOM 5676 N N . PHE D 2 102 ? -44.134 -24.313 32.829 1.00 40.64 102 PHE E N 1
ATOM 5677 C CA . PHE D 2 102 ? -45.327 -24.622 33.621 1.00 79.54 102 PHE E CA 1
ATOM 5678 C C . PHE D 2 102 ? -46.544 -24.839 32.724 1.00 98.41 102 PHE E C 1
ATOM 5679 O O . PHE D 2 102 ? -46.411 -25.310 31.598 1.00 62.33 102 PHE E O 1
ATOM 5687 N N . SER D 2 111 ? -46.479 -23.747 29.071 1.00 41.97 106 SER E N 1
ATOM 5688 C CA . SER D 2 111 ? -45.899 -22.437 28.806 1.00 41.79 106 SER E CA 1
ATOM 5689 C C . SER D 2 111 ? -44.420 -22.434 29.127 1.00 42.22 106 SER E C 1
ATOM 5690 O O . SER D 2 111 ? -44.007 -22.972 30.158 1.00 42.18 106 SER E O 1
ATOM 5693 N N . LYS D 2 112 ? -43.630 -21.828 28.237 1.00 34.42 107 LYS E N 1
ATOM 5694 C CA . LYS D 2 112 ? -42.184 -21.693 28.419 1.00 32.04 107 LYS E CA 1
ATOM 5695 C C . LYS D 2 112 ? -41.838 -20.232 28.187 1.00 31.38 107 LYS E C 1
ATOM 5696 O O . LYS D 2 112 ? -42.198 -19.679 27.148 1.00 30.52 107 LYS E O 1
ATOM 5702 N N . TYR D 2 113 ? -41.158 -19.609 29.157 1.00 24.60 108 TYR E N 1
ATOM 5703 C CA . TYR D 2 113 ? -40.731 -18.216 29.055 1.00 24.23 108 TYR E CA 1
ATOM 5704 C C . TYR D 2 113 ? -39.496 -17.959 29.877 1.00 26.62 108 TYR E C 1
ATOM 5705 O O . TYR D 2 113 ? -39.180 -18.751 30.765 1.00 25.88 108 TYR E O 1
ATOM 5714 N N . PHE D 2 114 ? -38.792 -16.854 29.571 1.00 22.57 109 PHE E N 1
ATOM 5715 C CA . PHE D 2 114 ? -37.525 -16.503 30.242 1.00 21.85 109 PHE E CA 1
ATOM 5716 C C . PHE D 2 114 ? -37.731 -15.279 31.136 1.00 25.41 109 PHE E C 1
ATOM 5717 O O . PHE D 2 114 ? -37.935 -14.184 30.618 1.00 23.99 109 PHE E O 1
ATOM 5725 N N . ASP D 2 115 ? -37.722 -15.458 32.467 1.00 22.51 110 ASP E N 1
ATOM 5726 C CA . ASP D 2 115 ? -38.034 -14.352 33.380 1.00 22.88 110 ASP E CA 1
ATOM 5727 C C . ASP D 2 115 ? -36.886 -13.478 33.825 1.00 26.18 110 ASP E C 1
ATOM 5728 O O . ASP D 2 115 ? -37.103 -12.319 34.199 1.00 26.67 110 ASP E O 1
ATOM 5733 N N . TYR D 2 116 ? -35.668 -14.020 33.800 1.00 21.67 111 TYR E N 1
ATOM 5734 C CA . TYR D 2 116 ? -34.464 -13.258 34.135 1.00 21.29 111 TYR E CA 1
ATOM 5735 C C . TYR D 2 116 ? -33.416 -13.544 33.092 1.00 22.95 111 TYR E C 1
ATOM 5736 O O . TYR D 2 116 ? -33.258 -14.691 32.678 1.00 21.02 111 TYR E O 1
ATOM 5745 N N . TRP D 2 117 ? -32.681 -12.499 32.683 1.00 20.37 112 TRP E N 1
ATOM 5746 C CA . TRP D 2 117 ? -31.667 -12.628 31.651 1.00 20.50 112 TRP E CA 1
ATOM 5747 C C . TRP D 2 117 ? -30.364 -12.035 32.139 1.00 22.96 112 TRP E C 1
ATOM 5748 O O . TRP D 2 117 ? -30.360 -11.007 32.853 1.00 22.20 112 TRP E O 1
ATOM 5759 N N . SER D 2 118 ? -29.249 -12.594 31.666 1.00 18.19 113 SER E N 1
ATOM 5760 C CA . SER D 2 118 ? -27.945 -11.973 31.984 1.00 17.89 113 SER E CA 1
ATOM 5761 C C . SER D 2 118 ? -27.733 -10.707 31.102 1.00 23.10 113 SER E C 1
ATOM 5762 O O . SER D 2 118 ? -28.511 -10.444 30.173 1.00 22.28 113 SER E O 1
ATOM 5765 N N . GLN D 2 119 ? -26.611 -9.984 31.340 1.00 20.70 114 GLN E N 1
ATOM 5766 C CA . GLN D 2 119 ? -26.239 -8.837 30.519 1.00 22.08 114 GLN E CA 1
ATOM 5767 C C . GLN D 2 119 ? -25.778 -9.253 29.105 1.00 28.56 114 GLN E C 1
ATOM 5768 O O . GLN D 2 119 ? -25.774 -8.432 28.194 1.00 32.55 114 GLN E O 1
ATOM 5774 N N . GLY D 2 120 ? -25.380 -10.474 28.895 1.00 26.37 115 GLY E N 1
ATOM 5775 C CA . GLY D 2 120 ? -24.985 -10.733 27.511 1.00 27.96 115 GLY E CA 1
ATOM 5776 C C . GLY D 2 120 ? -23.577 -10.303 27.134 1.00 26.28 115 GLY E C 1
ATOM 5777 O O . GLY D 2 120 ? -23.077 -9.247 27.563 1.00 25.94 115 GLY E O 1
ATOM 5778 N N . THR D 2 121 ? -22.976 -11.091 26.263 1.00 20.26 116 THR E N 1
ATOM 5779 C CA . THR D 2 121 ? -21.612 -10.864 25.799 1.00 19.36 116 THR E CA 1
ATOM 5780 C C . THR D 2 121 ? -21.527 -11.061 24.296 1.00 20.24 116 THR E C 1
ATOM 5781 O O . THR D 2 121 ? -22.212 -11.916 23.754 1.00 19.39 116 THR E O 1
ATOM 5785 N N . LEU D 2 122 ? -20.681 -10.301 23.630 1.00 18.14 117 LEU E N 1
ATOM 5786 C CA . LEU D 2 122 ? -20.566 -10.415 22.177 1.00 17.14 117 LEU E CA 1
ATOM 5787 C C . LEU D 2 122 ? -19.441 -11.349 21.786 1.00 20.69 117 LEU E C 1
ATOM 5788 O O . LEU D 2 122 ? -18.282 -11.148 22.190 1.00 21.33 117 LEU E O 1
ATOM 5793 N N . VAL D 2 123 ? -19.767 -12.326 20.935 1.00 16.95 118 VAL E N 1
ATOM 5794 C CA . VAL D 2 123 ? -18.802 -13.267 20.381 1.00 16.23 118 VAL E CA 1
ATOM 5795 C C . VAL D 2 123 ? -18.615 -12.884 18.915 1.00 20.18 118 VAL E C 1
ATOM 5796 O O . VAL D 2 123 ? -19.584 -12.841 18.177 1.00 19.24 118 VAL E O 1
ATOM 5800 N N . THR D 2 124 ? -17.390 -12.628 18.488 1.00 18.19 119 THR E N 1
ATOM 5801 C CA . THR D 2 124 ? -17.116 -12.263 17.102 1.00 16.95 119 THR E CA 1
ATOM 5802 C C . THR D 2 124 ? -16.249 -13.354 16.504 1.00 21.39 119 THR E C 1
ATOM 5803 O O . THR D 2 124 ? -15.152 -13.622 17.008 1.00 20.25 119 THR E O 1
ATOM 5807 N N . VAL D 2 125 ? -16.742 -13.988 15.428 1.00 18.94 120 VAL E N 1
ATOM 5808 C CA . VAL D 2 125 ? -16.006 -15.048 14.744 1.00 19.00 120 VAL E CA 1
ATOM 5809 C C . VAL D 2 125 ? -15.311 -14.402 13.560 1.00 24.64 120 VAL E C 1
ATOM 5810 O O . VAL D 2 125 ? -15.975 -13.944 12.624 1.00 24.29 120 VAL E O 1
ATOM 5814 N N . SER D 2 126 ? -13.979 -14.257 13.652 1.00 21.41 121 SER E N 1
ATOM 5815 C CA . SER D 2 126 ? -13.208 -13.570 12.613 1.00 20.59 121 SER E CA 1
ATOM 5816 C C . SER D 2 126 ? -11.745 -14.001 12.664 1.00 23.94 121 SER E C 1
ATOM 5817 O O . SER D 2 126 ? -11.247 -14.323 13.740 1.00 24.03 121 SER E O 1
ATOM 5820 N N . SER D 2 127 ? -11.057 -13.956 11.530 1.00 23.03 122 SER E N 1
ATOM 5821 C CA . SER D 2 127 ? -9.633 -14.301 11.479 1.00 24.69 122 SER E CA 1
ATOM 5822 C C . SER D 2 127 ? -8.751 -13.030 11.627 1.00 28.42 122 SER E C 1
ATOM 5823 O O . SER D 2 127 ? -7.522 -13.150 11.647 1.00 28.93 122 SER E O 1
ATOM 5826 N N . ALA D 2 128 ? -9.37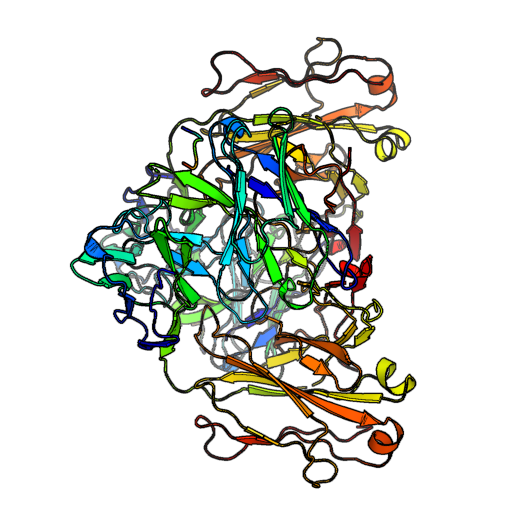8 -11.850 11.787 1.00 25.35 123 ALA E N 1
ATOM 5827 C CA . ALA D 2 128 ? -8.667 -10.565 11.927 1.00 25.49 123 ALA E CA 1
ATOM 5828 C C . ALA D 2 128 ? -7.996 -10.426 13.314 1.00 29.92 123 ALA E C 1
ATOM 5829 O O . ALA D 2 128 ? -8.311 -11.158 14.244 1.00 29.55 123 ALA E O 1
ATOM 5831 N N . SER D 2 129 ? -7.052 -9.501 13.435 1.00 24.61 124 SER E N 1
ATOM 5832 C CA . SER D 2 129 ? -6.307 -9.294 14.671 1.00 23.60 124 SER E CA 1
ATOM 5833 C C . SER D 2 129 ? -7.036 -8.403 15.668 1.00 23.67 124 SER E C 1
ATOM 5834 O O . SER D 2 129 ? -7.632 -7.406 15.285 1.00 23.33 124 SER E O 1
ATOM 5837 N N . THR D 2 130 ? -6.898 -8.709 16.974 1.00 19.00 125 THR E N 1
ATOM 5838 C CA . THR D 2 130 ? -7.381 -7.817 18.015 1.00 17.47 125 THR E CA 1
ATOM 5839 C C . THR D 2 130 ? -6.536 -6.533 18.013 1.00 22.70 125 THR E C 1
ATOM 5840 O O . THR D 2 130 ? -5.309 -6.604 17.895 1.00 22.63 125 THR E O 1
ATOM 5844 N N . LYS D 2 131 ? -7.182 -5.370 18.185 1.00 18.46 126 LYS E N 1
ATOM 5845 C CA . LYS D 2 131 ? -6.497 -4.062 18.226 1.00 18.17 126 LYS E CA 1
ATOM 5846 C C . LYS D 2 131 ? -7.185 -3.207 19.262 1.00 19.54 126 LYS E C 1
ATOM 5847 O O . LYS D 2 131 ? -8.414 -3.139 19.301 1.00 18.50 126 LYS E O 1
ATOM 5853 N N . GLY D 2 132 ? -6.399 -2.562 20.100 1.00 15.98 127 GLY E N 1
ATOM 5854 C CA . GLY D 2 132 ? -6.943 -1.663 21.107 1.00 16.23 127 GLY E CA 1
ATOM 5855 C C . GLY D 2 132 ? -7.237 -0.280 20.521 1.00 18.87 127 GLY E C 1
ATOM 5856 O O . GLY D 2 132 ? -6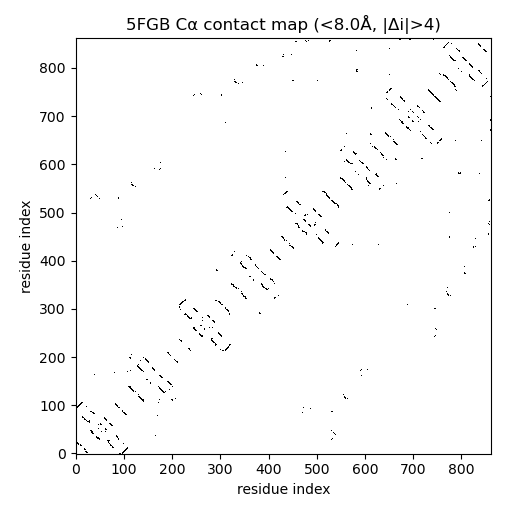.571 0.174 19.586 1.00 20.27 127 GLY E O 1
ATOM 5857 N N . PRO D 2 133 ? -8.184 0.459 21.098 1.00 17.12 128 PRO E N 1
ATOM 5858 C CA . PRO D 2 133 ? -8.511 1.774 20.536 1.00 16.96 128 PRO E CA 1
ATOM 5859 C C . PRO D 2 133 ? -7.582 2.897 20.978 1.00 21.57 128 PRO E C 1
ATOM 5860 O O . PRO D 2 133 ? -7.065 2.861 22.099 1.00 20.10 128 PRO E O 1
ATOM 5864 N N . SER D 2 134 ? -7.396 3.890 20.108 1.00 16.95 129 SER E N 1
ATOM 5865 C CA . SER D 2 134 ? -6.812 5.182 20.416 1.00 18.56 129 SER E CA 1
ATOM 5866 C C . SER D 2 134 ? -8.052 6.061 20.694 1.00 22.22 129 SER E C 1
ATOM 5867 O O . SER D 2 134 ? -9.125 5.791 20.134 1.00 24.11 129 SER E O 1
ATOM 5870 N N . VAL D 2 135 ? -7.938 7.001 21.626 1.00 15.71 130 VAL E N 1
ATOM 5871 C CA . VAL D 2 135 ? -9.071 7.877 21.983 1.00 15.66 130 VAL E CA 1
ATOM 5872 C C . VAL D 2 135 ? -8.656 9.306 21.774 1.00 19.33 130 VAL E C 1
ATOM 5873 O O . VAL D 2 135 ? -7.703 9.771 22.402 1.00 19.62 130 VAL E O 1
ATOM 5877 N N . PHE D 2 136 ? -9.325 9.990 20.838 1.00 16.17 131 PHE E N 1
ATOM 5878 C CA . PHE D 2 136 ? -8.992 11.382 20.513 1.00 15.99 131 PHE E CA 1
ATOM 5879 C C . PHE D 2 136 ? -10.063 12.324 21.019 1.00 19.30 131 PHE E C 1
ATOM 5880 O O . PHE D 2 136 ? -11.242 11.972 20.997 1.00 19.37 131 PHE E O 1
ATOM 5888 N N . PRO D 2 137 ? -9.682 13.507 21.513 1.00 17.93 132 PRO E N 1
ATOM 5889 C CA . PRO D 2 137 ? -10.711 14.443 21.970 1.00 17.68 132 PRO E CA 1
ATOM 5890 C C . PRO D 2 137 ? -11.496 15.047 20.801 1.00 21.76 132 PRO E C 1
ATOM 5891 O O . PRO D 2 137 ? -10.960 15.266 19.705 1.00 20.89 132 PRO E O 1
ATOM 5895 N N . LEU D 2 138 ? -12.747 15.349 21.074 1.00 18.06 133 LEU E N 1
ATOM 5896 C CA . LEU D 2 138 ? -13.630 16.118 20.192 1.00 17.95 133 LEU E CA 1
ATOM 5897 C C . LEU D 2 138 ? -13.905 17.417 20.945 1.00 23.20 133 LEU E C 1
ATOM 5898 O O . LEU D 2 138 ? -14.550 17.424 21.983 1.00 20.93 133 LEU E O 1
ATOM 5903 N N . ALA D 2 139 ? -13.351 18.514 20.466 1.00 25.63 134 ALA E N 1
ATOM 5904 C CA . ALA D 2 139 ? -13.606 19.791 21.146 1.00 28.49 134 ALA E CA 1
ATOM 5905 C C . ALA D 2 139 ? -13.845 20.900 20.130 1.00 30.86 134 ALA E C 1
ATOM 5906 O O . ALA D 2 139 ? -13.347 20.777 19.017 1.00 31.65 134 ALA E O 1
ATOM 5908 N N . PRO D 2 140 ? -14.629 21.961 20.434 1.00 29.98 135 PRO E N 1
ATOM 5909 C CA . PRO D 2 140 ? -14.823 23.034 19.438 1.00 35.05 135 PRO E CA 1
ATOM 5910 C C . PRO D 2 140 ? -13.521 23.712 19.015 1.00 70.45 135 PRO E C 1
ATOM 5911 O O . PRO D 2 140 ? -13.430 24.179 17.883 1.00 50.07 135 PRO E O 1
ATOM 5915 N N . GLY D 2 147 ? -22.400 31.209 27.154 1.00 44.89 142 GLY E N 1
ATOM 5916 C CA . GLY D 2 147 ? -22.692 31.647 25.798 1.00 44.10 142 GLY E CA 1
ATOM 5917 C C . GLY D 2 147 ? -23.306 30.543 24.960 1.00 47.24 142 GLY E C 1
ATOM 5918 O O . GLY D 2 147 ? -22.842 30.266 23.843 1.00 49.28 142 GLY E O 1
ATOM 5919 N N . GLY D 2 148 ? -24.344 29.913 25.520 1.00 42.36 143 GLY E N 1
ATOM 5920 C CA . GLY D 2 148 ? -25.108 28.850 24.880 1.00 37.14 143 GLY E CA 1
ATOM 5921 C C . GLY D 2 148 ? -24.616 27.450 25.187 1.00 32.29 143 GLY E C 1
ATOM 5922 O O . GLY D 2 148 ? -23.921 27.208 26.179 1.00 29.13 143 GLY E O 1
ATOM 5923 N N . THR D 2 149 ? -24.995 26.517 24.328 1.00 25.23 144 THR E N 1
ATOM 5924 C CA . THR D 2 149 ? -24.614 25.118 24.465 1.00 22.35 144 THR E CA 1
ATOM 5925 C C . THR D 2 149 ? -23.354 24.804 23.663 1.00 25.57 144 THR E C 1
ATOM 5926 O O . THR D 2 149 ? -23.203 25.244 22.519 1.00 25.82 144 THR E O 1
ATOM 5930 N N . ALA D 2 150 ? -22.466 23.998 24.258 1.00 22.28 145 ALA E N 1
ATOM 5931 C CA . ALA D 2 150 ? -21.295 23.494 23.567 1.00 21.54 145 ALA E CA 1
ATOM 5932 C C . ALA D 2 150 ? -21.344 21.969 23.539 1.00 23.27 145 ALA E C 1
ATOM 5933 O O . ALA D 2 150 ? -21.995 21.339 24.383 1.00 23.19 145 ALA E O 1
ATOM 5935 N N . ALA D 2 151 ? -20.694 21.376 22.559 1.00 19.24 146 ALA E N 1
ATOM 5936 C CA . ALA D 2 151 ? -20.569 19.926 22.526 1.00 18.31 146 ALA E CA 1
ATOM 5937 C C . ALA D 2 151 ? -19.116 19.568 22.678 1.00 20.48 146 ALA E C 1
ATOM 5938 O O . ALA D 2 151 ? -18.239 20.295 22.202 1.00 20.82 146 ALA E O 1
ATOM 5940 N N . LEU D 2 152 ? -18.869 18.450 23.343 1.00 18.19 147 LEU E N 1
ATOM 5941 C CA . LEU D 2 152 ? -17.539 17.874 23.539 1.00 20.20 147 LEU E CA 1
ATOM 5942 C C . LEU D 2 152 ? -17.684 16.381 23.323 1.00 20.30 147 LEU E C 1
ATOM 5943 O O . LEU D 2 152 ? -18.790 15.827 23.372 1.00 17.98 147 LEU E O 1
ATOM 5948 N N . GLY D 2 153 ? -16.566 15.688 23.187 1.00 16.86 148 GLY E N 1
ATOM 5949 C CA . GLY D 2 153 ? -16.678 14.248 23.079 1.00 16.47 148 GLY E CA 1
ATOM 5950 C C . GLY D 2 153 ? -15.351 13.553 22.919 1.00 19.85 148 GLY E C 1
ATOM 5951 O O . GLY D 2 153 ? -14.296 14.165 23.104 1.00 18.43 148 GLY E O 1
ATOM 5952 N N . CYS D 2 154 ? -15.427 12.281 22.600 1.00 16.34 149 CYS E N 1
ATOM 5953 C CA A CYS D 2 154 ? -14.269 11.419 22.354 0.64 15.52 149 CYS E CA 1
ATOM 5954 C CA B CYS D 2 154 ? -14.232 11.514 22.294 0.35 15.87 149 CYS E CA 1
ATOM 5955 C C . CYS D 2 154 ? -14.481 10.602 21.104 1.00 19.28 149 CYS E C 1
ATOM 5956 O O . CYS D 2 154 ? -15.579 10.080 20.906 1.00 18.20 149 CYS E O 1
ATOM 5961 N N . LEU D 2 155 ? -13.452 10.463 20.297 1.00 15.99 150 LEU E N 1
ATOM 5962 C CA . LEU D 2 155 ? -13.500 9.650 19.100 1.00 16.39 150 LEU E CA 1
ATOM 5963 C C . LEU D 2 155 ? -12.652 8.402 19.416 1.00 17.15 150 LEU E C 1
ATOM 5964 O O . LEU D 2 155 ? -11.446 8.515 19.627 1.00 16.73 150 LEU E O 1
ATOM 5969 N N . VAL D 2 156 ? -13.310 7.254 19.529 1.00 14.47 151 VAL E N 1
ATOM 5970 C CA . VAL D 2 156 ? -12.704 5.978 19.929 1.00 14.72 151 VAL E CA 1
ATOM 5971 C C . VAL D 2 156 ? -12.395 5.267 18.640 1.00 20.46 151 VAL E C 1
ATOM 5972 O O . VAL D 2 156 ? -13.289 4.730 17.991 1.00 19.33 151 VAL E O 1
ATOM 5976 N N . LYS D 2 157 ? -11.131 5.300 18.237 1.00 17.90 152 LYS E N 1
ATOM 5977 C CA . LYS D 2 157 ? -10.759 4.850 16.894 1.00 19.07 152 LYS E CA 1
ATOM 5978 C C . LYS D 2 157 ? -9.910 3.603 16.799 1.00 20.26 152 LYS E C 1
ATOM 5979 O O . LYS D 2 157 ? -9.006 3.392 17.629 1.00 19.48 152 LYS E O 1
ATOM 5985 N N . ASP D 2 158 ? -10.116 2.853 15.682 1.00 15.97 153 ASP E N 1
ATOM 5986 C CA . ASP D 2 158 ? -9.233 1.779 15.245 1.00 15.79 153 ASP E CA 1
ATOM 5987 C C . ASP D 2 158 ? -9.099 0.593 16.189 1.00 21.80 153 ASP E C 1
ATOM 5988 O O . ASP D 2 158 ? -7.996 0.099 16.443 1.00 21.99 153 ASP E O 1
ATOM 5993 N N . TYR D 2 159 ? -10.237 0.081 16.629 1.00 17.51 154 TYR E N 1
ATOM 5994 C CA . TYR D 2 159 ? -10.226 -1.088 17.496 1.00 16.98 154 TYR E CA 1
ATOM 5995 C C . TYR D 2 159 ? -10.894 -2.264 16.816 1.00 19.08 154 TYR E C 1
ATOM 5996 O O . TYR D 2 159 ? -11.621 -2.100 15.827 1.00 17.74 154 TYR E O 1
ATOM 6005 N N . PHE D 2 160 ? -10.608 -3.456 17.317 1.00 16.12 155 PHE E N 1
ATOM 6006 C CA . PHE D 2 160 ? -11.248 -4.654 16.777 1.00 15.66 155 PHE E CA 1
ATOM 6007 C C . PHE D 2 160 ? -11.094 -5.748 17.818 1.00 18.89 155 PHE E C 1
ATOM 6008 O O . PHE D 2 160 ? -10.028 -5.873 18.402 1.00 17.57 155 PHE E O 1
ATOM 6016 N N . PRO D 2 161 ? -12.092 -6.597 18.021 1.00 17.93 156 PRO E N 1
ATOM 6017 C CA . PRO D 2 161 ? -13.459 -6.538 17.472 1.00 17.61 156 PRO E CA 1
ATOM 6018 C C . PRO D 2 161 ? -14.314 -5.576 18.307 1.00 18.12 156 PRO E C 1
ATOM 6019 O O . PRO D 2 161 ? -13.815 -4.923 19.237 1.00 17.37 156 PRO E O 1
ATOM 6023 N N . GLU D 2 162 ? -15.614 -5.496 18.002 1.00 16.49 157 GLU E N 1
ATOM 6024 C CA . GLU D 2 162 ? -16.510 -4.806 18.932 1.00 15.19 157 GLU E CA 1
ATOM 6025 C C . GLU D 2 162 ? -16.594 -5.696 20.222 1.00 18.78 157 GLU E C 1
ATOM 6026 O O . GLU D 2 162 ? -16.264 -6.896 20.162 1.00 17.20 157 GLU E O 1
ATOM 6032 N N . PRO D 2 163 ? -17.045 -5.160 21.369 1.00 18.23 158 PRO E N 1
ATOM 6033 C CA . PRO D 2 163 ? -17.524 -3.790 21.597 1.00 17.22 158 PRO E CA 1
ATOM 6034 C C . PRO D 2 163 ? -16.568 -2.995 22.485 1.00 19.27 158 PRO E C 1
ATOM 6035 O O . PRO D 2 163 ? -15.577 -3.519 23.025 1.00 18.62 158 PRO E O 1
ATOM 6039 N N . VAL D 2 164 ? -16.875 -1.711 22.623 1.00 18.21 159 VAL E N 1
ATOM 6040 C CA . VAL D 2 164 ? -16.237 -0.850 23.612 1.00 17.80 159 VAL E CA 1
ATOM 6041 C C . VAL D 2 164 ? -17.369 -0.327 24.509 1.00 23.92 159 VAL E C 1
ATOM 6042 O O . VAL D 2 164 ? -18.519 -0.210 24.056 1.00 24.78 159 VAL E O 1
ATOM 6046 N N . THR D 2 165 ? -17.046 -0.017 25.766 1.00 19.85 160 THR E N 1
ATOM 6047 C CA . THR D 2 165 ? -18.007 0.653 26.637 1.00 20.64 160 THR E CA 1
ATOM 6048 C C . THR D 2 165 ? -17.407 2.030 26.884 1.00 22.67 160 THR E C 1
ATOM 6049 O O . THR D 2 165 ? -16.178 2.154 26.998 1.00 22.40 160 THR E O 1
ATOM 6053 N N . VAL D 2 166 ? -18.245 3.066 26.912 1.00 18.29 161 VAL E N 1
ATOM 6054 C CA . VAL D 2 166 ? -17.819 4.435 27.160 1.00 17.50 161 VAL E CA 1
ATOM 6055 C C . VAL D 2 166 ? -18.668 5.004 28.277 1.00 20.93 161 VAL E C 1
ATOM 6056 O O . VAL D 2 166 ? -19.901 4.873 28.263 1.00 20.60 161 VAL E O 1
ATOM 6060 N N . SER D 2 167 ? -18.016 5.621 29.256 1.00 18.38 162 SER E N 1
ATOM 6061 C CA . SER D 2 167 ? -18.720 6.348 30.296 1.00 18.58 162 SER E CA 1
ATOM 6062 C C . SER D 2 167 ? -18.067 7.734 30.368 1.00 20.12 162 SER E C 1
ATOM 6063 O O . SER D 2 167 ? -17.000 7.952 29.800 1.00 20.37 162 SER E O 1
ATOM 6066 N N . TRP D 2 168 ? -18.735 8.672 31.043 1.00 18.39 163 TRP E N 1
ATOM 6067 C CA . TRP D 2 168 ? -18.219 10.030 31.221 1.00 18.05 163 TRP E CA 1
ATOM 6068 C C . TRP D 2 168 ? -18.090 10.275 32.694 1.00 20.69 163 TRP E C 1
ATOM 6069 O O . TRP D 2 168 ? -19.024 9.989 33.452 1.00 19.54 163 TRP E O 1
ATOM 6080 N N . ASN D 2 169 ? -16.909 10.783 33.108 1.00 18.77 164 ASN E N 1
ATOM 6081 C CA . ASN D 2 169 ? -16.635 11.083 34.528 1.00 19.83 164 ASN E CA 1
ATOM 6082 C C . ASN D 2 169 ? -16.980 9.886 35.423 1.00 24.64 164 ASN E C 1
ATOM 6083 O O . ASN D 2 169 ? -17.627 10.049 36.463 1.00 23.84 164 ASN E O 1
ATOM 6088 N N . SER D 2 170 ? -16.518 8.669 35.010 1.00 21.82 165 SER E N 1
ATOM 6089 C CA . SER D 2 170 ? -16.725 7.401 35.725 1.00 23.77 165 SER E CA 1
ATOM 6090 C C . SER D 2 170 ? -18.206 7.111 36.009 1.00 29.51 165 SER E C 1
ATOM 6091 O O . SER D 2 170 ? -18.537 6.483 37.016 1.00 31.38 165 SER E O 1
ATOM 6094 N N . GLY D 2 171 ? -19.087 7.583 35.134 1.00 24.67 166 GLY E N 1
ATOM 6095 C CA . GLY D 2 171 ? -20.519 7.340 35.294 1.00 25.04 166 GLY E CA 1
ATOM 6096 C C . GLY D 2 171 ? -21.300 8.463 35.956 1.00 28.53 166 GLY E C 1
ATOM 6097 O O . GLY D 2 171 ? -22.533 8.417 35.977 1.00 29.29 166 GLY E O 1
ATOM 6098 N N . ALA D 2 172 ? -20.603 9.507 36.478 1.00 24.69 167 ALA E N 1
ATOM 6099 C CA . ALA D 2 172 ? -21.266 10.646 37.136 1.00 25.52 167 ALA E CA 1
ATOM 6100 C C . ALA D 2 172 ? -21.964 11.547 36.138 1.00 29.15 167 ALA E C 1
ATOM 6101 O O . ALA D 2 172 ? -22.842 12.324 36.529 1.00 31.30 167 ALA E O 1
ATOM 6103 N N . LEU D 2 173 ? -21.556 11.481 34.850 1.00 24.37 168 LEU E N 1
ATOM 6104 C CA . LEU D 2 173 ? -22.167 12.309 33.819 1.00 24.77 168 LEU E CA 1
ATOM 6105 C C . LEU D 2 173 ? -22.950 11.437 32.836 1.00 25.78 168 LEU E C 1
ATOM 6106 O O . LEU D 2 173 ? -22.352 10.664 32.083 1.00 24.37 168 LEU E O 1
ATOM 6111 N N . THR D 2 174 ? -24.294 11.558 32.849 1.00 25.32 169 THR E N 1
ATOM 6112 C CA . THR D 2 174 ? -25.162 10.757 31.957 1.00 25.46 169 THR E CA 1
ATOM 6113 C C . THR D 2 174 ? -26.125 11.630 31.138 1.00 31.20 169 THR E C 1
ATOM 6114 O O . THR D 2 174 ? -26.490 11.263 30.015 1.00 30.74 169 THR E O 1
ATOM 6118 N N . SER D 2 175 ? -26.553 12.759 31.705 1.00 29.52 170 SER E N 1
ATOM 6119 C CA . SER D 2 175 ? -27.461 13.684 31.032 1.00 30.71 170 SER E CA 1
ATOM 6120 C C . SER D 2 175 ? -26.776 14.322 29.820 1.00 31.94 170 SER E C 1
ATOM 6121 O O . SER D 2 175 ? -25.634 14.782 29.925 1.00 31.17 170 SER E O 1
ATOM 6124 N N . GLY D 2 176 ? -27.469 14.306 28.682 1.00 28.38 171 GLY E N 1
ATOM 6125 C CA . GLY D 2 176 ? -26.985 14.903 27.438 1.00 27.04 171 GLY E CA 1
ATOM 6126 C C . GLY D 2 176 ? -25.919 14.103 26.702 1.00 27.79 171 GLY E C 1
ATOM 6127 O O . GLY D 2 176 ? -25.350 14.598 25.725 1.00 27.55 171 GLY E O 1
ATOM 6128 N N . VAL D 2 177 ? -25.652 12.868 27.138 1.00 23.36 172 VAL E N 1
ATOM 6129 C CA . VAL D 2 177 ? -24.625 12.016 26.499 1.00 20.81 172 VAL E CA 1
ATOM 6130 C C . VAL D 2 177 ? -25.238 11.232 25.363 1.00 22.85 172 VAL E C 1
ATOM 6131 O O . VAL D 2 177 ? -26.334 10.693 25.516 1.00 25.07 172 VAL E O 1
ATOM 6135 N N . HIS D 2 178 ? -24.545 11.158 24.226 1.00 18.76 173 HIS E N 1
ATOM 6136 C CA . HIS D 2 178 ? -24.935 10.287 23.125 1.00 17.61 173 HIS E CA 1
ATOM 6137 C C . HIS D 2 178 ? -23.719 9.466 22.721 1.00 20.27 173 HIS E C 1
ATOM 6138 O O . HIS D 2 178 ? -22.728 10.036 22.234 1.00 18.84 173 HIS E O 1
ATOM 6145 N N . THR D 2 179 ? -23.791 8.132 22.915 1.00 18.13 174 THR E N 1
ATOM 6146 C CA . THR D 2 179 ? -22.730 7.240 22.474 1.00 16.52 174 THR E CA 1
ATOM 6147 C C . THR D 2 179 ? -23.255 6.554 21.243 1.00 20.44 174 THR E C 1
ATOM 6148 O O . THR D 2 179 ? -24.256 5.850 21.306 1.00 20.95 174 THR E O 1
ATOM 6152 N N . PHE D 2 180 ? -22.627 6.836 20.107 1.00 16.03 175 PHE E N 1
ATOM 6153 C CA . PHE D 2 180 ? -23.137 6.376 18.841 1.00 16.58 175 PHE E CA 1
ATOM 6154 C C . PHE D 2 180 ? -22.817 4.919 18.511 1.00 18.63 175 PHE E C 1
ATOM 6155 O O . PHE D 2 180 ? -21.786 4.395 18.947 1.00 18.87 175 PHE E O 1
ATOM 6163 N N . PRO D 2 181 ? -23.604 4.299 17.601 1.00 16.76 176 PRO E N 1
ATOM 6164 C CA . PRO D 2 181 ? -23.195 2.982 17.079 1.00 16.29 176 PRO E CA 1
ATOM 6165 C C . PRO D 2 181 ? -21.831 3.117 16.378 1.00 19.67 176 PRO E C 1
ATOM 6166 O O . PRO D 2 181 ? -21.566 4.125 15.708 1.00 18.27 176 PRO E O 1
ATOM 6170 N N . ALA D 2 182 ? -20.969 2.110 16.507 1.00 18.32 177 ALA E N 1
ATOM 6171 C CA . ALA D 2 182 ? -19.693 2.206 15.800 1.00 18.17 177 ALA E CA 1
ATOM 6172 C C . ALA D 2 182 ? -19.914 2.059 14.310 1.00 18.97 177 ALA E C 1
ATOM 6173 O O . ALA D 2 182 ? -20.905 1.448 13.883 1.00 19.55 177 ALA E O 1
ATOM 6175 N N . VAL D 2 183 ? -18.960 2.580 13.524 1.00 17.15 178 VAL E N 1
ATOM 6176 C CA . VAL D 2 183 ? -18.905 2.317 12.102 1.00 17.35 178 VAL E CA 1
ATOM 6177 C C . VAL D 2 183 ? -17.710 1.403 11.867 1.00 19.35 178 VAL E C 1
ATOM 6178 O O . VAL D 2 183 ? -16.671 1.547 12.516 1.00 17.24 178 VAL E O 1
ATOM 6182 N N . LEU D 2 184 ? -17.849 0.500 10.917 1.00 17.22 179 LEU E N 1
ATOM 6183 C CA . LEU D 2 184 ? -16.757 -0.365 10.490 1.00 17.09 179 LEU E CA 1
ATOM 6184 C C . LEU D 2 184 ? -16.059 0.387 9.343 1.00 18.82 179 LEU E C 1
ATOM 6185 O O . LEU D 2 184 ? -16.684 0.710 8.311 1.00 18.01 179 LEU E O 1
ATOM 6190 N N . GLN D 2 185 ? -14.784 0.720 9.535 1.00 17.86 180 GLN E N 1
ATOM 6191 C CA . GLN D 2 185 ? -14.054 1.545 8.570 1.00 16.31 180 GLN E CA 1
ATOM 6192 C C . GLN D 2 185 ? -13.480 0.757 7.400 1.00 19.30 180 GLN E C 1
ATOM 6193 O O . GLN D 2 185 ? -13.413 -0.463 7.456 1.00 18.95 180 GLN E O 1
ATOM 6199 N N . SER D 2 186 ? -12.980 1.480 6.362 1.00 17.75 181 SER E N 1
ATOM 6200 C CA . SER D 2 186 ? -12.354 0.851 5.212 1.00 19.56 181 SER E CA 1
ATOM 6201 C C . SER D 2 186 ? -11.166 -0.045 5.598 1.00 25.06 181 SER E C 1
ATOM 6202 O O . SER D 2 186 ? -10.881 -0.995 4.892 1.00 26.28 181 SER E O 1
ATOM 6205 N N . SER D 2 187 ? -10.516 0.240 6.736 1.00 21.21 182 SER E N 1
ATOM 6206 C CA . SER D 2 187 ? -9.367 -0.554 7.265 1.00 20.25 182 SER E CA 1
ATOM 6207 C C . SER D 2 187 ? -9.806 -1.897 7.890 1.00 23.76 182 SER E C 1
ATOM 6208 O O . SER D 2 187 ? -8.952 -2.718 8.259 1.00 24.79 182 SER E O 1
ATOM 6211 N N . GLY D 2 188 ? -11.111 -2.072 8.111 1.00 18.87 183 GLY E N 1
ATOM 6212 C CA . GLY D 2 188 ? -11.615 -3.271 8.762 1.00 18.36 183 GLY E CA 1
ATOM 6213 C C . GLY D 2 188 ? -11.605 -3.120 10.279 1.00 19.97 183 GLY E C 1
ATOM 6214 O O . GLY D 2 188 ? -11.888 -4.087 11.011 1.00 20.28 183 GLY E O 1
ATOM 6215 N N . LEU D 2 189 ? -11.284 -1.892 10.765 1.00 16.29 184 LEU E N 1
ATOM 6216 C CA . LEU D 2 189 ? -11.322 -1.589 12.211 1.00 15.50 184 LEU E CA 1
ATOM 6217 C C . LEU D 2 189 ? -12.541 -0.696 12.506 1.00 19.48 184 LEU E C 1
ATOM 6218 O O . LEU D 2 189 ? -13.002 0.032 11.618 1.00 18.06 184 LEU E O 1
ATOM 6223 N N . TYR D 2 190 ? -12.997 -0.689 13.773 1.00 14.76 185 TYR E N 1
ATOM 6224 C CA . TYR D 2 190 ? -14.176 0.106 14.159 1.00 14.55 185 TYR E CA 1
ATOM 6225 C C . TYR D 2 190 ? -13.801 1.501 14.667 1.00 17.35 185 TYR E C 1
ATOM 6226 O O . TYR D 2 190 ? -12.678 1.710 15.161 1.00 16.34 185 TYR E O 1
ATOM 6235 N N . SER D 2 191 ? -14.745 2.457 14.528 1.00 14.55 186 SER E N 1
ATOM 6236 C CA . SER D 2 191 ? -14.551 3.794 15.072 1.00 15.24 186 SER E CA 1
ATOM 6237 C C . SER D 2 191 ? -15.883 4.227 15.637 1.00 18.27 186 SER E C 1
ATOM 6238 O O . SER D 2 191 ? -16.931 4.031 14.986 1.00 19.86 186 SER E O 1
ATOM 6241 N N . LEU D 2 192 ? -15.854 4.788 16.839 1.00 16.35 187 LEU E N 1
ATOM 6242 C CA . LEU D 2 192 ? -17.083 5.292 17.434 1.00 18.77 187 LEU E CA 1
ATOM 6243 C C . LEU D 2 192 ? -16.920 6.619 18.104 1.00 18.77 187 LEU E C 1
ATOM 6244 O O . LEU D 2 192 ? -15.825 6.931 18.553 1.00 18.12 187 LEU E O 1
ATOM 6249 N N . SER D 2 193 ? -17.982 7.421 18.133 1.00 16.71 188 SER E N 1
ATOM 6250 C CA . SER D 2 193 ? -17.893 8.697 18.848 1.00 16.08 188 SER E CA 1
ATOM 6251 C C . SER D 2 193 ? -18.865 8.691 20.026 1.00 18.85 188 SER E C 1
ATOM 6252 O O . SER D 2 193 ? -19.912 8.041 19.974 1.00 16.12 188 SER E O 1
ATOM 6255 N N . SER D 2 194 ? -18.516 9.443 21.081 1.00 16.19 189 SER E N 1
ATOM 6256 C CA . SER D 2 194 ? -19.404 9.628 22.230 1.00 14.85 189 SER E CA 1
ATOM 6257 C C . SER D 2 194 ? -19.328 11.110 22.513 1.00 18.09 189 SER E C 1
ATOM 6258 O O . SER D 2 194 ? -18.228 11.672 22.556 1.00 17.18 189 SER E O 1
ATOM 6261 N N . VAL D 2 195 ? -20.485 11.757 22.624 1.00 16.56 190 VAL E N 1
ATOM 6262 C CA . VAL D 2 195 ? -20.523 13.212 22.804 1.00 16.92 190 VAL E CA 1
ATOM 6263 C C . VAL D 2 195 ? -21.384 13.570 23.982 1.00 19.11 190 VAL E C 1
ATOM 6264 O O . VAL D 2 195 ? -22.228 12.773 24.413 1.00 18.10 190 VAL E O 1
ATOM 6268 N N . VAL D 2 196 ? -21.206 14.787 24.469 1.00 19.13 191 VAL E N 1
ATOM 6269 C CA . VAL D 2 196 ? -22.046 15.311 25.539 1.00 19.65 191 VAL E CA 1
ATOM 6270 C C . VAL D 2 196 ? -22.229 16.813 25.273 1.00 20.45 191 VAL E C 1
ATOM 6271 O O . VAL D 2 196 ? -21.312 17.451 24.765 1.00 19.21 191 VAL E O 1
ATOM 6275 N N . THR D 2 197 ? -23.425 17.345 25.523 1.00 17.67 192 THR E N 1
ATOM 6276 C CA . THR D 2 197 ? -23.640 18.781 25.405 1.00 16.97 192 THR E CA 1
ATOM 6277 C C . THR D 2 197 ? -23.660 19.360 26.808 1.00 22.15 192 THR E C 1
ATOM 6278 O O . THR D 2 197 ? -24.234 18.785 27.730 1.00 22.42 192 THR E O 1
ATOM 6282 N N . VAL D 2 198 ? -23.006 20.498 26.969 1.00 18.29 193 VAL E N 1
ATOM 6283 C CA . VAL D 2 198 ? -22.843 21.174 28.254 1.00 17.80 193 VAL E CA 1
ATOM 6284 C C . VAL D 2 198 ? -22.929 22.689 28.015 1.00 22.22 193 VAL E C 1
ATOM 6285 O O . VAL D 2 198 ? -22.767 23.155 26.873 1.00 21.25 193 VAL E O 1
ATOM 6289 N N . PRO D 2 199 ? -23.133 23.487 29.075 1.00 20.68 194 PRO E N 1
ATOM 6290 C CA . PRO D 2 199 ? -23.115 24.941 28.881 1.00 20.27 194 PRO E CA 1
ATOM 6291 C C . PRO D 2 199 ? -21.696 25.373 28.448 1.00 24.56 194 PRO E C 1
ATOM 6292 O O . PRO D 2 199 ? -20.701 24.896 29.022 1.00 24.14 194 PRO E O 1
ATOM 6296 N N . SER D 2 200 ? -21.593 26.244 27.424 1.00 22.98 195 SER E N 1
ATOM 6297 C CA . SER D 2 200 ? -20.278 26.696 26.926 1.00 23.23 195 SER E CA 1
ATOM 6298 C C . SER D 2 200 ? -19.438 27.297 28.051 1.00 27.28 195 SER E C 1
ATOM 6299 O O . SER D 2 200 ? -18.213 27.117 28.075 1.00 27.29 195 SER E O 1
ATOM 6302 N N . SER D 2 201 ? -20.102 28.002 28.987 1.00 23.78 196 SER E N 1
ATOM 6303 C CA A SER D 2 201 ? -19.405 28.673 30.085 0.50 24.64 196 SER E CA 1
ATOM 6304 C CA B SER D 2 201 ? -19.393 28.664 30.079 0.50 24.54 196 SER E CA 1
ATOM 6305 C C . SER D 2 201 ? -18.898 27.732 31.192 1.00 29.42 196 SER E C 1
ATOM 6306 O O . SER D 2 201 ? -18.207 28.183 32.109 1.00 31.20 196 SER E O 1
ATOM 6311 N N . SER D 2 202 ? -19.211 26.432 31.106 1.00 24.63 197 SER E N 1
ATOM 6312 C CA . SER D 2 202 ? -18.706 25.485 32.107 1.00 24.02 197 SER E CA 1
ATOM 6313 C C . SER D 2 202 ? -17.325 24.947 31.625 1.00 29.12 197 SER E C 1
ATOM 6314 O O . SER D 2 202 ? -16.588 24.353 32.415 1.00 27.47 197 SER E O 1
ATOM 6317 N N . LEU D 2 203 ? -16.985 25.155 30.329 1.00 26.81 198 LEU E N 1
ATOM 6318 C CA . LEU D 2 203 ? -15.738 24.643 29.723 1.00 28.58 198 LEU E CA 1
ATOM 6319 C C . LEU D 2 203 ? -14.426 25.027 30.451 1.00 35.51 198 LEU E C 1
ATOM 6320 O O . LEU D 2 203 ? -13.482 24.237 30.492 1.00 34.59 198 LEU E O 1
ATOM 6325 N N . GLY D 2 204 ? -14.381 26.204 31.042 1.00 35.48 199 GLY E N 1
ATOM 6326 C CA . GLY D 2 204 ? -13.172 26.599 31.759 1.00 37.71 199 GLY E CA 1
ATOM 6327 C C . GLY D 2 204 ? -12.997 26.017 33.153 1.00 42.07 199 GLY E C 1
ATOM 6328 O O . GLY D 2 204 ? -11.881 26.040 33.685 1.00 44.58 199 GLY E O 1
ATOM 6329 N N . THR D 2 205 ? -14.090 25.520 33.784 1.00 33.38 200 THR E N 1
ATOM 6330 C CA . THR D 2 205 ? -14.031 25.099 35.184 1.00 32.15 200 THR E CA 1
ATOM 6331 C C . THR D 2 205 ? -14.399 23.652 35.467 1.00 34.97 200 THR E C 1
ATOM 6332 O O . THR D 2 205 ? -14.106 23.170 36.561 1.00 37.07 200 THR E O 1
ATOM 6336 N N . GLN D 2 206 ? -15.042 22.974 34.519 1.00 28.27 201 GLN E N 1
ATOM 6337 C CA . GLN D 2 206 ? -15.449 21.594 34.706 1.00 27.15 201 GLN E CA 1
ATOM 6338 C C . GLN D 2 206 ? -14.563 20.675 33.901 1.00 30.06 201 GLN E C 1
ATOM 6339 O O . GLN D 2 206 ? -14.167 21.026 32.786 1.00 31.31 201 GLN E O 1
ATOM 6345 N N . THR D 2 207 ? -14.268 19.502 34.451 1.00 26.41 202 THR E N 1
ATOM 6346 C CA . THR D 2 207 ? -13.462 18.513 33.754 1.00 26.34 202 THR E CA 1
ATOM 6347 C C . THR D 2 207 ? -14.387 17.475 33.153 1.00 26.99 202 THR E C 1
ATOM 6348 O O . THR D 2 207 ? -15.269 16.946 33.843 1.00 26.16 202 THR E O 1
ATOM 6352 N N . TYR D 2 208 ? -14.186 17.182 31.858 1.00 21.45 203 TYR E N 1
ATOM 6353 C CA . TYR D 2 208 ? -14.973 16.184 31.160 1.00 18.75 203 TYR E CA 1
ATOM 6354 C C . TYR D 2 208 ? -14.038 15.114 30.642 1.00 23.02 203 TYR E C 1
ATOM 6355 O O . TYR D 2 208 ? -13.221 15.393 29.767 1.00 22.64 203 TYR E O 1
ATOM 6364 N N . ILE D 2 209 ? -14.133 13.900 31.220 1.00 20.89 204 ILE E N 1
ATOM 6365 C CA . ILE D 2 209 ? -13.262 12.780 30.854 1.00 19.43 204 ILE E CA 1
ATOM 6366 C C . ILE D 2 209 ? -14.080 11.614 30.366 1.00 20.96 204 ILE E C 1
ATOM 6367 O O . ILE D 2 209 ? -15.031 11.207 31.050 1.00 20.48 204 ILE E O 1
ATOM 6372 N N . CYS D 2 210 ? -13.712 11.037 29.211 1.00 18.81 205 CYS E N 1
ATOM 6373 C CA A CYS D 2 210 ? -14.398 9.839 28.725 0.64 17.09 205 CYS E CA 1
ATOM 6374 C CA B CYS D 2 210 ? -14.432 9.850 28.801 0.35 18.95 205 CYS E CA 1
ATOM 6375 C C . CYS D 2 210 ? -13.588 8.625 29.172 1.00 21.76 205 CYS E C 1
ATOM 6376 O O . CYS D 2 210 ? -12.347 8.660 29.066 1.00 21.67 205 CYS E O 1
ATOM 6381 N N . ASN D 2 211 ? -14.259 7.580 29.690 1.00 17.34 206 ASN E N 1
ATOM 6382 C CA . ASN D 2 211 ? -13.601 6.355 30.139 1.00 18.88 206 ASN E CA 1
ATOM 6383 C C . ASN D 2 211 ? -13.984 5.276 29.162 1.00 21.22 206 ASN E C 1
ATOM 6384 O O . ASN D 2 211 ? -15.169 4.957 29.017 1.00 20.57 206 ASN E O 1
ATOM 6389 N N . VAL D 2 212 ? -12.992 4.718 28.489 1.00 18.40 207 VAL E N 1
ATOM 6390 C CA . VAL D 2 212 ? -13.205 3.719 27.447 1.00 18.38 207 VAL E CA 1
ATOM 6391 C C . VAL D 2 212 ? -12.659 2.377 27.879 1.00 20.93 207 VAL E C 1
ATOM 6392 O O . VAL D 2 212 ? -11.524 2.296 28.337 1.00 19.35 207 VAL E O 1
ATOM 6396 N N . ASN D 2 213 ? -13.456 1.319 27.709 1.00 18.36 208 ASN E N 1
ATOM 6397 C CA . ASN D 2 213 ? -12.987 -0.033 28.018 1.00 18.44 208 ASN E CA 1
ATOM 6398 C C . ASN D 2 213 ? -13.197 -0.905 26.790 1.00 21.82 208 ASN E C 1
ATOM 6399 O O . ASN D 2 213 ? -14.315 -1.007 26.294 1.00 22.08 208 ASN E O 1
ATOM 6404 N N . HIS D 2 214 ? -12.122 -1.493 26.280 1.00 18.50 209 HIS E N 1
ATOM 6405 C CA . HIS D 2 214 ? -12.216 -2.436 25.158 1.00 17.64 209 HIS E CA 1
ATOM 6406 C C . HIS D 2 214 ? -11.823 -3.798 25.722 1.00 19.75 209 HIS E C 1
ATOM 6407 O O . HIS D 2 214 ? -10.637 -4.188 25.681 1.00 17.85 209 HIS E O 1
ATOM 6414 N N . LYS D 2 215 ? -12.799 -4.500 26.332 1.00 17.63 210 LYS E N 1
ATOM 6415 C CA . LYS D 2 215 ? -12.531 -5.807 26.964 1.00 18.76 210 LYS E CA 1
ATOM 6416 C C . LYS D 2 215 ? -11.813 -6.824 26.072 1.00 21.80 210 LYS E C 1
ATOM 6417 O O . LYS D 2 215 ? -10.903 -7.499 26.575 1.00 22.75 210 LYS E O 1
ATOM 6423 N N . PRO D 2 216 ? -12.134 -6.956 24.759 1.00 18.99 211 PRO E N 1
ATOM 6424 C CA . PRO D 2 216 ? -11.411 -7.944 23.930 1.00 19.27 211 PRO E CA 1
ATOM 6425 C C . PRO D 2 216 ? -9.889 -7.822 23.928 1.00 23.37 211 PRO E C 1
ATOM 6426 O O . PRO D 2 216 ? -9.209 -8.855 23.821 1.00 25.26 211 PRO E O 1
ATOM 6430 N N . SER D 2 217 ? -9.343 -6.586 24.058 1.00 19.01 212 SER E N 1
ATOM 6431 C CA . SER D 2 217 ? -7.897 -6.379 24.104 1.00 19.56 212 SER E CA 1
ATOM 6432 C C . SER D 2 217 ? -7.404 -6.067 25.506 1.00 23.17 212 SER E C 1
ATOM 6433 O O . SER D 2 217 ? -6.209 -5.823 25.674 1.00 20.98 212 SER E O 1
ATOM 6436 N N . ASN D 2 218 ? -8.302 -6.102 26.515 1.00 19.55 213 ASN E N 1
ATOM 6437 C CA . ASN D 2 218 ? -7.980 -5.750 27.909 1.00 18.94 213 ASN E CA 1
ATOM 6438 C C . ASN D 2 218 ? -7.397 -4.310 27.986 1.00 23.20 213 ASN E C 1
ATOM 6439 O O . ASN D 2 218 ? -6.560 -4.028 28.845 1.00 23.37 213 ASN E O 1
ATOM 6444 N N . THR D 2 219 ? -7.825 -3.409 27.071 1.00 19.62 214 THR E N 1
ATOM 6445 C CA . THR D 2 219 ? -7.310 -2.030 26.993 1.00 20.67 214 THR E CA 1
ATOM 6446 C C . THR D 2 219 ? -8.303 -1.069 27.618 1.00 24.83 214 THR E C 1
ATOM 6447 O O . THR D 2 219 ? -9.459 -1.052 27.197 1.00 23.67 214 THR E O 1
ATOM 6451 N N . LYS D 2 220 ? -7.845 -0.235 28.570 1.00 21.29 215 LYS E N 1
ATOM 6452 C CA . LYS D 2 220 ? -8.641 0.812 29.216 1.00 20.93 215 LYS E CA 1
ATOM 6453 C C . LYS D 2 220 ? -7.951 2.155 28.945 1.00 24.55 215 LYS E C 1
ATOM 6454 O O . LYS D 2 220 ? -6.737 2.291 29.139 1.00 23.78 215 LYS E O 1
ATOM 6460 N N . VAL D 2 221 ? -8.722 3.142 28.507 1.00 20.03 216 VAL E N 1
ATOM 6461 C CA . VAL D 2 221 ? -8.189 4.478 28.192 1.00 19.64 216 VAL E CA 1
ATOM 6462 C C . VAL D 2 221 ? -9.115 5.528 28.783 1.00 24.43 216 VAL E C 1
ATOM 6463 O O . VAL D 2 221 ? -10.331 5.426 28.598 1.00 23.76 216 VAL E O 1
ATOM 6467 N N . ASP D 2 222 ? -8.541 6.561 29.439 1.00 22.37 217 ASP E N 1
ATOM 6468 C CA . ASP D 2 222 ? -9.312 7.733 29.884 1.00 22.70 217 ASP E CA 1
ATOM 6469 C C . ASP D 2 222 ? -8.772 8.920 29.091 1.00 26.88 217 ASP E C 1
ATOM 6470 O O . ASP D 2 222 ? -7.547 9.032 28.900 1.00 28.42 217 ASP E O 1
ATOM 6475 N N . LYS D 2 223 ? -9.658 9.794 28.614 1.00 20.08 218 LYS E N 1
ATOM 6476 C CA . LYS D 2 223 ? -9.206 10.951 27.843 1.00 21.08 218 LYS E CA 1
ATOM 6477 C C . LYS D 2 223 ? -9.980 12.192 28.243 1.00 23.63 218 LYS E C 1
ATOM 6478 O O . LYS D 2 223 ? -11.201 12.174 28.256 1.00 22.89 218 LYS E O 1
ATOM 6484 N N . LYS D 2 224 ? -9.270 13.281 28.525 1.00 22.62 219 LYS E N 1
ATOM 6485 C CA . LYS D 2 224 ? -9.934 14.552 28.825 1.00 22.14 219 LYS E CA 1
ATOM 6486 C C . LYS D 2 224 ? -10.360 15.234 27.492 1.00 27.20 219 LYS E C 1
ATOM 6487 O O . LYS D 2 224 ? -9.558 15.331 26.556 1.00 26.32 219 LYS E O 1
ATOM 6493 N N . ALA D 2 225 ? -11.609 15.707 27.410 1.00 24.98 220 ALA E N 1
ATOM 6494 C CA . ALA D 2 225 ? -12.077 16.424 26.219 1.00 25.53 220 ALA E CA 1
ATOM 6495 C C . ALA D 2 225 ? -12.097 17.912 26.602 1.00 33.58 220 ALA E C 1
ATOM 6496 O O . ALA D 2 225 ? -12.917 18.340 27.419 1.00 32.58 220 ALA E O 1
ATOM 6498 N N . GLU D 2 226 ? -11.147 18.674 26.086 1.00 34.30 221 GLU E N 1
ATOM 6499 C CA . GLU D 2 226 ? -11.056 20.094 26.449 1.00 36.64 221 GLU E CA 1
ATOM 6500 C C . GLU D 2 226 ? -10.790 21.002 25.237 1.00 42.27 221 GLU E C 1
ATOM 6501 O O . GLU D 2 226 ? -10.146 20.548 24.292 1.00 42.06 221 GLU E O 1
ATOM 6507 N N . PRO D 2 227 ? -11.233 22.282 25.258 1.00 41.55 222 PRO E N 1
ATOM 6508 C CA . PRO D 2 227 ? -10.939 23.169 24.116 1.00 49.75 222 PRO E CA 1
ATOM 6509 C C . PRO D 2 227 ? -9.453 23.520 24.049 1.00 86.13 222 PRO E C 1
ATOM 6510 O O . PRO D 2 227 ? -8.770 23.481 25.073 1.00 52.64 222 PRO E O 1
ATOM 6514 N N . ASN E 3 13 ? -41.250 37.879 33.883 1.00 44.99 417 ASN F N 1
ATOM 6515 C CA . ASN E 3 13 ? -40.408 38.427 32.811 1.00 45.01 417 ASN F CA 1
ATOM 6516 C C . ASN E 3 13 ? -38.938 38.661 33.249 1.00 46.03 417 ASN F C 1
ATOM 6517 O O . ASN E 3 13 ? -38.165 39.302 32.526 1.00 47.41 417 ASN F O 1
ATOM 6522 N N . GLY E 3 14 ? -38.571 38.135 34.416 1.00 36.94 418 GLY F N 1
ATOM 6523 C CA . GLY E 3 14 ? -37.218 38.278 34.943 1.00 33.16 418 GLY F CA 1
ATOM 6524 C C . GLY E 3 14 ? -37.142 38.990 36.272 1.00 28.62 418 GLY F C 1
ATOM 6525 O O . GLY E 3 14 ? -36.171 38.810 37.005 1.00 24.18 418 GLY F O 1
ATOM 6526 N N . SER E 3 15 ? -38.173 39.782 36.622 1.00 24.27 419 SER F N 1
ATOM 6527 C CA . SER E 3 15 ? -38.141 40.472 37.923 1.00 24.79 419 SER F CA 1
ATOM 6528 C C . SER E 3 15 ? -38.398 39.477 39.058 1.00 29.02 419 SER F C 1
ATOM 6529 O O . SER E 3 15 ? -39.150 38.524 38.872 1.00 29.86 419 SER F O 1
ATOM 6532 N N . TRP E 3 16 ? -37.755 39.702 40.206 1.00 26.74 420 TRP F N 1
ATOM 6533 C CA . TRP E 3 16 ? -37.923 38.887 41.410 1.00 26.87 420 TRP F CA 1
ATOM 6534 C C . TRP E 3 16 ? -38.929 39.562 42.341 1.00 32.84 420 TRP F C 1
ATOM 6535 O O . TRP E 3 16 ? -39.654 38.872 43.052 1.00 32.18 420 TRP F O 1
ATOM 6546 N N . HIS E 3 17 ? -38.981 40.909 42.296 1.00 31.36 421 HIS F N 1
ATOM 6547 C CA . HIS E 3 17 ? -39.810 41.835 43.083 1.00 81.32 421 HIS F CA 1
ATOM 6548 C C . HIS E 3 17 ? -39.875 41.525 44.573 1.00 116.45 421 HIS F C 1
ATOM 6549 O O . HIS E 3 17 ? -38.985 41.928 45.317 1.00 81.07 421 HIS F O 1
ATOM 6556 N N . GLY F 3 14 ? -37.541 -29.158 37.669 1.00 42.39 418 GLY G N 1
ATOM 6557 C CA . GLY F 3 14 ? -37.012 -28.234 36.672 1.00 40.24 418 GLY G CA 1
ATOM 6558 C C . GLY F 3 14 ? -36.869 -28.827 35.286 1.00 37.47 418 GLY G C 1
ATOM 6559 O O . GLY F 3 14 ? -35.870 -28.577 34.613 1.00 34.17 418 GLY G O 1
ATOM 6560 N N . SER F 3 15 ? -37.877 -29.583 34.817 1.00 31.62 419 SER G N 1
ATOM 6561 C CA . SER F 3 15 ? -37.813 -30.165 33.476 1.00 31.26 419 SER G CA 1
ATOM 6562 C C . SER F 3 15 ? -38.020 -29.112 32.385 1.00 34.18 419 SER G C 1
ATOM 6563 O O . SER F 3 15 ? -38.760 -28.151 32.586 1.00 34.33 419 SER G O 1
ATOM 6566 N N . TRP F 3 16 ? -37.374 -29.311 31.229 1.00 29.90 420 TRP G N 1
ATOM 6567 C CA . TRP F 3 16 ? -37.563 -28.447 30.065 1.00 30.19 420 TRP G CA 1
ATOM 6568 C C . TRP F 3 16 ? -38.691 -29.008 29.208 1.00 38.21 420 TRP G C 1
ATOM 6569 O O . TRP F 3 16 ? -39.484 -28.236 28.679 1.00 38.32 420 TRP G O 1
ATOM 6580 N N . HIS F 3 17 ? -38.725 -30.339 29.022 1.00 36.18 421 HIS G N 1
ATOM 6581 C CA . HIS F 3 17 ? -39.731 -31.013 28.199 1.00 85.07 421 HIS G CA 1
ATOM 6582 C C . HIS F 3 17 ? -40.494 -32.065 28.987 1.00 112.71 421 HIS G C 1
ATOM 6583 O O . HIS F 3 17 ? -41.711 -32.164 28.850 1.00 75.09 421 HIS G O 1
#

Solvent-accessible surface area: 36692 Å² total; per-residue (Å²): 122,28,137,15,84,17,113,103,75,49,63,9,52,101,44,105,74,1,57,2,54,0,32,7,124,76,0,30,129,30,90,1,3,0,0,23,14,44,77,93,96,34,3,72,9,2,0,49,27,20,83,100,102,28,121,81,29,53,147,48,6,50,14,52,20,89,62,75,44,0,25,0,36,0,66,30,1,73,10,97,2,12,5,42,0,7,0,0,1,43,19,98,65,43,24,8,16,22,2,59,9,4,90,3,32,0,75,74,104,72,21,44,11,60,10,35,20,1,39,12,15,66,82,4,22,165,90,31,43,0,3,0,0,0,0,0,5,40,0,19,38,129,152,24,114,27,37,7,57,6,64,128,54,109,42,107,85,40,53,75,87,17,19,16,66,20,39,46,176,57,3,4,17,0,4,8,2,23,0,58,18,52,73,58,62,10,96,142,66,81,58,0,8,0,26,0,59,10,134,32,34,129,72,71,44,74,87,62,34,54,68,76,161,121,30,135,14,86,18,112,104,74,49,64,9,52,102,44,106,76,1,57,2,55,0,36,7,110,92,0,34,118,31,106,1,3,1,0,24,15,45,76,94,97,34,3,71,12,2,0,50,22,20,83,99,102,28,121,80,28,52,148,47,7,49,15,52,22,88,63,83,44,0,25,0,36,0,66,30,1,76,10,98,2,12,5,35,0,7,0,1,2,77,23,96,68,42,17,7,17,21,2,58,8,4,79,2,29,0,73,73,102,72,21,45,10,60,12,34,20,2,39,14,16,105,81,4,19,165,91,32,43,0,2,0,0,0,0,0,6,37,0,19,39,130,154,24,114,26,38,6,55,7,63,127,55,110,41,106,86,42,54,75,88,16,20,16,69,21,37,46,175,57,3,4,17,0,3,8,2,22,0,58,18,51,87,59,63,8,83,142,66,118,45,1,8,0,26,0,60,9,133,31,35,126,73,73,42,76,88,63,34,93,75,119,112,36,24,16,34,17,9,43,29,12,51,10,108,73,58,8,68,20,134,0,16,0,4,0,1,43,36,91,5,53,50,60,2,0,0,0,0,14,23,36,83,88,142,25,11,66,8,1,0,0,3,7,1,94,28,69,46,57,55,41,15,136,54,0,140,79,34,8,72,5,49,30,42,52,99,114,21,17,0,43,0,55,0,54,60,3,101,66,136,1,29,1,34,0,11,0,0,19,2,20,21,147,80,139,4,8,17,0,34,97,26,1,134,34,25,28,0,18,9,25,102,51,73,58,99,34,9,54,10,26,26,5,15,91,62,58,8,2,0,0,0,4,0,12,52,0,16,0,52,57,17,64,28,23,3,46,35,26,67,32,104,75,18,38,21,60,4,68,23,28,93,25,130,76,35,31,38,7,16,6,0,0,0,8,2,0,46,27,1,35,77,92,53,62,12,31,0,17,4,24,0,124,35,32,138,40,135,39,99,53,93,3,91,59,222,115,33,26,13,35,17,12,44,26,11,47,10,106,74,58,7,70,23,133,0,20,0,4,1,0,42,34,91,4,55,61,61,3,0,0,0,0,12,22,36,88,89,143,25,11,67,13,0,0,0,0,9,0,95,24,72,48,57,56,50,15,135,58,0,142,76,31,7,69,3,42,29,40,52,110,125,23,17,0,48,0,44,0,58,54,3,102,71,134,1,29,1,35,0,11,0,0,18,2,31,55,196,38,20,21,1,34,96,26,0,141,22,29,29,0,16,12,24,103,51,72,58,98,35,8,55,8,25,27,4,15,91,57,26,58,8,2,0,0,0,5,0,12,54,0,16,0,41,56,16,64,29,24,2,46,34,27,68,34,105,73,17,38,21,59,3,68,24,28,94,25,130,78,33,31,44,7,13,5,0,0,0,6,2,0,33,26,1,34,78,88,57,62,10,34,0,17,4,26,0,120,36,31,140,41,134,39,97,54,93,3,86,107,182,9,74,0,144,59,83,1,132

Secondary structure (DSSP, 8-state):
----B--SEEEEETTS-EEEEEE-TTGGGS--EEEEE-TTS--EEEEBTTTBPPTTS-TTEEEEEETTEEEEEESS--GGG-EEEEEEEEETTTEEEE---EEEEEE---BPPEEEEEPPPHHHHTTTEEEEEEEEEEEBSS--EEEEEETTEEP-SSEEEEEPPPPTTT--EEEEEEEEEEHHHHHT--EEEEEEE-TT-SS-EEEEEETT-/----B--SEEEEETTS-EEEEEE-TT-TTS--EEEEE-TTS--EEEEBTTTBPPTTS-TTEEEEEETTEEEEEESS--GGG-EEEEEEEEETTTEEEE---EEEEEE---BPPEEEEEPPPHHHHTTTEEEEEEEEEEEBSS--EEEEEETTEEP-SSEEEEEPPPPTTT--EEEEEEEEEEHHHHHT--EEEEEEE-TT-SS-EEEEEE--/--EEEEE--EEE-TT--EEEEEEEESS-GGGSEEEEEEE-TTS-EEEEEEE-TTS--EEE-TTTTTTEEEEEETTTTEEEEEE-S--GGG-EEEEEEEEEE----EEEEEE---EEEEE-SSPPBPPEEEEE---EEEEEEEEEEEBSS--EEEEGGGTB-TTEEEPPPEE-TTS-EEEEEEEEEEGGGTTT---EEEEEEGGGTEEEEEE----/--EEEEE--EEE-TT--EEEEEEEESS-GGGS-EEEEEE-TTS-EEEEEEE-TTS--EEE-TTTTTTEEEEEETTTTEEEEEE-S--GGG-EEEEEEEEEE--EEEEEE---EEEEE-SSPPBPPEEEEE----EEEEEEEEEEEBSS--EEEEGGGTB-TTEEEPPPEE-TTS-EEEEEEEEEEGGGTTT---EEEEEEGGGTEEEEEE---/-----/----